Protein AF-A0AAD9RYJ9-F1 (afdb_monomer_lite)

Organism: NCBI:txid1348599

InterPro domains:
  IPR052145 Mediator complex and homeobox domain-containing protein [PTHR24330] (27-257)

Foldseek 3Di:
DDDDDDDDDDDDDDDDDDDDDDDDDDDVVVVVVVVVVVVVVVVVVVVVVVVVPDDDDDDDDDDDDDDDDDDDDDDDDDDDDDDDDDPDDPVNVVVVVVVVVVVVVVVVVVVVVVVVVVVVVLVVVVVVVVVVVVVQVVCVVVVHDRPDDDDDDPRPPPPCVVVVVVVVVPDPPPDDDPPDPPDPPPDDPPDVVVLVVLLVVLVVVLVVVLVVLVVVLVVLVVVLVVLVVPQDDDDDDDDDDDDPDVVNVVSVVVSVVSVVVSVVSVVVSVVVSVVSVVVSVVVSVVVVVVVVVVVVVVVVVVVVVVVVVVVVVVVVVVVVVVVVVVVVVVVVVVVVVVVVVVVVVVVVVVVVVVVVVVVVVVVVVVVVVVVVVVVVVVVVVVVVVVVVVVVVVVVVVVVVVVVVVVVVVVVVVVVVVVVVVVVVVVVVVVVVVVVVVVVVVVVVVVVVVVVVVVVVVVVVVVVVVVVVVVVVVVVVVVVVVVVVVVVVVVVPDDDDDDDDDPVVVVVVVVVVVVVVVVVVVVVVVVVVVVVVVVVVVVVVVVVPPDDPPVVVVVVVVVVVVVVVVVVVVVVVVVVVVVVVVVVVVVVVVVVVVVVVVVVVVCCVPVDDPNVVVVVVVVVVVVVVVVVVVVVVVVVVVVVVVVVVVVVVVVVVVVVVVVVVVVVVVVVVVVVVVVVVVVVVVPPDDDDDVPVVVVVVVVVVVVVVVVVVVVVVVVVVVVVVVVVVVVVVVVVVVVVVVVVVVVVVVVVVVVVVVVVVVVVVVVVVVVVVPPDD

Secondary structure (DSSP, 8-state):
---------------------------HHHHHHHHHHHHHHHHHHHHHHHTTS------------------------------------HHHHHHHHHHHHHHHHHHHHHHHHHHHHHHHHHHHHHHHHHHHHHHHHHHHHTTPPP--PPPP-------THHHHHHHGGGS--------------------HHHHHHHHHHHHHHHHHHHHHHHHHHHHHHHHHHHHHHT-----------SSSHHHHHHHHHHHHHHHHHHHHHHHHHHHHHHHHHHHHHHHHHHHHHHHHHHHHHHHHHHHHHHHHHHHHHHHHHHHHHHHHHHHHHHHHHHHHHHHHHHHHHHHHHHHHHHHHHHHHHHHHHHHHHHHHHHHHHHHHHHHHHHHHHHHHHHHHHHHHHHHHHHHHHHHHHHHHHHHHHHHHHHHHHHHHHHHHHHHHHHHHHHHHHHHHHHHHHHHHHHHHHHHHHHHHHHHHHHHHHHHHHHHHHHTT---------HHHHHHHHHHHHHHHHHHHHHHHHHHHHHHHHHHHHHHHHHSSSS-SHHHHHHHHHHHHHHHHHHHHHHHHHHHHHHHHHHHHHHHHHHHHHHHHHHHHHHHHHT-SHHHHHHHHHHHHHHHHHHHHHHHHHHHHHHHHHHHHHHHHHHHHHHHHHHHHHHHHHHHHHHHHHHHHHHHTTTTS----HHHHHHHHHHHHHHHHHHHHHHHHHHHHHHHHHHHHHHHHHHHHHHHHHHHHHHHHHHHHHHHHHHHHHHHHHHHHHHHTTS--

Sequence (772 aa):
MATCVDKMPPSIPGNRNKSSPCRQESSPSEQQQQQQQQQQQQQQSQQQSQQQQQTGLGEATTGSDTPTNSARRSSVKTSSISNKTRPASTAALAKQKRELENQYFAKKKRFGLLKKEIMQKQKTSQDLYEDISLIRDKLIGSGAKDPGKVDELKIVEIDTSKIAAIESKIQPQTGFGEQATTTDIDNPDINSEFITSLNDKLKEISKSYQDLCEEALEKHSGVIAFLEEKNPKEAPPEESEDSKDKTSQVLQTLLKSYREDNEFLKSRLEELKSSQFDVVAELVRSTSELYSEYEKLRTRMKELTSTLDEQKDFRERLAVLVDELQNERDKHNLTKDRRAQNELQLQRARTKIRDLENRVAGDDSKMQQLQAQNKLLESQLKQKEQVMEQRLKDMQKTMRNSEGLVARMEKQRDSFEARLMELKETMNTKETAAANTIKDMNDKMDAMITELEQEKKKRQEVENDLVAMQERYKELEVTSQEMCKLLEESKNFAITDGNHTENEMRLFQDLKVAREELEEQKITIERLRQEKDEIASVMHQAASEAEEESKDKLAAELVIRSKEVRDITMERNHLQQVAESFQKRNKLLEDQLLSIQNRLHVQSKEGGKAAWSAHVIELQQQISDLRNSLSGLTTHNAELETALTQKQLELEQRDRIMREQSKFLKVRDELLGLLKGKEAHTERDTSNDEEHYKDLDEINKQIVAKTEAIQELYTSLENKQMQVMRLEKIVKQMEDHQDHAQAQRTRLENRIAQLELALQEKNQRSRGFGIL

Radius of gyration: 95.18 Å; chains: 1; bounding box: 205×81×326 Å

pLDDT: mean 77.71, std 19.87, range [28.38, 97.69]

Structure (mmCIF, N/CA/C/O backbone):
data_AF-A0AAD9RYJ9-F1
#
_entry.id   AF-A0AAD9RYJ9-F1
#
loop_
_atom_site.group_PDB
_atom_site.id
_atom_site.type_symbol
_atom_site.label_atom_id
_atom_site.label_alt_id
_atom_site.label_comp_id
_atom_site.label_asym_id
_atom_site.label_entity_id
_atom_site.label_seq_id
_atom_site.pdbx_PDB_ins_code
_atom_site.Cartn_x
_atom_site.Cartn_y
_atom_site.Cartn_z
_atom_site.occupancy
_atom_site.B_iso_or_equiv
_atom_site.auth_seq_id
_atom_site.auth_comp_id
_atom_site.auth_asym_id
_atom_site.auth_atom_id
_atom_site.pdbx_PDB_model_num
ATOM 1 N N . MET A 1 1 ? 54.867 5.104 50.625 1.00 36.09 1 MET A N 1
ATOM 2 C CA . MET A 1 1 ? 55.172 6.372 51.325 1.00 36.09 1 MET A CA 1
ATOM 3 C C . MET A 1 1 ? 54.000 7.302 51.032 1.00 36.09 1 MET A C 1
ATOM 5 O O . MET A 1 1 ? 53.839 7.651 49.877 1.00 36.09 1 MET A O 1
ATOM 9 N N . ALA A 1 2 ? 52.963 7.320 51.881 1.00 35.41 2 ALA A N 1
ATOM 10 C CA . ALA A 1 2 ? 52.818 8.164 53.089 1.00 35.41 2 ALA A CA 1
ATOM 11 C C . ALA A 1 2 ? 52.556 9.635 52.666 1.00 35.41 2 ALA A C 1
ATOM 13 O O . ALA A 1 2 ? 53.354 10.149 51.898 1.00 35.41 2 ALA A O 1
ATOM 14 N N . THR A 1 3 ? 51.474 10.345 53.017 1.00 42.09 3 THR A N 1
ATOM 15 C CA . THR A 1 3 ? 50.627 10.351 54.232 1.00 42.09 3 THR A CA 1
ATOM 16 C C . THR A 1 3 ? 49.264 11.048 54.016 1.00 42.09 3 THR A C 1
ATOM 18 O O . THR A 1 3 ? 49.150 11.953 53.194 1.00 42.09 3 THR A O 1
ATOM 21 N N . CYS A 1 4 ? 48.275 10.658 54.834 1.00 39.84 4 CYS A N 1
ATOM 22 C CA . CYS A 1 4 ? 47.020 11.352 55.180 1.00 39.84 4 CYS A CA 1
ATOM 23 C C . CYS A 1 4 ? 47.226 12.762 55.776 1.00 39.84 4 CYS A C 1
ATOM 25 O O . CYS A 1 4 ? 48.301 12.985 56.318 1.00 39.84 4 CYS A O 1
ATOM 27 N N . VAL A 1 5 ? 46.181 13.618 55.803 1.00 43.06 5 VAL A N 1
ATOM 28 C CA . VAL A 1 5 ? 45.590 14.252 57.020 1.00 43.06 5 VAL A CA 1
ATOM 29 C C . VAL A 1 5 ? 44.170 14.790 56.723 1.00 43.06 5 VAL A C 1
ATOM 31 O O . VAL A 1 5 ? 43.915 15.393 55.685 1.00 43.06 5 VAL A O 1
ATOM 34 N N . ASP A 1 6 ? 43.282 14.545 57.689 1.00 40.81 6 ASP A N 1
ATOM 35 C CA . ASP A 1 6 ? 41.871 14.909 57.869 1.00 40.81 6 ASP A CA 1
ATOM 36 C C . ASP A 1 6 ? 41.494 16.404 57.832 1.00 40.81 6 ASP A C 1
ATOM 38 O O . ASP A 1 6 ? 42.286 17.265 58.219 1.00 40.81 6 ASP A O 1
ATOM 42 N N . LYS A 1 7 ? 40.202 16.681 57.555 1.00 37.72 7 LYS A N 1
ATOM 43 C CA . LYS A 1 7 ? 39.320 17.508 58.418 1.00 37.72 7 LYS A CA 1
ATOM 44 C C . LYS A 1 7 ? 37.838 17.480 57.977 1.00 37.72 7 LYS A C 1
ATOM 46 O O . LYS A 1 7 ? 37.487 17.908 56.885 1.00 37.72 7 LYS A O 1
ATOM 51 N N . MET A 1 8 ? 36.979 17.013 58.884 1.00 35.66 8 MET A N 1
ATOM 52 C CA . MET A 1 8 ? 35.517 17.233 58.998 1.00 35.66 8 MET A CA 1
ATOM 53 C C . MET A 1 8 ? 35.251 18.332 60.072 1.00 35.66 8 MET A C 1
ATOM 55 O O . MET A 1 8 ? 36.213 18.681 60.761 1.00 35.66 8 MET A O 1
ATOM 59 N N . PRO A 1 9 ? 34.002 18.726 60.445 1.00 67.38 9 PRO A N 1
ATOM 60 C CA . PRO A 1 9 ? 32.743 19.034 59.722 1.00 67.38 9 PRO A CA 1
ATOM 61 C C . PRO A 1 9 ? 32.139 20.405 60.217 1.00 67.38 9 PRO A C 1
ATOM 63 O O . PRO A 1 9 ? 32.893 21.181 60.808 1.00 67.38 9 PRO A O 1
ATOM 66 N N . PRO A 1 10 ? 30.837 20.763 60.012 1.00 55.28 10 PRO A N 1
ATOM 67 C CA . PRO A 1 10 ? 29.762 20.273 60.902 1.00 55.28 10 PRO A CA 1
ATOM 68 C C . PRO A 1 10 ? 28.361 20.017 60.272 1.00 55.28 10 PRO A C 1
ATOM 70 O O . PRO A 1 10 ? 28.004 20.503 59.205 1.00 55.28 10 PRO A O 1
ATOM 73 N N . SER A 1 11 ? 27.597 19.225 61.033 1.00 42.12 11 SER A N 1
ATOM 74 C CA . SER A 1 11 ? 26.171 18.813 61.035 1.00 42.12 11 SER A CA 1
ATOM 75 C C . SER A 1 11 ? 25.162 19.998 61.032 1.00 42.12 11 SER A C 1
ATOM 77 O O . SER A 1 11 ? 25.588 21.112 61.305 1.00 42.12 11 SER A O 1
ATOM 79 N N . ILE A 1 12 ? 23.832 19.920 60.785 1.00 38.12 12 ILE A N 1
ATOM 80 C CA . ILE A 1 12 ? 22.691 19.131 61.351 1.00 38.12 12 ILE A CA 1
ATOM 81 C C . ILE A 1 12 ? 21.400 19.359 60.447 1.00 38.12 12 ILE A C 1
ATOM 83 O O . ILE A 1 12 ? 21.499 20.146 59.512 1.00 38.12 12 ILE A O 1
ATOM 87 N N . PRO A 1 13 ? 20.147 18.912 60.769 1.00 51.28 13 PRO A N 1
ATOM 88 C CA . PRO A 1 13 ? 19.452 17.611 60.588 1.00 51.28 13 PRO A CA 1
ATOM 89 C C . PRO A 1 13 ? 18.250 17.620 59.593 1.00 51.28 13 PRO A C 1
ATOM 91 O O . PRO A 1 13 ? 17.698 18.667 59.272 1.00 51.28 13 PRO A O 1
ATOM 94 N N . GLY A 1 14 ? 17.700 16.440 59.254 1.00 31.97 14 GLY A N 1
ATOM 95 C CA . GLY A 1 14 ? 16.342 16.362 58.687 1.00 31.97 14 GLY A CA 1
ATOM 96 C C . GLY A 1 14 ? 15.767 14.963 58.421 1.00 31.97 14 GLY A C 1
ATOM 97 O O . GLY A 1 14 ? 15.960 14.409 57.352 1.00 31.97 14 GLY A O 1
ATOM 98 N N . ASN A 1 15 ? 14.978 14.474 59.380 1.00 34.38 15 ASN A N 1
ATOM 99 C CA . ASN A 1 15 ? 13.889 13.487 59.298 1.00 34.38 15 ASN A CA 1
ATOM 100 C C . ASN A 1 15 ? 14.120 11.989 58.997 1.00 34.38 15 ASN A C 1
ATOM 102 O O . ASN A 1 15 ? 14.526 11.547 57.928 1.00 34.38 15 ASN A O 1
ATOM 106 N N . ARG A 1 16 ? 13.698 11.200 59.996 1.00 37.47 16 ARG A N 1
ATOM 107 C CA . ARG A 1 16 ? 13.538 9.745 60.019 1.00 37.47 16 ARG A CA 1
ATOM 108 C C . ARG A 1 16 ? 12.179 9.368 59.420 1.00 37.47 16 ARG A C 1
ATOM 110 O O . ARG A 1 16 ? 11.166 9.838 59.920 1.00 37.47 16 ARG A O 1
ATOM 117 N N . ASN A 1 17 ? 12.157 8.412 58.496 1.00 33.94 17 ASN A N 1
ATOM 118 C CA . ASN A 1 17 ? 11.053 7.462 58.371 1.00 33.94 17 ASN A CA 1
ATOM 119 C C . ASN A 1 17 ? 11.649 6.052 58.344 1.00 33.94 17 ASN A C 1
ATOM 121 O O . ASN A 1 17 ? 12.457 5.714 57.483 1.00 33.94 17 ASN A O 1
ATOM 125 N N . LYS A 1 18 ? 11.303 5.263 59.364 1.00 40.41 18 LYS A N 1
ATOM 126 C CA . LYS A 1 18 ? 11.671 3.854 59.499 1.00 40.41 18 LYS A CA 1
ATOM 127 C C . LYS A 1 18 ? 10.627 3.018 58.760 1.00 40.41 18 LYS A C 1
ATOM 129 O O . LYS A 1 18 ? 9.472 3.011 59.169 1.00 40.41 18 LYS A O 1
ATOM 134 N N . SER A 1 19 ? 11.046 2.261 57.754 1.00 35.03 19 SER A N 1
ATOM 135 C CA . SER A 1 19 ? 10.320 1.083 57.274 1.00 35.03 19 SER A CA 1
ATOM 136 C C . SER A 1 19 ? 11.279 -0.104 57.276 1.00 35.03 19 SER A C 1
ATOM 138 O O . SER A 1 19 ? 12.297 -0.093 56.585 1.00 35.03 19 SER A O 1
ATOM 140 N N . SER A 1 20 ? 10.972 -1.091 58.115 1.00 37.28 20 SER A N 1
ATOM 141 C CA . SER A 1 20 ? 11.677 -2.368 58.238 1.00 37.28 20 SER A CA 1
ATOM 142 C C . SER A 1 20 ? 11.695 -3.144 56.914 1.00 37.28 20 SER A C 1
ATOM 144 O O . SER A 1 20 ? 10.662 -3.189 56.245 1.00 37.28 20 SER A O 1
ATOM 146 N N . PRO A 1 21 ? 12.789 -3.838 56.555 1.00 38.94 21 PRO A N 1
ATOM 147 C CA . PRO A 1 21 ? 12.757 -4.801 55.469 1.00 38.94 21 PRO A CA 1
ATOM 148 C C . PRO A 1 21 ? 12.261 -6.151 56.005 1.00 38.94 21 PRO A C 1
ATOM 150 O O . PRO A 1 21 ? 12.924 -6.803 56.813 1.00 38.94 21 PRO A O 1
ATOM 153 N N . CYS A 1 22 ? 11.082 -6.576 55.548 1.00 33.59 22 CYS A N 1
ATOM 154 C CA . CYS A 1 22 ? 10.671 -7.974 55.623 1.00 33.59 22 CYS A CA 1
ATOM 155 C C . CYS A 1 22 ? 11.606 -8.806 54.735 1.00 33.59 22 CYS A C 1
ATOM 157 O O . CYS A 1 22 ? 11.613 -8.651 53.515 1.00 33.59 22 CYS A O 1
ATOM 159 N N . ARG A 1 23 ? 12.383 -9.702 55.351 1.00 38.28 23 ARG A N 1
ATOM 160 C CA . ARG A 1 23 ? 12.985 -10.852 54.670 1.00 38.28 23 ARG A CA 1
ATOM 161 C C . ARG A 1 23 ? 11.848 -11.756 54.193 1.00 38.28 23 ARG A C 1
ATOM 163 O O . ARG A 1 23 ? 11.209 -12.409 55.010 1.00 38.28 23 ARG A O 1
ATOM 170 N N . GLN A 1 24 ? 11.597 -11.784 52.888 1.00 37.75 24 GLN A N 1
ATOM 171 C CA . GLN A 1 24 ? 10.890 -12.896 52.262 1.00 37.75 24 GLN A CA 1
ATOM 172 C C . GLN A 1 24 ? 11.902 -14.025 52.063 1.00 37.75 24 GLN A C 1
ATOM 174 O O . GLN A 1 24 ? 12.797 -13.936 51.224 1.00 37.75 24 GLN A O 1
ATOM 179 N N . GLU A 1 25 ? 11.786 -15.061 52.888 1.00 40.53 25 GLU A N 1
ATOM 180 C CA . GLU A 1 25 ? 12.367 -16.365 52.594 1.00 40.53 25 GLU A CA 1
ATOM 181 C C . GLU A 1 25 ? 11.642 -16.920 51.365 1.00 40.53 25 GLU A C 1
ATOM 183 O O . GLU A 1 25 ? 10.450 -17.224 51.408 1.00 40.53 25 GLU A O 1
ATOM 188 N N . SER A 1 26 ? 12.355 -16.975 50.242 1.00 43.75 26 SER A N 1
ATOM 189 C CA . SER A 1 26 ? 11.907 -17.675 49.043 1.00 43.75 26 SER A CA 1
ATOM 190 C C . SER A 1 26 ? 11.836 -19.162 49.367 1.00 43.75 26 SER A C 1
ATOM 192 O O . SER A 1 26 ? 12.786 -19.758 49.876 1.00 43.75 26 SER A O 1
ATOM 194 N N . SER A 1 27 ? 10.675 -19.757 49.106 1.00 50.16 27 SER A N 1
ATOM 195 C CA . SER A 1 27 ? 10.461 -21.184 49.319 1.00 50.16 27 SER A CA 1
ATOM 196 C C . SER A 1 27 ? 11.402 -22.006 48.414 1.00 50.16 27 SER A C 1
ATOM 198 O O . SER A 1 27 ? 11.570 -21.657 47.241 1.00 50.16 27 SER A O 1
ATOM 200 N N . PRO A 1 28 ? 11.992 -23.117 48.898 1.00 56.03 28 PRO A N 1
ATOM 201 C CA . PRO A 1 28 ? 12.911 -23.944 48.106 1.00 56.03 28 PRO A CA 1
ATOM 202 C C . PRO A 1 28 ? 12.299 -24.491 46.798 1.00 56.03 28 PRO A C 1
ATOM 204 O O . PRO A 1 28 ? 13.029 -24.866 45.882 1.00 56.03 28 PRO A O 1
ATOM 207 N N . SER A 1 29 ? 10.968 -24.474 46.667 1.00 58.00 29 SER A N 1
ATOM 208 C CA . SER A 1 29 ? 10.234 -24.833 45.450 1.00 58.00 29 SER A CA 1
ATOM 209 C C . SER A 1 29 ? 10.431 -23.861 44.279 1.00 58.00 29 SER A C 1
ATOM 211 O O . SER A 1 29 ? 10.528 -24.312 43.139 1.00 58.00 29 SER A O 1
ATOM 213 N N . GLU A 1 30 ? 10.543 -22.550 44.519 1.00 60.41 30 GLU A N 1
ATOM 214 C CA . GLU A 1 30 ? 10.737 -21.575 43.428 1.00 60.41 30 GLU A CA 1
ATOM 215 C C . GLU A 1 30 ? 12.166 -21.619 42.880 1.00 60.41 30 GLU A C 1
ATOM 217 O O . GLU A 1 30 ? 12.381 -21.512 41.672 1.00 60.41 30 GLU A O 1
ATOM 222 N N . GLN A 1 31 ? 13.147 -21.873 43.750 1.00 68.50 31 GLN A N 1
ATOM 223 C CA . GLN A 1 31 ? 14.543 -21.998 43.340 1.00 68.50 31 GLN A CA 1
ATOM 224 C C . GLN A 1 31 ? 14.778 -23.278 42.521 1.00 68.50 31 GLN A C 1
ATOM 226 O O . GLN A 1 31 ? 15.528 -23.260 41.543 1.00 68.50 31 GLN A O 1
ATOM 231 N N . GLN A 1 32 ? 14.075 -24.369 42.849 1.00 73.75 32 GLN A N 1
ATOM 232 C CA . GLN A 1 32 ? 14.137 -25.616 42.085 1.00 73.75 32 GLN A CA 1
ATOM 233 C C . GLN A 1 32 ? 13.443 -25.495 40.718 1.00 73.75 32 GLN A C 1
ATOM 235 O O . GLN A 1 32 ? 13.954 -26.009 39.722 1.00 73.75 32 GLN A O 1
ATOM 240 N N . GLN A 1 33 ? 12.329 -24.760 40.633 1.00 77.31 33 GLN A N 1
ATOM 241 C CA . GLN A 1 33 ? 11.629 -24.538 39.365 1.00 77.31 33 GLN A CA 1
ATOM 242 C C . GLN A 1 33 ? 12.423 -23.617 38.425 1.00 77.31 33 GLN A C 1
ATOM 244 O O . GLN A 1 33 ? 12.506 -23.883 37.224 1.00 77.31 33 GLN A O 1
ATOM 249 N N . GLN A 1 34 ? 13.090 -22.593 38.965 1.00 77.88 34 GLN A N 1
ATOM 250 C CA . GLN A 1 34 ? 13.942 -21.699 38.178 1.00 77.88 34 GLN A CA 1
ATOM 251 C C . GLN A 1 34 ? 15.210 -22.410 37.668 1.00 77.88 34 GLN A C 1
ATOM 253 O O . GLN A 1 34 ? 15.625 -22.195 36.528 1.00 77.88 34 GLN A O 1
ATOM 258 N N . GLN A 1 35 ? 15.776 -23.332 38.456 1.00 79.06 35 GLN A N 1
ATOM 259 C CA . GLN A 1 35 ? 16.921 -24.146 38.040 1.00 79.06 35 GLN A CA 1
ATOM 260 C C . GLN A 1 35 ? 16.541 -25.187 36.969 1.00 79.06 35 GLN A C 1
ATOM 262 O O . GLN A 1 35 ? 17.299 -25.409 36.022 1.00 79.06 35 GLN A O 1
ATOM 267 N N . GLN A 1 36 ? 15.338 -25.766 37.051 1.00 79.31 36 GLN A N 1
ATOM 268 C CA . GLN A 1 36 ? 14.826 -26.697 36.039 1.00 79.31 36 GLN A CA 1
ATOM 269 C C . GLN A 1 36 ? 14.502 -25.987 34.710 1.00 79.31 36 GLN A C 1
ATOM 271 O O . GLN A 1 36 ? 14.755 -26.530 33.632 1.00 79.31 36 GLN A O 1
ATOM 276 N N . GLN A 1 37 ? 14.034 -24.736 34.773 1.00 80.69 37 GLN A N 1
ATOM 277 C CA . GLN A 1 37 ? 13.779 -23.910 33.590 1.00 80.69 37 GLN A CA 1
ATOM 278 C C . GLN A 1 37 ? 15.083 -23.473 32.894 1.00 80.69 37 GLN A C 1
ATOM 280 O O . GLN A 1 37 ? 15.153 -23.460 31.663 1.00 80.69 37 GLN A O 1
ATOM 285 N N . GLN A 1 38 ? 16.151 -23.212 33.660 1.00 81.75 38 GLN A N 1
ATOM 286 C CA . GLN A 1 38 ? 17.486 -22.945 33.108 1.00 81.75 38 GLN A CA 1
ATOM 287 C C . GLN A 1 38 ? 18.103 -24.177 32.424 1.00 81.75 38 GLN A C 1
ATOM 289 O O . GLN A 1 38 ? 18.709 -24.044 31.358 1.00 81.75 38 GLN A O 1
ATOM 294 N N . GLN A 1 39 ? 17.904 -25.383 32.973 1.00 81.62 39 GLN A N 1
ATOM 295 C CA . GLN A 1 39 ? 18.356 -26.626 32.330 1.00 81.62 39 GLN A CA 1
ATOM 296 C C . GLN A 1 39 ? 17.621 -26.917 31.013 1.00 81.62 39 GLN A C 1
ATOM 298 O O . GLN A 1 39 ? 18.254 -27.357 30.051 1.00 81.62 39 GLN A O 1
ATOM 303 N N . GLN A 1 40 ? 16.319 -26.621 30.919 1.00 80.38 40 GLN A N 1
ATOM 304 C CA . GLN A 1 40 ? 15.576 -26.781 29.662 1.00 80.38 40 GLN A CA 1
ATOM 305 C C . GLN A 1 40 ? 16.045 -25.817 28.561 1.00 80.38 40 GLN A C 1
ATOM 307 O O . GLN A 1 40 ? 16.154 -26.227 27.404 1.00 80.38 40 GLN A O 1
ATOM 312 N N . GLN A 1 41 ? 16.396 -24.569 28.897 1.00 81.25 41 GLN A N 1
ATOM 313 C CA . GLN A 1 41 ? 16.944 -23.624 27.911 1.00 81.25 41 GLN A CA 1
ATOM 314 C C . GLN A 1 41 ? 18.342 -24.022 27.411 1.00 81.25 41 GLN A C 1
ATOM 316 O O . GLN A 1 41 ? 18.650 -23.831 26.229 1.00 81.25 41 GLN A O 1
ATOM 321 N N . GLN A 1 42 ? 19.180 -24.629 28.259 1.00 78.69 42 GLN A N 1
ATOM 322 C CA . GLN A 1 42 ? 20.482 -25.150 27.821 1.00 78.69 42 GLN A CA 1
ATOM 323 C C . GLN A 1 42 ? 20.355 -26.392 26.922 1.00 78.69 42 GLN A C 1
ATOM 325 O O . GLN A 1 42 ? 21.125 -26.538 25.974 1.00 78.69 42 GLN A O 1
ATOM 330 N N . GLN A 1 43 ? 19.355 -27.253 27.143 1.00 77.56 43 GLN A N 1
ATOM 331 C CA . GLN A 1 43 ? 19.122 -28.403 26.258 1.00 77.56 43 GLN A CA 1
ATOM 332 C C . GLN A 1 43 ? 18.560 -27.994 24.887 1.00 77.56 43 GLN A C 1
ATOM 334 O O . GLN A 1 43 ? 18.962 -28.562 23.871 1.00 77.56 43 GLN A O 1
ATOM 339 N N . GLN A 1 44 ? 17.697 -26.972 24.820 1.00 75.62 44 GLN A N 1
ATOM 340 C CA . GLN A 1 44 ? 17.187 -26.473 23.533 1.00 75.62 44 GLN A CA 1
ATOM 341 C C . GLN A 1 44 ? 18.264 -25.774 22.688 1.00 75.62 44 GLN A C 1
ATOM 343 O O . GLN A 1 44 ? 18.278 -25.929 21.466 1.00 75.62 44 GLN A O 1
ATOM 348 N N . SER A 1 45 ? 19.207 -25.062 23.314 1.00 70.06 45 SER A N 1
ATOM 349 C CA . SER A 1 45 ? 20.317 -24.420 22.591 1.00 70.06 45 SER A CA 1
ATOM 350 C C . SER A 1 45 ? 21.353 -25.426 22.059 1.00 70.06 45 SER A C 1
ATOM 352 O O . SER A 1 45 ? 21.925 -25.208 20.987 1.00 70.06 45 SER A O 1
ATOM 354 N N . GLN A 1 46 ? 21.536 -26.577 22.721 1.00 71.19 46 GLN A N 1
ATOM 355 C CA . GLN A 1 46 ? 22.365 -27.673 22.193 1.00 71.19 46 GLN A CA 1
ATOM 356 C C . GLN A 1 46 ? 21.691 -28.468 21.060 1.00 71.19 46 GLN A C 1
ATOM 358 O O . GLN A 1 46 ? 22.381 -28.934 20.156 1.00 71.19 46 GLN A O 1
ATOM 363 N N . GLN A 1 47 ? 20.358 -28.584 21.037 1.00 66.88 47 GLN A N 1
ATOM 364 C CA . GLN A 1 47 ? 19.662 -29.251 19.925 1.00 66.88 47 GLN A CA 1
ATOM 365 C C . GLN A 1 47 ? 19.645 -28.416 18.634 1.00 66.88 47 GLN A C 1
ATOM 367 O O . GLN A 1 47 ? 19.734 -28.983 17.545 1.00 66.88 47 GLN A O 1
ATOM 372 N N . GLN A 1 48 ? 19.618 -27.080 18.721 1.00 60.47 48 GLN A N 1
ATOM 373 C CA . GLN A 1 48 ? 19.683 -26.225 17.525 1.00 60.47 48 GLN A CA 1
ATOM 374 C C . GLN A 1 48 ? 21.068 -26.191 16.861 1.00 60.47 48 GLN A C 1
ATOM 376 O O . GLN A 1 48 ? 21.156 -25.967 15.656 1.00 60.47 48 GLN A O 1
ATOM 381 N N . SER A 1 49 ? 22.145 -26.475 17.598 1.00 50.09 49 SER A N 1
ATOM 382 C CA . SER A 1 49 ? 23.503 -26.521 17.037 1.00 50.09 49 SER A CA 1
ATOM 383 C C . SER A 1 49 ? 23.839 -27.853 16.348 1.00 50.09 49 SER A C 1
ATOM 385 O O . SER A 1 49 ? 24.750 -27.890 15.524 1.00 50.09 49 SER A O 1
ATOM 387 N N . GLN A 1 50 ? 23.071 -28.926 16.586 1.00 52.03 50 GLN A N 1
ATOM 388 C CA . GLN A 1 50 ? 23.262 -30.220 15.906 1.00 52.03 50 GLN A CA 1
ATOM 389 C C . GLN A 1 50 ? 22.455 -30.378 14.603 1.00 52.03 50 GLN A C 1
ATOM 391 O O . GLN A 1 50 ? 22.808 -31.218 13.778 1.00 52.03 50 GLN A O 1
ATOM 396 N N . GLN A 1 51 ? 21.437 -29.547 14.343 1.00 49.78 51 GLN A N 1
ATOM 397 C CA . GLN A 1 51 ? 20.658 -29.610 13.090 1.00 49.78 51 GLN A CA 1
ATOM 398 C C . GLN A 1 51 ? 21.261 -28.829 11.906 1.00 49.78 51 GLN A C 1
ATOM 400 O O . GLN A 1 51 ? 20.755 -28.946 10.794 1.00 49.78 51 GLN A O 1
ATOM 405 N N . GLN A 1 52 ? 22.366 -28.093 12.082 1.00 48.19 52 GLN A N 1
ATOM 406 C CA . GLN A 1 52 ? 23.048 -27.391 10.976 1.00 48.19 52 GLN A CA 1
ATOM 407 C C . GLN A 1 52 ? 24.201 -28.176 10.316 1.00 48.19 52 GLN A C 1
ATOM 409 O O . GLN A 1 52 ? 24.865 -27.635 9.438 1.00 48.19 52 GLN A O 1
ATOM 414 N N . GLN A 1 53 ? 24.440 -29.447 10.674 1.00 46.16 53 GLN A N 1
ATOM 415 C CA . GLN A 1 53 ? 25.522 -30.259 10.075 1.00 46.16 53 GLN A CA 1
ATOM 416 C C . GLN A 1 53 ? 25.075 -31.509 9.297 1.00 46.16 53 GLN A C 1
ATOM 418 O O . GLN A 1 53 ? 25.918 -32.300 8.883 1.00 46.16 53 GLN A O 1
ATOM 423 N N . GLN A 1 54 ? 23.782 -31.691 9.015 1.00 39.16 54 GLN A N 1
ATOM 424 C CA . GLN A 1 54 ? 23.318 -32.790 8.156 1.00 39.16 54 GLN A CA 1
ATOM 425 C C . GLN A 1 54 ? 22.371 -32.292 7.064 1.00 39.16 54 GLN A C 1
ATOM 427 O O . GLN A 1 54 ? 21.155 -32.321 7.199 1.00 39.16 54 GLN A O 1
ATOM 432 N N . THR A 1 55 ? 22.950 -31.832 5.959 1.00 36.31 55 THR A N 1
ATOM 433 C CA . THR A 1 55 ? 22.383 -31.966 4.606 1.00 36.31 55 THR A CA 1
ATOM 434 C C . THR A 1 55 ? 23.515 -31.727 3.615 1.00 36.31 55 THR A C 1
ATOM 436 O O . THR A 1 55 ? 23.865 -30.600 3.281 1.00 36.31 55 THR A O 1
ATOM 439 N N . GLY A 1 56 ? 24.146 -32.824 3.206 1.00 29.64 56 GLY A N 1
ATOM 440 C CA . GLY A 1 56 ? 25.071 -32.864 2.087 1.00 29.64 56 GLY A CA 1
ATOM 441 C C . GLY A 1 56 ? 24.494 -33.677 0.926 1.00 29.64 56 GLY A C 1
ATOM 442 O O . GLY A 1 56 ? 23.767 -34.638 1.158 1.00 29.64 56 GLY A O 1
ATOM 443 N N . LEU A 1 57 ? 24.962 -33.312 -0.275 1.00 32.28 57 LEU A N 1
ATOM 444 C CA . LEU A 1 57 ? 25.410 -34.186 -1.377 1.00 32.28 57 LEU A CA 1
ATOM 445 C C . LEU A 1 57 ? 24.431 -34.686 -2.467 1.00 32.28 57 LEU A C 1
ATOM 447 O O . LEU A 1 57 ? 23.409 -35.301 -2.187 1.00 32.28 57 LEU A O 1
ATOM 451 N N . GLY A 1 58 ? 24.918 -34.524 -3.715 1.00 29.34 58 GLY A N 1
ATOM 452 C CA . GLY A 1 58 ? 24.561 -35.204 -4.980 1.00 29.34 58 GLY A CA 1
ATOM 453 C C . GLY A 1 58 ? 23.941 -34.255 -6.020 1.00 29.34 58 GLY A C 1
ATOM 454 O O . GLY A 1 58 ? 22.918 -33.665 -5.713 1.00 29.34 58 GLY A O 1
ATOM 455 N N . GLU A 1 59 ? 24.447 -33.990 -7.237 1.00 28.38 59 GLU A N 1
ATOM 456 C CA . GLU A 1 59 ? 25.454 -34.573 -8.163 1.00 28.38 59 GLU A CA 1
ATOM 457 C C . GLU A 1 59 ? 25.988 -33.410 -9.070 1.00 28.38 59 GLU A C 1
ATOM 459 O O . GLU A 1 59 ? 25.242 -32.470 -9.331 1.00 28.38 59 GLU A O 1
ATOM 464 N N . ALA A 1 60 ? 27.276 -33.227 -9.424 1.00 32.62 60 ALA A N 1
ATOM 465 C CA . ALA A 1 60 ? 28.141 -33.968 -10.373 1.00 32.62 60 ALA A CA 1
ATOM 466 C C . ALA A 1 60 ? 27.545 -34.056 -11.811 1.00 32.62 60 ALA A C 1
ATOM 468 O O . ALA A 1 60 ? 26.410 -34.474 -11.943 1.00 32.62 60 ALA A O 1
ATOM 469 N N . THR A 1 61 ? 28.168 -33.764 -12.969 1.00 33.50 61 THR A N 1
ATOM 470 C CA . THR A 1 61 ? 29.486 -33.267 -13.428 1.00 33.50 61 THR A CA 1
ATOM 471 C C . THR A 1 61 ? 29.398 -33.055 -14.960 1.00 33.50 61 THR A C 1
ATOM 473 O O . THR A 1 61 ? 28.675 -33.791 -15.625 1.00 33.50 61 THR A O 1
ATOM 476 N N . THR A 1 62 ? 30.157 -32.104 -15.522 1.00 30.83 62 THR A N 1
ATOM 477 C CA . THR A 1 62 ? 30.917 -32.100 -16.813 1.00 30.83 62 THR A CA 1
ATOM 478 C C . THR A 1 62 ? 31.097 -30.626 -17.218 1.00 30.83 62 THR A C 1
ATOM 480 O O . THR A 1 62 ? 30.134 -29.878 -17.251 1.00 30.83 62 THR A O 1
ATOM 483 N N . GLY A 1 63 ? 32.270 -30.056 -17.476 1.00 29.59 63 GLY A N 1
ATOM 484 C CA . GLY A 1 63 ? 33.619 -30.572 -17.670 1.00 29.59 63 GLY A CA 1
ATOM 485 C C . GLY A 1 63 ? 34.219 -29.839 -18.874 1.00 29.59 63 GLY A C 1
ATOM 486 O O . GLY A 1 63 ? 33.800 -30.133 -19.983 1.00 29.59 63 GLY A O 1
ATOM 487 N N . SER A 1 64 ? 35.141 -28.889 -18.654 1.00 30.88 64 SER A N 1
ATOM 488 C CA . SER A 1 64 ? 36.268 -28.568 -19.560 1.00 30.88 64 SER A CA 1
ATOM 489 C C . SER A 1 64 ? 37.085 -27.367 -19.045 1.00 30.88 64 SER A C 1
ATOM 491 O O . SER A 1 64 ? 36.722 -26.209 -19.242 1.00 30.88 64 SER A O 1
ATOM 493 N N . ASP A 1 65 ? 38.167 -27.708 -18.352 1.00 29.16 65 ASP A N 1
ATOM 494 C CA . ASP A 1 65 ? 39.554 -27.248 -18.489 1.00 29.16 65 ASP A CA 1
ATOM 495 C C . ASP A 1 65 ? 39.954 -25.758 -18.480 1.00 29.16 65 ASP A C 1
ATOM 497 O O . ASP A 1 65 ? 39.662 -24.939 -19.350 1.00 29.16 65 ASP A O 1
ATOM 501 N N . THR A 1 66 ? 40.778 -25.497 -17.466 1.00 32.50 66 THR A N 1
ATOM 502 C CA . THR A 1 66 ? 41.615 -24.343 -17.127 1.00 32.50 66 THR A CA 1
ATOM 503 C C . THR A 1 66 ? 42.830 -24.109 -18.049 1.00 32.50 66 THR A C 1
ATOM 505 O O . THR A 1 66 ? 43.196 -24.966 -18.850 1.00 32.50 66 THR A O 1
ATOM 508 N N . PRO A 1 67 ? 43.495 -22.938 -17.920 1.00 46.00 67 PRO A N 1
ATOM 509 C CA . PRO A 1 67 ? 44.375 -22.362 -18.927 1.00 46.00 67 PRO A CA 1
ATOM 510 C C . PRO A 1 67 ? 45.847 -22.740 -18.734 1.00 46.00 67 PRO A C 1
ATOM 512 O O . PRO A 1 67 ? 46.331 -22.925 -17.619 1.00 46.00 67 PRO A O 1
ATOM 515 N N . THR A 1 68 ? 46.611 -22.764 -19.824 1.00 30.56 68 THR A N 1
ATOM 516 C CA . THR A 1 68 ? 48.076 -22.666 -19.777 1.00 30.56 68 THR A CA 1
ATOM 517 C C . THR A 1 68 ? 48.602 -22.297 -21.157 1.00 30.56 68 THR A C 1
ATOM 519 O O . THR A 1 68 ? 48.359 -23.016 -22.118 1.00 30.56 68 THR A O 1
ATOM 522 N N . ASN A 1 69 ? 49.345 -21.193 -21.274 1.00 30.41 69 ASN A N 1
ATOM 523 C CA . ASN A 1 69 ? 50.559 -21.209 -22.085 1.00 30.41 69 ASN A CA 1
ATOM 524 C C . ASN A 1 69 ? 51.498 -20.051 -21.743 1.00 30.41 69 ASN A C 1
ATOM 526 O O . ASN A 1 69 ? 51.193 -18.869 -21.891 1.00 30.41 69 ASN A O 1
ATOM 530 N N . SER A 1 70 ? 52.667 -20.479 -21.285 1.00 33.75 70 SER A N 1
ATOM 531 C CA . SER A 1 70 ? 53.893 -19.731 -21.082 1.00 33.75 70 SER A CA 1
ATOM 532 C C . SER A 1 70 ? 54.764 -19.833 -22.341 1.00 33.75 70 SER A C 1
ATOM 534 O O . SER A 1 70 ? 54.724 -20.833 -23.050 1.00 33.75 70 SER A O 1
ATOM 536 N N . ALA A 1 71 ? 55.604 -18.814 -22.529 1.00 32.84 71 ALA A N 1
ATOM 537 C CA . ALA A 1 71 ? 56.838 -18.794 -23.317 1.00 32.84 71 ALA A CA 1
ATOM 538 C C . ALA A 1 71 ? 56.761 -18.930 -24.855 1.00 32.84 71 ALA A C 1
ATOM 540 O O . ALA A 1 71 ? 56.520 -19.998 -25.404 1.00 32.84 71 ALA A O 1
ATOM 541 N N . ARG A 1 72 ? 57.261 -17.897 -25.555 1.00 35.94 72 ARG A N 1
ATOM 542 C CA . ARG A 1 72 ? 58.558 -18.013 -26.258 1.00 35.94 72 ARG A CA 1
ATOM 543 C C . ARG A 1 72 ? 59.106 -16.666 -26.741 1.00 35.94 72 ARG A C 1
ATOM 545 O O . ARG A 1 72 ? 58.553 -16.007 -27.613 1.00 35.94 72 ARG A O 1
ATOM 552 N N . ARG A 1 73 ? 60.270 -16.319 -26.184 1.00 38.66 73 ARG A N 1
ATOM 553 C CA . ARG A 1 73 ? 61.295 -15.464 -26.794 1.00 38.66 73 ARG A CA 1
ATOM 554 C C . ARG A 1 73 ? 61.863 -16.146 -28.050 1.00 38.66 73 ARG A C 1
ATOM 556 O O . ARG A 1 73 ? 62.077 -17.354 -28.043 1.00 38.66 73 ARG A O 1
ATOM 563 N N . SER A 1 74 ? 62.208 -15.354 -29.058 1.00 32.41 74 SER A N 1
ATOM 564 C CA . SER A 1 74 ? 63.136 -15.680 -30.156 1.00 32.41 74 SER A CA 1
ATOM 565 C C . SER A 1 74 ? 63.674 -14.325 -30.641 1.00 32.41 74 SER A C 1
ATOM 567 O O . SER A 1 74 ? 62.904 -13.489 -31.094 1.00 32.41 74 SER A O 1
ATOM 569 N N . SER A 1 75 ? 64.851 -13.868 -30.207 1.00 33.00 75 SER A N 1
ATOM 570 C CA . SER A 1 75 ? 66.229 -14.270 -30.545 1.00 33.00 75 SER A CA 1
ATOM 571 C C . SER A 1 75 ? 66.618 -13.978 -31.999 1.00 33.00 75 SER A C 1
ATOM 573 O O . SER A 1 75 ? 66.441 -14.792 -32.902 1.00 33.00 75 SER A O 1
ATOM 575 N N . VAL A 1 76 ? 67.215 -12.799 -32.150 1.00 38.59 76 VAL A N 1
ATOM 576 C CA . VAL A 1 76 ? 68.110 -12.356 -33.221 1.00 38.59 76 VAL A CA 1
ATOM 577 C C . VAL A 1 76 ? 69.124 -13.447 -33.587 1.00 38.59 76 VAL A C 1
ATOM 579 O O . VAL A 1 76 ? 69.779 -13.990 -32.698 1.00 38.59 76 VAL A O 1
ATOM 582 N N . LYS A 1 77 ? 69.314 -13.707 -34.887 1.00 34.44 77 LYS A N 1
ATOM 583 C CA . LYS A 1 77 ? 70.563 -14.258 -35.432 1.00 34.44 77 LYS A CA 1
ATOM 584 C C . LYS A 1 77 ? 70.829 -13.737 -36.846 1.00 34.44 77 LYS A C 1
ATOM 586 O O . LYS A 1 77 ? 69.933 -13.599 -37.670 1.00 34.44 77 LYS A O 1
ATOM 591 N N . THR A 1 78 ? 72.096 -13.408 -37.029 1.00 35.31 78 THR A N 1
ATOM 592 C CA . THR A 1 78 ? 72.797 -12.749 -38.129 1.00 35.31 78 THR A CA 1
ATOM 593 C C . THR A 1 78 ? 73.371 -13.741 -39.151 1.00 35.31 78 THR A C 1
ATOM 595 O O . THR A 1 78 ? 73.507 -14.928 -38.859 1.00 35.31 78 THR A O 1
ATOM 598 N N . SER A 1 79 ? 73.841 -13.174 -40.277 1.00 32.78 79 SER A N 1
ATOM 599 C CA . SER A 1 79 ? 74.721 -13.726 -41.337 1.00 32.78 79 SER A CA 1
ATOM 600 C C . SER A 1 79 ? 74.019 -14.576 -42.419 1.00 32.78 79 SER A C 1
ATOM 602 O O . SER A 1 79 ? 73.085 -15.301 -42.120 1.00 32.78 79 SER A O 1
ATOM 604 N N . SER A 1 80 ? 74.367 -14.530 -43.710 1.00 33.53 80 SER A N 1
ATOM 605 C CA . SER A 1 80 ? 75.642 -14.188 -44.356 1.00 33.53 80 SER A CA 1
ATOM 606 C C . SER A 1 80 ? 75.470 -13.817 -45.845 1.00 33.53 80 SER A C 1
ATOM 608 O O . SER A 1 80 ? 74.458 -14.101 -46.482 1.00 33.53 80 SER A O 1
ATOM 610 N N . ILE A 1 81 ? 76.505 -13.152 -46.358 1.00 42.09 81 ILE A N 1
ATOM 611 C CA . ILE A 1 81 ? 76.744 -12.681 -47.727 1.00 42.09 81 ILE A CA 1
ATOM 612 C C . ILE A 1 81 ? 77.050 -13.861 -48.666 1.00 42.09 81 ILE A C 1
ATOM 614 O O . ILE A 1 81 ? 77.884 -14.699 -48.339 1.00 42.09 81 ILE A O 1
ATOM 618 N N . SER A 1 82 ? 76.494 -13.852 -49.884 1.00 35.38 82 SER A N 1
ATOM 619 C CA . SER A 1 82 ? 77.220 -14.347 -51.063 1.00 35.38 82 SER A CA 1
ATOM 620 C C . SER A 1 82 ? 76.844 -13.532 -52.306 1.00 35.38 82 SER A C 1
ATOM 622 O O . SER A 1 82 ? 75.690 -13.476 -52.726 1.00 35.38 82 SER A O 1
ATOM 624 N N . ASN A 1 83 ? 77.845 -12.849 -52.860 1.00 37.19 83 ASN A N 1
ATOM 625 C CA . ASN A 1 83 ? 77.786 -12.160 -54.142 1.00 37.19 83 ASN A CA 1
ATOM 626 C C . ASN A 1 83 ? 77.951 -13.190 -55.264 1.00 37.19 83 ASN A C 1
ATOM 628 O O . ASN A 1 83 ? 78.970 -13.876 -55.301 1.00 37.19 83 ASN A O 1
ATOM 632 N N . LYS A 1 84 ? 77.012 -13.237 -56.214 1.00 38.72 84 LYS A N 1
ATOM 633 C CA . LYS A 1 84 ? 77.287 -13.635 -57.603 1.00 38.72 84 LYS A CA 1
ATOM 634 C C . LYS A 1 84 ? 76.415 -12.813 -58.550 1.00 38.72 84 LYS A C 1
ATOM 636 O O . LYS A 1 84 ? 75.191 -12.882 -58.542 1.00 38.72 84 LYS A O 1
ATOM 641 N N . THR A 1 85 ? 77.113 -12.010 -59.335 1.00 51.47 85 THR A N 1
ATOM 642 C CA . THR A 1 85 ? 76.674 -11.087 -60.375 1.00 51.47 85 THR A CA 1
ATOM 643 C C . THR A 1 85 ? 75.869 -11.824 -61.453 1.00 51.47 85 THR A C 1
ATOM 645 O O . THR A 1 85 ? 76.403 -12.661 -62.176 1.00 51.47 85 THR A O 1
ATOM 648 N N . ARG A 1 86 ? 74.573 -11.516 -61.565 1.00 46.28 86 ARG A N 1
ATOM 649 C CA . ARG A 1 86 ? 73.699 -11.832 -62.712 1.00 46.28 86 ARG A CA 1
ATOM 650 C C . ARG A 1 86 ? 72.668 -10.701 -62.833 1.00 46.28 86 ARG A C 1
ATOM 652 O O . ARG A 1 86 ? 72.302 -10.138 -61.800 1.00 46.28 86 ARG A O 1
ATOM 659 N N . PRO A 1 87 ? 72.234 -10.323 -64.047 1.00 46.25 87 PRO A N 1
ATOM 660 C CA . PRO A 1 87 ? 71.478 -9.096 -64.254 1.00 46.25 87 PRO A CA 1
ATOM 661 C C . PRO A 1 87 ? 70.146 -9.193 -63.509 1.00 46.25 87 PRO A C 1
ATOM 663 O O . PRO A 1 87 ? 69.514 -10.253 -63.491 1.00 46.25 87 PRO A O 1
ATOM 666 N N . ALA A 1 88 ? 69.777 -8.104 -62.835 1.00 48.03 88 ALA A N 1
ATOM 667 C CA . ALA A 1 88 ? 68.610 -8.020 -61.971 1.00 48.03 88 ALA A CA 1
ATOM 668 C C . ALA A 1 88 ? 67.358 -8.491 -62.721 1.00 48.03 88 ALA A C 1
ATOM 670 O O . ALA A 1 88 ? 66.828 -7.787 -63.577 1.00 48.03 88 ALA A O 1
ATOM 671 N N . SER A 1 89 ? 66.889 -9.701 -62.400 1.00 55.28 89 SER A N 1
ATOM 672 C CA . SER A 1 89 ? 65.584 -10.149 -62.873 1.00 55.28 89 SER A CA 1
ATOM 673 C C . SER A 1 89 ? 64.523 -9.219 -62.287 1.00 55.28 89 SER A C 1
ATOM 675 O O . SER A 1 89 ? 64.584 -8.844 -61.111 1.00 55.28 89 SER A O 1
ATOM 677 N N . THR A 1 90 ? 63.535 -8.863 -63.097 1.00 58.50 90 THR A N 1
ATOM 678 C CA . THR A 1 90 ? 62.352 -8.073 -62.723 1.00 58.50 90 THR A CA 1
ATOM 679 C C . THR A 1 90 ? 61.673 -8.567 -61.434 1.00 58.50 90 THR A C 1
ATOM 681 O O . THR A 1 90 ? 61.090 -7.772 -60.698 1.00 58.50 90 THR A O 1
ATOM 684 N N . ALA A 1 91 ? 61.834 -9.847 -61.083 1.00 57.31 91 ALA A N 1
ATOM 685 C CA . ALA A 1 91 ? 61.354 -10.442 -59.837 1.00 57.31 91 ALA A CA 1
ATOM 686 C C . ALA A 1 91 ? 62.079 -9.947 -58.563 1.00 57.31 91 ALA A C 1
ATOM 688 O O . ALA A 1 91 ? 61.447 -9.812 -57.514 1.00 57.31 91 ALA A O 1
ATOM 689 N N . ALA A 1 92 ? 63.380 -9.635 -58.625 1.00 63.84 92 ALA A N 1
ATOM 690 C CA . ALA A 1 92 ? 64.132 -9.108 -57.478 1.00 63.84 92 ALA A CA 1
ATOM 691 C C . ALA A 1 92 ? 63.746 -7.651 -57.167 1.00 63.84 92 ALA A C 1
ATOM 693 O O . ALA A 1 92 ? 63.537 -7.302 -56.005 1.00 63.84 92 ALA A O 1
ATOM 694 N N . LEU A 1 93 ? 63.549 -6.840 -58.213 1.00 67.56 93 LEU A N 1
ATOM 695 C CA . LEU A 1 93 ? 63.004 -5.481 -58.110 1.00 67.56 93 LEU A CA 1
ATOM 696 C C . LEU A 1 93 ? 61.564 -5.490 -57.580 1.00 67.56 93 LEU A C 1
ATOM 698 O O . LEU A 1 93 ? 61.226 -4.677 -56.725 1.00 67.56 93 LEU A O 1
ATOM 702 N N . ALA A 1 94 ? 60.730 -6.445 -58.007 1.00 68.38 94 ALA A N 1
ATOM 703 C CA . ALA A 1 94 ? 59.371 -6.600 -57.485 1.00 68.38 94 ALA A CA 1
ATOM 704 C C . ALA A 1 94 ? 59.352 -6.991 -55.995 1.00 68.38 94 ALA A C 1
ATOM 706 O O . ALA A 1 94 ? 58.544 -6.465 -55.227 1.00 68.38 94 ALA A O 1
ATOM 707 N N . LYS A 1 95 ? 60.268 -7.865 -55.553 1.00 76.38 95 LYS A N 1
ATOM 708 C CA . LYS A 1 95 ? 60.406 -8.226 -54.134 1.00 76.38 95 LYS A CA 1
ATOM 709 C C . LYS A 1 95 ? 60.887 -7.039 -53.294 1.00 76.38 95 LYS A C 1
ATOM 711 O O . LYS A 1 95 ? 60.309 -6.775 -52.245 1.00 76.38 95 LYS A O 1
ATOM 716 N N . GLN A 1 96 ? 61.876 -6.287 -53.780 1.00 79.69 96 GLN A N 1
ATOM 717 C CA . GLN A 1 96 ? 62.362 -5.068 -53.126 1.00 79.69 96 GLN A CA 1
ATOM 718 C C . GLN A 1 96 ? 61.283 -3.976 -53.065 1.00 79.69 96 GLN A C 1
ATOM 720 O O . GLN A 1 96 ? 61.133 -3.320 -52.036 1.00 79.69 96 GLN A O 1
ATOM 725 N N . LYS A 1 97 ? 60.480 -3.821 -54.125 1.00 79.12 97 LYS A N 1
ATOM 726 C CA . LYS A 1 97 ? 59.326 -2.913 -54.156 1.00 79.12 97 LYS A CA 1
ATOM 727 C C . LYS A 1 97 ? 58.298 -3.288 -53.087 1.00 79.12 97 LYS A C 1
ATOM 729 O O . LYS A 1 97 ? 57.899 -2.430 -52.309 1.00 79.12 97 LYS A O 1
ATOM 734 N N . ARG A 1 98 ? 57.941 -4.572 -52.981 1.00 79.19 98 ARG A N 1
ATOM 735 C CA . ARG A 1 98 ? 56.987 -5.066 -51.974 1.00 79.19 98 ARG A CA 1
ATOM 736 C C . ARG A 1 98 ? 57.506 -4.906 -50.540 1.00 79.19 98 ARG A C 1
ATOM 738 O O . ARG A 1 98 ? 56.741 -4.584 -49.636 1.00 79.19 98 ARG A O 1
ATOM 745 N N . GLU A 1 99 ? 58.807 -5.100 -50.326 1.00 84.94 99 GLU A N 1
ATOM 746 C CA . GLU A 1 99 ? 59.478 -4.861 -49.040 1.00 84.94 99 GLU A CA 1
ATOM 747 C C . GLU A 1 99 ? 59.407 -3.375 -48.642 1.00 84.94 99 GLU A C 1
ATOM 749 O O . GLU A 1 99 ? 59.031 -3.049 -47.516 1.00 84.94 99 GLU A O 1
ATOM 754 N N . LEU A 1 100 ? 59.705 -2.465 -49.578 1.00 85.56 100 LEU A N 1
ATOM 755 C CA . LEU A 1 100 ? 59.632 -1.017 -49.360 1.00 85.56 100 LEU A CA 1
ATOM 756 C C . LEU A 1 100 ? 58.192 -0.532 -49.148 1.00 85.56 100 LEU A C 1
ATOM 758 O O . LEU A 1 100 ? 57.963 0.305 -48.277 1.00 85.56 100 LEU A O 1
ATOM 762 N N . GLU A 1 101 ? 57.217 -1.087 -49.871 1.00 77.81 101 GLU A N 1
ATOM 763 C CA . GLU A 1 101 ? 55.789 -0.824 -49.658 1.00 77.81 101 GLU A CA 1
ATOM 764 C C . GLU A 1 101 ? 55.353 -1.258 -48.255 1.00 77.81 101 GLU A C 1
ATOM 766 O O . GLU A 1 101 ? 54.751 -0.473 -47.522 1.00 77.81 101 GLU A O 1
ATOM 771 N N . ASN A 1 102 ? 55.726 -2.465 -47.824 1.00 83.12 102 ASN A N 1
ATOM 772 C CA . ASN A 1 102 ? 55.427 -2.950 -46.477 1.00 83.12 102 ASN A CA 1
ATOM 773 C C . ASN A 1 102 ? 56.088 -2.083 -45.392 1.00 83.12 102 ASN A C 1
ATOM 775 O O . ASN A 1 102 ? 55.446 -1.751 -44.392 1.00 83.12 102 ASN A O 1
ATOM 779 N N . GLN A 1 103 ? 57.342 -1.660 -45.590 1.00 85.62 103 GLN A N 1
ATOM 780 C CA . GLN A 1 103 ? 58.022 -0.736 -44.677 1.00 85.62 103 GLN A CA 1
ATOM 781 C C . GLN A 1 103 ? 57.353 0.642 -44.645 1.00 85.62 103 GLN A C 1
ATOM 783 O O . GLN A 1 103 ? 57.214 1.230 -43.568 1.00 85.62 103 GLN A O 1
ATOM 788 N N . TYR A 1 104 ? 56.907 1.152 -45.794 1.00 89.31 104 TYR A N 1
ATOM 789 C CA . TYR A 1 104 ? 56.157 2.400 -45.886 1.00 89.31 104 TYR A CA 1
ATOM 790 C C . TYR A 1 104 ? 54.822 2.297 -45.143 1.00 89.31 104 TYR A C 1
ATOM 792 O O . TYR A 1 104 ? 54.533 3.148 -44.304 1.00 89.31 104 TYR A O 1
ATOM 800 N N . PHE A 1 105 ? 54.047 1.227 -45.348 1.00 81.56 105 PHE A N 1
ATOM 801 C CA . PHE A 1 105 ? 52.792 1.002 -44.624 1.00 81.56 105 PHE A CA 1
ATOM 802 C C . PHE A 1 105 ? 53.008 0.861 -43.115 1.00 81.56 105 PHE A C 1
ATOM 804 O O . PHE A 1 105 ? 52.261 1.450 -42.330 1.00 81.56 105 PHE A O 1
ATOM 811 N N . ALA A 1 106 ? 54.050 0.143 -42.690 1.00 84.62 106 ALA A N 1
ATOM 812 C CA . ALA A 1 106 ? 54.397 0.013 -41.279 1.00 84.62 106 ALA A CA 1
ATOM 813 C C . ALA A 1 106 ? 54.780 1.368 -40.656 1.00 84.62 106 ALA A C 1
ATOM 815 O O . ALA A 1 106 ? 54.279 1.716 -39.583 1.00 84.62 106 ALA A O 1
ATOM 816 N N . LYS A 1 107 ? 55.605 2.173 -41.343 1.00 90.12 107 LYS A N 1
ATOM 817 C CA . LYS A 1 107 ? 55.968 3.530 -40.902 1.00 90.12 107 LYS A CA 1
ATOM 818 C C . LYS A 1 107 ? 54.766 4.475 -40.905 1.00 90.12 107 LYS A C 1
ATOM 820 O O . LYS A 1 107 ? 54.593 5.204 -39.935 1.00 90.12 107 LYS A O 1
ATOM 825 N N . LYS A 1 108 ? 53.893 4.418 -41.917 1.00 85.94 108 LYS A N 1
ATOM 826 C CA . LYS A 1 108 ? 52.651 5.206 -42.003 1.00 85.94 108 LYS A CA 1
ATOM 827 C C . LYS A 1 108 ? 51.698 4.871 -40.857 1.00 85.94 108 LYS A C 1
ATOM 829 O O . LYS A 1 108 ? 51.176 5.770 -40.202 1.00 85.94 108 LYS A O 1
ATOM 834 N N . LYS A 1 109 ? 51.526 3.581 -40.550 1.00 84.12 109 LYS A N 1
ATOM 835 C CA . LYS A 1 109 ? 50.727 3.120 -39.406 1.00 84.12 109 LYS A CA 1
ATOM 836 C C . LYS A 1 109 ? 51.329 3.589 -38.079 1.00 84.12 109 LYS A C 1
ATOM 838 O O . LYS A 1 109 ? 50.598 4.099 -37.234 1.00 84.12 109 LYS A O 1
ATOM 843 N N . ARG A 1 110 ? 52.653 3.476 -37.911 1.00 88.06 110 ARG A N 1
ATOM 844 C CA . ARG A 1 110 ? 53.365 3.957 -36.714 1.00 88.06 110 ARG A CA 1
ATOM 845 C C . ARG A 1 110 ? 53.251 5.474 -36.548 1.00 88.06 110 ARG A C 1
ATOM 847 O O . ARG A 1 110 ? 52.992 5.932 -35.443 1.00 88.06 110 ARG A O 1
ATOM 854 N N . PHE A 1 111 ? 53.384 6.236 -37.630 1.00 84.62 111 PHE A N 1
ATOM 855 C CA . PHE A 1 111 ? 53.194 7.686 -37.629 1.00 84.62 111 PHE A CA 1
ATOM 856 C C . PHE A 1 111 ? 51.762 8.069 -37.239 1.00 84.62 111 PHE A C 1
ATOM 858 O O . PHE A 1 111 ? 51.571 8.936 -36.394 1.00 84.62 111 PHE A O 1
ATOM 865 N N . GLY A 1 112 ? 50.752 7.376 -37.776 1.00 81.06 112 GLY A N 1
ATOM 866 C CA . GLY A 1 112 ? 49.353 7.599 -37.401 1.00 81.06 112 GLY A CA 1
ATOM 867 C C . GLY A 1 112 ? 49.071 7.322 -35.921 1.00 81.06 112 GLY A C 1
ATOM 868 O O . GLY A 1 112 ? 48.325 8.070 -35.292 1.00 81.06 112 GLY A O 1
ATOM 869 N N . LEU A 1 113 ? 49.686 6.283 -35.348 1.00 85.12 113 LEU A N 1
ATOM 870 C CA . LEU A 1 113 ? 49.596 6.000 -33.912 1.00 85.12 113 LEU A CA 1
ATOM 871 C C . LEU A 1 113 ? 50.288 7.079 -33.076 1.00 85.12 113 LEU A C 1
ATOM 873 O O . LEU A 1 113 ? 49.679 7.591 -32.143 1.00 85.12 113 LEU A O 1
ATOM 877 N N . LEU A 1 114 ? 51.505 7.479 -33.451 1.00 86.12 114 LEU A N 1
ATOM 878 C CA . LEU A 1 114 ? 52.249 8.519 -32.742 1.00 86.12 114 LEU A CA 1
ATOM 879 C C . LEU A 1 114 ? 51.522 9.871 -32.794 1.00 86.12 114 LEU A C 1
ATOM 881 O O . LEU A 1 114 ? 51.447 10.568 -31.791 1.00 86.12 114 LEU A O 1
ATOM 885 N N . LYS A 1 115 ? 50.908 10.212 -33.934 1.00 83.25 115 LYS A N 1
ATOM 886 C CA . LYS A 1 115 ? 50.070 11.410 -34.077 1.00 83.25 115 LYS A CA 1
ATOM 887 C C . LYS A 1 115 ? 48.878 11.380 -33.117 1.00 83.25 115 LYS A C 1
ATOM 889 O O . LYS A 1 115 ? 48.606 12.379 -32.460 1.00 83.25 115 LYS A O 1
ATOM 894 N N . LYS A 1 116 ? 48.181 10.242 -33.012 1.00 83.50 116 LYS A N 1
ATOM 895 C CA . LYS A 1 116 ? 47.070 10.079 -32.059 1.00 83.50 116 LYS A CA 1
ATOM 896 C C . LYS A 1 116 ? 47.540 10.201 -30.612 1.00 83.50 116 LYS A C 1
ATOM 898 O O . LYS A 1 116 ? 46.887 10.886 -29.837 1.00 83.50 116 LYS A O 1
ATOM 903 N N . GLU A 1 117 ? 48.665 9.580 -30.272 1.00 86.75 117 GLU A N 1
ATOM 904 C CA . GLU A 1 117 ? 49.231 9.635 -28.922 1.00 86.75 117 GLU A CA 1
ATOM 905 C C . GLU A 1 117 ? 49.644 11.062 -28.536 1.00 86.75 117 GLU A C 1
ATOM 907 O O . GLU A 1 117 ? 49.347 11.501 -27.428 1.00 86.75 117 GLU A O 1
ATOM 912 N N . ILE A 1 118 ? 50.267 11.814 -29.451 1.00 86.25 118 ILE A N 1
ATOM 913 C CA . ILE A 1 118 ? 50.640 13.213 -29.206 1.00 86.25 118 ILE A CA 1
ATOM 914 C C . ILE A 1 118 ? 49.393 14.080 -29.003 1.00 86.25 118 ILE A C 1
ATOM 916 O O . ILE A 1 118 ? 49.336 14.809 -28.019 1.00 86.25 118 ILE A O 1
ATOM 920 N N . MET A 1 119 ? 48.370 13.958 -29.858 1.00 83.62 119 MET A N 1
ATOM 921 C CA . MET A 1 119 ? 47.118 14.711 -29.674 1.00 83.62 119 MET A CA 1
ATOM 922 C C . MET A 1 119 ? 46.411 14.345 -28.365 1.00 83.62 119 MET A C 1
ATOM 924 O O . MET A 1 119 ? 45.848 15.212 -27.706 1.00 83.62 119 MET A O 1
ATOM 928 N N . GLN A 1 120 ? 46.445 13.071 -27.969 1.00 86.56 120 GLN A N 1
ATOM 929 C CA . GLN A 1 120 ? 45.861 12.630 -26.707 1.00 86.56 120 GLN A CA 1
ATOM 930 C C . GLN A 1 120 ? 46.610 13.216 -25.508 1.00 86.56 120 GLN A C 1
ATOM 932 O O . GLN A 1 120 ? 45.969 13.751 -24.612 1.00 86.56 120 GLN A O 1
ATOM 937 N N . LYS A 1 121 ? 47.950 13.171 -25.504 1.00 89.44 121 LYS A N 1
ATOM 938 C CA . LYS A 1 121 ? 48.761 13.785 -24.441 1.00 89.44 121 LYS A CA 1
ATOM 939 C C . LYS A 1 121 ? 48.552 15.295 -24.375 1.00 89.44 121 LYS A C 1
ATOM 941 O O . LYS A 1 121 ? 48.391 15.823 -23.285 1.00 89.44 121 LYS A O 1
ATOM 946 N N . GLN A 1 122 ? 48.486 15.965 -25.523 1.00 86.94 122 GLN A N 1
ATOM 947 C CA . GLN A 1 122 ? 48.193 17.394 -25.612 1.00 86.94 122 GLN A CA 1
ATOM 948 C C . GLN A 1 122 ? 46.820 17.731 -25.022 1.00 86.94 122 GLN A C 1
ATOM 950 O O . GLN A 1 122 ? 46.722 18.652 -24.218 1.00 86.94 122 GLN A O 1
ATOM 955 N N . LYS A 1 123 ? 45.787 16.946 -25.351 1.00 87.19 123 LYS A N 1
ATOM 956 C CA . LYS A 1 123 ? 44.454 17.099 -24.764 1.00 87.19 123 LYS A CA 1
ATOM 957 C C . LYS A 1 123 ? 44.468 16.886 -23.250 1.00 87.19 123 LYS A C 1
ATOM 959 O O . LYS A 1 123 ? 43.965 17.725 -22.524 1.00 87.19 123 LYS A O 1
ATOM 964 N N . THR A 1 124 ? 45.097 15.818 -22.763 1.00 86.75 124 THR A N 1
ATOM 965 C CA . THR A 1 124 ? 45.196 15.566 -21.316 1.00 86.75 124 THR A CA 1
ATOM 966 C C . THR A 1 124 ? 45.947 16.684 -20.588 1.00 86.75 124 THR A C 1
ATOM 968 O O . THR A 1 124 ? 45.560 17.060 -19.489 1.00 86.75 124 THR A O 1
ATOM 971 N N . SER A 1 125 ? 47.001 17.246 -21.185 1.00 86.62 125 SER A N 1
ATOM 972 C CA . SER A 1 125 ? 47.696 18.409 -20.621 1.00 86.62 125 SER A CA 1
ATOM 973 C C . SER A 1 125 ? 46.824 19.666 -20.597 1.00 86.62 125 SER A C 1
ATOM 975 O O . SER A 1 125 ? 46.932 20.442 -19.653 1.00 86.62 125 SER A O 1
ATOM 977 N N . GLN A 1 126 ? 45.965 19.859 -21.599 1.00 87.25 126 GLN A N 1
ATOM 978 C CA . GLN A 1 126 ? 45.004 20.960 -21.633 1.00 87.25 126 GLN A CA 1
ATOM 979 C C . GLN A 1 126 ? 43.911 20.791 -20.569 1.00 87.25 126 GLN A C 1
ATOM 981 O O . GLN A 1 126 ? 43.672 21.724 -19.810 1.00 87.25 126 GLN A O 1
ATOM 986 N N . ASP A 1 127 ? 43.330 19.596 -20.448 1.00 87.56 127 ASP A N 1
ATOM 987 C CA . ASP A 1 127 ? 42.313 19.291 -19.434 1.00 87.56 127 ASP A CA 1
ATOM 988 C C . ASP A 1 127 ? 42.874 19.533 -18.013 1.00 87.56 127 ASP A C 1
ATOM 990 O O . ASP A 1 127 ? 42.245 20.186 -17.186 1.00 87.56 127 ASP A O 1
ATOM 994 N N . LEU A 1 128 ? 44.114 19.096 -17.744 1.00 89.94 128 LEU A N 1
ATOM 995 C CA . LEU A 1 128 ? 44.784 19.344 -16.459 1.00 89.94 128 LEU A CA 1
ATOM 996 C C . LEU A 1 128 ? 45.043 20.832 -16.195 1.00 89.94 128 LEU A C 1
ATOM 998 O O . LEU A 1 128 ? 44.985 21.273 -15.048 1.00 89.94 128 LEU A O 1
ATOM 1002 N N . TYR A 1 129 ? 45.356 21.605 -17.234 1.00 90.81 129 TYR A N 1
ATOM 1003 C CA . TYR A 1 129 ? 45.533 23.048 -17.110 1.00 90.81 129 TYR A CA 1
ATOM 1004 C C . TYR A 1 129 ? 44.217 23.747 -16.747 1.00 90.81 129 TYR A C 1
ATOM 1006 O O . TYR A 1 129 ? 44.196 24.588 -15.848 1.00 90.81 129 TYR A O 1
ATOM 1014 N N . GLU A 1 130 ? 43.117 23.359 -17.396 1.00 90.25 130 GLU A N 1
ATOM 1015 C CA . GLU A 1 130 ? 41.771 23.852 -17.088 1.00 90.25 130 GLU A CA 1
ATOM 1016 C C . GLU A 1 130 ? 41.360 23.493 -15.654 1.00 90.25 130 GLU A C 1
ATOM 1018 O O . GLU A 1 130 ? 40.915 24.368 -14.910 1.00 90.25 130 GLU A O 1
ATOM 1023 N N . ASP A 1 131 ? 41.598 22.252 -15.221 1.00 91.19 131 ASP A N 1
ATOM 1024 C CA . ASP A 1 131 ? 41.324 21.809 -13.850 1.00 91.19 131 ASP A CA 1
ATOM 1025 C C . ASP A 1 131 ? 42.112 22.622 -12.814 1.00 91.19 131 ASP A C 1
ATOM 1027 O O . ASP A 1 131 ? 41.547 23.072 -11.815 1.00 91.19 131 ASP A O 1
ATOM 1031 N N . ILE A 1 132 ? 43.407 22.859 -13.049 1.00 90.75 132 ILE A N 1
ATOM 1032 C CA . ILE A 1 132 ? 44.244 23.678 -12.159 1.00 90.75 132 ILE A CA 1
ATOM 1033 C C . ILE A 1 132 ? 43.735 25.125 -12.117 1.00 90.75 132 ILE A C 1
ATOM 1035 O O . ILE A 1 132 ? 43.680 25.717 -11.035 1.00 90.75 132 ILE A O 1
ATOM 1039 N N . SER A 1 133 ? 43.317 25.686 -13.255 1.00 86.94 133 SER A N 1
ATOM 1040 C CA . SER A 1 133 ? 42.724 27.026 -13.306 1.00 86.94 133 SER A CA 1
ATOM 1041 C C . SER A 1 133 ? 41.421 27.095 -12.505 1.00 86.94 133 SER A C 1
ATOM 1043 O O . SER A 1 133 ? 41.252 27.989 -11.679 1.00 86.94 133 SER A O 1
ATOM 1045 N N . LEU A 1 134 ? 40.533 26.110 -12.665 1.00 90.44 134 LEU A N 1
ATOM 1046 C CA . LEU A 1 134 ? 39.275 26.023 -11.918 1.00 90.44 134 LEU A CA 1
ATOM 1047 C C . LEU A 1 134 ? 39.501 25.832 -10.415 1.00 90.44 134 LEU A C 1
ATOM 1049 O O . LEU A 1 134 ? 38.751 26.370 -9.599 1.00 90.44 134 LEU A O 1
ATOM 1053 N N . ILE A 1 135 ? 40.520 25.062 -10.026 1.00 91.50 135 ILE A N 1
ATOM 1054 C CA . ILE A 1 135 ? 40.902 24.890 -8.621 1.00 91.50 135 ILE A CA 1
ATOM 1055 C C . ILE A 1 135 ? 41.417 26.211 -8.050 1.00 91.50 135 ILE A C 1
ATOM 1057 O O . ILE A 1 135 ? 41.013 26.569 -6.946 1.00 91.50 135 ILE A O 1
ATOM 1061 N N . ARG A 1 136 ? 42.248 26.960 -8.787 1.00 91.06 136 ARG A N 1
ATOM 1062 C CA . ARG A 1 136 ? 42.702 28.296 -8.375 1.00 91.06 136 ARG A CA 1
ATOM 1063 C C . ARG A 1 136 ? 41.521 29.245 -8.167 1.00 91.06 136 ARG A C 1
ATOM 1065 O O . ARG A 1 136 ? 41.447 29.875 -7.114 1.00 91.06 136 ARG A O 1
ATOM 1072 N N . ASP A 1 137 ? 40.577 29.293 -9.105 1.00 89.88 137 ASP A N 1
ATOM 1073 C CA . ASP A 1 137 ? 39.392 30.154 -9.001 1.00 89.88 137 ASP A CA 1
ATOM 1074 C C . ASP A 1 137 ? 38.509 29.770 -7.806 1.00 89.88 137 ASP A C 1
ATOM 1076 O O . ASP A 1 137 ? 38.047 30.638 -7.065 1.00 89.88 137 ASP A O 1
ATOM 1080 N N . LYS A 1 138 ? 38.329 28.466 -7.553 1.00 92.19 138 LYS A N 1
ATOM 1081 C CA . LYS A 1 138 ? 37.626 27.973 -6.359 1.00 92.19 138 LYS A CA 1
ATOM 1082 C C . LYS A 1 138 ? 38.354 28.335 -5.068 1.00 92.19 138 LYS A C 1
ATOM 1084 O O . LYS A 1 138 ? 37.698 28.736 -4.113 1.00 92.19 138 LYS A O 1
ATOM 1089 N N . LEU A 1 139 ? 39.682 28.219 -5.040 1.00 90.88 139 LEU A N 1
ATOM 1090 C CA . LEU A 1 139 ? 40.503 28.538 -3.871 1.00 90.88 139 LEU A CA 1
ATOM 1091 C C . LEU A 1 139 ? 40.391 30.031 -3.513 1.00 90.88 139 LEU A C 1
ATOM 1093 O O . LEU A 1 139 ? 40.175 30.376 -2.349 1.00 90.88 139 LEU A O 1
ATOM 1097 N N . ILE A 1 140 ? 40.447 30.901 -4.527 1.00 89.81 140 ILE A N 1
ATOM 1098 C CA . ILE A 1 140 ? 40.218 32.346 -4.386 1.00 89.81 140 ILE A CA 1
ATOM 1099 C C . ILE A 1 140 ? 38.776 32.618 -3.933 1.00 89.81 140 ILE A C 1
ATOM 1101 O O . ILE A 1 140 ? 38.563 33.386 -2.998 1.00 89.81 140 ILE A O 1
ATOM 1105 N N . GLY A 1 141 ? 37.786 31.948 -4.535 1.00 85.75 141 GLY A N 1
ATOM 1106 C CA . GLY A 1 141 ? 36.375 32.059 -4.150 1.00 85.75 141 GLY A CA 1
ATOM 1107 C C . GLY A 1 141 ? 36.096 31.643 -2.701 1.00 85.75 141 GLY A C 1
ATOM 1108 O O . GLY A 1 141 ? 35.215 32.208 -2.062 1.00 85.75 141 GLY A O 1
ATOM 1109 N N . SER A 1 142 ? 36.885 30.715 -2.151 1.00 88.50 142 SER A N 1
ATOM 1110 C CA . SER A 1 142 ? 36.844 30.320 -0.735 1.00 88.50 142 SER A CA 1
ATOM 1111 C C . SER A 1 142 ? 37.622 31.247 0.216 1.00 88.50 142 SER A C 1
ATOM 1113 O O . SER A 1 142 ? 37.787 30.919 1.388 1.00 88.50 142 SER A O 1
ATOM 1115 N N . GLY A 1 143 ? 38.108 32.400 -0.260 1.00 80.69 143 GLY A N 1
ATOM 1116 C CA . GLY A 1 143 ? 38.766 33.418 0.567 1.00 80.69 143 GLY A CA 1
ATOM 1117 C C . GLY A 1 143 ? 40.246 33.157 0.868 1.00 80.69 143 GLY A C 1
ATOM 1118 O O . GLY A 1 143 ? 40.834 33.853 1.698 1.00 80.69 143 GLY A O 1
ATOM 1119 N N . ALA A 1 144 ? 40.874 32.178 0.210 1.00 80.44 144 ALA A N 1
ATOM 1120 C CA . ALA A 1 144 ? 42.312 31.951 0.322 1.00 80.44 144 ALA A CA 1
ATOM 1121 C C . ALA A 1 144 ? 43.108 32.954 -0.537 1.00 80.44 144 ALA A C 1
ATOM 1123 O O . ALA A 1 144 ? 42.617 33.480 -1.535 1.00 80.44 144 ALA A O 1
ATOM 1124 N N . LYS A 1 145 ? 44.370 33.209 -0.167 1.00 86.44 145 LYS A N 1
ATOM 1125 C CA . LYS A 1 145 ? 45.271 34.084 -0.939 1.00 86.44 145 LYS A CA 1
ATOM 1126 C C . LYS A 1 145 ? 45.597 33.452 -2.299 1.00 86.44 145 LYS A C 1
ATOM 1128 O O . LYS A 1 145 ? 45.879 32.258 -2.361 1.00 86.44 145 LYS A O 1
ATOM 1133 N N . ASP A 1 146 ? 45.585 34.261 -3.361 1.00 88.69 146 ASP A N 1
ATOM 1134 C CA . ASP A 1 146 ? 45.865 33.817 -4.734 1.00 88.69 146 ASP A CA 1
ATOM 1135 C C . ASP A 1 146 ? 47.278 33.201 -4.840 1.00 88.69 146 ASP A C 1
ATOM 1137 O O . ASP A 1 146 ? 48.259 33.897 -4.556 1.00 88.69 146 ASP A O 1
ATOM 1141 N N . PRO A 1 147 ? 47.408 31.923 -5.249 1.00 80.19 147 PRO A N 1
ATOM 1142 C CA . PRO A 1 147 ? 48.701 31.260 -5.401 1.00 80.19 147 PRO A CA 1
ATOM 1143 C C . PRO A 1 147 ? 49.536 31.763 -6.597 1.00 80.19 147 PRO A C 1
ATOM 1145 O O . PRO A 1 147 ? 50.682 31.344 -6.741 1.00 80.19 147 PRO A O 1
ATOM 1148 N N . GLY A 1 148 ? 49.010 32.671 -7.430 1.00 80.00 148 GLY A N 1
ATOM 1149 C CA . GLY A 1 148 ? 49.718 33.288 -8.558 1.00 80.00 148 GLY A CA 1
ATOM 1150 C C . GLY A 1 148 ? 49.186 32.850 -9.926 1.00 80.00 148 GLY A C 1
ATOM 1151 O O . GLY A 1 148 ? 48.390 31.920 -10.040 1.00 80.00 148 GLY A O 1
ATOM 1152 N N . LYS A 1 149 ? 49.601 33.549 -10.994 1.00 78.25 149 LYS A N 1
ATOM 1153 C CA . LYS A 1 149 ? 49.160 33.246 -12.368 1.00 78.25 149 LYS A CA 1
ATOM 1154 C C . LYS A 1 149 ? 49.765 31.925 -12.850 1.00 78.25 149 LYS A C 1
ATOM 1156 O O . LYS A 1 149 ? 50.972 31.735 -12.760 1.00 78.25 149 LYS A O 1
ATOM 1161 N N . VAL A 1 150 ? 48.922 31.048 -13.394 1.00 78.69 150 VAL A N 1
ATOM 1162 C CA . VAL A 1 150 ? 49.355 29.809 -14.055 1.00 78.69 150 VAL A CA 1
ATOM 1163 C C . VAL A 1 150 ? 49.894 30.172 -15.444 1.00 78.69 150 VAL A C 1
ATOM 1165 O O . VAL A 1 150 ? 49.182 30.817 -16.214 1.00 78.69 150 VAL A O 1
ATOM 1168 N N . ASP A 1 151 ? 51.138 29.795 -15.754 1.00 78.94 151 ASP A N 1
ATOM 1169 C CA . ASP A 1 151 ? 51.800 30.108 -17.032 1.00 78.94 151 ASP A CA 1
ATOM 1170 C C . ASP A 1 151 ? 50.956 29.681 -18.244 1.00 78.94 151 ASP A C 1
ATOM 1172 O O . ASP A 1 151 ? 50.373 28.600 -18.249 1.00 78.94 151 ASP A O 1
ATOM 1176 N N . GLU A 1 152 ? 50.892 30.509 -19.290 1.00 71.75 152 GLU A N 1
ATOM 1177 C CA . GLU A 1 152 ? 50.108 30.200 -20.494 1.00 71.75 152 GLU A CA 1
ATOM 1178 C C . GLU A 1 152 ? 50.622 28.932 -21.191 1.00 71.75 152 GLU A C 1
ATOM 1180 O O . GLU A 1 152 ? 51.786 28.837 -21.603 1.00 71.75 152 GLU A O 1
ATOM 1185 N N . LEU A 1 153 ? 49.731 27.948 -21.356 1.00 73.69 153 LEU A N 1
ATOM 1186 C CA . LEU A 1 153 ? 50.055 26.695 -22.023 1.00 73.69 153 LEU A CA 1
ATOM 1187 C C . LEU A 1 153 ? 50.281 26.953 -23.525 1.00 73.69 153 LEU A C 1
ATOM 1189 O O . LEU A 1 153 ? 49.337 27.150 -24.290 1.00 73.69 153 LEU A O 1
ATOM 1193 N N . LYS A 1 154 ? 51.541 26.934 -23.978 1.00 69.56 154 LYS A N 1
ATOM 1194 C CA . LYS A 1 154 ? 51.871 27.019 -25.411 1.00 69.56 154 LYS A CA 1
ATOM 1195 C C . LYS A 1 154 ? 51.474 25.725 -26.120 1.00 69.56 154 LYS A C 1
ATOM 1197 O O . LYS A 1 154 ? 52.210 24.738 -26.113 1.00 69.56 154 LYS A O 1
ATOM 1202 N N . ILE A 1 155 ? 50.305 25.743 -26.750 1.00 66.75 155 ILE A N 1
ATOM 1203 C CA . ILE A 1 155 ? 49.808 24.672 -27.614 1.00 66.75 155 ILE A CA 1
ATOM 1204 C C . ILE A 1 155 ? 50.738 24.569 -28.832 1.00 66.75 155 ILE A C 1
ATOM 1206 O O . ILE A 1 155 ? 50.827 25.485 -29.646 1.00 66.75 155 ILE A O 1
ATOM 1210 N N . VAL A 1 156 ? 51.453 23.449 -28.962 1.00 62.06 156 VAL A N 1
ATOM 1211 C CA . VAL A 1 156 ? 52.218 23.142 -30.177 1.00 62.06 156 VAL A CA 1
ATOM 1212 C C . VAL A 1 156 ? 51.220 22.720 -31.252 1.00 62.06 156 VAL A C 1
ATOM 1214 O O . VAL A 1 156 ? 50.759 21.578 -31.276 1.00 62.06 156 VAL A O 1
ATOM 1217 N N . GLU A 1 157 ? 50.852 23.643 -32.135 1.00 58.75 157 GLU A N 1
ATOM 1218 C CA . GLU A 1 157 ? 50.103 23.306 -33.342 1.00 58.75 157 GLU A CA 1
ATOM 1219 C C . GLU A 1 157 ? 51.002 22.482 -34.269 1.00 58.75 157 GLU A C 1
ATOM 1221 O O . GLU A 1 157 ? 51.996 22.960 -34.820 1.00 58.75 157 GLU A O 1
ATOM 1226 N N . ILE A 1 158 ? 50.679 21.197 -34.427 1.00 60.78 158 ILE A N 1
ATOM 1227 C CA . ILE A 1 158 ? 51.312 20.356 -35.442 1.00 60.78 158 ILE A CA 1
ATOM 1228 C C . ILE A 1 158 ? 50.806 20.858 -36.794 1.00 60.78 158 ILE A C 1
ATOM 1230 O O . ILE A 1 158 ? 49.702 20.512 -37.207 1.00 60.78 158 ILE A O 1
ATOM 1234 N N . ASP A 1 159 ? 51.615 21.688 -37.449 1.00 52.28 159 ASP A N 1
ATOM 1235 C CA . ASP A 1 159 ? 51.357 22.359 -38.726 1.00 52.28 159 ASP A CA 1
ATOM 1236 C C . ASP A 1 159 ? 50.979 21.350 -39.834 1.00 52.28 159 ASP A C 1
ATOM 1238 O O . ASP A 1 159 ? 51.816 20.793 -40.553 1.00 52.28 159 ASP A O 1
ATOM 1242 N N . THR A 1 160 ? 49.681 21.052 -39.931 1.00 56.97 160 THR A N 1
ATOM 1243 C CA . THR A 1 160 ? 49.106 20.079 -40.877 1.00 56.97 160 THR A CA 1
ATOM 1244 C C . THR A 1 160 ? 49.222 20.541 -42.333 1.00 56.97 160 THR A C 1
ATOM 1246 O O . THR A 1 160 ? 49.219 19.714 -43.248 1.00 56.97 160 THR A O 1
ATOM 1249 N N . SER A 1 161 ? 49.446 21.838 -42.537 1.00 53.66 161 SER A N 1
ATOM 1250 C CA . SER A 1 161 ? 49.631 22.518 -43.820 1.00 53.66 161 SER A CA 1
ATOM 1251 C C . SER A 1 161 ? 50.858 22.008 -44.589 1.00 53.66 161 SER A C 1
ATOM 1253 O O . SER A 1 161 ? 50.818 21.853 -45.810 1.00 53.66 161 SER A O 1
ATOM 1255 N N . LYS A 1 162 ? 51.945 21.660 -43.884 1.00 55.88 162 LYS A N 1
ATOM 1256 C CA . LYS A 1 162 ? 53.184 21.149 -44.508 1.00 55.88 162 LYS A CA 1
ATOM 1257 C C . LYS A 1 162 ? 53.087 19.689 -44.953 1.00 55.88 162 LYS A C 1
ATOM 1259 O O . LYS A 1 162 ? 53.841 19.273 -45.827 1.00 55.88 162 LYS A O 1
ATOM 1264 N N . ILE A 1 163 ? 52.158 18.918 -44.385 1.00 54.69 163 ILE A N 1
ATOM 1265 C CA . ILE A 1 163 ? 51.942 17.505 -44.737 1.00 54.69 163 ILE A CA 1
ATOM 1266 C C . ILE A 1 163 ? 51.022 17.394 -45.964 1.00 54.69 163 ILE A C 1
ATOM 1268 O O . ILE A 1 163 ? 51.318 16.620 -46.873 1.00 54.69 163 ILE A O 1
ATOM 1272 N N . ALA A 1 164 ? 49.985 18.235 -46.055 1.00 54.78 164 ALA A N 1
ATOM 1273 C CA . ALA A 1 164 ? 49.108 18.309 -47.229 1.00 54.78 164 ALA A CA 1
ATOM 1274 C C . ALA A 1 164 ? 49.856 18.744 -48.510 1.00 54.78 164 ALA A C 1
ATOM 1276 O O . ALA A 1 164 ? 49.581 18.238 -49.597 1.00 54.78 164 ALA A O 1
ATOM 1277 N N . ALA A 1 165 ? 50.867 19.613 -48.381 1.00 51.47 165 ALA A N 1
ATOM 1278 C CA . ALA A 1 165 ? 51.708 20.066 -49.495 1.00 51.47 165 ALA A CA 1
ATOM 1279 C C . ALA A 1 165 ? 52.664 18.988 -50.059 1.00 51.47 165 ALA A C 1
ATOM 1281 O O . ALA A 1 165 ? 53.192 19.142 -51.161 1.00 51.47 165 ALA A O 1
ATOM 1282 N N . ILE A 1 166 ? 52.914 17.907 -49.311 1.00 55.09 166 ILE A N 1
ATOM 1283 C CA . ILE A 1 166 ? 53.730 16.770 -49.769 1.00 55.09 166 ILE A CA 1
ATOM 1284 C C . ILE A 1 166 ? 52.841 15.721 -50.454 1.00 55.09 166 ILE A C 1
ATOM 1286 O O . ILE A 1 166 ? 53.268 15.114 -51.435 1.00 55.09 166 ILE A O 1
ATOM 1290 N N . GLU A 1 167 ? 51.594 15.548 -50.002 1.00 45.06 167 GLU A N 1
ATOM 1291 C CA . GLU A 1 167 ? 50.623 14.644 -50.637 1.00 45.06 167 GLU A CA 1
ATOM 1292 C C . GLU A 1 167 ? 50.070 15.198 -51.968 1.00 45.06 167 GLU A C 1
ATOM 1294 O O . GLU A 1 167 ? 49.776 14.412 -52.867 1.00 45.06 167 GLU A O 1
ATOM 1299 N N . SER A 1 168 ? 50.040 16.524 -52.170 1.00 45.00 168 SER A N 1
ATOM 1300 C CA . SER A 1 168 ? 49.627 17.141 -53.446 1.00 45.00 168 SER A CA 1
ATOM 1301 C C . SER A 1 168 ? 50.678 17.087 -54.570 1.00 45.00 168 SER A C 1
ATOM 1303 O O . SER A 1 168 ? 50.356 17.362 -55.723 1.00 45.00 168 SER A O 1
ATOM 1305 N N . LYS A 1 169 ? 51.927 16.691 -54.280 1.00 43.78 169 LYS A N 1
ATOM 1306 C CA . LYS A 1 169 ? 53.014 16.573 -55.277 1.00 43.78 169 LYS A CA 1
ATOM 1307 C C . LYS A 1 169 ? 53.069 15.223 -56.014 1.00 43.78 169 LYS A C 1
ATOM 1309 O O . LYS A 1 169 ? 53.948 15.040 -56.851 1.00 43.78 169 LYS A O 1
ATOM 1314 N N . ILE A 1 170 ? 52.155 14.288 -55.729 1.00 45.56 170 ILE A N 1
ATOM 1315 C CA . ILE A 1 170 ? 52.103 12.940 -56.344 1.00 45.56 170 ILE A CA 1
ATOM 1316 C C . ILE A 1 170 ? 50.800 12.744 -57.153 1.00 45.56 170 ILE A C 1
ATOM 1318 O O . ILE A 1 170 ? 50.254 11.648 -57.235 1.00 45.56 170 ILE A O 1
ATOM 1322 N N . GLN A 1 171 ? 50.285 13.801 -57.784 1.00 34.94 171 GLN A N 1
ATOM 1323 C CA . GLN A 1 171 ? 49.294 13.673 -58.858 1.00 34.94 171 GLN A CA 1
ATOM 1324 C C . GLN A 1 171 ? 49.951 14.004 -60.204 1.00 34.94 171 GLN A C 1
ATOM 1326 O O . GLN A 1 171 ? 50.611 15.040 -60.310 1.00 34.94 171 GLN A O 1
ATOM 1331 N N . PRO A 1 172 ? 49.794 13.159 -61.241 1.00 40.72 172 PRO A N 1
ATOM 1332 C CA . PRO A 1 172 ? 50.210 13.524 -62.582 1.00 40.72 172 PRO A CA 1
ATOM 1333 C C . PRO A 1 172 ? 49.285 14.644 -63.063 1.00 40.72 172 PRO A C 1
ATOM 1335 O O . PRO A 1 172 ? 48.098 14.423 -63.304 1.00 40.72 172 PRO A O 1
ATOM 1338 N N . GLN A 1 173 ? 49.825 15.860 -63.169 1.00 36.16 173 GLN A N 1
ATOM 1339 C CA . GLN A 1 173 ? 49.140 16.964 -63.826 1.00 36.16 173 GLN A CA 1
ATOM 1340 C C . GLN A 1 173 ? 48.865 16.578 -65.281 1.00 36.16 173 GLN A C 1
ATOM 1342 O O . GLN A 1 173 ? 49.760 16.550 -66.121 1.00 36.16 173 GLN A O 1
ATOM 1347 N N . THR A 1 174 ? 47.608 16.262 -65.569 1.00 38.91 174 THR A N 1
ATOM 1348 C CA . THR A 1 174 ? 47.061 16.169 -66.922 1.00 38.91 174 THR A CA 1
ATOM 1349 C C . THR A 1 174 ? 46.509 17.543 -67.268 1.00 38.91 174 THR A C 1
ATOM 1351 O O . THR A 1 174 ? 45.332 17.836 -67.119 1.00 38.91 174 THR A O 1
ATOM 1354 N N . GLY A 1 175 ? 47.424 18.426 -67.650 1.00 35.97 175 GLY A N 1
ATOM 1355 C CA . GLY A 1 175 ? 47.136 19.782 -68.094 1.00 35.97 175 GLY A CA 1
ATOM 1356 C C . GLY A 1 175 ? 48.055 20.140 -69.249 1.00 35.97 175 GLY A C 1
ATOM 1357 O O . GLY A 1 175 ? 48.860 21.054 -69.131 1.00 35.97 175 GLY A O 1
ATOM 1358 N N . PHE A 1 176 ? 47.979 19.382 -70.343 1.00 34.53 176 PHE A N 1
ATOM 1359 C CA . PHE A 1 176 ? 48.473 19.839 -71.638 1.00 34.53 176 PHE A CA 1
ATOM 1360 C C . PHE A 1 176 ? 47.253 20.081 -72.515 1.00 34.53 176 PHE A C 1
ATOM 1362 O O . PHE A 1 176 ? 46.566 19.144 -72.911 1.00 34.53 176 PHE A O 1
ATOM 1369 N N . GLY A 1 177 ? 46.954 21.364 -72.717 1.00 33.44 177 GLY A N 1
ATOM 1370 C CA . GLY A 1 177 ? 45.917 21.826 -73.620 1.00 33.44 177 GLY A CA 1
ATOM 1371 C C . GLY A 1 177 ? 46.222 21.362 -75.036 1.00 33.44 177 GLY A C 1
ATOM 1372 O O . GLY A 1 177 ? 47.218 21.756 -75.637 1.00 33.44 177 GLY A O 1
ATOM 1373 N N . GLU A 1 178 ? 45.340 20.518 -75.547 1.00 35.34 178 GLU A N 1
ATOM 1374 C CA . GLU A 1 178 ? 45.267 20.108 -76.939 1.00 35.34 178 GLU A CA 1
ATOM 1375 C C . GLU A 1 178 ? 44.538 21.232 -77.702 1.00 35.34 178 GLU A C 1
ATOM 1377 O O . GLU A 1 178 ? 43.334 21.197 -77.923 1.00 35.34 178 GLU A O 1
ATOM 1382 N N . GLN A 1 179 ? 45.263 22.304 -78.034 1.00 38.06 179 GLN A N 1
ATOM 1383 C CA . GLN A 1 179 ? 44.911 23.187 -79.150 1.00 38.06 179 GLN A CA 1
ATOM 1384 C C . GLN A 1 179 ? 45.927 22.942 -80.262 1.00 38.06 179 GLN A C 1
ATOM 1386 O O . GLN A 1 179 ? 46.826 23.739 -80.510 1.00 38.06 179 GLN A O 1
ATOM 1391 N N . ALA A 1 180 ? 45.787 21.797 -80.920 1.00 34.09 180 ALA A N 1
ATOM 1392 C CA . ALA A 1 180 ? 46.259 21.630 -82.279 1.00 34.09 180 ALA A CA 1
ATOM 1393 C C . ALA A 1 180 ? 45.009 21.458 -83.136 1.00 34.09 180 ALA A C 1
ATOM 1395 O O . ALA A 1 180 ? 44.416 20.388 -83.200 1.00 34.09 180 ALA A O 1
ATOM 1396 N N . THR A 1 181 ? 44.576 22.561 -83.740 1.00 35.78 181 THR A N 1
ATOM 1397 C CA . THR A 1 181 ? 43.703 22.568 -84.910 1.00 35.78 181 THR A CA 1
ATOM 1398 C C . THR A 1 181 ? 44.316 21.661 -85.975 1.00 35.78 181 THR A C 1
ATOM 1400 O O . THR A 1 181 ? 45.180 22.091 -86.741 1.00 35.78 181 THR A O 1
ATOM 1403 N N . THR A 1 182 ? 43.903 20.397 -86.012 1.00 37.62 182 THR A N 1
ATOM 1404 C CA . THR A 1 182 ? 44.073 19.546 -87.186 1.00 37.62 182 THR A CA 1
ATOM 1405 C C . THR A 1 182 ? 43.095 20.073 -88.220 1.00 37.62 182 THR A C 1
ATOM 1407 O O . THR A 1 182 ? 41.906 19.769 -88.199 1.00 37.62 182 THR A O 1
ATOM 1410 N N . THR A 1 183 ? 43.593 20.975 -89.056 1.00 36.03 183 THR A N 1
ATOM 1411 C CA . THR A 1 183 ? 42.968 21.294 -90.330 1.00 36.03 183 THR A CA 1
ATOM 1412 C C . THR A 1 183 ? 42.757 19.979 -91.072 1.00 36.03 183 THR A C 1
ATOM 1414 O O . THR A 1 183 ? 43.703 19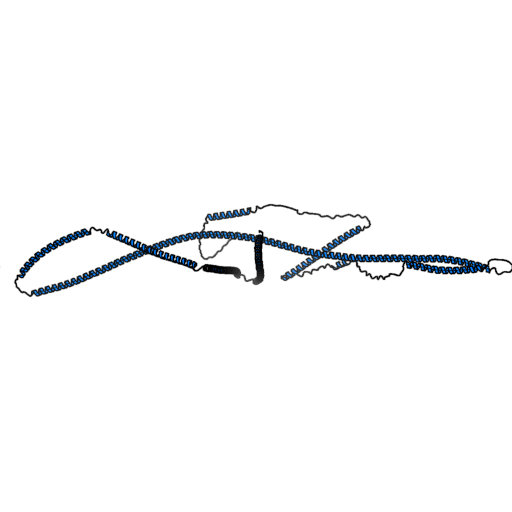.211 -91.248 1.00 36.03 183 THR A O 1
ATOM 1417 N N . ASP A 1 184 ? 41.505 19.717 -91.444 1.00 40.97 184 ASP A N 1
ATOM 1418 C CA . ASP A 1 184 ? 41.135 18.759 -92.478 1.00 40.97 184 ASP A CA 1
ATOM 1419 C C . ASP A 1 184 ? 42.047 18.979 -93.690 1.00 40.97 184 ASP A C 1
ATOM 1421 O O . ASP A 1 184 ? 41.890 19.940 -94.442 1.00 40.97 184 ASP A O 1
ATOM 1425 N N . ILE A 1 185 ? 43.030 18.100 -93.863 1.00 47.56 185 ILE A N 1
ATOM 1426 C CA . ILE A 1 185 ? 43.706 17.885 -95.143 1.00 47.56 185 ILE A CA 1
ATOM 1427 C C . ILE A 1 185 ? 43.181 16.548 -95.664 1.00 47.56 185 ILE A C 1
ATOM 1429 O O . ILE A 1 185 ? 43.925 15.598 -95.900 1.00 47.56 185 ILE A O 1
ATOM 1433 N N . ASP A 1 186 ? 41.857 16.449 -95.771 1.00 45.88 186 ASP A N 1
ATOM 1434 C CA . ASP A 1 186 ? 41.239 15.456 -96.631 1.00 45.88 186 ASP A CA 1
ATOM 1435 C C . ASP A 1 186 ? 41.252 16.021 -98.059 1.00 45.88 186 ASP A C 1
ATOM 1437 O O . ASP A 1 186 ? 40.492 16.919 -98.412 1.00 45.88 186 ASP A O 1
ATOM 1441 N N . ASN A 1 187 ? 42.140 15.434 -98.866 1.00 53.62 187 ASN A N 1
ATOM 1442 C CA . ASN A 1 187 ? 42.270 15.538 -100.322 1.00 53.62 187 ASN A CA 1
ATOM 1443 C C . ASN A 1 187 ? 42.958 16.798 -100.899 1.00 53.62 187 ASN A C 1
ATOM 1445 O O . ASN A 1 187 ? 42.615 17.940 -100.602 1.00 53.62 187 ASN A O 1
ATOM 1449 N N . PRO A 1 188 ? 43.915 16.572 -101.815 1.00 50.72 188 PRO A N 1
ATOM 1450 C CA . PRO A 1 188 ? 43.508 16.519 -103.216 1.00 50.72 188 PRO A CA 1
ATOM 1451 C C . PRO A 1 188 ? 43.852 15.184 -103.880 1.00 50.72 188 PRO A C 1
ATOM 1453 O O . PRO A 1 188 ? 44.759 14.480 -103.442 1.00 50.72 188 PRO A O 1
ATOM 1456 N N . ASP A 1 189 ? 43.112 14.894 -104.951 1.00 55.22 189 ASP A N 1
ATOM 1457 C CA . ASP A 1 189 ? 43.073 13.687 -105.787 1.00 55.22 189 ASP A CA 1
ATOM 1458 C C . ASP A 1 189 ? 44.427 13.238 -106.367 1.00 55.22 189 ASP A C 1
ATOM 1460 O O . ASP A 1 189 ? 44.645 13.187 -107.577 1.00 55.22 189 ASP A O 1
ATOM 1464 N N . ILE A 1 190 ? 45.358 12.864 -105.499 1.00 61.00 190 ILE A N 1
ATOM 1465 C CA . ILE A 1 190 ? 46.534 12.085 -105.856 1.00 61.00 190 ILE A CA 1
ATOM 1466 C C . ILE A 1 190 ? 46.144 10.641 -105.566 1.00 61.00 190 ILE A C 1
ATOM 1468 O O . ILE A 1 190 ? 46.335 10.131 -104.468 1.00 61.00 190 ILE A O 1
ATOM 1472 N N . ASN A 1 191 ? 45.491 10.005 -106.532 1.00 69.31 191 ASN A N 1
ATOM 1473 C CA . ASN A 1 191 ? 45.203 8.573 -106.499 1.00 69.31 191 ASN A CA 1
ATOM 1474 C C . ASN A 1 191 ? 46.229 7.834 -107.377 1.00 69.31 191 ASN A C 1
ATOM 1476 O O . ASN A 1 191 ? 46.958 8.445 -108.157 1.00 69.31 191 ASN A O 1
ATOM 1480 N N . SER A 1 192 ? 46.268 6.507 -107.313 1.00 74.81 192 SER A N 1
ATOM 1481 C CA . SER A 1 192 ? 46.961 5.671 -108.307 1.00 74.81 192 SER A CA 1
ATOM 1482 C C . SER A 1 192 ? 46.630 6.075 -109.759 1.00 74.81 192 SER A C 1
ATOM 1484 O O . SER A 1 192 ? 47.496 6.040 -110.638 1.00 74.81 192 SER A O 1
ATOM 1486 N N . GLU A 1 193 ? 45.410 6.565 -109.994 1.00 79.00 193 GLU A N 1
ATOM 1487 C CA . GLU A 1 193 ? 44.967 7.163 -111.258 1.00 79.00 193 GLU A CA 1
ATOM 1488 C C . GLU A 1 193 ? 45.758 8.422 -111.649 1.00 79.00 193 GLU A C 1
ATOM 1490 O O . GLU A 1 193 ? 46.067 8.601 -112.823 1.00 79.00 193 GLU A O 1
ATOM 1495 N N . PHE A 1 194 ? 46.165 9.263 -110.691 1.00 81.50 194 PHE A N 1
ATOM 1496 C CA . PHE A 1 194 ? 47.006 10.438 -110.945 1.00 81.50 194 PHE A CA 1
ATOM 1497 C C . PHE A 1 194 ? 48.414 10.040 -111.402 1.00 81.50 194 PHE A C 1
ATOM 1499 O O . PHE A 1 194 ? 48.914 10.592 -112.379 1.00 81.50 194 PHE A O 1
ATOM 1506 N N . ILE A 1 195 ? 49.036 9.048 -110.750 1.00 84.62 195 ILE A N 1
ATOM 1507 C CA . ILE A 1 195 ? 50.351 8.522 -111.165 1.00 84.62 195 ILE A CA 1
ATOM 1508 C C . ILE A 1 195 ? 50.274 7.945 -112.585 1.00 84.62 195 ILE A C 1
ATOM 1510 O O . ILE A 1 195 ? 51.155 8.190 -113.411 1.00 84.62 195 ILE A O 1
ATOM 1514 N N . THR A 1 196 ? 49.192 7.222 -112.881 1.00 84.50 196 THR A N 1
ATOM 1515 C CA . THR A 1 196 ? 48.945 6.642 -114.208 1.00 84.50 196 THR A CA 1
ATOM 1516 C C . THR A 1 196 ? 48.747 7.742 -115.257 1.00 84.50 196 THR A C 1
ATOM 1518 O O . THR A 1 196 ? 49.450 7.765 -116.263 1.00 84.50 196 THR A O 1
ATOM 1521 N N . SER A 1 197 ? 47.899 8.736 -114.970 1.00 86.75 197 SER A N 1
ATOM 1522 C CA . SER A 1 197 ? 47.686 9.909 -115.828 1.00 86.75 197 SER A CA 1
ATOM 1523 C C . SER A 1 197 ? 48.967 10.725 -116.050 1.00 86.75 197 SER A C 1
ATOM 1525 O O . SER A 1 197 ? 49.143 11.303 -117.122 1.00 86.75 197 SER A O 1
ATOM 1527 N N . LEU A 1 198 ? 49.845 10.849 -115.052 1.00 86.38 198 LEU A N 1
ATOM 1528 C CA . LEU A 1 198 ? 51.119 11.558 -115.187 1.00 86.38 198 LEU A CA 1
ATOM 1529 C C . LEU A 1 198 ? 52.067 10.811 -116.136 1.00 86.38 198 LEU A C 1
ATOM 1531 O O . LEU A 1 198 ? 52.677 11.435 -117.003 1.00 86.38 198 LEU A O 1
ATOM 1535 N N . ASN A 1 199 ? 52.150 9.485 -116.006 1.00 90.00 199 ASN A N 1
ATOM 1536 C CA . ASN A 1 199 ? 52.940 8.625 -116.889 1.00 90.00 199 ASN A CA 1
ATOM 1537 C C . ASN A 1 199 ? 52.477 8.731 -118.348 1.00 90.00 199 ASN A C 1
ATOM 1539 O O . ASN A 1 199 ? 53.298 8.906 -119.248 1.00 90.00 199 ASN A O 1
ATOM 1543 N N . ASP A 1 200 ? 51.164 8.682 -118.578 1.00 88.69 200 ASP A N 1
ATOM 1544 C CA . ASP A 1 200 ? 50.594 8.759 -119.923 1.00 88.69 200 ASP A CA 1
ATOM 1545 C C . ASP A 1 200 ? 50.885 10.114 -120.581 1.00 88.69 200 ASP A C 1
ATOM 1547 O O . ASP A 1 200 ? 51.368 10.153 -121.713 1.00 88.69 200 ASP A O 1
ATOM 1551 N N . LYS A 1 201 ? 50.716 11.224 -119.847 1.00 89.00 201 LYS A N 1
ATOM 1552 C CA . LYS A 1 201 ? 51.051 12.570 -120.347 1.00 89.00 201 LYS A CA 1
ATOM 1553 C C . LYS A 1 201 ? 52.541 12.738 -120.644 1.00 89.00 201 LYS A C 1
ATOM 1555 O O . LYS A 1 201 ? 52.900 13.343 -121.651 1.00 89.00 201 LYS A O 1
ATOM 1560 N N . LEU A 1 202 ? 53.425 12.209 -119.794 1.00 89.12 202 LEU A N 1
ATOM 1561 C CA . LEU A 1 202 ? 54.874 12.274 -120.020 1.00 89.12 202 LEU A CA 1
ATOM 1562 C C . LEU A 1 202 ? 55.296 11.479 -121.260 1.00 89.12 202 LEU A C 1
ATOM 1564 O O . LEU A 1 202 ? 56.142 11.942 -122.030 1.00 89.12 202 LEU A O 1
ATOM 1568 N N . LYS A 1 203 ? 54.683 10.312 -121.486 1.00 89.81 203 LYS A N 1
ATOM 1569 C CA . LYS A 1 203 ? 54.892 9.516 -122.701 1.00 89.81 203 LYS A CA 1
ATOM 1570 C C . LYS A 1 203 ? 54.358 10.215 -123.945 1.00 89.81 203 LYS A C 1
ATOM 1572 O O . LYS A 1 203 ? 55.043 10.210 -124.960 1.00 89.81 203 LYS A O 1
ATOM 1577 N N . GLU A 1 204 ? 53.183 10.833 -123.870 1.00 90.62 204 GLU A N 1
ATOM 1578 C CA . GLU A 1 204 ? 52.584 11.577 -124.984 1.00 90.62 204 GLU A CA 1
ATOM 1579 C C . GLU A 1 204 ? 53.456 12.766 -125.409 1.00 90.62 204 GLU A C 1
ATOM 1581 O O . GLU A 1 204 ? 53.762 12.915 -126.591 1.00 90.62 204 GLU A O 1
ATOM 1586 N N . ILE A 1 205 ? 53.934 13.562 -124.444 1.00 87.12 205 ILE A N 1
ATOM 1587 C CA . ILE A 1 205 ? 54.868 14.668 -124.703 1.00 87.12 205 ILE A CA 1
ATOM 1588 C C . ILE A 1 205 ? 56.149 14.133 -125.346 1.00 87.12 205 ILE A C 1
ATOM 1590 O O . ILE A 1 205 ? 56.605 14.666 -126.356 1.00 87.12 205 ILE A O 1
ATOM 1594 N N . SER A 1 206 ? 56.713 13.065 -124.779 1.00 89.00 206 SER A N 1
ATOM 1595 C CA . SER A 1 206 ? 57.938 12.450 -125.293 1.00 89.00 206 SER A CA 1
ATOM 1596 C C . SER A 1 206 ? 57.772 11.983 -126.735 1.00 89.00 206 SER A C 1
ATOM 1598 O O . SER A 1 206 ? 58.596 12.304 -127.585 1.00 89.00 206 SER A O 1
ATOM 1600 N N . LYS A 1 207 ? 56.657 11.313 -127.027 1.00 89.38 207 LYS A N 1
ATOM 1601 C CA . LYS A 1 207 ? 56.312 10.838 -128.363 1.00 89.38 207 LYS A CA 1
ATOM 1602 C C . LYS A 1 207 ? 56.143 11.984 -129.364 1.00 89.38 207 LYS A C 1
ATOM 1604 O O . LYS A 1 207 ? 56.720 11.921 -130.437 1.00 89.38 207 LYS A O 1
ATOM 1609 N N . SER A 1 208 ? 55.450 13.062 -128.992 1.00 88.00 208 SER A N 1
ATOM 1610 C CA . SER A 1 208 ? 55.269 14.241 -129.855 1.00 88.00 208 SER A CA 1
ATOM 1611 C C . SER A 1 208 ? 56.603 14.868 -130.295 1.00 88.00 208 SER A C 1
ATOM 1613 O O . SER A 1 208 ? 56.781 15.212 -131.464 1.00 88.00 208 SER A O 1
ATOM 1615 N N . TYR A 1 209 ? 57.586 14.956 -129.388 1.00 87.38 209 TYR A N 1
ATOM 1616 C CA . TYR A 1 209 ? 58.934 15.418 -129.741 1.00 87.38 209 TYR A CA 1
ATOM 1617 C C . TYR A 1 209 ? 59.689 14.428 -130.635 1.00 87.38 209 TYR A C 1
ATOM 1619 O O . TYR A 1 209 ? 60.398 14.855 -131.545 1.00 87.38 209 TYR A O 1
ATOM 1627 N N . GLN A 1 210 ? 59.544 13.125 -130.387 1.00 89.69 210 GLN A N 1
ATOM 1628 C CA . GLN A 1 210 ? 60.157 12.082 -131.213 1.00 89.69 210 GLN A CA 1
ATOM 1629 C C . GLN A 1 210 ? 59.611 12.122 -132.642 1.00 89.69 210 GLN A C 1
ATOM 1631 O O . GLN A 1 210 ? 60.408 12.176 -133.574 1.00 89.69 210 GLN A O 1
ATOM 1636 N N . ASP A 1 211 ? 58.288 12.198 -132.801 1.00 88.88 211 ASP A N 1
ATOM 1637 C CA . ASP A 1 211 ? 57.607 12.285 -134.096 1.00 88.88 211 ASP A CA 1
ATOM 1638 C C . ASP A 1 211 ? 58.091 13.517 -134.895 1.00 88.88 211 ASP A C 1
ATOM 1640 O O . ASP A 1 211 ? 58.387 13.418 -136.085 1.00 88.88 211 ASP A O 1
ATOM 1644 N N . LEU A 1 212 ? 58.268 14.674 -134.236 1.00 89.56 212 LEU A N 1
ATOM 1645 C CA . LEU A 1 212 ? 58.807 15.891 -134.866 1.00 89.56 212 LEU A CA 1
ATOM 1646 C C . LEU A 1 212 ? 60.259 15.707 -135.350 1.00 89.56 212 LEU A C 1
ATOM 1648 O O . LEU A 1 212 ? 60.630 16.175 -136.431 1.00 89.56 212 LEU A O 1
ATOM 1652 N N . CYS A 1 213 ? 61.101 15.051 -134.546 1.00 89.50 213 CYS A N 1
ATOM 1653 C CA . CYS A 1 213 ? 62.483 14.755 -134.921 1.00 89.50 213 CYS A CA 1
ATOM 1654 C C . CYS A 1 213 ? 62.561 13.736 -136.066 1.00 89.50 213 CYS A C 1
ATOM 1656 O O . CYS A 1 213 ? 63.404 13.886 -136.950 1.00 89.50 213 CYS A O 1
ATOM 1658 N N . GLU A 1 214 ? 61.683 12.733 -136.078 1.00 90.50 214 GLU A N 1
ATOM 1659 C CA . GLU A 1 214 ? 61.560 11.775 -137.179 1.00 90.50 214 GLU A CA 1
ATOM 1660 C C . GLU A 1 214 ? 61.119 12.463 -138.471 1.00 90.50 214 GLU A C 1
ATOM 1662 O O . GLU A 1 214 ? 61.767 12.273 -139.498 1.00 90.50 214 GLU A O 1
ATOM 1667 N N . GLU A 1 215 ? 60.106 13.336 -138.422 1.00 89.62 215 GLU A N 1
ATOM 1668 C CA . GLU A 1 215 ? 59.644 14.104 -139.585 1.00 89.62 215 GLU A CA 1
ATOM 1669 C C . GLU A 1 215 ? 60.771 14.980 -140.168 1.00 89.62 215 GLU A C 1
ATOM 1671 O O . GLU A 1 215 ? 60.957 15.067 -141.387 1.00 89.62 215 GLU A O 1
ATOM 1676 N N . ALA A 1 216 ? 61.567 15.621 -139.305 1.00 87.19 216 ALA A N 1
ATOM 1677 C CA . ALA A 1 216 ? 62.721 16.410 -139.728 1.00 87.19 216 ALA A CA 1
ATOM 1678 C C . ALA A 1 216 ? 63.806 15.542 -140.394 1.00 87.19 216 ALA A C 1
ATOM 1680 O O . ALA A 1 216 ? 64.374 15.946 -141.415 1.00 87.19 216 ALA A O 1
ATOM 1681 N N . LEU A 1 217 ? 64.072 14.345 -139.859 1.00 89.31 217 LEU A N 1
ATOM 1682 C CA . LEU A 1 217 ? 65.027 13.396 -140.441 1.00 89.31 217 LEU A CA 1
ATOM 1683 C C . LEU A 1 217 ? 64.531 12.780 -141.745 1.00 89.31 217 LEU A C 1
ATOM 1685 O O . LEU A 1 217 ? 65.328 12.565 -142.660 1.00 89.31 217 LEU A O 1
ATOM 1689 N N . GLU A 1 218 ? 63.233 12.522 -141.867 1.00 88.31 218 GLU A N 1
ATOM 1690 C CA . GLU A 1 218 ? 62.613 12.046 -143.100 1.00 88.31 218 GLU A CA 1
ATOM 1691 C C . GLU A 1 218 ? 62.740 13.103 -144.201 1.00 88.31 218 GLU A C 1
ATOM 1693 O O . GLU A 1 218 ? 63.220 12.803 -145.296 1.00 88.31 218 GLU A O 1
ATOM 1698 N N . LYS A 1 219 ? 62.442 14.372 -143.887 1.00 87.25 219 LYS A N 1
ATOM 1699 C CA . LYS A 1 219 ? 62.664 15.503 -144.803 1.00 87.25 219 LYS A CA 1
ATOM 1700 C C . LYS A 1 219 ? 64.134 15.638 -145.201 1.00 87.25 219 LYS A C 1
ATOM 1702 O O . LYS A 1 219 ? 64.427 15.807 -146.384 1.00 87.25 219 LYS A O 1
ATOM 1707 N N . HIS A 1 220 ? 65.063 15.522 -144.250 1.00 85.44 220 HIS A N 1
ATOM 1708 C CA . HIS A 1 220 ? 66.503 15.558 -144.529 1.00 85.44 220 HIS A CA 1
ATOM 1709 C C . HIS A 1 220 ? 66.943 14.386 -145.427 1.00 85.44 220 HIS A C 1
ATOM 1711 O O . HIS A 1 220 ? 67.687 14.577 -146.389 1.00 85.44 220 HIS A O 1
ATOM 1717 N N . SER A 1 221 ? 66.409 13.187 -145.183 1.00 87.19 221 SER A N 1
ATOM 1718 C CA . SER A 1 221 ? 66.627 12.002 -146.021 1.00 87.19 221 SER A CA 1
ATOM 1719 C C . SER A 1 221 ? 66.089 12.200 -147.441 1.00 87.19 221 SER A C 1
ATOM 1721 O O . SER A 1 221 ? 66.768 11.851 -148.406 1.00 87.19 221 SER A O 1
ATOM 1723 N N . GLY A 1 222 ? 64.914 12.821 -147.583 1.00 85.75 222 GLY A N 1
ATOM 1724 C CA . GLY A 1 222 ? 64.331 13.183 -148.875 1.00 85.75 222 GLY A CA 1
ATOM 1725 C C . GLY A 1 222 ? 65.184 14.184 -149.659 1.00 85.75 222 GLY A C 1
ATOM 1726 O O . GLY A 1 222 ? 65.353 14.028 -150.866 1.00 85.75 222 GLY A O 1
ATOM 1727 N N . VAL A 1 223 ? 65.788 15.172 -148.987 1.00 83.69 223 VAL A N 1
ATOM 1728 C CA . VAL A 1 223 ? 66.728 16.117 -149.621 1.00 83.69 223 VAL A CA 1
ATOM 1729 C C . VAL A 1 223 ? 67.980 15.400 -150.130 1.00 83.69 223 VAL A C 1
ATOM 1731 O O . VAL A 1 223 ? 68.422 15.668 -151.247 1.00 83.69 223 VAL A O 1
ATOM 1734 N N . ILE A 1 224 ? 68.533 14.463 -149.354 1.00 84.06 224 ILE A N 1
ATOM 1735 C CA . ILE A 1 224 ? 69.681 13.652 -149.787 1.00 84.06 224 ILE A CA 1
ATOM 1736 C C . ILE A 1 224 ? 69.313 12.818 -151.018 1.00 84.06 224 ILE A C 1
ATOM 1738 O O . ILE A 1 224 ? 70.047 12.850 -152.003 1.00 84.06 224 ILE A O 1
ATOM 1742 N N . ALA A 1 225 ? 68.160 12.142 -151.004 1.00 81.56 225 ALA A N 1
ATOM 1743 C CA . ALA A 1 225 ? 67.680 11.358 -152.144 1.00 81.56 225 ALA A CA 1
ATOM 1744 C C . ALA A 1 225 ? 67.483 12.223 -153.405 1.00 81.56 225 ALA A C 1
ATOM 1746 O O . ALA A 1 225 ? 67.902 11.841 -154.496 1.00 81.56 225 ALA A O 1
ATOM 1747 N N . PHE A 1 226 ? 66.927 13.429 -153.255 1.00 81.69 226 PHE A N 1
ATOM 1748 C CA . PHE A 1 226 ? 66.781 14.385 -154.355 1.00 81.69 226 PHE A CA 1
ATOM 1749 C C . PHE A 1 226 ? 68.135 14.826 -154.944 1.00 81.69 226 PHE A C 1
ATOM 1751 O O . PHE A 1 226 ? 68.285 14.949 -156.162 1.00 81.69 226 PHE A O 1
ATOM 1758 N N . LEU A 1 227 ? 69.143 15.056 -154.096 1.00 77.69 227 LEU A N 1
ATOM 1759 C CA . LEU A 1 227 ? 70.497 15.403 -154.540 1.00 77.69 227 LEU A CA 1
ATOM 1760 C C . LEU A 1 227 ? 71.203 14.229 -155.242 1.00 77.69 227 LEU A C 1
ATOM 1762 O O . LEU A 1 227 ? 72.031 14.462 -156.123 1.00 77.69 227 LEU A O 1
ATOM 1766 N N . GLU A 1 228 ? 70.868 12.986 -154.893 1.00 74.88 228 GLU A N 1
ATOM 1767 C CA . GLU A 1 228 ? 71.372 11.785 -155.570 1.00 74.88 228 GLU A CA 1
ATOM 1768 C C . GLU A 1 228 ? 70.772 11.600 -156.966 1.00 74.88 228 GLU A C 1
ATOM 1770 O O . GLU A 1 228 ? 71.509 11.312 -157.909 1.00 74.88 228 GLU A O 1
ATOM 1775 N N . GLU A 1 229 ? 69.465 11.826 -157.125 1.00 73.62 229 GLU A N 1
ATOM 1776 C CA . GLU A 1 229 ? 68.762 11.714 -158.412 1.00 73.62 229 GLU A CA 1
ATOM 1777 C C . GLU A 1 229 ? 69.318 12.689 -159.469 1.00 73.62 229 GLU A C 1
ATOM 1779 O O . GLU A 1 229 ? 69.382 12.384 -160.660 1.00 73.62 229 GLU A O 1
ATOM 1784 N N . LYS A 1 230 ? 69.778 13.867 -159.033 1.00 66.69 230 LYS A N 1
ATOM 1785 C CA . LYS A 1 230 ? 70.312 14.929 -159.900 1.00 66.69 230 LYS A CA 1
ATOM 1786 C C . LYS A 1 230 ? 71.757 14.711 -160.369 1.00 66.69 230 LYS A C 1
ATOM 1788 O O . LYS A 1 230 ? 72.237 15.531 -161.154 1.00 66.69 230 LYS A O 1
ATOM 1793 N N . ASN A 1 231 ? 72.450 13.657 -159.928 1.00 61.25 231 ASN A N 1
ATOM 1794 C CA . ASN A 1 231 ? 73.873 13.445 -160.215 1.00 61.25 231 ASN A CA 1
ATOM 1795 C C . ASN A 1 231 ? 74.118 12.138 -161.015 1.00 61.25 231 ASN A C 1
ATOM 1797 O O . ASN A 1 231 ? 74.447 11.107 -160.422 1.00 61.25 231 ASN A O 1
ATOM 1801 N N . PRO A 1 232 ? 73.945 12.134 -162.355 1.00 54.31 232 PRO A N 1
ATOM 1802 C CA . PRO A 1 232 ? 74.118 10.932 -163.168 1.00 54.31 232 PRO A CA 1
ATOM 1803 C C . PRO A 1 232 ? 75.601 10.552 -163.313 1.00 54.31 232 PRO A C 1
ATOM 1805 O O . PRO A 1 232 ? 76.419 11.325 -163.812 1.00 54.31 232 PRO A O 1
ATOM 1808 N N . LYS A 1 233 ? 75.939 9.330 -162.889 1.00 55.34 233 LYS A N 1
ATOM 1809 C CA . LYS A 1 233 ? 77.225 8.674 -163.157 1.00 55.34 233 LYS A CA 1
ATOM 1810 C C . LYS A 1 233 ? 77.232 8.062 -164.565 1.00 55.34 233 LYS A C 1
ATOM 1812 O O . LYS A 1 233 ? 76.283 7.381 -164.926 1.00 55.34 233 LYS A O 1
ATOM 1817 N N . GLU A 1 234 ? 78.362 8.247 -165.252 1.00 47.34 234 GLU A N 1
ATOM 1818 C CA . GLU A 1 234 ? 78.897 7.425 -166.356 1.00 47.34 234 GLU A CA 1
ATOM 1819 C C . GLU A 1 234 ? 78.196 7.488 -167.731 1.00 47.34 234 GLU A C 1
ATOM 1821 O O . GLU A 1 234 ? 77.136 6.908 -167.928 1.00 47.34 234 GLU A O 1
ATOM 1826 N N . ALA A 1 235 ? 78.868 8.086 -168.732 1.00 42.25 235 ALA A N 1
ATOM 1827 C CA . ALA A 1 235 ? 79.367 7.347 -169.910 1.00 42.25 235 ALA A CA 1
ATOM 1828 C C . ALA A 1 235 ? 80.226 8.229 -170.872 1.00 42.25 235 ALA A C 1
ATOM 1830 O O . ALA A 1 235 ? 80.021 9.441 -170.910 1.00 42.25 235 ALA A O 1
ATOM 1831 N N . PRO A 1 236 ? 81.185 7.645 -171.634 1.00 50.41 236 PRO A N 1
ATOM 1832 C CA . PRO A 1 236 ? 82.313 8.314 -172.322 1.00 50.41 236 PRO A CA 1
ATOM 1833 C C . PRO A 1 236 ? 82.193 8.245 -173.873 1.00 50.41 236 PRO A C 1
ATOM 1835 O O . PRO A 1 236 ? 81.153 7.810 -174.364 1.00 50.41 236 PRO A O 1
ATOM 1838 N N . PRO A 1 237 ? 83.270 8.437 -174.665 1.00 51.19 237 PRO A N 1
ATOM 1839 C CA . PRO A 1 237 ? 84.182 9.577 -174.816 1.00 51.19 237 PRO A CA 1
ATOM 1840 C C . PRO A 1 237 ? 84.081 10.183 -176.240 1.00 51.19 237 PRO A C 1
ATOM 1842 O O . PRO A 1 237 ? 83.772 9.466 -177.179 1.00 51.19 237 PRO A O 1
ATOM 1845 N N . GLU A 1 238 ? 84.393 11.469 -176.420 1.00 41.41 238 GLU A N 1
ATOM 1846 C CA . GLU A 1 238 ? 85.238 11.980 -177.523 1.00 41.41 238 GLU A CA 1
ATOM 1847 C C . GLU A 1 238 ? 85.344 13.517 -177.438 1.00 41.41 238 GLU A C 1
ATOM 1849 O O . GLU A 1 238 ? 84.355 14.242 -177.438 1.00 41.41 238 GLU A O 1
ATOM 1854 N N . GLU A 1 239 ? 86.590 13.958 -177.263 1.00 40.47 239 GLU A N 1
ATOM 1855 C CA . GLU A 1 239 ? 87.202 15.238 -177.649 1.00 40.47 239 GLU A CA 1
ATOM 1856 C C . GLU A 1 239 ? 86.380 16.544 -177.536 1.00 40.47 239 GLU A C 1
ATOM 1858 O O . GLU A 1 239 ? 85.758 16.992 -178.490 1.00 40.47 239 GLU A O 1
ATOM 1863 N N . SER A 1 240 ? 86.502 17.248 -176.399 1.00 39.25 240 SER A N 1
ATOM 1864 C CA . SER A 1 240 ? 87.160 18.574 -176.339 1.00 39.25 240 SER A CA 1
ATOM 1865 C C . SER A 1 240 ? 87.150 19.162 -174.914 1.00 39.25 240 SER A C 1
ATOM 1867 O O . SER A 1 240 ? 86.092 19.316 -174.308 1.00 39.25 240 SER A O 1
ATOM 1869 N N . GLU A 1 241 ? 88.349 19.505 -174.444 1.00 39.62 241 GLU A N 1
ATOM 1870 C CA . GLU A 1 241 ? 88.748 20.537 -173.467 1.00 39.62 241 GLU A CA 1
ATOM 1871 C C . GLU A 1 241 ? 87.945 20.779 -172.163 1.00 39.62 241 GLU A C 1
ATOM 1873 O O . GLU A 1 241 ? 86.910 21.442 -172.110 1.00 39.62 241 GLU A O 1
ATOM 1878 N N . ASP A 1 242 ? 88.546 20.285 -171.071 1.00 50.47 242 ASP A N 1
ATOM 1879 C CA . ASP A 1 242 ? 88.920 21.007 -169.840 1.00 50.47 242 ASP A CA 1
ATOM 1880 C C . ASP A 1 242 ? 87.951 22.068 -169.262 1.00 50.47 242 ASP A C 1
ATOM 1882 O O . ASP A 1 242 ? 87.997 23.249 -169.595 1.00 50.47 242 ASP A O 1
ATOM 1886 N N . SER A 1 243 ? 87.121 21.653 -168.287 1.00 49.47 243 SER A N 1
ATOM 1887 C CA . SER A 1 243 ? 86.748 22.451 -167.083 1.00 49.47 243 SER A CA 1
ATOM 1888 C C . SER A 1 243 ? 85.682 21.802 -166.172 1.00 49.47 243 SER A C 1
ATOM 1890 O O . SER A 1 243 ? 85.413 22.325 -165.090 1.00 49.47 243 SER A O 1
ATOM 1892 N N . LYS A 1 244 ? 85.072 20.662 -166.539 1.00 52.41 244 LYS A N 1
ATOM 1893 C CA . LYS A 1 244 ? 83.905 20.097 -165.816 1.00 52.41 244 LYS A CA 1
ATOM 1894 C C . LYS A 1 244 ? 84.193 19.061 -164.714 1.00 52.41 244 LYS A C 1
ATOM 1896 O O . LYS A 1 244 ? 83.263 18.679 -164.009 1.00 52.41 244 LYS A O 1
ATOM 1901 N N . ASP A 1 245 ? 85.444 18.655 -164.498 1.00 55.47 245 ASP A N 1
ATOM 1902 C CA . ASP A 1 245 ? 85.744 17.474 -163.664 1.00 55.47 245 ASP A CA 1
ATOM 1903 C C . ASP A 1 245 ? 85.870 17.750 -162.141 1.00 55.47 245 ASP A C 1
ATOM 1905 O O . ASP A 1 245 ? 85.668 16.864 -161.315 1.00 55.47 245 ASP A O 1
ATOM 1909 N N . LYS A 1 246 ? 86.106 19.001 -161.705 1.00 59.75 246 LYS A N 1
ATOM 1910 C CA . LYS A 1 246 ? 86.245 19.329 -160.262 1.00 59.75 246 LYS A CA 1
ATOM 1911 C C . LYS A 1 246 ? 84.916 19.497 -159.513 1.00 59.75 246 LYS A C 1
ATOM 1913 O O . LYS A 1 246 ? 84.841 19.193 -158.324 1.00 59.75 246 LYS A O 1
ATOM 1918 N N . THR A 1 247 ? 83.858 19.961 -160.177 1.00 61.62 247 THR A N 1
ATOM 1919 C CA . THR A 1 247 ? 82.574 20.265 -159.512 1.00 61.62 247 THR A CA 1
ATOM 1920 C C . THR A 1 247 ? 81.811 18.994 -159.116 1.00 61.62 247 THR A C 1
ATOM 1922 O O . THR A 1 247 ? 81.177 18.961 -158.061 1.00 61.62 247 THR A O 1
ATOM 1925 N N . SER A 1 248 ? 81.925 17.923 -159.909 1.00 64.38 248 SER A N 1
ATOM 1926 C CA . SER A 1 248 ? 81.277 16.631 -159.630 1.00 64.38 248 SER A CA 1
ATOM 1927 C C . SER A 1 248 ? 81.853 15.948 -158.378 1.00 64.38 248 SER A C 1
ATOM 1929 O O . SER A 1 248 ? 81.113 15.450 -157.527 1.00 64.38 248 SER A O 1
ATOM 1931 N N . GLN A 1 249 ? 83.175 16.020 -158.192 1.00 68.19 249 GLN A N 1
ATOM 1932 C CA . GLN A 1 249 ? 83.860 15.409 -157.050 1.00 68.19 249 GLN A CA 1
ATOM 1933 C C . GLN A 1 249 ? 83.549 16.120 -155.715 1.00 68.19 249 GLN A C 1
ATOM 1935 O O . GLN A 1 249 ? 83.382 15.466 -154.681 1.00 68.19 249 GLN A O 1
ATOM 1940 N N . VAL A 1 250 ? 83.398 17.453 -155.732 1.00 72.50 250 VAL A N 1
ATOM 1941 C CA . VAL A 1 250 ? 82.994 18.240 -154.549 1.00 72.50 250 VAL A CA 1
ATOM 1942 C C . VAL A 1 250 ? 81.555 17.917 -154.136 1.00 72.50 250 VAL A C 1
ATOM 1944 O O . VAL A 1 250 ? 81.307 17.670 -152.957 1.00 72.50 250 VAL A O 1
ATOM 1947 N N . LEU A 1 251 ? 80.623 17.834 -155.093 1.00 74.38 251 LEU A N 1
ATOM 1948 C CA . LEU A 1 251 ? 79.230 17.445 -154.829 1.00 74.38 251 LEU A CA 1
ATOM 1949 C C . LEU A 1 251 ? 79.121 16.033 -154.246 1.00 74.38 251 LEU A C 1
ATOM 1951 O O . LEU A 1 251 ? 78.332 15.804 -153.333 1.00 74.38 251 LEU A O 1
ATOM 1955 N N . GLN A 1 252 ? 79.935 15.093 -154.726 1.00 76.50 252 GLN A N 1
ATOM 1956 C CA . GLN A 1 252 ? 79.936 13.723 -154.220 1.00 76.50 252 GLN A CA 1
ATOM 1957 C C . GLN A 1 252 ? 80.499 13.621 -152.794 1.00 76.50 252 GLN A C 1
ATOM 1959 O O . GLN A 1 252 ? 79.972 12.868 -151.974 1.00 76.50 252 GLN A O 1
ATOM 1964 N N . THR A 1 253 ? 81.528 14.412 -152.478 1.00 77.19 253 THR A N 1
ATOM 1965 C CA . THR A 1 253 ? 82.083 14.503 -151.117 1.00 77.19 253 THR A CA 1
ATOM 1966 C C . THR A 1 253 ? 81.070 15.132 -150.157 1.00 77.19 253 THR A C 1
ATOM 1968 O O . THR A 1 253 ? 80.876 14.635 -149.049 1.00 77.19 253 THR A O 1
ATOM 1971 N N . LEU A 1 254 ? 80.360 16.169 -150.610 1.00 81.31 254 LEU A N 1
ATOM 1972 C CA . LEU A 1 254 ? 79.315 16.835 -149.836 1.00 81.31 254 LEU A CA 1
ATOM 1973 C C . LEU A 1 254 ? 78.105 15.915 -149.585 1.00 81.31 254 LEU A C 1
ATOM 1975 O O . LEU A 1 254 ? 77.625 15.830 -148.461 1.00 81.31 254 LEU A O 1
ATOM 1979 N N . LEU A 1 255 ? 77.653 15.160 -150.592 1.00 82.56 255 LEU A N 1
ATOM 1980 C CA . LEU A 1 255 ? 76.593 14.150 -150.445 1.00 82.56 255 LEU A CA 1
ATOM 1981 C C . LEU A 1 255 ? 76.966 13.048 -149.449 1.00 82.56 255 LEU A C 1
ATOM 1983 O O . LEU A 1 255 ? 76.122 12.600 -148.675 1.00 82.56 255 LEU A O 1
ATOM 1987 N N . LYS A 1 256 ? 78.231 12.613 -149.457 1.00 83.56 256 LYS A N 1
ATOM 1988 C CA . LYS A 1 256 ? 78.729 11.631 -148.492 1.00 83.56 256 LYS A CA 1
ATOM 1989 C C . LYS A 1 256 ? 78.704 12.191 -147.066 1.00 83.56 256 LYS A C 1
ATOM 1991 O O . LYS A 1 256 ? 78.203 11.506 -146.182 1.00 83.56 256 LYS A O 1
ATOM 1996 N N . SER A 1 257 ? 79.146 13.439 -146.880 1.00 85.19 257 SER A N 1
ATOM 1997 C CA . SER A 1 257 ? 79.034 14.155 -145.599 1.00 85.19 257 SER A CA 1
ATOM 1998 C C . SER A 1 257 ? 77.583 14.211 -145.123 1.00 85.19 257 SER A C 1
ATOM 2000 O O . SER A 1 257 ? 77.301 13.800 -144.008 1.00 85.19 257 SER A O 1
ATOM 2002 N N . TYR A 1 258 ? 76.639 14.612 -145.984 1.00 85.69 258 TYR A N 1
ATOM 2003 C CA . TYR A 1 258 ? 75.222 14.675 -145.609 1.00 85.69 258 TYR A CA 1
ATOM 2004 C C . TYR A 1 258 ? 74.626 13.308 -145.244 1.00 85.69 258 TYR A C 1
ATOM 2006 O O . TYR A 1 258 ? 73.769 13.240 -144.363 1.00 85.69 258 TYR A O 1
ATOM 2014 N N . ARG A 1 259 ? 75.059 12.210 -145.883 1.00 84.81 259 ARG A N 1
ATOM 2015 C CA . ARG A 1 259 ? 74.650 10.852 -145.476 1.00 84.81 259 ARG A CA 1
ATOM 2016 C C . ARG A 1 259 ? 75.191 10.479 -144.106 1.00 84.81 259 ARG A C 1
ATOM 2018 O O . ARG A 1 259 ? 74.434 9.959 -143.294 1.00 84.81 259 ARG A O 1
ATOM 2025 N N . GLU A 1 260 ? 76.477 10.718 -143.874 1.00 87.38 260 GLU A N 1
ATOM 2026 C CA . GLU A 1 260 ? 77.122 10.443 -142.589 1.00 87.38 260 GLU A CA 1
ATOM 2027 C C . GLU A 1 260 ? 76.461 11.268 -141.472 1.00 87.38 260 GLU A C 1
ATOM 2029 O O . GLU A 1 260 ? 76.109 10.707 -140.436 1.00 87.38 260 GLU A O 1
ATOM 2034 N N . ASP A 1 261 ? 76.161 12.545 -141.726 1.00 86.88 261 ASP A N 1
ATOM 2035 C CA . ASP A 1 261 ? 75.431 13.419 -140.803 1.00 86.88 261 ASP A CA 1
ATOM 2036 C C . ASP A 1 261 ? 73.999 12.923 -140.549 1.00 86.88 261 ASP A C 1
ATOM 2038 O O . ASP A 1 261 ? 73.527 12.938 -139.415 1.00 86.88 261 ASP A O 1
ATOM 2042 N N . ASN A 1 262 ? 73.291 12.442 -141.575 1.00 88.06 262 ASN A N 1
ATOM 2043 C CA . ASN A 1 262 ? 71.935 11.907 -141.419 1.00 88.06 262 ASN A CA 1
ATOM 2044 C C . ASN A 1 262 ? 71.917 10.610 -140.589 1.00 88.06 262 ASN A C 1
ATOM 2046 O O . ASN A 1 262 ? 71.108 10.469 -139.675 1.00 88.06 262 ASN A O 1
ATOM 2050 N N . GLU A 1 263 ? 72.831 9.675 -140.858 1.00 88.38 263 GLU A N 1
ATOM 2051 C CA . GLU A 1 263 ? 72.967 8.449 -140.059 1.00 88.38 263 GLU A CA 1
ATOM 2052 C C . GLU A 1 263 ? 73.412 8.750 -138.618 1.00 88.38 263 GLU A C 1
ATOM 2054 O O . GLU A 1 263 ? 72.925 8.126 -137.668 1.00 88.38 263 GLU A O 1
ATOM 2059 N N . PHE A 1 264 ? 74.265 9.761 -138.427 1.00 91.62 264 PHE A N 1
ATOM 2060 C CA . PHE A 1 264 ? 74.616 10.266 -137.103 1.00 91.62 264 PHE A CA 1
ATOM 2061 C C . PHE A 1 264 ? 73.398 10.845 -136.372 1.00 91.62 264 PHE A C 1
ATOM 2063 O O . PHE A 1 264 ? 73.153 10.490 -135.218 1.00 91.62 264 PHE A O 1
ATOM 2070 N N . LEU A 1 265 ? 72.595 11.687 -137.030 1.00 89.50 265 LEU A N 1
ATOM 2071 C CA . LEU A 1 265 ? 71.402 12.279 -136.425 1.00 89.50 265 LEU A CA 1
ATOM 2072 C C . LEU A 1 265 ? 70.332 11.228 -136.095 1.00 89.50 265 LEU A C 1
ATOM 2074 O O . LEU A 1 265 ? 69.719 11.318 -135.032 1.00 89.50 265 LEU A O 1
ATOM 2078 N N . LYS A 1 266 ? 70.142 10.203 -136.937 1.00 89.38 266 LYS A N 1
ATOM 2079 C CA . LYS A 1 266 ? 69.279 9.050 -136.617 1.00 89.38 266 LYS A CA 1
ATOM 2080 C C . LYS A 1 266 ? 69.768 8.303 -135.380 1.00 89.38 266 LYS A C 1
ATOM 2082 O O . LYS A 1 266 ? 68.983 8.048 -134.472 1.00 89.38 266 LYS A O 1
ATOM 2087 N N . SER A 1 267 ? 71.067 8.005 -135.317 1.00 90.12 267 SER A N 1
ATOM 2088 C CA . SER A 1 267 ? 71.671 7.344 -134.153 1.00 90.12 267 SER A CA 1
ATOM 2089 C C . SER A 1 267 ? 71.496 8.185 -132.884 1.00 90.12 267 SER A C 1
ATOM 2091 O O . SER A 1 267 ? 71.158 7.657 -131.826 1.00 90.12 267 SER A O 1
ATOM 2093 N N . ARG A 1 268 ? 71.654 9.512 -132.996 1.00 90.81 268 ARG A N 1
ATOM 2094 C CA . ARG A 1 268 ? 71.468 10.445 -131.881 1.00 90.81 268 ARG A CA 1
ATOM 2095 C C . ARG A 1 268 ? 70.010 10.552 -131.438 1.00 90.81 268 ARG A C 1
ATOM 2097 O O . ARG A 1 268 ? 69.762 10.678 -130.241 1.00 90.81 268 ARG A O 1
ATOM 2104 N N . LEU A 1 269 ? 69.058 10.498 -132.370 1.00 91.31 269 LEU A N 1
ATOM 2105 C CA . LEU A 1 269 ? 67.635 10.457 -132.046 1.00 91.31 269 LEU A CA 1
ATOM 2106 C C . LEU A 1 269 ? 67.284 9.174 -131.285 1.00 91.31 269 LEU A C 1
ATOM 2108 O O . LEU A 1 269 ? 66.568 9.245 -130.293 1.00 91.31 269 LEU A O 1
ATOM 2112 N N . GLU A 1 270 ? 67.818 8.025 -131.695 1.00 90.62 270 GLU A N 1
ATOM 2113 C CA . GLU A 1 270 ? 67.550 6.752 -131.019 1.00 90.62 270 GLU A CA 1
ATOM 2114 C C . GLU A 1 270 ? 68.140 6.711 -129.596 1.00 90.62 270 GLU A C 1
ATOM 2116 O O . GLU A 1 270 ? 67.479 6.282 -128.650 1.00 90.62 270 GLU A O 1
ATOM 2121 N N . GLU A 1 271 ? 69.344 7.259 -129.403 1.00 91.31 271 GLU A N 1
ATOM 2122 C CA . GLU A 1 271 ? 69.931 7.455 -128.070 1.00 91.31 271 GLU A CA 1
ATOM 2123 C C . GLU A 1 271 ? 69.066 8.387 -127.202 1.00 91.31 271 GLU A C 1
ATOM 2125 O O . GLU A 1 271 ? 68.820 8.105 -126.026 1.00 91.31 271 GLU A O 1
ATOM 2130 N N . LEU A 1 272 ? 68.555 9.479 -127.787 1.00 90.12 272 LEU A N 1
ATOM 2131 C CA . LEU A 1 272 ? 67.678 10.424 -127.095 1.00 90.12 272 LEU A CA 1
ATOM 2132 C C . LEU A 1 272 ? 66.346 9.773 -126.696 1.00 90.12 272 LEU A C 1
ATOM 2134 O O . LEU A 1 272 ? 65.885 9.994 -125.578 1.00 90.12 272 LEU A O 1
ATOM 2138 N N . LYS A 1 273 ? 65.754 8.943 -127.565 1.00 90.75 273 LYS A N 1
ATOM 2139 C CA . LYS A 1 273 ? 64.540 8.166 -127.264 1.00 90.75 273 LYS A CA 1
ATOM 2140 C C . LYS A 1 273 ? 64.745 7.249 -126.067 1.00 90.75 273 LYS A C 1
ATOM 2142 O O . LYS A 1 273 ? 63.927 7.261 -125.148 1.00 90.75 273 LYS A O 1
ATOM 2147 N N . SER A 1 274 ? 65.843 6.490 -126.064 1.00 91.12 274 SER A N 1
ATOM 2148 C CA . SER A 1 274 ? 66.181 5.596 -124.954 1.00 91.12 274 SER A CA 1
ATOM 2149 C C . SER A 1 274 ? 66.375 6.382 -123.657 1.00 91.12 274 SER A C 1
ATOM 2151 O O . SER A 1 274 ? 65.757 6.063 -122.646 1.00 91.12 274 SER A O 1
ATOM 2153 N N . SER A 1 275 ? 67.164 7.461 -123.693 1.00 91.00 275 SER A N 1
ATOM 2154 C CA . SER A 1 275 ? 67.422 8.289 -122.510 1.00 91.00 275 SER A CA 1
ATOM 2155 C C . SER A 1 275 ? 66.150 8.946 -121.964 1.00 91.00 275 SER A C 1
ATOM 2157 O O . SER A 1 275 ? 65.940 8.982 -120.752 1.00 91.00 275 SER A O 1
ATOM 2159 N N . GLN A 1 276 ? 65.273 9.440 -122.838 1.00 88.44 276 GLN A N 1
ATOM 2160 C CA . GLN A 1 276 ? 64.003 10.042 -122.441 1.00 88.44 276 GLN A CA 1
ATOM 2161 C C . GLN A 1 276 ? 63.061 9.015 -121.804 1.00 88.44 276 GLN A C 1
ATOM 2163 O O . GLN A 1 276 ? 62.418 9.320 -120.797 1.00 88.44 276 GLN A O 1
ATOM 2168 N N . PHE A 1 277 ? 62.992 7.802 -122.359 1.00 91.50 277 PHE A N 1
ATOM 2169 C CA . PHE A 1 277 ? 62.212 6.710 -121.783 1.00 91.50 277 PHE A CA 1
ATOM 2170 C C . PHE A 1 277 ? 62.682 6.369 -120.362 1.00 91.50 277 PHE A C 1
ATOM 2172 O O . PHE A 1 277 ? 61.847 6.270 -119.461 1.00 91.50 277 PHE A O 1
ATOM 2179 N N . ASP A 1 278 ? 63.996 6.272 -120.145 1.00 92.25 278 ASP A N 1
ATOM 2180 C CA . ASP A 1 278 ? 64.574 5.973 -118.830 1.00 92.25 278 ASP A CA 1
ATOM 2181 C C . ASP A 1 278 ? 64.249 7.065 -117.798 1.00 92.25 278 ASP A C 1
ATOM 2183 O O . ASP A 1 278 ? 63.825 6.754 -116.684 1.00 92.25 278 ASP A O 1
ATOM 2187 N N . VAL A 1 279 ? 64.352 8.346 -118.178 1.00 90.56 279 VAL A N 1
ATOM 2188 C CA . VAL A 1 279 ? 64.013 9.478 -117.293 1.00 90.56 279 VAL A CA 1
ATOM 2189 C C . VAL A 1 279 ? 62.527 9.479 -116.926 1.00 90.56 279 VAL A C 1
ATOM 2191 O O . VAL A 1 279 ? 62.178 9.684 -115.762 1.00 90.56 279 VAL A O 1
ATOM 2194 N N . VAL A 1 280 ? 61.633 9.234 -117.891 1.00 91.50 280 VAL A N 1
ATOM 2195 C CA . VAL A 1 280 ? 60.187 9.145 -117.621 1.00 91.50 280 VAL A CA 1
ATOM 2196 C C . VAL A 1 280 ? 59.882 7.956 -116.708 1.00 91.50 280 VAL A C 1
ATOM 2198 O O . VAL A 1 280 ? 59.118 8.102 -115.751 1.00 91.50 280 VAL A O 1
ATOM 2201 N N . ALA A 1 281 ? 60.496 6.797 -116.956 1.00 90.75 281 ALA A N 1
ATOM 2202 C CA . ALA A 1 281 ? 60.318 5.608 -116.130 1.00 90.75 281 ALA A CA 1
ATOM 2203 C C . ALA A 1 281 ? 60.808 5.830 -114.689 1.00 90.75 281 ALA A C 1
ATOM 2205 O O . ALA A 1 281 ? 60.109 5.471 -113.738 1.00 90.75 281 ALA A O 1
ATOM 2206 N N . GLU A 1 282 ? 61.969 6.463 -114.510 1.00 92.38 282 GLU A N 1
ATOM 2207 C CA . GLU A 1 282 ? 62.515 6.783 -113.193 1.00 92.38 282 GLU A CA 1
ATOM 2208 C C . GLU A 1 282 ? 61.651 7.800 -112.442 1.00 92.38 282 GLU A C 1
ATOM 2210 O O . GLU A 1 282 ? 61.348 7.593 -111.266 1.00 92.38 282 GLU A O 1
ATOM 2215 N N . LEU A 1 283 ? 61.181 8.852 -113.119 1.00 90.38 283 LEU A N 1
ATOM 2216 C CA . LEU A 1 283 ? 60.315 9.859 -112.510 1.00 90.38 283 LEU A CA 1
ATOM 2217 C C . LEU A 1 283 ? 58.991 9.248 -112.030 1.00 90.38 283 LEU A C 1
ATOM 2219 O O . LEU A 1 283 ? 58.553 9.516 -110.908 1.00 90.38 283 LEU A O 1
ATOM 2223 N N . VAL A 1 284 ? 58.364 8.393 -112.843 1.00 90.69 284 VAL A N 1
ATOM 2224 C CA . VAL A 1 284 ? 57.122 7.692 -112.473 1.00 90.69 284 VAL A CA 1
ATOM 2225 C C . VAL A 1 284 ? 57.362 6.738 -111.304 1.00 90.69 284 VAL A C 1
ATOM 2227 O O . VAL A 1 284 ? 56.565 6.716 -110.364 1.00 90.69 284 VAL A O 1
ATOM 2230 N N . ARG A 1 285 ? 58.482 6.003 -111.311 1.00 91.75 285 ARG A N 1
ATOM 2231 C CA . ARG A 1 285 ? 58.887 5.130 -110.201 1.00 91.75 285 ARG A CA 1
ATOM 2232 C C . ARG A 1 285 ? 59.065 5.923 -108.904 1.00 91.75 285 ARG A C 1
ATOM 2234 O O . ARG A 1 285 ? 58.430 5.583 -107.910 1.00 91.75 285 ARG A O 1
ATOM 2241 N N . SER A 1 286 ? 59.850 7.003 -108.916 1.00 90.81 286 SER A N 1
ATOM 2242 C CA . SER A 1 286 ? 60.058 7.851 -107.733 1.00 90.81 286 SER A CA 1
ATOM 2243 C C . SER A 1 286 ? 58.760 8.480 -107.227 1.00 90.81 286 SER A C 1
ATOM 2245 O O . SER A 1 286 ? 58.524 8.513 -106.021 1.00 90.81 286 SER A O 1
ATOM 2247 N N . THR A 1 287 ? 57.883 8.932 -108.127 1.00 88.25 287 THR A N 1
ATOM 2248 C CA . THR A 1 287 ? 56.586 9.506 -107.732 1.00 88.25 287 THR A CA 1
ATOM 2249 C C . THR A 1 287 ? 55.675 8.441 -107.103 1.00 88.25 287 THR A C 1
ATOM 2251 O O . THR A 1 287 ? 55.010 8.706 -106.102 1.00 88.25 287 THR A O 1
ATOM 2254 N N . SER A 1 288 ? 55.684 7.211 -107.628 1.00 88.00 288 SER A N 1
ATOM 2255 C CA . SER A 1 288 ? 54.942 6.082 -107.051 1.00 88.00 288 SER A CA 1
ATOM 2256 C C . SER A 1 288 ? 55.485 5.646 -105.685 1.00 88.00 288 SER A C 1
ATOM 2258 O O . SER A 1 288 ? 54.702 5.287 -104.804 1.00 88.00 288 SER A O 1
ATOM 2260 N N . GLU A 1 289 ? 56.806 5.651 -105.495 1.00 89.69 289 GLU A N 1
ATOM 2261 C CA . GLU A 1 289 ? 57.445 5.344 -104.210 1.00 89.69 289 GLU A CA 1
ATOM 2262 C C . GLU A 1 289 ? 57.064 6.380 -103.149 1.00 89.69 289 GLU A C 1
ATOM 2264 O O . GLU A 1 289 ? 56.600 6.004 -102.072 1.00 89.69 289 GLU A O 1
ATOM 2269 N N . LEU A 1 290 ? 57.150 7.671 -103.488 1.00 88.25 290 LEU A N 1
ATOM 2270 C CA . LEU A 1 290 ? 56.748 8.762 -102.600 1.00 88.25 290 LEU A CA 1
ATOM 2271 C C . LEU A 1 290 ? 55.272 8.647 -102.190 1.00 88.25 290 LEU A C 1
ATOM 2273 O O . LEU A 1 290 ? 54.929 8.828 -101.022 1.00 88.25 290 LEU A O 1
ATOM 2277 N N . TYR A 1 291 ? 54.396 8.294 -103.134 1.00 87.50 291 TYR A N 1
ATOM 2278 C CA . TYR A 1 291 ? 52.981 8.075 -102.846 1.00 87.50 291 TYR A CA 1
ATOM 2279 C C . TYR A 1 291 ? 52.743 6.870 -101.922 1.00 87.50 291 TYR A C 1
ATOM 2281 O O . TYR A 1 291 ? 51.957 6.949 -100.978 1.00 87.50 291 TYR A O 1
ATOM 2289 N N . SER A 1 292 ? 53.460 5.764 -102.142 1.00 87.06 292 SER A N 1
ATOM 2290 C CA . SER A 1 292 ? 53.407 4.588 -101.265 1.00 87.06 292 SER A CA 1
ATOM 2291 C C . SER A 1 292 ? 53.838 4.924 -99.834 1.00 87.06 292 SER A C 1
ATOM 2293 O O . SER A 1 292 ? 53.218 4.464 -98.874 1.00 87.06 292 SER A O 1
ATOM 2295 N N . GLU A 1 293 ? 54.885 5.736 -99.668 1.00 87.75 293 GLU A N 1
ATOM 2296 C CA . GLU A 1 293 ? 55.322 6.212 -98.352 1.00 87.75 293 GLU A CA 1
ATOM 2297 C C . GLU A 1 293 ? 54.295 7.134 -97.694 1.00 87.75 293 GLU A C 1
ATOM 2299 O O . GLU A 1 293 ? 54.010 6.974 -96.505 1.00 87.75 293 GLU A O 1
ATOM 2304 N N . TYR A 1 294 ? 53.693 8.045 -98.461 1.00 87.31 294 TYR A N 1
ATOM 2305 C CA . TYR A 1 294 ? 52.614 8.902 -97.978 1.00 87.31 294 TYR A CA 1
ATOM 2306 C C . TYR A 1 294 ? 51.419 8.083 -97.463 1.00 87.31 294 TYR A C 1
ATOM 2308 O O . TYR A 1 294 ? 50.970 8.307 -96.339 1.00 87.31 294 TYR A O 1
ATOM 2316 N N . GLU A 1 295 ? 50.946 7.090 -98.222 1.00 84.69 295 GLU A N 1
ATOM 2317 C CA . GLU A 1 295 ? 49.841 6.226 -97.785 1.00 84.69 295 GLU A CA 1
ATOM 2318 C C . GLU A 1 295 ? 50.208 5.411 -96.536 1.00 84.69 295 GLU A C 1
ATOM 2320 O O . GLU A 1 295 ? 49.422 5.352 -95.592 1.00 84.69 295 GLU A O 1
ATOM 2325 N N . LYS A 1 296 ? 51.435 4.878 -96.439 1.00 88.19 296 LYS A N 1
ATOM 2326 C CA . LYS A 1 296 ? 51.913 4.208 -95.210 1.00 88.19 296 LYS A CA 1
ATOM 2327 C C . LYS A 1 296 ? 51.929 5.142 -93.997 1.00 88.19 296 LYS A C 1
ATOM 2329 O O . LYS A 1 296 ? 51.621 4.720 -92.882 1.00 88.19 296 LYS A O 1
ATOM 2334 N N . LEU A 1 297 ? 52.321 6.403 -94.179 1.00 86.94 297 LEU A N 1
ATOM 2335 C CA . LEU A 1 297 ? 52.292 7.399 -93.106 1.00 86.94 297 LEU A CA 1
ATOM 2336 C C . LEU A 1 297 ? 50.853 7.741 -92.714 1.00 86.94 297 LEU A C 1
ATOM 2338 O O . LEU A 1 297 ? 50.555 7.837 -91.524 1.00 86.94 297 LEU A O 1
ATOM 2342 N N . ARG A 1 298 ? 49.954 7.863 -93.693 1.00 85.50 298 ARG A N 1
ATOM 2343 C CA . ARG A 1 298 ? 48.527 8.111 -93.477 1.00 85.50 298 ARG A CA 1
ATOM 2344 C C . ARG A 1 298 ? 47.857 6.970 -92.710 1.00 85.50 298 ARG A C 1
ATOM 2346 O O . ARG A 1 298 ? 47.135 7.240 -91.752 1.00 85.50 298 ARG A O 1
ATOM 2353 N N . THR A 1 299 ? 48.103 5.709 -93.074 1.00 85.06 299 THR A N 1
ATOM 2354 C CA . THR A 1 299 ? 47.557 4.549 -92.345 1.00 85.06 299 THR A CA 1
ATOM 2355 C C . THR A 1 299 ? 48.088 4.495 -90.920 1.00 85.06 299 THR A C 1
ATOM 2357 O O . THR A 1 299 ? 47.302 4.371 -89.983 1.00 85.06 299 THR A O 1
ATOM 2360 N N . ARG A 1 300 ? 49.397 4.702 -90.731 1.00 89.00 300 ARG A N 1
ATOM 2361 C CA . ARG A 1 300 ? 50.009 4.767 -89.398 1.00 89.00 300 ARG A CA 1
ATOM 2362 C C . ARG A 1 300 ? 49.420 5.891 -88.543 1.00 89.00 300 ARG A C 1
ATOM 2364 O O . ARG A 1 300 ? 49.258 5.725 -87.338 1.00 89.00 300 ARG A O 1
ATOM 2371 N N . MET A 1 301 ? 49.100 7.035 -89.147 1.00 83.50 301 MET A N 1
ATOM 2372 C CA . MET A 1 301 ? 48.462 8.151 -88.450 1.00 83.50 301 MET A CA 1
ATOM 2373 C C . MET A 1 301 ? 47.041 7.786 -88.000 1.00 83.50 301 MET A C 1
ATOM 2375 O O . MET A 1 301 ? 46.702 8.027 -86.847 1.00 83.50 301 MET A O 1
ATOM 2379 N N . LYS A 1 302 ? 46.248 7.121 -88.854 1.00 86.56 302 LYS A N 1
ATOM 2380 C CA . LYS A 1 302 ? 44.917 6.599 -88.487 1.00 86.56 302 LYS A CA 1
ATOM 2381 C C . LYS A 1 302 ? 44.988 5.573 -87.352 1.00 86.56 302 LYS A C 1
ATOM 2383 O O . LYS A 1 302 ? 44.181 5.636 -86.429 1.00 86.56 302 LYS A O 1
ATOM 2388 N N . GLU A 1 303 ? 45.964 4.665 -87.388 1.00 85.62 303 GLU A N 1
ATOM 2389 C CA . GLU A 1 303 ? 46.213 3.708 -86.302 1.00 85.62 303 GLU A CA 1
ATOM 2390 C C . GLU A 1 303 ? 46.558 4.427 -84.990 1.00 85.62 303 GLU A C 1
ATOM 2392 O O . GLU A 1 303 ? 45.969 4.128 -83.954 1.00 85.62 303 GLU A O 1
ATOM 2397 N N . LEU A 1 304 ? 47.451 5.423 -85.031 1.00 83.75 304 LEU A N 1
ATOM 2398 C CA . LEU A 1 304 ? 47.800 6.245 -83.867 1.00 83.75 304 LEU A CA 1
ATOM 2399 C C . LEU A 1 304 ? 46.574 6.963 -83.286 1.00 83.75 304 LEU A C 1
ATOM 2401 O O . LEU A 1 304 ? 46.373 6.917 -82.073 1.00 83.75 304 LEU A O 1
ATOM 2405 N N . THR A 1 305 ? 45.729 7.565 -84.126 1.00 84.62 305 THR A N 1
ATOM 2406 C CA . THR A 1 305 ? 44.480 8.201 -83.681 1.00 84.62 305 THR A CA 1
ATOM 2407 C C . THR A 1 305 ? 43.537 7.187 -83.028 1.00 84.62 305 THR A C 1
ATOM 2409 O O . THR A 1 305 ? 43.062 7.437 -81.924 1.00 84.62 305 THR A O 1
ATOM 2412 N N . SER A 1 306 ? 43.359 6.000 -83.620 1.00 85.19 306 SER A N 1
ATOM 2413 C CA . SER A 1 306 ? 42.557 4.922 -83.021 1.00 85.19 306 SER A CA 1
ATOM 2414 C C . SER A 1 306 ? 43.100 4.487 -81.654 1.00 85.19 306 SER A C 1
ATOM 2416 O O . SER A 1 306 ? 42.334 4.324 -80.707 1.00 85.19 306 SER A O 1
ATOM 2418 N N . THR A 1 307 ? 44.423 4.344 -81.506 1.00 86.00 307 THR A N 1
ATOM 2419 C CA . THR A 1 307 ? 45.027 3.996 -80.205 1.00 86.00 307 THR A CA 1
ATOM 2420 C C . THR A 1 307 ? 44.874 5.104 -79.161 1.00 86.00 307 THR A C 1
ATOM 2422 O O . THR A 1 307 ? 44.784 4.817 -77.966 1.00 86.00 307 THR A O 1
ATOM 2425 N N . LEU A 1 308 ? 44.838 6.373 -79.583 1.00 85.06 308 LEU A N 1
ATOM 2426 C CA . LEU A 1 308 ? 44.602 7.505 -78.689 1.00 85.06 308 LEU A CA 1
ATOM 2427 C C . LEU A 1 308 ? 43.161 7.504 -78.166 1.00 85.06 308 LEU A C 1
ATOM 2429 O O . LEU A 1 308 ? 42.956 7.765 -76.979 1.00 85.06 308 LEU A O 1
ATOM 2433 N N . ASP A 1 309 ? 42.190 7.171 -79.017 1.00 84.81 309 ASP A N 1
ATOM 2434 C CA . ASP A 1 309 ? 40.785 7.040 -78.623 1.00 84.81 309 ASP A CA 1
ATOM 2435 C C . ASP A 1 309 ? 40.585 5.861 -77.661 1.00 84.81 309 ASP A C 1
ATOM 2437 O O . ASP A 1 309 ? 40.001 6.036 -76.592 1.00 84.81 309 ASP A O 1
ATOM 2441 N N . GLU A 1 310 ? 41.206 4.704 -77.920 1.00 87.69 310 GLU A N 1
ATOM 2442 C CA . GLU A 1 310 ? 41.237 3.597 -76.951 1.00 87.69 310 GLU A CA 1
ATOM 2443 C C . GLU A 1 310 ? 41.856 4.031 -75.611 1.00 87.69 310 GLU A C 1
ATOM 2445 O O . GLU A 1 310 ? 41.368 3.682 -74.534 1.00 87.69 310 GLU A O 1
ATOM 2450 N N . GLN A 1 311 ? 42.923 4.836 -75.642 1.00 84.19 311 GLN A N 1
ATOM 2451 C CA . GLN A 1 311 ? 43.548 5.366 -74.430 1.00 84.19 311 GLN A CA 1
ATOM 2452 C C . GLN A 1 311 ? 42.635 6.347 -73.674 1.00 84.19 311 GLN A C 1
ATOM 2454 O O . GLN A 1 311 ? 42.733 6.438 -72.444 1.00 84.19 311 GLN A O 1
ATOM 2459 N N . LYS A 1 312 ? 41.777 7.104 -74.369 1.00 89.19 312 LYS A N 1
ATOM 2460 C CA . LYS A 1 312 ? 40.750 7.956 -73.748 1.00 89.19 312 LYS A CA 1
ATOM 2461 C C . LYS A 1 312 ? 39.687 7.093 -73.072 1.00 89.19 312 LYS A C 1
ATOM 2463 O O . LYS A 1 312 ? 39.470 7.271 -71.874 1.00 89.19 312 LYS A O 1
ATOM 2468 N N . ASP A 1 313 ? 39.174 6.073 -73.754 1.00 88.88 313 ASP A N 1
ATOM 2469 C CA . ASP A 1 313 ? 38.217 5.114 -73.187 1.00 88.88 313 ASP A CA 1
ATOM 2470 C C . ASP A 1 313 ? 38.776 4.404 -71.946 1.00 88.88 313 ASP A C 1
ATOM 2472 O O . ASP A 1 313 ? 38.097 4.261 -70.925 1.00 88.88 313 ASP A O 1
ATOM 2476 N N . PHE A 1 314 ? 40.043 3.978 -71.986 1.00 89.19 314 PHE A N 1
ATOM 2477 C CA . PHE A 1 314 ? 40.700 3.385 -70.820 1.00 89.19 314 PHE A CA 1
ATOM 2478 C C . PHE A 1 314 ? 40.830 4.376 -69.663 1.00 89.19 314 PHE A C 1
ATOM 2480 O O . PHE A 1 314 ? 40.651 3.986 -68.507 1.00 89.19 314 PHE A O 1
ATOM 2487 N N . ARG A 1 315 ? 41.128 5.650 -69.944 1.00 91.50 315 ARG A N 1
ATOM 2488 C CA . ARG A 1 315 ? 41.195 6.696 -68.916 1.00 91.50 315 ARG A CA 1
ATOM 2489 C C . ARG A 1 315 ? 39.832 6.964 -68.288 1.00 91.50 315 ARG A C 1
ATOM 2491 O O . ARG A 1 315 ? 39.762 7.056 -67.064 1.00 91.50 315 ARG A O 1
ATOM 2498 N N . GLU A 1 316 ? 38.767 7.021 -69.079 1.00 93.00 316 GLU A N 1
ATOM 2499 C CA . GLU A 1 316 ? 37.401 7.190 -68.575 1.00 93.00 316 GLU A CA 1
ATOM 2500 C C . GLU A 1 316 ? 36.961 5.998 -67.721 1.00 93.00 316 GLU A C 1
ATOM 2502 O O . GLU A 1 316 ? 36.493 6.178 -66.596 1.00 93.00 316 GLU A O 1
ATOM 2507 N N . ARG A 1 317 ? 37.212 4.765 -68.180 1.00 93.50 317 ARG A N 1
ATOM 2508 C CA . ARG A 1 317 ? 36.931 3.553 -67.391 1.00 93.50 317 ARG A CA 1
ATOM 2509 C C . ARG A 1 317 ? 37.709 3.522 -66.077 1.00 93.50 317 ARG A C 1
ATOM 2511 O O . ARG A 1 317 ? 37.161 3.131 -65.049 1.00 93.50 317 ARG A O 1
ATOM 2518 N N . LEU A 1 318 ? 38.977 3.941 -66.086 1.00 93.12 318 LEU A N 1
ATOM 2519 C CA . LEU A 1 318 ? 39.773 4.063 -64.863 1.00 93.12 318 LEU A CA 1
ATOM 2520 C C . LEU A 1 318 ? 39.203 5.123 -63.914 1.00 93.12 318 LEU A C 1
ATOM 2522 O O . LEU A 1 318 ? 39.193 4.890 -62.709 1.00 93.12 318 LEU A O 1
ATOM 2526 N N . ALA A 1 319 ? 38.711 6.251 -64.431 1.00 93.62 319 ALA A N 1
ATOM 2527 C CA . ALA A 1 319 ? 38.079 7.283 -63.614 1.00 93.62 319 ALA A CA 1
ATOM 2528 C C . ALA A 1 319 ? 36.808 6.758 -62.923 1.00 93.62 319 ALA A C 1
ATOM 2530 O O . ALA A 1 319 ? 36.664 6.936 -61.714 1.00 93.62 319 ALA A O 1
ATOM 2531 N N . VAL A 1 320 ? 35.950 6.034 -63.653 1.00 95.31 320 VAL A N 1
ATOM 2532 C CA . VAL A 1 320 ? 34.746 5.396 -63.090 1.00 95.31 320 VAL A CA 1
ATOM 2533 C C . VAL A 1 320 ? 35.112 4.386 -62.001 1.00 95.31 320 VAL A C 1
ATOM 2535 O O . VAL A 1 320 ? 34.569 4.447 -60.903 1.00 95.31 320 VAL A O 1
ATOM 2538 N N . LEU A 1 321 ? 36.089 3.507 -62.247 1.00 93.94 321 LEU A N 1
ATOM 2539 C CA . LEU A 1 321 ? 36.534 2.525 -61.249 1.00 93.94 321 LEU A CA 1
ATOM 2540 C C . LEU A 1 321 ? 37.119 3.178 -59.987 1.00 93.94 321 LEU A C 1
ATOM 2542 O O . LEU A 1 321 ? 36.961 2.653 -58.884 1.00 93.94 321 LEU A O 1
ATOM 2546 N N . VAL A 1 322 ? 37.818 4.307 -60.131 1.00 94.62 322 VAL A N 1
ATOM 2547 C CA . VAL A 1 322 ? 38.334 5.070 -58.987 1.00 94.62 322 VAL A CA 1
ATOM 2548 C C . VAL A 1 322 ? 37.188 5.677 -58.178 1.00 94.62 322 VAL A C 1
ATOM 2550 O O . VAL A 1 322 ? 37.235 5.604 -56.948 1.00 94.62 322 VAL A O 1
ATOM 2553 N N . ASP A 1 323 ? 36.166 6.221 -58.840 1.00 94.62 323 ASP A N 1
ATOM 2554 C CA . ASP A 1 323 ? 34.981 6.773 -58.177 1.00 94.62 323 ASP A CA 1
ATOM 2555 C C . ASP A 1 323 ? 34.172 5.685 -57.453 1.00 94.62 323 ASP A C 1
ATOM 2557 O O . ASP A 1 323 ? 33.848 5.824 -56.276 1.00 94.62 323 ASP A O 1
ATOM 2561 N N . GLU A 1 324 ? 33.942 4.534 -58.089 1.00 93.69 324 GLU A N 1
ATOM 2562 C CA . GLU A 1 324 ? 33.292 3.377 -57.460 1.00 93.69 324 GLU A CA 1
ATOM 2563 C C . GLU A 1 324 ? 34.060 2.882 -56.228 1.00 93.69 324 GLU A C 1
ATOM 2565 O O . GLU A 1 324 ? 33.469 2.628 -55.175 1.00 93.69 324 GLU A O 1
ATOM 2570 N N . LEU A 1 325 ? 35.391 2.788 -56.317 1.00 94.69 325 LEU A N 1
ATOM 2571 C CA . LEU A 1 325 ? 36.235 2.386 -55.193 1.00 94.69 325 LEU A CA 1
ATOM 2572 C C . LEU A 1 325 ? 36.168 3.410 -54.052 1.00 94.69 325 LEU A C 1
ATOM 2574 O O . LEU A 1 325 ? 36.159 3.027 -52.878 1.00 94.69 325 LEU A O 1
ATOM 2578 N N . GLN A 1 326 ? 36.113 4.701 -54.379 1.00 95.06 326 GLN A N 1
ATOM 2579 C CA . GLN A 1 326 ? 35.943 5.764 -53.397 1.00 95.06 326 GLN A CA 1
ATOM 2580 C C . GLN A 1 326 ? 34.566 5.680 -52.719 1.00 95.06 326 GLN A C 1
ATOM 2582 O O . GLN A 1 326 ? 34.500 5.652 -51.489 1.00 95.06 326 GLN A O 1
ATOM 2587 N N . ASN A 1 327 ? 33.497 5.492 -53.493 1.00 93.94 327 ASN A N 1
ATOM 2588 C CA . ASN A 1 327 ? 32.142 5.282 -52.987 1.00 93.94 327 ASN A CA 1
ATOM 2589 C C . ASN A 1 327 ? 32.057 4.059 -52.055 1.00 93.94 327 ASN A C 1
ATOM 2591 O O . ASN A 1 327 ? 31.441 4.125 -50.989 1.00 93.94 327 ASN A O 1
ATOM 2595 N N . GLU A 1 328 ? 32.714 2.947 -52.394 1.00 93.44 328 GLU A N 1
ATOM 2596 C CA . GLU A 1 328 ? 32.774 1.762 -51.529 1.00 93.44 328 GLU A CA 1
ATOM 2597 C C . GLU A 1 328 ? 33.581 2.001 -50.242 1.00 93.44 328 GLU A C 1
ATOM 2599 O O . GLU A 1 328 ? 33.189 1.541 -49.164 1.00 93.44 328 GLU A O 1
ATOM 2604 N N . ARG A 1 329 ? 34.675 2.775 -50.299 1.00 94.69 329 ARG A N 1
ATOM 2605 C CA . ARG A 1 329 ? 35.409 3.192 -49.090 1.00 94.69 329 ARG A CA 1
ATOM 2606 C C . ARG A 1 329 ? 34.541 4.039 -48.167 1.00 94.69 329 ARG A C 1
ATOM 2608 O O . ARG A 1 329 ? 34.566 3.818 -46.953 1.00 94.69 329 ARG A O 1
ATOM 2615 N N . ASP A 1 330 ? 33.765 4.960 -48.722 1.00 95.44 330 ASP A N 1
ATOM 2616 C CA . ASP A 1 330 ? 32.901 5.849 -47.950 1.00 95.44 330 ASP A CA 1
ATOM 2617 C C . ASP A 1 330 ? 31.723 5.084 -47.327 1.00 95.44 330 ASP A C 1
ATOM 2619 O O . ASP A 1 330 ? 31.467 5.222 -46.127 1.00 95.44 330 ASP A O 1
ATOM 2623 N N . LYS A 1 331 ? 31.099 4.155 -48.066 1.00 96.69 331 LYS A N 1
ATOM 2624 C CA . LYS A 1 331 ? 30.099 3.218 -47.513 1.00 96.69 331 LYS A CA 1
ATOM 2625 C C . LYS A 1 331 ? 30.669 2.347 -46.394 1.00 96.69 331 LYS A C 1
ATOM 2627 O O . LYS A 1 331 ? 30.016 2.148 -45.361 1.00 96.69 331 LYS A O 1
ATOM 2632 N N . HIS A 1 332 ? 31.882 1.824 -46.568 1.00 96.50 332 HIS A N 1
ATOM 2633 C CA . HIS A 1 332 ? 32.548 1.027 -45.542 1.00 96.50 332 HIS A CA 1
ATOM 2634 C C . HIS A 1 332 ? 32.827 1.858 -44.280 1.00 96.50 332 HIS A C 1
ATOM 2636 O O . HIS A 1 332 ? 32.589 1.380 -43.169 1.00 96.50 332 HIS A O 1
ATOM 2642 N N . ASN A 1 333 ? 33.285 3.106 -44.426 1.00 95.62 333 ASN A N 1
ATOM 2643 C CA . ASN A 1 333 ? 33.509 4.014 -43.299 1.00 95.62 333 ASN A CA 1
ATOM 2644 C C . ASN A 1 333 ? 32.203 4.336 -42.562 1.00 95.62 333 ASN A C 1
ATOM 2646 O O . ASN A 1 333 ? 32.145 4.167 -41.345 1.00 95.62 333 ASN A O 1
ATOM 2650 N N . LEU A 1 334 ? 31.131 4.665 -43.287 1.00 96.88 334 LEU A N 1
ATOM 2651 C CA . LEU A 1 334 ? 29.810 4.898 -42.699 1.00 96.88 334 LEU A CA 1
ATOM 2652 C C . LEU A 1 334 ? 29.311 3.673 -41.913 1.00 96.88 334 LEU A C 1
ATOM 2654 O O . LEU A 1 334 ? 28.811 3.787 -40.793 1.00 96.88 334 LEU A O 1
ATOM 2658 N N . THR A 1 335 ? 29.489 2.475 -42.476 1.00 95.19 335 THR A N 1
ATOM 2659 C CA . THR A 1 335 ? 29.106 1.214 -41.822 1.00 95.19 335 THR A CA 1
ATOM 2660 C C . THR A 1 335 ? 29.944 0.953 -40.570 1.00 95.19 335 THR A C 1
ATOM 2662 O O . THR A 1 335 ? 29.421 0.510 -39.544 1.00 95.19 335 THR A O 1
ATOM 2665 N N . LYS A 1 336 ? 31.244 1.248 -40.627 1.00 97.56 336 LYS A N 1
ATOM 2666 C CA . LYS A 1 336 ? 32.162 1.128 -39.494 1.00 97.56 336 LYS A CA 1
ATOM 2667 C C . LYS A 1 336 ? 31.784 2.080 -38.358 1.00 97.56 336 LYS A C 1
ATOM 2669 O O . LYS A 1 336 ? 31.769 1.645 -37.206 1.00 97.56 336 LYS A O 1
ATOM 2674 N N . ASP A 1 337 ? 31.433 3.323 -38.667 1.00 95.00 337 ASP A N 1
ATOM 2675 C CA . ASP A 1 337 ? 31.030 4.319 -37.670 1.00 95.00 337 ASP A CA 1
ATOM 2676 C C . ASP A 1 337 ? 29.680 3.958 -37.038 1.00 95.00 337 ASP A C 1
ATOM 2678 O O . ASP A 1 337 ? 29.550 3.957 -35.811 1.00 95.00 337 ASP A O 1
ATOM 2682 N N . ARG A 1 338 ? 28.710 3.501 -37.844 1.00 96.94 338 ARG A N 1
ATOM 2683 C CA . ARG A 1 338 ? 27.441 2.948 -37.340 1.00 96.94 338 ARG A CA 1
ATOM 2684 C C . ARG A 1 338 ? 27.671 1.753 -36.412 1.00 96.94 338 ARG A C 1
ATOM 2686 O O . ARG A 1 338 ? 27.028 1.639 -35.369 1.00 96.94 338 ARG A O 1
ATOM 2693 N N . ARG A 1 339 ? 28.609 0.863 -36.756 1.00 95.81 339 ARG A N 1
ATOM 2694 C CA . ARG A 1 339 ? 28.982 -0.278 -35.906 1.00 95.81 339 ARG A CA 1
ATOM 2695 C C . ARG A 1 339 ? 29.600 0.179 -34.585 1.00 95.81 339 ARG A C 1
ATOM 2697 O O . ARG A 1 339 ? 29.244 -0.369 -33.546 1.00 95.81 339 ARG A O 1
ATOM 2704 N N . ALA A 1 340 ? 30.481 1.179 -34.608 1.00 96.50 340 ALA A N 1
ATOM 2705 C CA . ALA A 1 340 ? 31.077 1.746 -33.400 1.00 96.50 340 ALA A CA 1
ATOM 2706 C C . ALA A 1 340 ? 30.023 2.406 -32.490 1.00 96.50 340 ALA A C 1
ATOM 2708 O O . ALA A 1 340 ? 30.058 2.223 -31.273 1.00 96.50 340 ALA A O 1
ATOM 2709 N N . GLN A 1 341 ? 29.043 3.107 -33.070 1.00 96.88 341 GLN A N 1
ATOM 2710 C CA . GLN A 1 341 ? 27.926 3.691 -32.326 1.00 96.88 341 GLN A CA 1
ATOM 2711 C C . GLN A 1 341 ? 27.041 2.618 -31.674 1.00 96.88 341 GLN A C 1
ATOM 2713 O O . GLN A 1 341 ? 26.695 2.742 -30.498 1.00 96.88 341 GLN A O 1
ATOM 2718 N N . ASN A 1 342 ? 26.712 1.548 -32.404 1.00 96.06 342 ASN A N 1
ATOM 2719 C CA . ASN A 1 342 ? 25.939 0.425 -31.866 1.00 96.06 342 ASN A CA 1
ATOM 2720 C C . ASN A 1 342 ? 26.690 -0.300 -30.738 1.00 96.06 342 ASN A C 1
ATOM 2722 O O . ASN A 1 342 ? 26.084 -0.643 -29.726 1.00 96.06 342 ASN A O 1
ATOM 2726 N N . GLU A 1 343 ? 28.005 -0.489 -30.872 1.00 96.44 343 GLU A N 1
ATOM 2727 C CA . GLU A 1 343 ? 28.839 -1.077 -29.816 1.00 96.44 343 GLU A CA 1
ATOM 2728 C C . GLU A 1 343 ? 28.833 -0.204 -28.551 1.00 96.44 343 GLU A C 1
ATOM 2730 O O . GLU A 1 343 ? 28.670 -0.714 -27.443 1.00 96.44 343 GLU A O 1
ATOM 2735 N N . LEU A 1 344 ? 28.912 1.124 -28.699 1.00 97.38 344 LEU A N 1
ATOM 2736 C CA . LEU A 1 344 ? 28.807 2.049 -27.569 1.00 97.38 344 LEU A CA 1
ATOM 2737 C C . LEU A 1 344 ? 27.432 1.970 -26.884 1.00 97.38 344 LEU A C 1
ATOM 2739 O O . LEU A 1 344 ? 27.349 1.988 -25.654 1.00 97.38 344 LEU A O 1
ATOM 2743 N N . GLN A 1 345 ? 26.346 1.863 -27.655 1.00 96.44 345 GLN A N 1
ATOM 2744 C CA . GLN A 1 345 ? 25.001 1.670 -27.102 1.00 96.44 345 GLN A CA 1
ATOM 2745 C C . GLN A 1 345 ? 24.876 0.332 -26.365 1.00 96.44 345 GLN A C 1
ATOM 2747 O O . GLN A 1 345 ? 24.328 0.297 -25.262 1.00 96.44 345 GLN A O 1
ATOM 2752 N N . LEU A 1 346 ? 25.439 -0.747 -26.916 1.00 96.62 346 LEU A N 1
ATOM 2753 C CA . LEU A 1 346 ? 25.455 -2.061 -26.277 1.00 96.62 346 LEU A CA 1
ATOM 2754 C C . LEU A 1 346 ? 26.249 -2.040 -24.964 1.00 96.62 346 LEU A C 1
ATOM 2756 O O . LEU A 1 346 ? 25.811 -2.618 -23.971 1.00 96.62 346 LEU A O 1
ATOM 2760 N N . GLN A 1 347 ? 27.381 -1.336 -24.919 1.00 97.06 347 GLN A N 1
ATOM 2761 C CA . GLN A 1 347 ? 28.151 -1.155 -23.687 1.00 97.06 347 GLN A CA 1
ATOM 2762 C C . GLN A 1 347 ? 27.364 -0.381 -22.624 1.00 97.06 347 GLN A C 1
ATOM 2764 O O . GLN A 1 347 ? 27.333 -0.805 -21.469 1.00 97.06 347 GLN A O 1
ATOM 2769 N N . ARG A 1 348 ? 26.665 0.698 -23.004 1.00 96.75 348 ARG A N 1
ATOM 2770 C CA . ARG A 1 348 ? 25.770 1.435 -22.090 1.00 96.75 348 ARG A CA 1
ATOM 2771 C C . ARG A 1 348 ? 24.640 0.548 -21.566 1.00 96.75 348 ARG A C 1
ATOM 2773 O O . ARG A 1 348 ? 24.363 0.572 -20.369 1.00 96.75 348 ARG A O 1
ATOM 2780 N N . ALA A 1 349 ? 24.025 -0.259 -22.432 1.00 95.12 349 ALA A N 1
ATOM 2781 C CA . ALA A 1 349 ? 22.988 -1.210 -22.038 1.00 95.12 349 ALA A CA 1
ATOM 2782 C C . ALA A 1 349 ? 23.528 -2.264 -21.059 1.00 95.12 349 ALA A C 1
ATOM 2784 O O . ALA A 1 349 ? 22.903 -2.510 -20.034 1.00 95.12 349 ALA A O 1
ATOM 2785 N N . ARG A 1 350 ? 24.722 -2.821 -21.309 1.00 97.38 350 ARG A N 1
ATOM 2786 C CA . ARG A 1 350 ? 25.384 -3.777 -20.403 1.00 97.38 350 ARG A CA 1
ATOM 2787 C C . ARG A 1 350 ? 25.684 -3.179 -19.030 1.00 97.38 350 ARG A C 1
ATOM 2789 O O . ARG A 1 350 ? 25.480 -3.855 -18.029 1.00 97.38 350 ARG A O 1
ATOM 2796 N N . THR A 1 351 ? 26.154 -1.933 -18.963 1.00 96.44 351 THR A N 1
ATOM 2797 C CA . THR A 1 351 ? 26.365 -1.254 -17.673 1.00 96.44 351 THR A CA 1
ATOM 2798 C C . THR A 1 351 ? 25.040 -1.033 -16.946 1.00 96.44 351 THR A C 1
ATOM 2800 O O . THR A 1 351 ? 24.941 -1.375 -15.775 1.00 96.44 351 THR A O 1
ATOM 2803 N N . LYS A 1 352 ? 23.992 -0.587 -17.653 1.00 97.69 352 LYS A N 1
ATOM 2804 C CA . LYS A 1 352 ? 22.653 -0.424 -17.067 1.00 97.69 352 LYS A CA 1
ATOM 2805 C C . LYS A 1 352 ? 22.069 -1.744 -16.550 1.00 97.69 352 LYS A C 1
ATOM 2807 O O . LYS A 1 352 ? 21.426 -1.741 -15.508 1.00 97.69 352 LYS A O 1
ATOM 2812 N N . ILE A 1 353 ? 22.288 -2.854 -17.257 1.00 96.25 353 ILE A N 1
ATOM 2813 C CA . ILE A 1 353 ? 21.886 -4.194 -16.801 1.00 96.25 353 ILE A CA 1
ATOM 2814 C C . ILE A 1 353 ? 22.603 -4.536 -15.491 1.00 96.25 353 ILE A C 1
ATOM 2816 O O . ILE A 1 353 ? 21.923 -4.851 -14.523 1.00 96.25 353 ILE A O 1
ATOM 2820 N N . ARG A 1 354 ? 23.930 -4.362 -15.413 1.00 97.06 354 ARG A N 1
ATOM 2821 C CA . ARG A 1 354 ? 24.689 -4.602 -14.171 1.00 97.06 354 ARG A CA 1
ATOM 2822 C C . ARG A 1 354 ? 24.210 -3.738 -13.003 1.00 97.06 354 ARG A C 1
ATOM 2824 O O . ARG A 1 354 ? 24.110 -4.222 -11.882 1.00 97.06 354 ARG A O 1
ATOM 2831 N N . ASP A 1 355 ? 23.886 -2.470 -13.250 1.00 95.50 355 ASP A N 1
ATOM 2832 C CA . ASP A 1 355 ? 23.359 -1.581 -12.208 1.00 95.50 355 ASP A CA 1
ATOM 2833 C C . ASP A 1 355 ? 21.985 -2.045 -11.700 1.00 95.50 355 ASP A C 1
ATOM 2835 O O . ASP A 1 355 ? 21.707 -1.958 -10.504 1.00 95.50 355 ASP A O 1
ATOM 2839 N N . LEU A 1 356 ? 21.124 -2.547 -12.593 1.00 96.50 356 LEU A N 1
ATOM 2840 C CA . LEU A 1 356 ? 19.829 -3.121 -12.224 1.00 96.50 356 LEU A CA 1
ATOM 2841 C C . LEU A 1 356 ? 19.989 -4.452 -11.481 1.00 96.50 356 LEU A C 1
ATOM 2843 O O . LEU A 1 356 ? 19.324 -4.643 -10.472 1.00 96.50 356 LEU A O 1
ATOM 2847 N N . GLU A 1 357 ? 20.894 -5.329 -11.914 1.00 96.12 357 GLU A N 1
ATOM 2848 C CA . GLU A 1 357 ? 21.223 -6.582 -11.217 1.00 96.12 357 GLU A CA 1
ATOM 2849 C C . GLU A 1 357 ? 21.727 -6.311 -9.792 1.00 96.12 357 GLU A C 1
ATOM 2851 O O . GLU A 1 357 ? 21.262 -6.936 -8.841 1.00 96.12 357 GLU A O 1
ATOM 2856 N N . ASN A 1 358 ? 22.604 -5.317 -9.616 1.00 95.75 358 ASN A N 1
ATOM 2857 C CA . ASN A 1 358 ? 23.083 -4.902 -8.296 1.00 95.75 358 ASN A CA 1
ATOM 2858 C C . ASN A 1 358 ? 21.957 -4.344 -7.412 1.00 95.75 358 ASN A C 1
ATOM 2860 O O . ASN A 1 358 ? 21.947 -4.586 -6.206 1.00 95.75 358 ASN A O 1
ATOM 2864 N N . ARG A 1 359 ? 21.003 -3.602 -7.994 1.00 96.69 359 ARG A N 1
ATOM 2865 C CA . ARG A 1 359 ? 19.815 -3.126 -7.265 1.00 96.69 359 ARG A CA 1
ATOM 2866 C C . ARG A 1 359 ? 18.923 -4.283 -6.835 1.00 96.69 359 ARG A C 1
ATOM 2868 O O . ARG A 1 359 ? 18.549 -4.318 -5.673 1.00 96.69 359 ARG A O 1
ATOM 2875 N N . VAL A 1 360 ? 18.656 -5.235 -7.729 1.00 96.31 360 VAL A N 1
ATOM 2876 C CA . VAL A 1 360 ? 17.872 -6.441 -7.417 1.00 96.31 360 VAL A CA 1
ATOM 2877 C C . VAL A 1 360 ? 18.530 -7.228 -6.283 1.00 96.31 360 VAL A C 1
ATOM 2879 O O . VAL A 1 360 ? 17.863 -7.537 -5.305 1.00 96.31 360 VAL A O 1
ATOM 2882 N N . ALA A 1 361 ? 19.847 -7.450 -6.335 1.00 95.56 361 ALA A N 1
ATOM 2883 C CA . ALA A 1 361 ? 20.570 -8.116 -5.249 1.00 95.56 361 ALA A CA 1
ATOM 2884 C C . ALA A 1 361 ? 20.495 -7.343 -3.913 1.00 95.56 361 ALA A C 1
ATOM 2886 O O . ALA A 1 361 ? 20.402 -7.944 -2.839 1.00 95.56 361 ALA A O 1
ATOM 2887 N N . GLY A 1 362 ? 20.519 -6.006 -3.961 1.00 96.38 362 GLY A N 1
ATOM 2888 C CA . GLY A 1 362 ? 20.330 -5.151 -2.786 1.00 96.38 362 GLY A CA 1
ATOM 2889 C C . GLY A 1 362 ? 18.916 -5.239 -2.203 1.00 96.38 362 GLY A C 1
ATOM 2890 O O . GLY A 1 362 ? 18.757 -5.359 -0.986 1.00 96.38 362 GLY A O 1
ATOM 2891 N N . ASP A 1 363 ? 17.900 -5.225 -3.063 1.00 94.62 363 ASP A N 1
ATOM 2892 C CA . ASP A 1 363 ? 16.497 -5.356 -2.673 1.00 94.62 363 ASP A CA 1
ATOM 2893 C C . ASP A 1 363 ? 16.191 -6.759 -2.126 1.00 94.62 363 ASP A C 1
ATOM 2895 O O . ASP A 1 363 ? 15.484 -6.868 -1.125 1.00 94.62 363 ASP A O 1
ATOM 2899 N N . ASP A 1 364 ? 16.796 -7.815 -2.677 1.00 95.81 364 ASP A N 1
ATOM 2900 C CA . ASP A 1 364 ? 16.701 -9.183 -2.150 1.00 95.81 364 ASP A CA 1
ATOM 2901 C C . ASP A 1 364 ? 17.283 -9.290 -0.735 1.00 95.81 364 ASP A C 1
ATOM 2903 O O . ASP A 1 364 ? 16.664 -9.876 0.156 1.00 95.81 364 ASP A O 1
ATOM 2907 N N . SER A 1 365 ? 18.441 -8.670 -0.486 1.00 95.12 365 SER A N 1
ATOM 2908 C CA . SER A 1 365 ? 19.034 -8.599 0.856 1.00 95.12 365 SER A CA 1
ATOM 2909 C C . SER A 1 365 ? 18.125 -7.848 1.839 1.00 95.12 365 SER A C 1
ATOM 2911 O O . SER A 1 365 ? 17.866 -8.313 2.954 1.00 95.12 365 SER A O 1
ATOM 2913 N N . LYS A 1 366 ? 17.549 -6.717 1.409 1.00 97.25 366 LYS A N 1
ATOM 2914 C CA . LYS A 1 366 ? 16.590 -5.945 2.212 1.00 97.25 366 LYS A CA 1
ATOM 2915 C C . LYS A 1 366 ? 15.306 -6.734 2.488 1.00 97.25 366 LYS A C 1
ATOM 2917 O O . LYS A 1 366 ? 14.790 -6.692 3.604 1.00 97.25 366 LYS A O 1
ATOM 2922 N N . MET A 1 367 ? 14.803 -7.472 1.503 1.00 97.06 367 MET A N 1
ATOM 2923 C CA . MET A 1 367 ? 13.647 -8.353 1.646 1.00 97.06 367 MET A CA 1
ATOM 2924 C C . MET A 1 367 ? 13.929 -9.466 2.661 1.00 97.06 367 MET A C 1
ATOM 2926 O O . MET A 1 367 ? 13.109 -9.690 3.550 1.00 97.06 367 MET A O 1
ATOM 2930 N N . GLN A 1 368 ? 15.100 -10.107 2.600 1.00 95.81 368 GLN A N 1
ATOM 2931 C CA . GLN A 1 368 ? 15.515 -11.108 3.589 1.00 95.81 368 GLN A CA 1
ATOM 2932 C C . GLN A 1 368 ? 15.609 -10.513 5.002 1.00 95.81 368 GLN A C 1
ATOM 2934 O O . GLN A 1 368 ? 15.147 -11.131 5.963 1.00 95.81 368 GLN A O 1
ATOM 2939 N N . GLN A 1 369 ? 16.140 -9.293 5.139 1.00 95.56 369 GLN A N 1
ATOM 2940 C CA . GLN A 1 369 ? 16.205 -8.589 6.422 1.00 95.56 369 GLN A CA 1
ATOM 2941 C C . GLN A 1 369 ? 14.806 -8.297 6.988 1.00 95.56 369 GLN A C 1
ATOM 2943 O O . GLN A 1 369 ? 14.549 -8.572 8.161 1.00 95.56 369 GLN A O 1
ATOM 2948 N N . LEU A 1 370 ? 13.888 -7.788 6.161 1.00 95.75 370 LEU A N 1
ATOM 2949 C CA . LEU A 1 370 ? 12.499 -7.537 6.562 1.00 95.75 370 LEU A CA 1
ATOM 2950 C C . LEU A 1 370 ? 11.767 -8.836 6.912 1.00 95.75 370 LEU A C 1
ATOM 2952 O O . LEU A 1 370 ? 11.020 -8.879 7.886 1.00 95.75 370 LEU A O 1
ATOM 2956 N N . GLN A 1 371 ? 12.017 -9.921 6.179 1.00 96.56 371 GLN A N 1
ATOM 2957 C CA . GLN A 1 371 ? 11.447 -11.231 6.483 1.00 96.56 371 GLN A CA 1
ATOM 2958 C C . GLN A 1 371 ? 11.959 -11.776 7.826 1.00 96.56 371 GLN A C 1
ATOM 2960 O O . GLN A 1 371 ? 11.181 -12.335 8.599 1.00 96.56 371 GLN A O 1
ATOM 2965 N N . ALA A 1 372 ? 13.244 -11.588 8.142 1.00 96.12 372 ALA A N 1
ATOM 2966 C CA . ALA A 1 372 ? 13.807 -11.945 9.444 1.00 96.12 372 ALA A CA 1
ATOM 2967 C C . ALA A 1 372 ? 13.216 -11.090 10.580 1.00 96.12 372 ALA A C 1
ATOM 2969 O O . ALA A 1 372 ? 12.874 -11.622 11.637 1.00 96.12 372 ALA A O 1
ATOM 2970 N N . GLN A 1 373 ? 13.031 -9.786 10.350 1.00 96.69 373 GLN A N 1
ATOM 2971 C CA . GLN A 1 373 ? 12.390 -8.885 11.310 1.00 96.69 373 GLN A CA 1
ATOM 2972 C C . GLN A 1 373 ? 10.919 -9.255 11.554 1.00 96.69 373 GLN A C 1
ATOM 2974 O O . GLN A 1 373 ? 10.490 -9.278 12.706 1.00 96.69 373 GLN A O 1
ATOM 2979 N N . ASN A 1 374 ? 10.162 -9.602 10.508 1.00 95.06 374 ASN A N 1
ATOM 2980 C CA . ASN A 1 374 ? 8.781 -10.074 10.645 1.00 95.06 374 ASN A CA 1
ATOM 2981 C C . ASN A 1 374 ? 8.705 -11.362 11.469 1.00 95.06 374 ASN A C 1
ATOM 2983 O O . ASN A 1 374 ? 7.932 -11.415 12.419 1.00 95.06 374 ASN A O 1
ATOM 2987 N N . LYS A 1 375 ? 9.572 -12.351 11.206 1.00 97.19 375 LYS A N 1
ATOM 2988 C CA . LYS A 1 375 ? 9.646 -13.576 12.025 1.00 97.19 375 LYS A CA 1
ATOM 2989 C C . LYS A 1 375 ? 9.949 -13.279 13.498 1.00 97.19 375 LYS A C 1
ATOM 2991 O O . LYS A 1 375 ? 9.389 -13.915 14.390 1.00 97.19 375 LYS A O 1
ATOM 2996 N N . LEU A 1 376 ? 10.820 -12.303 13.770 1.00 96.88 376 LEU A N 1
ATOM 2997 C CA . LEU A 1 376 ? 11.111 -11.869 15.136 1.00 96.88 376 LEU A CA 1
ATOM 2998 C C . LEU A 1 376 ? 9.874 -11.239 15.795 1.00 96.88 376 LEU A C 1
ATOM 3000 O O . LEU A 1 376 ? 9.541 -11.606 16.921 1.00 96.88 376 LEU A O 1
ATOM 3004 N N . LEU A 1 377 ? 9.167 -10.344 15.102 1.00 95.00 377 LEU A N 1
ATOM 3005 C CA . LEU A 1 377 ? 7.941 -9.720 15.609 1.00 95.00 377 LEU A CA 1
ATOM 3006 C C . LEU A 1 377 ? 6.818 -10.743 15.834 1.00 95.00 377 LEU A C 1
ATOM 3008 O O . LEU A 1 377 ? 6.168 -10.699 16.875 1.00 95.00 377 LEU A O 1
ATOM 3012 N N . GLU A 1 378 ? 6.643 -11.706 14.929 1.00 95.75 378 GLU A N 1
ATOM 3013 C CA . GLU A 1 378 ? 5.708 -12.828 15.092 1.00 95.75 378 GLU A CA 1
ATOM 3014 C C . GLU A 1 378 ? 6.033 -13.646 16.349 1.00 95.75 378 GLU A C 1
ATOM 3016 O O . GLU A 1 378 ? 5.141 -13.960 17.139 1.00 95.75 378 GLU A O 1
ATOM 3021 N N . SER A 1 379 ? 7.316 -13.942 16.589 1.00 95.88 379 SER A N 1
ATOM 3022 C CA . SER A 1 379 ? 7.738 -14.661 17.798 1.00 95.88 379 SER A CA 1
ATOM 3023 C C . SER A 1 379 ? 7.465 -13.865 19.082 1.00 95.88 379 SER A C 1
ATOM 3025 O O . SER A 1 379 ? 7.003 -14.438 20.071 1.00 95.88 379 SER A O 1
ATOM 3027 N N . GLN A 1 380 ? 7.667 -12.541 19.058 1.00 95.81 380 GLN A N 1
ATOM 3028 C CA . GLN A 1 380 ? 7.366 -11.657 20.187 1.00 95.81 380 GLN A CA 1
ATOM 3029 C C . GLN A 1 380 ? 5.861 -11.546 20.447 1.00 95.81 380 GLN A C 1
ATOM 3031 O O . GLN A 1 380 ? 5.446 -11.544 21.607 1.00 95.81 380 GLN A O 1
ATOM 3036 N N . LEU A 1 381 ? 5.041 -11.467 19.394 1.00 93.94 381 LEU A N 1
ATOM 3037 C CA . LEU A 1 381 ? 3.582 -11.469 19.514 1.00 93.94 381 LEU A CA 1
ATOM 3038 C C . LEU A 1 381 ? 3.095 -12.772 20.140 1.00 93.94 381 LEU A C 1
ATOM 3040 O O . LEU A 1 381 ? 2.402 -12.726 21.151 1.00 93.94 381 LEU A O 1
ATOM 3044 N N . LYS A 1 382 ? 3.561 -13.919 19.636 1.00 96.62 382 LYS A N 1
ATOM 3045 C CA . LYS A 1 382 ? 3.217 -15.233 20.190 1.00 96.62 382 LYS A CA 1
ATOM 3046 C C . LYS A 1 382 ? 3.624 -15.369 21.661 1.00 96.62 382 LYS A C 1
ATOM 3048 O O . LYS A 1 382 ? 2.876 -15.917 22.467 1.00 96.62 382 LYS A O 1
ATOM 3053 N N . GLN A 1 383 ? 4.788 -14.839 22.041 1.00 96.06 383 GLN A N 1
ATOM 3054 C CA . GLN A 1 383 ? 5.217 -14.807 23.440 1.00 96.06 383 GLN A CA 1
ATOM 3055 C C . GLN A 1 383 ? 4.302 -13.915 24.298 1.00 96.06 383 GLN A C 1
ATOM 3057 O O . GLN A 1 383 ? 3.911 -14.314 25.394 1.00 96.06 383 GLN A O 1
ATOM 3062 N N . LYS A 1 384 ? 3.933 -12.720 23.815 1.00 95.12 384 LYS A N 1
ATOM 3063 C CA . LYS A 1 384 ? 2.999 -11.828 24.522 1.00 95.12 384 LYS A CA 1
ATOM 3064 C C . LYS A 1 384 ? 1.610 -12.444 24.665 1.00 95.12 384 LYS A C 1
ATOM 3066 O O . LYS A 1 384 ? 1.022 -12.324 25.736 1.00 95.12 384 LYS A O 1
ATOM 3071 N N . GLU A 1 385 ? 1.109 -13.117 23.634 1.00 94.75 385 GLU A N 1
ATOM 3072 C CA . GLU A 1 385 ? -0.159 -13.850 23.675 1.00 94.75 385 GLU A CA 1
ATOM 3073 C C . GLU A 1 385 ? -0.138 -14.926 24.762 1.00 94.75 385 GLU A C 1
ATOM 3075 O O . GLU A 1 385 ? -1.035 -14.955 25.600 1.00 94.75 385 GLU A O 1
ATOM 3080 N N . GLN A 1 386 ? 0.926 -15.732 24.837 1.00 96.50 386 GLN A N 1
ATOM 3081 C CA . GLN A 1 386 ? 1.081 -16.744 25.888 1.00 96.50 386 GLN A CA 1
ATOM 3082 C C . GLN A 1 386 ? 1.112 -16.134 27.298 1.00 96.50 386 GLN A C 1
ATOM 3084 O O . GLN A 1 386 ? 0.480 -16.659 28.215 1.00 96.50 386 GLN A O 1
ATOM 3089 N N . VAL A 1 387 ? 1.809 -15.008 27.485 1.00 95.44 387 VAL A N 1
ATOM 3090 C CA . VAL A 1 387 ? 1.850 -14.295 28.776 1.00 95.44 387 VAL A CA 1
ATOM 3091 C C . VAL A 1 387 ? 0.471 -13.745 29.152 1.00 95.44 387 VAL A C 1
ATOM 3093 O O . VAL A 1 387 ? 0.054 -13.857 30.306 1.00 95.44 387 VAL A O 1
ATOM 3096 N N . MET A 1 388 ? -0.255 -13.171 28.192 1.00 94.31 388 MET A N 1
ATOM 3097 C CA . MET A 1 388 ? -1.613 -12.666 28.405 1.00 94.31 388 MET A CA 1
ATOM 3098 C C . MET A 1 388 ? -2.595 -13.799 28.717 1.00 94.31 388 MET A C 1
ATOM 3100 O O . MET A 1 388 ? -3.419 -13.654 29.618 1.00 94.31 388 MET A O 1
ATOM 3104 N N . GLU A 1 389 ? -2.478 -14.942 28.040 1.00 96.81 389 GLU A N 1
ATOM 3105 C CA . GLU A 1 389 ? -3.300 -16.122 28.307 1.00 96.81 389 GLU A CA 1
ATOM 3106 C C . GLU A 1 389 ? -3.031 -16.691 29.708 1.00 96.81 389 GLU A C 1
ATOM 3108 O O . GLU A 1 389 ? -3.969 -17.023 30.437 1.00 96.81 389 GLU A O 1
ATOM 3113 N N . GLN A 1 390 ? -1.764 -16.742 30.133 1.00 96.25 390 GLN A N 1
ATOM 3114 C CA . GLN A 1 390 ? -1.410 -17.148 31.493 1.00 96.25 390 GLN A CA 1
ATOM 3115 C C . GLN A 1 390 ? -1.992 -16.182 32.534 1.00 96.25 390 GLN A C 1
ATOM 3117 O O . GLN A 1 390 ? -2.627 -16.615 33.496 1.00 96.25 390 GLN A O 1
ATOM 3122 N N . ARG A 1 391 ? -1.873 -14.868 32.304 1.00 95.56 391 ARG A N 1
ATOM 3123 C CA . ARG A 1 391 ? -2.450 -13.842 33.184 1.00 95.56 391 ARG A CA 1
ATOM 3124 C C . ARG A 1 391 ? -3.976 -13.940 33.268 1.00 95.56 391 ARG A C 1
ATOM 3126 O O . ARG A 1 391 ? -4.539 -13.744 34.344 1.00 95.56 391 ARG A O 1
ATOM 3133 N N . LEU A 1 392 ? -4.648 -14.263 32.162 1.00 94.94 392 LEU A N 1
ATOM 3134 C CA . LEU A 1 392 ? -6.093 -14.493 32.135 1.00 94.94 392 LEU A CA 1
ATOM 3135 C C . LEU A 1 392 ? -6.478 -15.706 32.993 1.00 94.94 392 LEU A C 1
ATOM 3137 O O . LEU A 1 392 ? -7.426 -15.615 33.773 1.00 94.94 392 LEU A O 1
ATOM 3141 N N . LYS A 1 393 ? -5.726 -16.812 32.905 1.00 96.62 393 LYS A N 1
ATOM 3142 C CA . LYS A 1 393 ? -5.936 -18.009 33.741 1.00 96.62 393 LYS A CA 1
ATOM 3143 C C . LYS A 1 393 ? -5.752 -17.703 35.230 1.00 96.62 393 LYS A C 1
ATOM 3145 O O . LYS A 1 393 ? -6.587 -18.106 36.042 1.00 96.62 393 LYS A O 1
ATOM 3150 N N . ASP A 1 394 ? -4.721 -16.942 35.591 1.00 94.75 394 ASP A N 1
ATOM 3151 C CA . ASP A 1 394 ? -4.466 -16.543 36.983 1.00 94.75 394 ASP A CA 1
ATOM 3152 C C . ASP A 1 394 ? -5.556 -15.603 37.524 1.00 94.75 394 ASP A C 1
ATOM 3154 O O . ASP A 1 394 ? -6.026 -15.758 38.658 1.00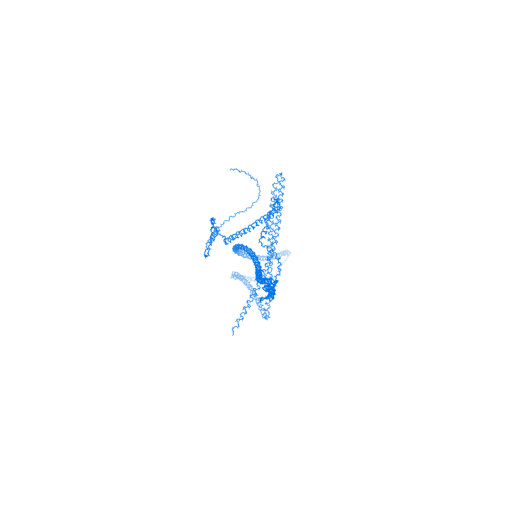 94.75 394 ASP A O 1
ATOM 3158 N N . MET A 1 395 ? -6.028 -14.667 36.695 1.00 95.56 395 MET A N 1
ATOM 3159 C CA . MET A 1 395 ? -7.148 -13.787 37.032 1.00 95.56 395 MET A CA 1
ATOM 3160 C C . MET A 1 395 ? -8.446 -14.580 37.221 1.00 95.56 395 MET A C 1
ATOM 3162 O O . MET A 1 395 ? -9.126 -14.392 38.226 1.00 95.56 395 MET A O 1
ATOM 3166 N N . GLN A 1 396 ? -8.761 -15.522 36.326 1.00 96.00 396 GLN A N 1
ATOM 3167 C CA . GLN A 1 396 ? -9.927 -16.404 36.462 1.00 96.00 396 GLN A CA 1
ATOM 3168 C C . GLN A 1 396 ? -9.863 -17.257 37.735 1.00 96.00 396 GLN A C 1
ATOM 3170 O O . GLN A 1 396 ? -10.869 -17.413 38.428 1.00 96.00 396 GLN A O 1
ATOM 3175 N N . LYS A 1 397 ? -8.684 -17.787 38.084 1.00 96.56 397 LYS A N 1
ATOM 3176 C CA . LYS A 1 397 ? -8.480 -18.526 39.338 1.00 96.56 397 LYS A CA 1
ATOM 3177 C C . LYS A 1 397 ? -8.734 -17.637 40.559 1.00 96.56 397 LYS A C 1
ATOM 3179 O O . LYS A 1 397 ? -9.395 -18.065 41.503 1.00 96.56 397 LYS A O 1
ATOM 3184 N N . THR A 1 398 ? -8.250 -16.397 40.524 1.00 94.06 398 THR A N 1
ATOM 3185 C CA . THR A 1 398 ? -8.462 -15.414 41.597 1.00 94.06 398 THR A CA 1
ATOM 3186 C C . THR A 1 398 ? -9.937 -15.035 41.724 1.00 94.06 398 THR A C 1
ATOM 3188 O O . THR A 1 398 ? -10.463 -15.026 42.836 1.00 94.06 398 THR A O 1
ATOM 3191 N N . MET A 1 399 ? -10.628 -14.816 40.601 1.00 90.94 399 MET A N 1
ATOM 3192 C CA . MET A 1 399 ? -12.067 -14.547 40.577 1.00 90.94 399 MET A CA 1
ATOM 3193 C C . MET A 1 399 ? -12.868 -15.683 41.212 1.00 90.94 399 MET A C 1
ATOM 3195 O O . MET A 1 399 ? -13.613 -15.429 42.153 1.00 90.94 399 MET A O 1
ATOM 3199 N N . ARG A 1 400 ? -12.640 -16.940 40.809 1.00 95.12 400 ARG A N 1
ATOM 3200 C CA . ARG A 1 400 ? -13.322 -18.103 41.411 1.00 95.12 400 ARG A CA 1
ATOM 3201 C C . ARG A 1 400 ? -13.081 -18.215 42.919 1.00 95.12 400 ARG A C 1
ATOM 3203 O O . ARG A 1 400 ? -13.990 -18.550 43.675 1.00 95.12 400 ARG A O 1
ATOM 3210 N N . ASN A 1 401 ? -11.868 -17.904 43.379 1.00 93.38 401 ASN A N 1
ATOM 3211 C CA . ASN A 1 401 ? -11.565 -17.875 44.811 1.00 93.38 401 ASN A CA 1
ATOM 3212 C C . ASN A 1 401 ? -12.343 -16.764 45.538 1.00 93.38 401 ASN A C 1
ATOM 3214 O O . ASN A 1 401 ? -12.853 -16.999 46.636 1.00 93.38 401 ASN A O 1
ATOM 3218 N N . SER A 1 402 ? -12.452 -15.574 44.935 1.00 91.06 402 SER A N 1
ATOM 3219 C CA . SER A 1 402 ? -13.243 -14.470 45.491 1.00 91.06 402 SER A CA 1
ATOM 3220 C C . SER A 1 402 ? -14.747 -14.751 45.475 1.00 91.06 402 SER A C 1
ATOM 3222 O O . SER A 1 402 ? -15.402 -14.492 46.478 1.00 91.06 402 SER A O 1
ATOM 3224 N N . GLU A 1 403 ? -15.283 -15.376 44.423 1.00 92.50 403 GLU A N 1
ATOM 3225 C CA . GLU A 1 403 ? -16.679 -15.831 44.351 1.00 92.50 403 GLU A CA 1
ATOM 3226 C C . GLU A 1 403 ? -16.995 -16.800 45.498 1.00 92.50 403 GLU A C 1
ATOM 3228 O O . GLU A 1 403 ? -17.994 -16.643 46.198 1.00 92.50 403 GLU A O 1
ATOM 3233 N N . GLY A 1 404 ? -16.095 -17.751 45.776 1.00 93.69 404 GLY A N 1
ATOM 3234 C CA . GLY A 1 404 ? -16.232 -18.655 46.920 1.00 93.69 404 GLY A CA 1
ATOM 3235 C C . GLY A 1 404 ? -16.183 -17.947 48.282 1.00 93.69 404 GLY A C 1
ATOM 3236 O O . GLY A 1 404 ? -16.818 -18.397 49.238 1.00 93.69 404 GLY A O 1
ATOM 3237 N N . LEU A 1 405 ? -15.445 -16.838 48.407 1.00 94.31 405 LEU A N 1
ATOM 3238 C CA . LEU A 1 405 ? -15.453 -16.011 49.617 1.00 94.31 405 LEU A CA 1
ATOM 3239 C C . LEU A 1 405 ? -16.763 -15.225 49.754 1.00 94.31 405 LEU A C 1
ATOM 3241 O O . LEU A 1 405 ? -17.345 -15.240 50.837 1.00 94.31 405 LEU A O 1
ATOM 3245 N N . VAL A 1 406 ? -17.245 -14.612 48.672 1.00 94.00 406 VAL A N 1
ATOM 3246 C CA . VAL A 1 406 ? -18.520 -13.880 48.640 1.00 94.00 406 VAL A CA 1
ATOM 3247 C C . VAL A 1 406 ? -19.676 -14.805 49.007 1.00 94.00 406 VAL A C 1
ATOM 3249 O O . VAL A 1 406 ? -20.410 -14.492 49.935 1.00 94.00 406 VAL A O 1
ATOM 3252 N N . ALA A 1 407 ? -19.760 -16.000 48.416 1.00 95.00 407 ALA A N 1
ATOM 3253 C CA . ALA A 1 407 ? -20.800 -16.974 48.751 1.00 95.00 407 ALA A CA 1
ATOM 3254 C C . ALA A 1 407 ? -20.779 -17.395 50.237 1.00 95.00 407 ALA A C 1
ATOM 3256 O O . ALA A 1 407 ? -21.821 -17.667 50.836 1.00 95.00 407 ALA A O 1
ATOM 3257 N N . ARG A 1 408 ? -19.596 -17.451 50.872 1.00 95.50 408 ARG A N 1
ATOM 3258 C CA . ARG A 1 408 ? -19.487 -17.690 52.325 1.00 95.50 408 ARG A CA 1
ATOM 3259 C C . ARG A 1 408 ? -19.963 -16.490 53.140 1.00 95.50 408 ARG A C 1
ATOM 3261 O O . ARG A 1 408 ? -20.643 -16.692 54.143 1.00 95.50 408 ARG A O 1
ATOM 3268 N N . MET A 1 409 ? -19.624 -15.274 52.717 1.00 93.38 409 MET A N 1
ATOM 3269 C CA . MET A 1 409 ? -20.092 -14.049 53.366 1.00 93.38 409 MET A CA 1
ATOM 3270 C C . MET A 1 409 ? -21.607 -13.869 53.240 1.00 93.38 409 MET A C 1
ATOM 3272 O O . MET A 1 409 ? -22.245 -13.494 54.216 1.00 93.38 409 MET A O 1
ATOM 3276 N N . GLU A 1 410 ? -22.193 -14.191 52.087 1.00 93.50 410 GLU A N 1
ATOM 3277 C CA . GLU A 1 410 ? -23.645 -14.172 51.873 1.00 93.50 410 GLU A CA 1
ATOM 3278 C C . GLU A 1 410 ? -24.352 -15.156 52.805 1.00 93.50 410 GLU A C 1
ATOM 3280 O O . GLU A 1 410 ? -25.253 -14.759 53.534 1.00 93.50 410 GLU A O 1
ATOM 3285 N N . LYS A 1 411 ? -23.866 -16.402 52.907 1.00 96.38 411 LYS A N 1
ATOM 3286 C CA . LYS A 1 411 ? -24.409 -17.371 53.876 1.00 96.38 411 LYS A CA 1
ATOM 3287 C C . LYS A 1 411 ? -24.318 -16.883 55.323 1.00 96.38 411 LYS A C 1
ATOM 3289 O O . LYS A 1 411 ? -25.231 -17.127 56.108 1.00 96.38 411 LYS A O 1
ATOM 3294 N N . GLN A 1 412 ? -23.224 -16.216 55.699 1.00 95.62 412 GLN A N 1
ATOM 3295 C CA . GLN A 1 412 ? -23.094 -15.626 57.035 1.00 95.62 412 GLN A CA 1
ATOM 3296 C C . GLN A 1 412 ? -24.076 -14.472 57.245 1.00 95.62 412 GLN A C 1
ATOM 3298 O O . GLN A 1 412 ? -24.711 -14.415 58.295 1.00 95.62 412 GLN A O 1
ATOM 3303 N N . ARG A 1 413 ? -24.234 -13.584 56.257 1.00 96.19 413 ARG A N 1
ATOM 3304 C CA . ARG A 1 413 ? -25.229 -12.506 56.286 1.00 96.19 413 ARG A CA 1
ATOM 3305 C C . ARG A 1 413 ? -26.631 -13.077 56.480 1.00 96.19 413 ARG A C 1
ATOM 3307 O O . ARG A 1 413 ? -27.306 -12.655 57.409 1.00 96.19 413 ARG A O 1
ATOM 3314 N N . ASP A 1 414 ? -27.021 -14.059 55.674 1.00 95.81 414 ASP A N 1
ATOM 3315 C CA . ASP A 1 414 ? -28.350 -14.677 55.738 1.00 95.81 414 ASP A CA 1
ATOM 3316 C C . ASP A 1 414 ? -28.579 -15.358 57.098 1.00 95.81 414 ASP A C 1
ATOM 3318 O O . ASP A 1 414 ? -29.652 -15.248 57.688 1.00 95.81 414 ASP A O 1
ATOM 3322 N N . SER A 1 415 ? -27.546 -16.002 57.655 1.00 97.00 415 SER A N 1
ATOM 3323 C CA . SER A 1 415 ? -27.598 -16.573 59.005 1.00 97.00 415 SER A CA 1
ATOM 3324 C C . SER A 1 415 ? -27.779 -15.507 60.093 1.00 97.00 415 SER A C 1
ATOM 3326 O O . SER A 1 415 ? -28.554 -15.720 61.029 1.00 97.00 415 SER A O 1
ATOM 3328 N N . PHE A 1 416 ? -27.089 -14.367 59.996 1.00 96.00 416 PHE A N 1
ATOM 3329 C CA . PHE A 1 416 ? -27.263 -13.262 60.940 1.00 96.00 416 PHE A CA 1
ATOM 3330 C C . PHE A 1 416 ? -28.623 -12.582 60.790 1.00 96.00 416 PHE A C 1
ATOM 3332 O O . PHE A 1 416 ? -29.233 -12.228 61.796 1.00 96.00 416 PHE A O 1
ATOM 3339 N N . GLU A 1 417 ? -29.114 -12.431 59.563 1.00 96.50 417 GLU A N 1
ATOM 3340 C CA . GLU A 1 417 ? -30.430 -11.870 59.270 1.00 96.50 417 GLU A CA 1
ATOM 3341 C C . GLU A 1 417 ? -31.549 -12.751 59.837 1.00 96.50 417 GLU A C 1
ATOM 3343 O O . GLU A 1 417 ? -32.426 -12.243 60.538 1.00 96.50 417 GLU A O 1
ATOM 3348 N N . ALA A 1 418 ? -31.458 -14.073 59.655 1.00 95.81 418 ALA A N 1
ATOM 3349 C CA . ALA A 1 418 ? -32.377 -15.032 60.266 1.00 95.81 418 ALA A CA 1
ATOM 3350 C C . ALA A 1 418 ? -32.371 -14.932 61.801 1.00 95.81 418 ALA A C 1
ATOM 3352 O O . ALA A 1 418 ? -33.430 -14.821 62.418 1.00 95.81 418 ALA A O 1
ATOM 3353 N N . ARG A 1 419 ? -31.184 -14.876 62.425 1.00 95.31 419 ARG A N 1
ATOM 3354 C CA . ARG A 1 419 ? -31.057 -14.723 63.884 1.00 95.31 419 ARG A CA 1
ATOM 3355 C C . ARG A 1 419 ? -31.628 -13.395 64.384 1.00 95.31 419 ARG A C 1
ATOM 3357 O O . ARG A 1 419 ? -32.194 -13.340 65.471 1.00 95.31 419 ARG A O 1
ATOM 3364 N N . LEU A 1 420 ? -31.473 -12.316 63.620 1.00 94.31 420 LEU A N 1
ATOM 3365 C CA . LEU A 1 420 ? -32.010 -11.000 63.964 1.00 94.31 420 LEU A CA 1
ATOM 3366 C C . LEU A 1 420 ? -33.541 -10.981 63.865 1.00 94.31 420 LEU A C 1
ATOM 3368 O O . LEU A 1 420 ? -34.192 -10.390 64.726 1.00 94.31 420 LEU A O 1
ATOM 3372 N N . MET A 1 421 ? -34.111 -11.644 62.856 1.00 94.69 421 MET A N 1
ATOM 3373 C CA . MET A 1 421 ? -35.559 -11.830 62.725 1.00 94.69 421 MET A CA 1
ATOM 3374 C C . MET A 1 421 ? -36.133 -12.650 63.883 1.00 94.69 421 MET A C 1
ATOM 3376 O O . MET A 1 421 ? -37.091 -12.204 64.510 1.00 94.69 421 MET A O 1
ATOM 3380 N N . GLU A 1 422 ? -35.498 -13.770 64.238 1.00 94.75 422 GLU A N 1
ATOM 3381 C CA . GLU A 1 422 ? -35.879 -14.580 65.403 1.00 94.75 422 GLU A CA 1
ATOM 3382 C C . GLU A 1 422 ? -35.813 -13.752 66.696 1.00 94.75 422 GLU A C 1
ATOM 3384 O O . GLU A 1 422 ? -36.755 -13.732 67.487 1.00 94.75 422 GLU A O 1
ATOM 3389 N N . LEU A 1 423 ? -34.743 -12.971 66.893 1.00 95.38 423 LEU A N 1
ATOM 3390 C CA . LEU A 1 423 ? -34.616 -12.115 68.072 1.00 95.38 423 LEU A CA 1
ATOM 3391 C C . LEU A 1 423 ? -35.721 -11.047 68.128 1.00 95.38 423 LEU A C 1
ATOM 3393 O O . LEU A 1 423 ? -36.290 -10.812 69.191 1.00 95.38 423 LEU A O 1
ATOM 3397 N N . LYS A 1 424 ? -36.063 -10.425 66.993 1.00 95.69 424 LYS A N 1
ATOM 3398 C CA . LYS A 1 424 ? -37.177 -9.467 66.907 1.00 95.69 424 LYS A CA 1
ATOM 3399 C C . LYS A 1 424 ? -38.515 -10.120 67.244 1.00 95.69 424 LYS A C 1
ATOM 3401 O O . LYS A 1 424 ? -39.309 -9.517 67.960 1.00 95.69 424 LYS A O 1
ATOM 3406 N N . GLU A 1 425 ? -38.758 -11.337 66.771 1.00 95.75 425 GLU A N 1
ATOM 3407 C CA . GLU A 1 425 ? -39.974 -12.087 67.087 1.00 95.75 425 GLU A CA 1
ATOM 3408 C C . GLU A 1 425 ? -40.037 -12.449 68.580 1.00 95.75 425 GLU A C 1
ATOM 3410 O O . GLU A 1 425 ? -41.059 -12.225 69.233 1.00 95.75 425 GLU A O 1
ATOM 3415 N N . THR A 1 426 ? -38.926 -12.904 69.173 1.00 96.00 426 THR A N 1
ATOM 3416 C CA . THR A 1 426 ? -38.857 -13.155 70.626 1.00 96.00 426 THR A CA 1
ATOM 3417 C C . THR A 1 426 ? -39.060 -11.881 71.449 1.00 96.00 426 THR A C 1
ATOM 3419 O O . THR A 1 426 ? -39.742 -11.905 72.471 1.00 96.00 426 THR A O 1
ATOM 3422 N N . MET A 1 427 ? -38.526 -10.744 70.998 1.00 95.38 427 MET A N 1
ATOM 3423 C CA . MET A 1 427 ? -38.741 -9.451 71.643 1.00 95.38 427 MET A CA 1
ATOM 3424 C C . MET A 1 427 ? -40.215 -9.044 71.572 1.00 95.38 427 MET A C 1
ATOM 3426 O O . MET A 1 427 ? -40.799 -8.729 72.601 1.00 95.38 427 MET A O 1
ATOM 3430 N N . ASN A 1 428 ? -40.837 -9.130 70.394 1.00 95.62 428 ASN A N 1
ATOM 3431 C CA . ASN A 1 428 ? -42.240 -8.766 70.197 1.00 95.62 428 ASN A CA 1
ATOM 3432 C C . ASN A 1 428 ? -43.195 -9.683 70.988 1.00 95.62 428 ASN A C 1
ATOM 3434 O O . ASN A 1 428 ? -44.169 -9.228 71.586 1.00 95.62 428 ASN A O 1
ATOM 3438 N N . THR A 1 429 ? -42.906 -10.984 71.062 1.00 95.31 429 THR A N 1
ATOM 3439 C CA . THR A 1 429 ? -43.679 -11.923 71.898 1.00 95.31 429 THR A CA 1
ATOM 3440 C C . THR A 1 429 ? -43.519 -11.634 73.392 1.00 95.31 429 THR A C 1
ATOM 3442 O O . THR A 1 429 ? -44.490 -11.715 74.142 1.00 95.31 429 THR A O 1
ATOM 3445 N N . LYS A 1 430 ? -42.324 -11.240 73.853 1.00 95.00 430 LYS A N 1
ATOM 3446 C CA . LYS A 1 430 ? -42.110 -10.802 75.242 1.00 95.00 430 LYS A CA 1
ATOM 3447 C C . LYS A 1 430 ? -42.773 -9.459 75.543 1.00 95.00 430 LYS A C 1
ATOM 3449 O O . LYS A 1 430 ? -43.337 -9.308 76.621 1.00 95.00 430 LYS A O 1
ATOM 3454 N N . GLU A 1 431 ? -42.739 -8.518 74.608 1.00 94.81 431 GLU A N 1
ATOM 3455 C CA . GLU A 1 431 ? -43.373 -7.204 74.730 1.00 94.81 431 GLU A CA 1
ATOM 3456 C C . GLU A 1 431 ? -44.899 -7.329 74.789 1.00 94.81 431 GLU A C 1
ATOM 3458 O O . GLU A 1 431 ? -45.525 -6.791 75.698 1.00 94.81 431 GLU A O 1
ATOM 3463 N N . THR A 1 432 ? -45.498 -8.135 73.908 1.00 95.31 432 THR A N 1
ATOM 3464 C CA . THR A 1 432 ? -46.937 -8.448 73.955 1.00 95.31 432 THR A CA 1
ATOM 3465 C C . THR A 1 432 ? -47.327 -9.194 75.233 1.00 95.31 432 THR A C 1
ATOM 3467 O O . THR A 1 432 ? -48.340 -8.860 75.844 1.00 95.31 432 THR A O 1
ATOM 3470 N N . ALA A 1 433 ? -46.518 -10.151 75.702 1.00 94.31 433 ALA A N 1
ATOM 3471 C CA . ALA A 1 433 ? -46.760 -10.832 76.976 1.00 94.31 433 ALA A CA 1
ATOM 3472 C C . ALA A 1 433 ? -46.686 -9.873 78.180 1.00 94.31 433 ALA A C 1
ATOM 3474 O O . ALA A 1 433 ? -47.524 -9.943 79.082 1.00 94.31 433 ALA A O 1
ATOM 3475 N N . ALA A 1 434 ? -45.717 -8.954 78.190 1.00 93.19 434 ALA A N 1
ATOM 3476 C CA . ALA A 1 434 ? -45.600 -7.927 79.220 1.00 93.19 434 ALA A CA 1
ATOM 3477 C C . ALA A 1 434 ? -46.782 -6.947 79.175 1.00 93.19 434 ALA A C 1
ATOM 3479 O O . ALA A 1 434 ? -47.375 -6.674 80.214 1.00 93.19 434 ALA A O 1
ATOM 3480 N N . ALA A 1 435 ? -47.177 -6.484 77.985 1.00 95.31 435 ALA A N 1
ATOM 3481 C CA . ALA A 1 435 ? -48.340 -5.618 77.795 1.00 95.31 435 ALA A CA 1
ATOM 3482 C C . ALA A 1 435 ? -49.635 -6.282 78.288 1.00 95.31 435 ALA A C 1
ATOM 3484 O O . ALA A 1 435 ? -50.417 -5.644 78.991 1.00 95.31 435 ALA A O 1
ATOM 3485 N N . ASN A 1 436 ? -49.827 -7.572 77.996 1.00 95.44 436 ASN A N 1
ATOM 3486 C CA . ASN A 1 436 ? -50.958 -8.344 78.513 1.00 95.44 436 ASN A CA 1
ATOM 3487 C C . ASN A 1 436 ? -50.913 -8.456 80.043 1.00 95.44 436 ASN A C 1
ATOM 3489 O O . ASN A 1 436 ? -51.921 -8.224 80.692 1.00 95.44 436 ASN A O 1
ATOM 3493 N N . THR A 1 437 ? -49.742 -8.719 80.634 1.00 94.88 437 THR A N 1
ATOM 3494 C CA . THR A 1 437 ? -49.595 -8.789 82.101 1.00 94.88 437 THR A CA 1
ATOM 3495 C C . THR A 1 437 ? -49.897 -7.442 82.766 1.00 94.88 437 THR A C 1
ATOM 3497 O O . THR A 1 437 ? -50.553 -7.398 83.802 1.00 94.88 437 THR A O 1
ATOM 3500 N N . ILE A 1 438 ? -49.438 -6.333 82.175 1.00 94.06 438 ILE A N 1
ATOM 3501 C CA . ILE A 1 438 ? -49.745 -4.976 82.651 1.00 94.06 438 ILE A CA 1
ATOM 3502 C C . ILE A 1 438 ? -51.249 -4.719 82.566 1.00 94.06 438 ILE A C 1
ATOM 3504 O O . ILE A 1 438 ? -51.829 -4.219 83.527 1.00 94.06 438 ILE A O 1
ATOM 3508 N N . LYS A 1 439 ? -51.885 -5.086 81.448 1.00 96.31 439 LYS A N 1
ATOM 3509 C CA . LYS A 1 439 ? -53.333 -4.962 81.280 1.00 96.31 439 LYS A CA 1
ATOM 3510 C C . LYS A 1 439 ? -54.086 -5.767 82.343 1.00 96.31 439 LYS A C 1
ATOM 3512 O O . LYS A 1 439 ? -54.923 -5.196 83.025 1.00 96.31 439 LYS A O 1
ATOM 3517 N N . ASP A 1 440 ? -53.726 -7.032 82.551 1.00 93.56 440 ASP A N 1
ATOM 3518 C CA . ASP A 1 440 ? -54.354 -7.891 83.561 1.00 93.56 440 ASP A CA 1
ATOM 3519 C C . ASP A 1 440 ? -54.192 -7.326 84.984 1.00 93.56 440 ASP A C 1
ATOM 3521 O O . ASP A 1 440 ? -55.096 -7.436 85.812 1.00 93.56 440 ASP A O 1
ATOM 3525 N N . MET A 1 441 ? -53.038 -6.724 85.294 1.00 94.19 441 MET A N 1
ATOM 3526 C CA . MET A 1 441 ? -52.804 -6.072 86.587 1.00 94.19 441 MET A CA 1
ATOM 3527 C C . MET A 1 441 ? -53.611 -4.780 86.739 1.00 94.19 441 MET A C 1
ATOM 3529 O O . MET A 1 441 ? -54.138 -4.541 87.822 1.00 94.19 441 MET A O 1
ATOM 3533 N N . ASN A 1 442 ? -53.745 -3.981 85.677 1.00 95.31 442 ASN A N 1
ATOM 3534 C CA . ASN A 1 442 ? -54.603 -2.796 85.676 1.00 95.31 442 ASN A CA 1
ATOM 3535 C C . ASN A 1 442 ? -56.075 -3.182 85.851 1.00 95.31 442 ASN A C 1
ATOM 3537 O O . ASN A 1 442 ? -56.725 -2.639 86.734 1.00 95.31 442 ASN A O 1
ATOM 3541 N N . ASP A 1 443 ? -56.566 -4.181 85.112 1.00 95.25 443 ASP A N 1
ATOM 3542 C CA . ASP A 1 443 ? -57.946 -4.669 85.224 1.00 95.25 443 ASP A CA 1
ATOM 3543 C C . ASP A 1 443 ? -58.239 -5.170 86.658 1.00 95.25 443 ASP A C 1
ATOM 3545 O O . ASP A 1 443 ? -59.298 -4.892 87.224 1.00 95.25 443 ASP A O 1
ATOM 3549 N N . LYS A 1 444 ? -57.277 -5.856 87.301 1.00 95.31 444 LYS A N 1
ATOM 3550 C CA . LYS A 1 444 ? -57.370 -6.245 88.724 1.00 95.31 444 LYS A CA 1
ATOM 3551 C C . LYS A 1 444 ? -57.351 -5.048 89.671 1.00 95.31 444 LYS A C 1
ATOM 3553 O O . LYS A 1 444 ? -58.060 -5.061 90.674 1.00 95.31 444 LYS A O 1
ATOM 3558 N N . MET A 1 445 ? -56.518 -4.048 89.396 1.00 93.88 445 MET A N 1
ATOM 3559 C CA . MET A 1 445 ? -56.428 -2.836 90.206 1.00 93.88 445 MET A CA 1
ATOM 3560 C C . MET A 1 445 ? -57.731 -2.038 90.132 1.00 93.88 445 MET A C 1
ATOM 3562 O O . MET A 1 445 ? -58.245 -1.638 91.173 1.00 93.88 445 MET A O 1
ATOM 3566 N N . ASP A 1 446 ? -58.305 -1.889 88.939 1.00 95.50 446 ASP A N 1
ATOM 3567 C CA . ASP A 1 446 ? -59.602 -1.252 88.717 1.00 95.50 446 ASP A CA 1
ATOM 3568 C C . ASP A 1 446 ? -60.721 -2.018 89.433 1.00 95.50 446 ASP A C 1
ATOM 3570 O O . ASP A 1 446 ? -61.525 -1.409 90.140 1.00 95.50 446 ASP A O 1
ATOM 3574 N N . ALA A 1 447 ? -60.728 -3.355 89.352 1.00 94.62 447 ALA A N 1
ATOM 3575 C CA . ALA A 1 447 ? -61.659 -4.181 90.120 1.00 94.62 447 ALA A CA 1
ATOM 3576 C C . ALA A 1 447 ? -61.537 -3.918 91.635 1.00 94.62 447 ALA A C 1
ATOM 3578 O O . ALA A 1 447 ? -62.536 -3.595 92.277 1.00 94.62 447 ALA A O 1
ATOM 3579 N N . MET A 1 448 ? -60.321 -3.932 92.198 1.00 93.88 448 MET A N 1
ATOM 3580 C CA . MET A 1 448 ? -60.101 -3.613 93.618 1.00 93.88 448 MET A CA 1
ATOM 3581 C C . MET A 1 448 ? -60.522 -2.184 93.981 1.00 93.88 448 MET A C 1
ATOM 3583 O O . MET A 1 448 ? -61.066 -1.969 95.062 1.00 93.88 448 MET A O 1
ATOM 3587 N N . ILE A 1 449 ? -60.287 -1.200 93.106 1.00 95.25 449 ILE A N 1
ATOM 3588 C CA . ILE A 1 449 ? -60.738 0.184 93.315 1.00 95.25 449 ILE A CA 1
ATOM 3589 C C . ILE A 1 449 ? -62.266 0.218 93.404 1.00 95.25 449 ILE A C 1
ATOM 3591 O O . ILE A 1 449 ? -62.801 0.797 94.350 1.00 95.25 449 ILE A O 1
ATOM 3595 N N . THR A 1 450 ? -62.970 -0.444 92.480 1.00 94.75 450 THR A N 1
ATOM 3596 C CA . THR A 1 450 ? -64.440 -0.495 92.504 1.00 94.75 450 THR A CA 1
ATOM 3597 C C . THR A 1 450 ? -64.985 -1.208 93.744 1.00 94.75 450 THR A C 1
ATOM 3599 O O . THR A 1 450 ? -65.932 -0.714 94.359 1.00 94.75 450 THR A O 1
ATOM 3602 N N . GLU A 1 451 ? -64.374 -2.316 94.174 1.00 94.31 451 GLU A N 1
ATOM 3603 C CA . GLU A 1 451 ? -64.733 -3.016 95.416 1.00 94.31 451 GLU A CA 1
ATOM 3604 C C . GLU A 1 451 ? -64.506 -2.129 96.648 1.00 94.31 451 GLU A C 1
ATOM 3606 O O . GLU A 1 451 ? -65.366 -2.034 97.526 1.00 94.31 451 GLU A O 1
ATOM 3611 N N . LEU A 1 452 ? -63.376 -1.419 96.699 1.00 94.25 452 LEU A N 1
ATOM 3612 C CA . LEU A 1 452 ? -63.029 -0.519 97.795 1.00 94.25 452 LEU A CA 1
ATOM 3613 C C . LEU A 1 452 ? -63.975 0.689 97.870 1.00 94.25 452 LEU A C 1
ATOM 3615 O O . LEU A 1 452 ? -64.327 1.128 98.965 1.00 94.25 452 LEU A O 1
ATOM 3619 N N . GLU A 1 453 ? -64.421 1.222 96.733 1.00 94.62 453 GLU A N 1
ATOM 3620 C CA . GLU A 1 453 ? -65.452 2.264 96.680 1.00 94.62 453 GLU A CA 1
ATOM 3621 C C . GLU A 1 453 ? -66.818 1.763 97.156 1.00 94.62 453 GLU A C 1
ATOM 3623 O O . GLU A 1 453 ? -67.502 2.469 97.902 1.00 94.62 453 GLU A O 1
ATOM 3628 N N . GLN A 1 454 ? -67.215 0.549 96.764 1.00 94.31 454 GLN A N 1
ATOM 3629 C CA . GLN A 1 454 ? -68.446 -0.074 97.256 1.00 94.31 454 GLN A CA 1
ATOM 3630 C C . GLN A 1 454 ? -68.391 -0.285 98.772 1.00 94.31 454 GLN A C 1
ATOM 3632 O O . GLN A 1 454 ? -69.350 0.038 99.470 1.00 94.31 454 GLN A O 1
ATOM 3637 N N . GLU A 1 455 ? -67.264 -0.765 99.296 1.00 93.06 455 GLU A N 1
ATOM 3638 C CA . GLU A 1 455 ? -67.058 -0.956 100.731 1.00 93.06 455 GLU A CA 1
ATOM 3639 C C . GLU A 1 455 ? -67.077 0.378 101.494 1.00 93.06 455 GLU A C 1
ATOM 3641 O O . GLU A 1 455 ? -67.706 0.483 102.545 1.00 93.06 455 GLU A O 1
ATOM 3646 N N . LYS A 1 456 ? -66.466 1.440 100.948 1.00 94.56 456 LYS A N 1
ATOM 3647 C CA . LYS A 1 456 ? -66.566 2.797 101.513 1.00 94.56 456 LYS A CA 1
ATOM 3648 C C . LYS A 1 456 ? -68.008 3.298 101.567 1.00 94.56 456 LYS A C 1
ATOM 3650 O O . LYS A 1 456 ? -68.395 3.866 102.583 1.00 94.56 456 LYS A O 1
ATOM 3655 N N . LYS A 1 457 ? -68.803 3.080 100.511 1.00 95.06 457 LYS A N 1
ATOM 3656 C CA . LYS A 1 457 ? -70.231 3.443 100.499 1.00 95.06 457 LYS A CA 1
ATOM 3657 C C . LYS A 1 457 ? -71.007 2.690 101.577 1.00 95.06 457 LYS A C 1
ATOM 3659 O O . LYS A 1 457 ? -71.693 3.332 102.361 1.00 95.06 457 LYS A O 1
ATOM 3664 N N . LYS A 1 458 ? -70.818 1.369 101.685 1.00 94.50 458 LYS A N 1
ATOM 3665 C CA . LYS A 1 458 ? -71.435 0.552 102.745 1.00 94.50 458 LYS A CA 1
ATOM 3666 C C . LYS A 1 458 ? -71.049 1.037 104.144 1.00 94.50 458 LYS A C 1
ATOM 3668 O O . LYS A 1 458 ? -71.905 1.150 105.012 1.00 94.50 458 LYS A O 1
ATOM 3673 N N . ARG A 1 459 ? -69.770 1.361 104.375 1.00 91.81 459 ARG A N 1
ATOM 3674 C CA . ARG A 1 459 ? -69.314 1.925 105.658 1.00 91.81 459 ARG A CA 1
ATOM 3675 C C . ARG A 1 459 ? -69.963 3.271 105.961 1.00 91.81 459 ARG A C 1
ATOM 3677 O O . ARG A 1 459 ? -70.381 3.475 107.092 1.00 91.81 459 ARG A O 1
ATOM 3684 N N . GLN A 1 460 ? -70.078 4.150 104.966 1.00 94.88 460 GLN A N 1
ATOM 3685 C CA . GLN A 1 460 ? -70.756 5.437 105.121 1.00 94.88 460 GLN A CA 1
ATOM 3686 C C . GLN A 1 460 ? -72.246 5.262 105.443 1.00 94.88 460 GLN A C 1
ATOM 3688 O O . GLN A 1 460 ? -72.768 5.984 106.284 1.00 94.88 460 GLN A O 1
ATOM 3693 N N . GLU A 1 461 ? -72.931 4.312 104.799 1.00 93.81 461 GLU A N 1
ATOM 3694 C CA . GLU A 1 461 ? -74.328 3.970 105.104 1.00 93.81 461 GLU A CA 1
ATOM 3695 C C . GLU A 1 461 ? -74.477 3.507 106.559 1.00 93.81 461 GLU A C 1
ATOM 3697 O O . GLU A 1 461 ? -75.291 4.061 107.291 1.00 93.81 461 GLU A O 1
ATOM 3702 N N . VAL A 1 462 ? -73.623 2.583 107.014 1.00 92.62 462 VAL A N 1
ATOM 3703 C CA . VAL A 1 462 ? -73.617 2.110 108.410 1.00 92.62 462 VAL A CA 1
ATOM 3704 C C . VAL A 1 462 ? -73.298 3.237 109.397 1.00 92.62 462 VAL A C 1
ATOM 3706 O O . VAL A 1 462 ? -73.891 3.298 110.472 1.00 92.62 462 VAL A O 1
ATOM 3709 N N . GLU A 1 463 ? -72.373 4.138 109.063 1.00 94.06 463 GLU A N 1
ATOM 3710 C CA . GLU A 1 463 ? -72.050 5.298 109.899 1.00 94.06 463 GLU A CA 1
ATOM 3711 C C . GLU A 1 463 ? -73.228 6.278 109.986 1.00 94.06 463 GLU A C 1
ATOM 3713 O O . GLU A 1 463 ? -73.562 6.735 111.079 1.00 94.06 463 GLU A O 1
ATOM 3718 N N . ASN A 1 464 ? -73.920 6.535 108.872 1.00 94.19 464 ASN A N 1
ATOM 3719 C CA . ASN A 1 464 ? -75.141 7.342 108.855 1.00 94.19 464 ASN A CA 1
ATOM 3720 C C . ASN A 1 464 ? -76.254 6.697 109.701 1.00 94.19 464 ASN A C 1
ATOM 3722 O O . ASN A 1 464 ? -76.902 7.390 110.486 1.00 94.19 464 ASN A O 1
ATOM 3726 N N . ASP A 1 465 ? -76.450 5.379 109.585 1.00 94.56 465 ASP A N 1
ATOM 3727 C CA . ASP A 1 465 ? -77.421 4.625 110.387 1.00 94.56 465 ASP A CA 1
ATOM 3728 C C . ASP A 1 465 ? -77.076 4.675 111.881 1.00 94.56 465 ASP A C 1
ATOM 3730 O O . ASP A 1 465 ? -77.960 4.837 112.726 1.00 94.56 465 ASP A O 1
ATOM 3734 N N . LEU A 1 466 ? -75.788 4.583 112.226 1.00 93.50 466 LEU A N 1
ATOM 3735 C CA . LEU A 1 466 ? -75.315 4.711 113.601 1.00 93.50 466 LEU A CA 1
ATOM 3736 C C . LEU A 1 466 ? -75.609 6.106 114.163 1.00 93.50 466 LEU A C 1
ATOM 3738 O O . LEU A 1 466 ? -76.099 6.207 115.287 1.00 93.50 466 LEU A O 1
ATOM 3742 N N . VAL A 1 467 ? -75.339 7.167 113.396 1.00 94.69 467 VAL A N 1
ATOM 3743 C CA . VAL A 1 467 ? -75.660 8.550 113.787 1.00 94.69 467 VAL A CA 1
ATOM 3744 C C . VAL A 1 467 ? -77.166 8.708 113.995 1.00 94.69 467 VAL A C 1
ATOM 3746 O O . VAL A 1 467 ? -77.580 9.187 115.049 1.00 94.69 467 VAL A O 1
ATOM 3749 N N . ALA A 1 468 ? -77.989 8.224 113.061 1.00 93.75 468 ALA A N 1
ATOM 3750 C CA . ALA A 1 468 ? -79.446 8.271 113.181 1.00 93.75 468 ALA A CA 1
ATOM 3751 C C . ALA A 1 468 ? -79.952 7.511 114.422 1.00 93.75 468 ALA A C 1
ATOM 3753 O O . ALA A 1 468 ? -80.850 7.976 115.126 1.00 93.75 468 ALA A O 1
ATOM 3754 N N . MET A 1 469 ? -79.363 6.353 114.736 1.00 92.12 469 MET A N 1
ATOM 3755 C CA . MET A 1 469 ? -79.684 5.608 115.956 1.00 92.12 469 MET A CA 1
ATOM 3756 C C . MET A 1 469 ? -79.236 6.354 117.214 1.00 92.12 469 MET A C 1
ATOM 3758 O O . MET A 1 469 ? -79.997 6.412 118.176 1.00 92.12 469 MET A O 1
ATOM 3762 N N . GLN A 1 470 ? -78.044 6.956 117.227 1.00 93.69 470 GLN A N 1
ATOM 3763 C CA . GLN A 1 470 ? -77.575 7.781 118.346 1.00 93.69 470 GLN A CA 1
ATOM 3764 C C . GLN A 1 470 ? -78.485 8.989 118.594 1.00 93.69 470 GLN A C 1
ATOM 3766 O O . GLN A 1 470 ? -78.756 9.313 119.749 1.00 93.69 470 GLN A O 1
ATOM 3771 N N . GLU A 1 471 ? -78.973 9.647 117.542 1.00 93.19 471 GLU A N 1
ATOM 3772 C CA . GLU A 1 471 ? -79.954 10.732 117.649 1.00 93.19 471 GLU A CA 1
ATOM 3773 C C . GLU A 1 471 ? -81.272 10.235 118.248 1.00 93.19 471 GLU A C 1
ATOM 3775 O O . GLU A 1 471 ? -81.730 10.802 119.239 1.00 93.19 471 GLU A O 1
ATOM 3780 N N . ARG A 1 472 ? -81.812 9.109 117.757 1.00 92.25 472 ARG A N 1
ATOM 3781 C CA . ARG A 1 472 ? -82.998 8.471 118.358 1.00 92.25 472 ARG A CA 1
ATOM 3782 C C . ARG A 1 472 ? -82.792 8.118 119.827 1.00 92.25 472 ARG A C 1
ATOM 3784 O O . ARG A 1 472 ? -83.704 8.294 120.627 1.00 92.25 472 ARG A O 1
ATOM 3791 N N . TYR A 1 473 ? -81.612 7.621 120.200 1.00 90.94 473 TYR A N 1
ATOM 3792 C CA . TYR A 1 473 ? -81.291 7.336 121.598 1.00 90.94 473 TYR A CA 1
ATOM 3793 C C . TYR A 1 473 ? -81.255 8.609 122.448 1.00 90.94 473 TYR A C 1
ATOM 3795 O O . TYR A 1 473 ? -81.791 8.591 123.551 1.00 90.94 473 TYR A O 1
ATOM 3803 N N . LYS A 1 474 ? -80.692 9.715 121.943 1.00 93.88 474 LYS A N 1
ATOM 3804 C CA . LYS A 1 474 ? -80.721 11.014 122.637 1.00 93.88 474 LYS A CA 1
ATOM 3805 C C . LYS A 1 474 ? -82.147 11.531 122.815 1.00 93.88 474 LYS A C 1
ATOM 3807 O O . LYS A 1 474 ? -82.492 11.984 123.900 1.00 93.88 474 LYS A O 1
ATOM 3812 N N . GLU A 1 475 ? -82.985 11.449 121.784 1.00 92.56 475 GLU A N 1
ATOM 3813 C CA . GLU A 1 475 ? -84.404 11.826 121.869 1.00 92.56 475 GLU A CA 1
ATOM 3814 C C . GLU A 1 475 ? -85.161 10.955 122.878 1.00 92.56 475 GLU A C 1
ATOM 3816 O O . GLU A 1 475 ? -85.932 11.457 123.699 1.00 92.56 475 GLU A O 1
ATOM 3821 N N . LEU A 1 476 ? -84.910 9.644 122.863 1.00 91.50 476 LEU A N 1
ATOM 3822 C CA . LEU A 1 476 ? -85.485 8.711 123.826 1.00 91.50 476 LEU A CA 1
ATOM 3823 C C . LEU A 1 476 ? -85.020 9.015 125.259 1.00 91.50 476 LEU A C 1
ATOM 3825 O O . LEU A 1 476 ? -85.803 8.929 126.201 1.00 91.50 476 LEU A O 1
ATOM 3829 N N . GLU A 1 477 ? -83.760 9.402 125.437 1.00 91.50 477 GLU A N 1
ATOM 3830 C CA . GLU A 1 477 ? -83.223 9.809 126.734 1.00 91.50 477 GLU A CA 1
ATOM 3831 C C . GLU A 1 477 ? -83.879 11.106 127.230 1.00 91.50 477 GLU A C 1
ATOM 3833 O O . GLU A 1 477 ? -84.294 11.172 128.388 1.00 91.50 477 GLU A O 1
ATOM 3838 N N . VAL A 1 478 ? -84.062 12.105 126.358 1.00 91.38 478 VAL A N 1
ATOM 3839 C CA . VAL A 1 478 ? -84.780 13.352 126.682 1.00 91.38 478 VAL A CA 1
ATOM 3840 C C . VAL A 1 478 ? -86.231 13.066 127.073 1.00 91.38 478 VAL A C 1
ATOM 3842 O O . VAL A 1 478 ? -86.663 13.482 128.147 1.00 91.38 478 VAL A O 1
ATOM 3845 N N . THR A 1 479 ? -86.968 12.304 126.260 1.00 90.06 479 THR A N 1
ATOM 3846 C CA . THR A 1 479 ? -88.366 11.936 126.558 1.00 90.06 479 THR A CA 1
ATOM 3847 C C . THR A 1 479 ? -88.479 11.108 127.840 1.00 90.06 479 THR A C 1
ATOM 3849 O O . THR A 1 479 ? -89.385 11.328 128.643 1.00 90.06 479 THR A O 1
ATOM 3852 N N . SER A 1 480 ? -87.533 10.201 128.105 1.00 85.44 480 SER A N 1
ATOM 3853 C CA . SER A 1 480 ? -87.468 9.471 129.375 1.00 85.44 480 SER A CA 1
ATOM 3854 C C . SER A 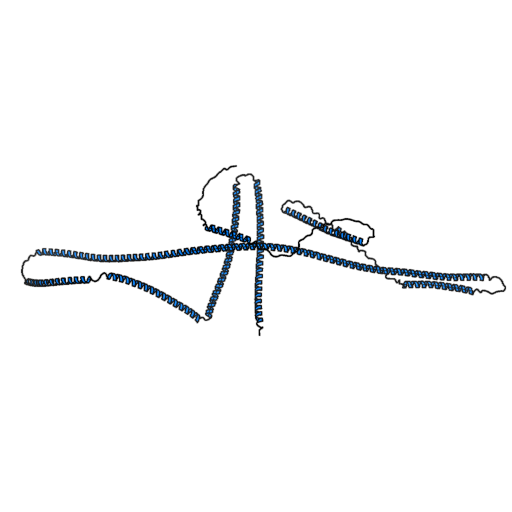1 480 ? -87.234 10.405 130.565 1.00 85.44 480 SER A C 1
ATOM 3856 O O . SER A 1 480 ? -87.855 10.219 131.611 1.00 85.44 480 SER A O 1
ATOM 3858 N N . GLN A 1 481 ? -86.354 11.404 130.443 1.00 89.00 481 GLN A N 1
ATOM 3859 C CA . GLN A 1 481 ? -86.127 12.398 131.497 1.00 89.00 481 GLN A CA 1
ATOM 3860 C C . GLN A 1 481 ? -87.363 13.280 131.726 1.00 89.00 481 GLN A C 1
ATOM 3862 O O . GLN A 1 481 ? -87.688 13.586 132.873 1.00 89.00 481 GLN A O 1
ATOM 3867 N N . GLU A 1 482 ? -88.078 13.665 130.667 1.00 85.88 482 GLU A N 1
ATOM 3868 C CA . GLU A 1 482 ? -89.356 14.384 130.754 1.00 85.88 482 GLU A CA 1
ATOM 3869 C C . GLU A 1 482 ? -90.436 13.553 131.455 1.00 85.88 482 GLU A C 1
ATOM 3871 O O . GLU A 1 482 ? -91.112 14.061 132.347 1.00 85.88 482 GLU A O 1
ATOM 3876 N N . MET A 1 483 ? -90.551 12.261 131.133 1.00 80.75 483 MET A N 1
ATOM 3877 C CA . MET A 1 483 ? -91.463 11.340 131.820 1.00 80.75 483 MET A CA 1
ATOM 3878 C C . MET A 1 483 ? -91.132 11.213 133.309 1.00 80.75 483 MET A C 1
ATOM 3880 O O . MET A 1 483 ? -92.044 11.222 134.133 1.00 80.75 483 MET A O 1
ATOM 3884 N N . CYS A 1 484 ? -89.849 11.148 133.679 1.00 80.00 484 CYS A N 1
ATOM 3885 C CA . CYS A 1 484 ? -89.430 11.162 135.082 1.00 80.00 484 CYS A CA 1
ATOM 3886 C C . CYS A 1 484 ? -89.804 12.476 135.787 1.00 80.00 484 CYS A C 1
ATOM 3888 O O . CYS A 1 484 ? -90.296 12.425 136.913 1.00 80.00 484 CYS A O 1
ATOM 3890 N N . LYS A 1 485 ? -89.656 13.635 135.127 1.00 79.19 485 LYS A N 1
ATOM 3891 C CA . LYS A 1 485 ? -90.116 14.933 135.661 1.00 79.19 485 LYS A CA 1
ATOM 3892 C C . LYS A 1 485 ? -91.635 14.974 135.841 1.00 79.19 485 LYS A C 1
ATOM 3894 O O . LYS A 1 485 ? -92.098 15.376 136.901 1.00 79.19 485 LYS A O 1
ATOM 3899 N N . LEU A 1 486 ? -92.410 14.490 134.867 1.00 76.19 486 LEU A N 1
ATOM 3900 C CA . LEU A 1 486 ? -93.870 14.366 134.983 1.00 76.19 486 LEU A CA 1
ATOM 3901 C C . LEU A 1 486 ? -94.275 13.432 136.133 1.00 76.19 486 LEU A C 1
ATOM 3903 O O . LEU A 1 486 ? -95.257 13.689 136.825 1.00 76.19 486 LEU A O 1
ATOM 3907 N N . LEU A 1 487 ? -93.511 12.365 136.379 1.00 66.56 487 LEU A N 1
ATOM 3908 C CA . LEU A 1 487 ? -93.717 11.462 137.514 1.00 66.56 487 LEU A CA 1
ATOM 3909 C C . LEU A 1 487 ? -93.424 12.154 138.854 1.00 66.56 487 LEU A C 1
ATOM 3911 O O . LEU A 1 487 ? -94.186 11.985 139.808 1.00 66.56 487 LEU A O 1
ATOM 3915 N N . GLU A 1 488 ? -92.372 12.971 138.926 1.00 69.00 488 GLU A N 1
ATOM 3916 C CA . GLU A 1 488 ? -92.067 13.812 140.090 1.00 69.00 488 GLU A CA 1
ATOM 3917 C C . GLU A 1 488 ? -93.129 14.901 140.321 1.00 69.00 488 GLU A C 1
ATOM 3919 O O . GLU A 1 488 ? -93.511 15.141 141.466 1.00 69.00 488 GLU A O 1
ATOM 3924 N N . GLU A 1 489 ? -93.685 15.489 139.260 1.00 63.50 489 GLU A N 1
ATOM 3925 C CA . GLU A 1 489 ? -94.803 16.440 139.326 1.00 63.50 489 GLU A CA 1
ATOM 3926 C C . GLU A 1 489 ? -96.131 15.754 139.715 1.00 63.50 489 GLU A C 1
ATOM 3928 O O . GLU A 1 489 ? -96.917 16.315 140.483 1.00 63.50 489 GLU A O 1
ATOM 3933 N N . SER A 1 490 ? -96.353 14.503 139.288 1.00 54.09 490 SER A N 1
ATOM 3934 C CA . SER A 1 490 ? -97.523 13.683 139.660 1.00 54.09 490 SER A CA 1
ATOM 3935 C C . SER A 1 490 ? -97.521 13.235 141.126 1.00 54.09 490 SER A C 1
ATOM 3937 O O . SER A 1 490 ? -98.566 12.890 141.680 1.00 54.09 490 SER A O 1
ATOM 3939 N N . LYS A 1 491 ? -96.366 13.311 141.800 1.00 53.09 491 LYS A N 1
ATOM 3940 C CA . LYS A 1 491 ? -96.212 13.000 143.230 1.00 53.09 491 LYS A CA 1
ATOM 3941 C C . LYS A 1 491 ? -96.929 14.002 144.152 1.00 53.09 491 LYS A C 1
ATOM 3943 O O . LYS A 1 491 ? -97.038 13.742 145.347 1.00 53.09 491 LYS A O 1
ATOM 3948 N N . ASN A 1 492 ? -97.456 15.103 143.604 1.00 43.47 492 ASN A N 1
ATOM 3949 C CA . ASN A 1 492 ? -98.238 16.117 144.319 1.00 43.47 492 ASN A CA 1
ATOM 3950 C C . ASN A 1 492 ? -99.769 15.926 144.242 1.00 43.47 492 ASN A C 1
ATOM 3952 O O . ASN A 1 492 ? -100.508 16.815 144.661 1.00 43.47 492 ASN A O 1
ATOM 3956 N N . PHE A 1 493 ? -100.267 14.773 143.780 1.00 38.53 493 PHE A N 1
ATOM 3957 C CA . PHE A 1 493 ? -101.683 14.405 143.902 1.00 38.53 493 PHE A CA 1
ATOM 3958 C C . PHE A 1 493 ? -101.845 13.078 144.655 1.00 38.53 493 PHE A C 1
ATOM 3960 O O . PHE A 1 493 ? -101.607 11.999 144.122 1.00 38.53 493 PHE A O 1
ATOM 3967 N N . ALA A 1 494 ? -102.277 13.171 145.914 1.00 34.72 494 ALA A N 1
ATOM 3968 C CA . ALA A 1 494 ? -102.722 12.043 146.725 1.00 34.72 494 ALA A CA 1
ATOM 3969 C C . ALA A 1 494 ? -104.259 12.003 146.762 1.00 34.72 494 ALA A C 1
ATOM 3971 O O . ALA A 1 494 ? -104.858 12.920 147.317 1.00 34.72 494 ALA A O 1
ATOM 3972 N N . ILE A 1 495 ? -104.868 10.950 146.198 1.00 37.09 495 ILE A N 1
ATOM 3973 C CA . ILE A 1 495 ? -106.267 10.497 146.392 1.00 37.09 495 ILE A CA 1
ATOM 3974 C C . ILE A 1 495 ? -106.240 8.971 146.119 1.00 37.09 495 ILE A C 1
ATOM 3976 O O . ILE A 1 495 ? -105.909 8.579 145.006 1.00 37.09 495 ILE A O 1
ATOM 3980 N N . THR A 1 496 ? -106.169 8.071 147.110 1.00 35.06 496 THR A N 1
ATOM 3981 C CA . THR A 1 496 ? -107.227 7.454 147.955 1.00 35.06 496 THR A CA 1
ATOM 3982 C C . THR A 1 496 ? -108.349 6.710 147.219 1.00 35.06 496 THR A C 1
ATOM 3984 O O . THR A 1 496 ? -108.986 7.263 146.333 1.00 35.06 496 THR A O 1
ATOM 3987 N N . ASP A 1 497 ? -108.613 5.501 147.733 1.00 34.12 497 ASP A N 1
ATOM 3988 C CA . ASP A 1 497 ? -109.715 4.555 147.487 1.00 34.12 497 ASP A CA 1
ATOM 3989 C C . ASP A 1 497 ? -109.777 3.887 146.100 1.00 34.12 497 ASP A C 1
ATOM 3991 O O . ASP A 1 497 ? -109.741 4.526 145.061 1.00 34.12 497 ASP A O 1
ATOM 3995 N N . GLY A 1 498 ? -109.840 2.559 145.973 1.00 35.03 498 GLY A N 1
ATOM 3996 C CA . GLY A 1 498 ? -110.435 1.586 146.886 1.00 35.03 498 GLY A CA 1
ATOM 3997 C C . GLY A 1 498 ? -111.869 1.277 146.466 1.00 35.03 498 GLY A C 1
ATOM 3998 O O . GLY A 1 498 ? -112.788 1.670 147.172 1.00 35.03 498 GLY A O 1
ATOM 3999 N N . ASN A 1 499 ? -112.063 0.613 145.312 1.00 37.72 499 ASN A N 1
ATOM 4000 C CA . ASN A 1 499 ? -112.824 -0.644 145.213 1.00 37.72 499 ASN A CA 1
ATOM 4001 C C . ASN A 1 499 ? -113.213 -1.079 143.784 1.00 37.72 499 ASN A C 1
ATOM 4003 O O . ASN A 1 499 ? -113.913 -0.369 143.072 1.00 37.72 499 ASN A O 1
ATOM 4007 N N . HIS A 1 500 ? -112.860 -2.350 143.538 1.00 51.31 500 HIS A N 1
ATOM 4008 C CA . HIS A 1 500 ? -113.548 -3.436 142.818 1.00 51.31 500 HIS A CA 1
ATOM 4009 C C . HIS A 1 500 ? -113.763 -3.323 141.306 1.00 51.31 500 HIS A C 1
ATOM 4011 O O . HIS A 1 500 ? -114.167 -2.287 140.798 1.00 51.31 500 HIS A O 1
ATOM 4017 N N . THR A 1 501 ? -113.698 -4.465 140.607 1.00 57.56 501 THR A N 1
ATOM 4018 C CA . THR A 1 501 ? -114.821 -4.933 139.764 1.00 57.56 501 THR A CA 1
ATOM 4019 C C . THR A 1 501 ? -114.615 -6.355 139.226 1.00 57.56 501 THR A C 1
ATOM 4021 O O . THR A 1 501 ? -113.507 -6.809 138.979 1.00 57.56 501 THR A O 1
ATOM 4024 N N . GLU A 1 502 ? -115.728 -7.049 138.988 1.00 50.06 502 GLU A N 1
ATOM 4025 C CA . GLU A 1 502 ? -115.886 -8.376 138.358 1.00 50.06 502 GLU A CA 1
ATOM 4026 C C . GLU A 1 502 ? -115.096 -8.572 137.044 1.00 50.06 502 GLU A C 1
ATOM 4028 O O . GLU A 1 502 ? -114.768 -9.693 136.651 1.00 50.06 502 GLU A O 1
ATOM 4033 N N . ASN A 1 503 ? -114.708 -7.468 136.405 1.00 54.22 503 ASN A N 1
ATOM 4034 C CA . ASN A 1 503 ? -113.834 -7.437 135.242 1.00 54.22 503 ASN A CA 1
ATOM 4035 C C . ASN A 1 503 ? -112.416 -7.969 135.546 1.00 54.22 503 ASN A C 1
ATOM 4037 O O . ASN A 1 503 ? -111.814 -8.634 134.708 1.00 54.22 503 ASN A O 1
ATOM 4041 N N . GLU A 1 504 ? -111.904 -7.759 136.763 1.00 56.94 504 GLU A N 1
ATOM 4042 C CA . GLU A 1 504 ? -110.574 -8.219 137.191 1.00 56.94 504 GLU A CA 1
ATOM 4043 C C . GLU A 1 504 ? -110.534 -9.739 137.445 1.00 56.94 504 GLU A C 1
ATOM 4045 O O . GLU A 1 504 ? -109.515 -10.378 137.188 1.00 56.94 504 GLU A O 1
ATOM 4050 N N . MET A 1 505 ? -111.654 -10.357 137.852 1.00 58.62 505 MET A N 1
ATOM 4051 C CA . MET A 1 505 ? -111.767 -11.824 137.942 1.00 58.62 505 MET A CA 1
ATOM 4052 C C . MET A 1 505 ? -111.888 -12.488 136.565 1.00 58.62 505 MET A C 1
ATOM 4054 O O . MET A 1 505 ? -111.332 -13.567 136.360 1.00 58.62 505 MET A O 1
ATOM 4058 N N . ARG A 1 506 ? -112.561 -11.844 135.600 1.00 62.81 506 ARG A N 1
ATOM 4059 C CA . ARG A 1 506 ? -112.638 -12.331 134.212 1.00 62.81 506 ARG A CA 1
ATOM 4060 C C . ARG A 1 506 ? -111.274 -12.270 133.523 1.00 62.81 506 ARG A C 1
ATOM 4062 O O . ARG A 1 506 ? -110.856 -13.251 132.917 1.00 62.81 506 ARG A O 1
ATOM 4069 N N . LEU A 1 507 ? -110.535 -11.181 133.743 1.00 63.97 507 LEU A N 1
ATOM 4070 C CA . LEU A 1 507 ? -109.170 -11.026 133.246 1.00 63.97 507 LEU A CA 1
ATOM 4071 C C . LEU A 1 507 ? -108.226 -12.088 133.825 1.00 63.97 507 LEU A C 1
ATOM 4073 O O . LEU A 1 507 ? -107.357 -12.564 133.110 1.00 63.97 507 LEU A O 1
ATOM 4077 N N . PHE A 1 508 ? -108.416 -12.510 135.082 1.00 69.25 508 PHE A N 1
ATOM 4078 C CA . PHE A 1 508 ? -107.617 -13.580 135.693 1.00 69.25 508 PHE A CA 1
ATOM 4079 C C . PHE A 1 508 ? -107.906 -14.963 135.082 1.00 69.25 508 PHE A C 1
ATOM 4081 O O . PHE A 1 508 ? -106.993 -15.780 134.940 1.00 69.25 508 PHE A O 1
ATOM 4088 N N . GLN A 1 509 ? -109.157 -15.221 134.686 1.00 71.94 509 GLN A N 1
ATOM 4089 C CA . GLN A 1 509 ? -109.547 -16.448 133.989 1.00 71.94 509 GLN A CA 1
ATOM 4090 C C . GLN A 1 509 ? -108.980 -16.475 132.558 1.00 71.94 509 GLN A C 1
ATOM 4092 O O . GLN A 1 509 ? -108.394 -17.483 132.159 1.00 71.94 509 GLN A O 1
ATOM 4097 N N . ASP A 1 510 ? -109.058 -15.356 131.832 1.00 72.50 510 ASP A N 1
ATOM 4098 C CA . ASP A 1 510 ? -108.500 -15.216 130.479 1.00 72.50 510 ASP A CA 1
ATOM 4099 C C . ASP A 1 510 ? -106.959 -15.312 130.488 1.00 72.50 510 ASP A C 1
ATOM 4101 O O . ASP A 1 510 ? -106.363 -15.950 129.620 1.00 72.50 510 ASP A O 1
ATOM 4105 N N . LEU A 1 511 ? -106.295 -14.785 131.527 1.00 73.38 511 LEU A N 1
ATOM 4106 C CA . LEU A 1 511 ? -104.841 -14.915 131.717 1.00 73.38 511 LEU A CA 1
ATOM 4107 C C . LEU A 1 511 ? -104.402 -16.356 132.003 1.00 73.38 511 LEU A C 1
ATOM 4109 O O . LEU A 1 511 ? -103.270 -16.731 131.691 1.00 73.38 511 LEU A O 1
ATOM 4113 N N . LYS A 1 512 ? -105.275 -17.171 132.603 1.00 77.81 512 LYS A N 1
ATOM 4114 C CA . LYS A 1 512 ? -104.994 -18.589 132.839 1.00 77.81 512 LYS A CA 1
ATOM 4115 C C . LYS A 1 512 ? -105.066 -19.389 131.536 1.00 77.81 512 LYS A C 1
ATOM 4117 O O . LYS A 1 512 ? -104.156 -20.169 131.276 1.00 77.81 512 LYS A O 1
ATOM 4122 N N . VAL A 1 513 ? -106.078 -19.135 130.703 1.00 76.31 513 VAL A N 1
ATOM 4123 C CA . VAL A 1 513 ? -106.232 -19.779 129.384 1.00 76.31 513 VAL A CA 1
ATOM 4124 C C . VAL A 1 513 ? -105.085 -19.390 128.446 1.00 76.31 513 VAL A C 1
ATOM 4126 O O . VAL A 1 513 ? -104.451 -20.260 127.856 1.00 76.31 513 VAL A O 1
ATOM 4129 N N . ALA A 1 514 ? -104.710 -18.107 128.408 1.00 73.00 514 ALA A N 1
ATOM 4130 C CA . ALA A 1 514 ? -103.576 -17.642 127.606 1.00 73.00 514 ALA A CA 1
ATOM 4131 C C . ALA A 1 514 ? -102.229 -18.251 128.047 1.00 73.00 514 ALA A C 1
ATOM 4133 O O . ALA A 1 514 ? -101.313 -18.395 127.238 1.00 73.00 514 ALA A O 1
ATOM 4134 N N . ARG A 1 515 ? -102.081 -18.628 129.326 1.00 76.31 515 ARG A N 1
ATOM 4135 C CA . ARG A 1 515 ? -100.882 -19.330 129.815 1.00 76.31 515 ARG A CA 1
ATOM 4136 C C . ARG A 1 515 ? -100.826 -20.792 129.379 1.00 76.31 515 ARG A C 1
ATOM 4138 O O . ARG A 1 515 ? -99.725 -21.289 129.166 1.00 76.31 515 ARG A O 1
ATOM 4145 N N . GLU A 1 516 ? -101.967 -21.463 129.250 1.00 77.69 516 GLU A N 1
ATOM 4146 C CA . GLU A 1 516 ? -102.035 -22.850 128.772 1.00 77.69 516 GLU A CA 1
ATOM 4147 C C . GLU A 1 516 ? -101.734 -22.923 127.260 1.00 77.69 516 GLU A C 1
ATOM 4149 O O . GLU A 1 516 ? -100.900 -23.730 126.848 1.00 77.69 516 GLU A O 1
ATOM 4154 N N . GLU A 1 517 ? -102.270 -21.999 126.451 1.00 76.88 517 GLU A N 1
ATOM 4155 C CA . GLU A 1 517 ? -101.976 -21.909 125.005 1.00 76.88 517 GLU A CA 1
ATOM 4156 C C . GLU A 1 517 ? -100.498 -21.589 124.706 1.00 76.88 517 GLU A C 1
ATOM 4158 O O . GLU A 1 517 ? -99.912 -22.096 123.746 1.00 76.88 517 GLU A O 1
ATOM 4163 N N . LEU A 1 518 ? -99.858 -20.767 125.543 1.00 74.81 518 LEU A N 1
ATOM 4164 C CA . LEU A 1 518 ? -98.454 -20.386 125.360 1.00 74.81 518 LEU A CA 1
ATOM 4165 C C . LEU A 1 518 ? -97.491 -21.548 125.659 1.00 74.81 518 LEU A C 1
ATOM 4167 O O . LEU A 1 518 ? -96.413 -21.631 125.064 1.00 74.81 518 LEU A O 1
ATOM 4171 N N . GLU A 1 519 ? -97.883 -22.473 126.536 1.00 79.12 519 GLU A N 1
ATOM 4172 C CA . GLU A 1 519 ? -97.091 -23.667 126.837 1.00 79.12 519 GLU A CA 1
ATOM 4173 C C . GLU A 1 519 ? -97.232 -24.739 125.739 1.00 79.12 519 GLU A C 1
ATOM 4175 O O . GLU A 1 519 ? -96.239 -25.369 125.370 1.00 79.12 519 GLU A O 1
ATOM 4180 N N . GLU A 1 520 ? -98.406 -24.866 125.104 1.00 76.88 520 GLU A N 1
ATOM 4181 C CA . GLU A 1 520 ? -98.571 -25.685 123.890 1.00 76.88 520 GLU A CA 1
ATOM 4182 C C . GLU A 1 520 ? -97.737 -25.157 122.707 1.00 76.88 520 GLU A C 1
ATOM 4184 O O . GLU A 1 520 ? -97.111 -25.935 121.972 1.00 76.88 520 GLU A O 1
ATOM 4189 N N . GLN A 1 521 ? -97.654 -23.833 122.534 1.00 75.62 521 GLN A N 1
ATOM 4190 C CA . GLN A 1 521 ? -96.831 -23.240 121.475 1.00 75.62 521 GLN A CA 1
ATOM 4191 C C . GLN A 1 521 ? -95.331 -23.490 121.675 1.00 75.62 521 GLN A C 1
ATOM 4193 O O . GLN A 1 521 ? -94.632 -23.781 120.701 1.00 75.62 521 GLN A O 1
ATOM 4198 N N . LYS A 1 522 ? -94.824 -23.461 122.914 1.00 79.00 522 LYS A N 1
ATOM 4199 C CA . LYS A 1 522 ? -93.416 -23.799 123.195 1.00 79.00 522 LYS A CA 1
ATOM 4200 C C . LYS A 1 522 ? -93.073 -25.233 122.804 1.00 79.00 522 LYS A C 1
ATOM 4202 O O . LYS A 1 522 ? -92.071 -25.449 122.128 1.00 79.00 522 LYS A O 1
ATOM 4207 N N . ILE A 1 523 ? -93.930 -26.195 123.150 1.00 77.94 523 ILE A N 1
ATOM 4208 C CA . ILE A 1 523 ? -93.735 -27.610 122.787 1.00 77.94 523 ILE A CA 1
ATOM 4209 C C . ILE A 1 523 ? -93.694 -27.782 121.257 1.00 77.94 523 ILE A C 1
ATOM 4211 O O . ILE A 1 523 ? -92.952 -28.614 120.733 1.00 77.94 523 ILE A O 1
ATOM 4215 N N . THR A 1 524 ? -94.452 -26.965 120.523 1.00 78.38 524 THR A N 1
ATOM 4216 C CA . THR A 1 524 ? -94.483 -26.984 119.053 1.00 78.38 524 THR A CA 1
ATOM 4217 C C . THR A 1 524 ? -93.209 -26.388 118.435 1.00 78.38 524 THR A C 1
ATOM 4219 O O . THR A 1 524 ? -92.687 -26.924 117.457 1.00 78.38 524 THR A O 1
ATOM 4222 N N . ILE A 1 525 ? -92.655 -25.325 119.027 1.00 75.69 525 ILE A N 1
ATOM 4223 C CA . ILE A 1 525 ? -91.402 -24.690 118.580 1.00 75.69 525 ILE A CA 1
ATOM 4224 C C . ILE A 1 525 ? -90.188 -25.602 118.818 1.00 75.69 525 ILE A C 1
ATOM 4226 O O . ILE A 1 525 ? -89.300 -25.672 117.966 1.00 75.69 525 ILE A O 1
ATOM 4230 N N . GLU A 1 526 ? -90.158 -26.342 119.928 1.00 78.50 526 GLU A N 1
ATOM 4231 C CA . GLU A 1 526 ? -89.078 -27.295 120.220 1.00 78.50 526 GLU A CA 1
ATOM 4232 C C . GLU A 1 526 ? -89.024 -28.431 119.178 1.00 78.50 526 GLU A C 1
ATOM 4234 O O . GLU A 1 526 ? -87.942 -28.832 118.745 1.00 78.50 526 GLU A O 1
ATOM 4239 N N . ARG A 1 527 ? -90.190 -28.893 118.700 1.00 75.19 527 ARG A N 1
ATOM 4240 C CA . ARG A 1 527 ? -90.301 -29.921 117.650 1.00 75.19 527 ARG A CA 1
ATOM 4241 C C . ARG A 1 527 ? -89.779 -29.424 116.296 1.00 75.19 527 ARG A C 1
ATOM 4243 O O . ARG A 1 527 ? -89.025 -30.128 115.633 1.00 75.19 527 ARG A O 1
ATOM 4250 N N . LEU A 1 528 ? -90.106 -28.185 115.924 1.00 72.19 528 LEU A N 1
ATOM 4251 C CA . LEU A 1 528 ? -89.637 -27.566 114.675 1.00 72.19 528 LEU A CA 1
ATOM 4252 C C . LEU A 1 528 ? -88.123 -27.289 114.672 1.00 72.19 528 LEU A C 1
ATOM 4254 O O . LEU A 1 528 ? -87.496 -27.285 113.613 1.00 72.19 528 LEU A O 1
ATOM 4258 N N . ARG A 1 529 ? -87.508 -27.077 115.843 1.00 75.44 529 ARG A N 1
ATOM 4259 C CA . ARG A 1 529 ? -86.043 -26.979 115.962 1.00 75.44 529 ARG A CA 1
ATOM 4260 C C . ARG A 1 529 ? -85.348 -28.311 115.692 1.00 75.44 529 ARG A C 1
ATOM 4262 O O . ARG A 1 529 ? -84.349 -28.316 114.982 1.00 75.44 529 ARG A O 1
ATOM 4269 N N . GLN A 1 530 ? -85.897 -29.417 116.193 1.00 75.25 530 GLN A N 1
ATOM 4270 C CA . GLN A 1 530 ? -85.338 -30.750 115.953 1.00 75.25 530 GLN A CA 1
ATOM 4271 C C . GLN A 1 530 ? -85.402 -31.147 114.469 1.00 75.25 530 GLN A C 1
ATOM 4273 O O . GLN A 1 530 ? -84.405 -31.619 113.931 1.00 75.25 530 GLN A O 1
ATOM 4278 N N . GLU A 1 531 ? -86.510 -30.863 113.776 1.00 73.50 531 GLU A N 1
ATOM 4279 C CA . GLU A 1 531 ? -86.636 -31.130 112.330 1.00 73.50 531 GLU A CA 1
ATOM 4280 C C . GLU A 1 531 ? -85.663 -30.285 111.485 1.00 73.50 531 GLU A C 1
ATOM 4282 O O . GLU A 1 531 ? -85.104 -30.759 110.494 1.00 73.50 531 GLU A O 1
ATOM 4287 N N . LYS A 1 532 ? -85.404 -29.033 111.885 1.00 75.75 532 LYS A N 1
ATOM 4288 C CA . LYS A 1 532 ? -84.438 -28.160 111.200 1.00 75.75 532 LYS A CA 1
ATOM 4289 C C . LYS A 1 532 ? -83.003 -28.692 111.306 1.00 75.75 532 LYS A C 1
ATOM 4291 O O . LYS A 1 532 ? -82.264 -28.642 110.320 1.00 75.75 532 LYS A O 1
ATOM 4296 N N . ASP A 1 533 ? -82.607 -29.182 112.477 1.00 73.06 533 ASP A N 1
ATOM 4297 C CA . ASP A 1 533 ? -81.253 -29.700 112.701 1.00 73.06 533 ASP A CA 1
ATOM 4298 C C . ASP A 1 533 ? -81.027 -31.033 111.957 1.00 73.06 533 ASP A C 1
ATOM 4300 O O . ASP A 1 533 ? -79.931 -31.291 111.453 1.00 73.06 533 ASP A O 1
ATOM 4304 N N . GLU A 1 534 ? -82.082 -31.830 111.768 1.00 69.75 534 GLU A N 1
ATOM 4305 C CA . GLU A 1 534 ? -82.054 -33.058 110.963 1.00 69.75 534 GLU A CA 1
ATOM 4306 C C . GLU A 1 534 ? -81.914 -32.759 109.452 1.00 69.75 534 GLU A C 1
ATOM 4308 O O . GLU A 1 534 ? -81.101 -33.381 108.762 1.00 69.75 534 GLU A O 1
ATOM 4313 N N . ILE A 1 535 ? -82.597 -31.723 108.940 1.00 64.06 535 ILE A N 1
ATOM 4314 C CA . ILE A 1 535 ? -82.454 -31.251 107.547 1.00 64.06 535 ILE A CA 1
ATOM 4315 C C . ILE A 1 535 ? -81.051 -30.679 107.284 1.00 64.06 535 ILE A C 1
ATOM 4317 O O . ILE A 1 535 ? -80.460 -30.944 106.233 1.00 64.06 535 ILE A O 1
ATOM 4321 N N . ALA A 1 536 ? -80.487 -29.928 108.234 1.00 65.56 536 ALA A N 1
ATOM 4322 C CA . ALA A 1 536 ? -79.127 -29.401 108.121 1.00 65.56 536 ALA A CA 1
ATOM 4323 C C . ALA A 1 536 ? -78.074 -30.529 108.059 1.00 65.56 536 ALA A C 1
ATOM 4325 O O . ALA A 1 536 ? -77.121 -30.436 107.281 1.00 65.56 536 ALA A O 1
ATOM 4326 N N . SER A 1 537 ? -78.280 -31.627 108.799 1.00 65.06 537 SER A N 1
ATOM 4327 C CA . SER A 1 537 ? -77.408 -32.811 108.742 1.00 65.06 537 SER A CA 1
ATOM 4328 C C . SER A 1 537 ? -77.490 -33.537 107.393 1.00 65.06 537 SER A C 1
ATOM 4330 O O . SER A 1 537 ? -76.464 -33.958 106.859 1.00 65.06 537 SER A O 1
ATOM 4332 N N . VAL A 1 538 ? -78.681 -33.641 106.793 1.00 61.09 538 VAL A N 1
ATOM 4333 C CA . VAL A 1 538 ? -78.862 -34.295 105.482 1.00 61.09 538 VAL A CA 1
ATOM 4334 C C . VAL A 1 538 ? -78.282 -33.443 104.344 1.00 61.09 538 VAL A C 1
ATOM 4336 O O . VAL A 1 538 ? -77.682 -33.979 103.411 1.00 61.09 538 VAL A O 1
ATOM 4339 N N . MET A 1 539 ? -78.363 -32.111 104.437 1.00 55.09 539 MET A N 1
ATOM 4340 C CA . MET A 1 539 ? -77.736 -31.211 103.460 1.00 55.09 539 MET A CA 1
ATOM 4341 C C . MET A 1 539 ? -76.203 -31.248 103.497 1.00 55.09 539 MET A C 1
ATOM 4343 O O . MET A 1 539 ? -75.573 -31.185 102.439 1.00 55.09 539 MET A O 1
ATOM 4347 N N . HIS A 1 540 ? -75.584 -31.395 104.672 1.00 54.88 540 HIS A N 1
ATOM 4348 C CA . HIS A 1 540 ? -74.129 -31.563 104.757 1.00 54.88 540 HIS A CA 1
ATOM 4349 C C . HIS A 1 540 ? -73.645 -32.934 104.269 1.00 54.88 540 HIS A C 1
ATOM 4351 O O . HIS A 1 540 ? -72.525 -33.029 103.770 1.00 54.88 540 HIS A O 1
ATOM 4357 N N . GLN A 1 541 ? -74.498 -33.960 104.301 1.00 50.16 541 GLN A N 1
ATOM 4358 C CA . GLN A 1 541 ? -74.172 -35.276 103.753 1.00 50.16 541 GLN A CA 1
ATOM 4359 C C . GLN A 1 541 ? -74.344 -35.354 102.222 1.00 50.16 541 GLN A C 1
ATOM 4361 O O . GLN A 1 541 ? -73.604 -36.082 101.571 1.00 50.16 541 GLN A O 1
ATOM 4366 N N . ALA A 1 542 ? -75.221 -34.539 101.619 1.00 48.53 542 ALA A N 1
ATOM 4367 C CA . ALA A 1 542 ? -75.370 -34.444 100.158 1.00 48.53 542 ALA A CA 1
ATOM 4368 C C . ALA A 1 542 ? -74.317 -33.547 99.467 1.00 48.53 542 ALA A C 1
ATOM 4370 O O . ALA A 1 542 ? -74.049 -33.714 98.279 1.00 48.53 542 ALA A O 1
ATOM 4371 N N . ALA A 1 543 ? -73.705 -32.599 100.186 1.00 48.31 543 ALA A N 1
ATOM 4372 C CA . ALA A 1 543 ? -72.690 -31.695 99.629 1.00 48.31 543 ALA A CA 1
ATOM 4373 C C . ALA A 1 543 ? -71.258 -32.274 99.644 1.00 48.31 543 ALA A C 1
ATOM 4375 O O . ALA A 1 543 ? -70.377 -31.734 98.980 1.00 48.31 543 ALA A O 1
ATOM 4376 N N . SER A 1 544 ? -71.022 -33.364 100.384 1.00 48.00 544 SER A N 1
ATOM 4377 C CA . SER A 1 544 ? -69.691 -33.957 100.584 1.00 48.00 544 SER A CA 1
ATOM 4378 C C . SER A 1 544 ? -69.288 -35.005 99.529 1.00 48.00 544 SER A C 1
ATOM 4380 O O . SER A 1 544 ? -68.137 -35.437 99.543 1.00 48.00 544 SER A O 1
ATOM 4382 N N . GLU A 1 545 ? -70.183 -35.428 98.627 1.00 54.62 545 GLU A N 1
ATOM 4383 C CA . GLU A 1 545 ? -69.933 -36.546 97.688 1.00 54.62 545 GLU A CA 1
ATOM 4384 C C . GLU A 1 545 ? -69.874 -36.157 96.193 1.00 54.62 545 GLU A C 1
ATOM 4386 O O . GLU A 1 545 ? -69.941 -37.024 95.327 1.00 54.62 545 GLU A O 1
ATOM 4391 N N . ALA A 1 546 ? -69.682 -34.880 95.838 1.00 53.50 546 ALA A N 1
ATOM 4392 C CA . ALA A 1 546 ? -69.480 -34.481 94.435 1.00 53.50 546 ALA A CA 1
ATOM 4393 C C . ALA A 1 546 ? -68.280 -33.534 94.249 1.00 53.50 546 ALA A C 1
ATOM 4395 O O . ALA A 1 546 ? -68.434 -32.326 94.073 1.00 53.50 546 ALA A O 1
ATOM 4396 N N . GLU A 1 547 ? -67.096 -34.150 94.307 1.00 58.53 547 GLU A N 1
ATOM 4397 C CA . GLU A 1 547 ? -65.811 -33.791 93.684 1.00 58.53 547 GLU A CA 1
ATOM 4398 C C . GLU A 1 547 ? -65.612 -32.337 93.201 1.00 58.53 547 GLU A C 1
ATOM 4400 O O . GLU A 1 547 ? -66.074 -31.930 92.132 1.00 58.53 547 GLU A O 1
ATOM 4405 N N . GLU A 1 548 ? -64.767 -31.591 93.917 1.00 55.94 548 GLU A N 1
ATOM 4406 C CA . GLU A 1 548 ? -64.087 -30.399 93.386 1.00 55.94 548 GLU A CA 1
ATOM 4407 C C . GLU A 1 548 ? -62.965 -30.747 92.385 1.00 55.94 548 GLU A C 1
ATOM 4409 O O . GLU A 1 548 ? -62.637 -29.937 91.523 1.00 55.94 548 GLU A O 1
ATOM 4414 N N . GLU A 1 549 ? -62.415 -31.967 92.410 1.00 54.91 549 GLU A N 1
ATOM 4415 C CA . GLU A 1 549 ? -61.222 -32.323 91.621 1.00 54.91 549 GLU A CA 1
ATOM 4416 C C . GLU A 1 549 ? -61.508 -32.618 90.125 1.00 54.91 549 GLU A C 1
ATOM 4418 O O . GLU A 1 549 ? -60.592 -32.615 89.295 1.00 54.91 549 GLU A O 1
ATOM 4423 N N . SER A 1 550 ? -62.776 -32.830 89.739 1.00 58.75 550 SER A N 1
ATOM 4424 C CA . SER A 1 550 ? -63.193 -33.061 88.342 1.00 58.75 550 SER A CA 1
ATOM 4425 C C . SER A 1 550 ? -63.567 -31.778 87.588 1.00 58.75 550 SER A C 1
ATOM 4427 O O . SER A 1 550 ? -63.483 -31.739 86.356 1.00 58.75 550 SER A O 1
ATOM 4429 N N . LYS A 1 551 ? -63.902 -30.693 88.300 1.00 61.69 551 LYS A N 1
ATOM 4430 C CA . LYS A 1 551 ? -64.289 -29.408 87.692 1.00 61.69 551 LYS A CA 1
ATOM 4431 C C . LYS A 1 551 ? -63.096 -28.649 87.123 1.00 61.69 551 LYS A C 1
ATOM 4433 O O . LYS A 1 551 ? -63.193 -28.138 86.009 1.00 61.69 551 LYS A O 1
ATOM 4438 N N . ASP A 1 552 ? -61.960 -28.656 87.814 1.00 67.62 552 ASP A N 1
ATOM 4439 C CA . ASP A 1 552 ? -60.755 -27.959 87.347 1.00 67.62 552 ASP A CA 1
ATOM 4440 C C . ASP A 1 552 ? -60.095 -28.662 86.152 1.00 67.62 552 ASP A C 1
ATOM 4442 O O . ASP A 1 552 ? -59.623 -28.001 85.224 1.00 67.62 552 ASP A O 1
ATOM 4446 N N . LYS A 1 553 ? -60.139 -30.002 86.097 1.00 73.69 553 LYS A N 1
ATOM 4447 C CA . LYS A 1 553 ? -59.712 -30.769 84.910 1.00 73.69 553 LYS A CA 1
ATOM 4448 C C . LYS A 1 553 ? -60.622 -30.516 83.711 1.00 73.69 553 LYS A C 1
ATOM 4450 O O . LYS A 1 553 ? -60.118 -30.275 82.617 1.00 73.69 553 LYS A O 1
ATOM 4455 N N . LEU A 1 554 ? -61.941 -30.502 83.918 1.00 71.50 554 LEU A N 1
ATOM 4456 C CA . LEU A 1 554 ? -62.905 -30.199 82.859 1.00 71.50 554 LEU A CA 1
ATOM 4457 C C . LEU A 1 554 ? -62.771 -28.750 82.362 1.00 71.50 554 LEU A C 1
ATOM 4459 O O . LEU A 1 554 ? -62.849 -28.504 81.160 1.00 71.50 554 LEU A O 1
ATOM 4463 N N . ALA A 1 555 ? -62.517 -27.793 83.259 1.00 77.56 555 ALA A N 1
ATOM 4464 C CA . ALA A 1 555 ? -62.269 -26.400 82.900 1.00 77.56 555 ALA A CA 1
ATOM 4465 C C . ALA A 1 555 ? -60.969 -26.243 82.093 1.00 77.56 555 ALA A C 1
ATOM 4467 O O . ALA A 1 555 ? -60.968 -25.572 81.058 1.00 77.56 555 ALA A O 1
ATOM 4468 N N . ALA A 1 556 ? -59.882 -26.903 82.503 1.00 80.50 556 ALA A N 1
ATOM 4469 C CA . ALA A 1 556 ? -58.622 -26.898 81.761 1.00 80.50 556 ALA A CA 1
ATOM 4470 C C . ALA A 1 556 ? -58.767 -27.549 80.373 1.00 80.50 556 ALA A C 1
ATOM 4472 O O . ALA A 1 556 ? -58.295 -26.997 79.377 1.00 80.50 556 ALA A O 1
ATOM 4473 N N . GLU A 1 557 ? -59.471 -28.679 80.279 1.00 81.12 557 GLU A N 1
ATOM 4474 C CA . GLU A 1 557 ? -59.718 -29.371 79.012 1.00 81.12 557 GLU A CA 1
ATOM 4475 C C . GLU A 1 557 ? -60.632 -28.559 78.079 1.00 81.12 557 GLU A C 1
ATOM 4477 O O . GLU A 1 557 ? -60.373 -28.488 76.877 1.00 81.12 557 GLU A O 1
ATOM 4482 N N . LEU A 1 558 ? -61.628 -27.845 78.617 1.00 83.94 558 LEU A N 1
ATOM 4483 C CA . LEU A 1 558 ? -62.449 -26.897 77.858 1.00 83.94 558 LEU A CA 1
ATOM 4484 C C . LEU A 1 558 ? -61.637 -25.709 77.330 1.00 83.94 558 LEU A C 1
ATOM 4486 O O . LEU A 1 558 ? -61.875 -25.268 76.205 1.00 83.94 558 LEU A O 1
ATOM 4490 N N . VAL A 1 559 ? -60.664 -25.198 78.088 1.00 85.88 559 VAL A N 1
ATOM 4491 C CA . VAL A 1 559 ? -59.774 -24.119 77.626 1.00 85.88 559 VAL A CA 1
ATOM 4492 C C . VAL A 1 559 ? -58.846 -24.610 76.513 1.00 85.88 559 VAL A C 1
ATOM 4494 O O . VAL A 1 559 ? -58.683 -23.907 75.512 1.00 85.88 559 VAL A O 1
ATOM 4497 N N . ILE A 1 560 ? -58.288 -25.819 76.640 1.00 86.75 560 ILE A N 1
ATOM 4498 C CA . ILE A 1 560 ? -57.451 -26.438 75.601 1.00 86.75 560 ILE A CA 1
ATOM 4499 C C . ILE A 1 560 ? -58.279 -26.686 74.336 1.00 86.75 560 ILE A C 1
ATOM 4501 O O . ILE A 1 560 ? -57.910 -26.196 73.271 1.00 86.75 560 ILE A O 1
ATOM 4505 N N . ARG A 1 561 ? -59.451 -27.323 74.454 1.00 85.25 561 ARG A N 1
ATOM 4506 C CA . ARG A 1 561 ? -60.386 -27.528 73.334 1.00 85.25 561 ARG A CA 1
ATOM 4507 C C . ARG A 1 561 ? -60.836 -26.209 72.707 1.00 85.25 561 ARG A C 1
ATOM 4509 O O . ARG A 1 561 ? -60.942 -26.121 71.490 1.00 85.25 561 ARG A O 1
ATOM 4516 N N . SER A 1 562 ? -61.072 -25.166 73.502 1.00 85.94 562 SER A N 1
ATOM 4517 C CA . SER A 1 562 ? -61.428 -23.831 73.000 1.00 85.94 562 SER A CA 1
ATOM 4518 C C . SER A 1 562 ? -60.275 -23.186 72.228 1.00 85.94 562 SER A C 1
ATOM 4520 O O . SER A 1 562 ? -60.500 -22.548 71.198 1.00 85.94 562 SER A O 1
ATOM 4522 N N . LYS A 1 563 ? -59.028 -23.388 72.673 1.00 90.62 563 LYS A N 1
ATOM 4523 C CA . LYS A 1 563 ? -57.832 -22.959 71.941 1.00 90.62 563 LYS A CA 1
ATOM 4524 C C . LYS A 1 563 ? -57.676 -23.728 70.628 1.00 90.62 563 LYS A C 1
ATOM 4526 O O . LYS A 1 563 ? -57.541 -23.088 69.596 1.00 90.62 563 LYS A O 1
ATOM 4531 N N . GLU A 1 564 ? -57.804 -25.053 70.647 1.00 89.75 564 GLU A N 1
ATOM 4532 C CA . GLU A 1 564 ? -57.754 -25.894 69.442 1.00 89.75 564 GLU A CA 1
ATOM 4533 C C . GLU A 1 564 ? -58.839 -25.512 68.428 1.00 89.75 564 GLU A C 1
ATOM 4535 O O . GLU A 1 564 ? -58.559 -25.357 67.244 1.00 89.75 564 GLU A O 1
ATOM 4540 N N . VAL A 1 565 ? -60.078 -25.283 68.878 1.00 87.31 565 VAL A N 1
ATOM 4541 C CA . VAL A 1 565 ? -61.170 -24.818 68.007 1.00 87.31 565 VAL A CA 1
ATOM 4542 C C . VAL A 1 565 ? -60.855 -23.445 67.418 1.00 87.31 565 VAL A C 1
ATOM 4544 O O . VAL A 1 565 ? -61.145 -23.202 66.245 1.00 87.31 565 VAL A O 1
ATOM 4547 N N . ARG A 1 566 ? -60.243 -22.544 68.194 1.00 91.38 566 ARG A N 1
ATOM 4548 C CA . ARG A 1 566 ? -59.833 -21.221 67.709 1.00 91.38 566 ARG A CA 1
ATOM 4549 C C . ARG A 1 566 ? -58.726 -21.330 66.660 1.00 91.38 566 ARG A C 1
ATOM 4551 O O . ARG A 1 566 ? -58.842 -20.687 65.621 1.00 91.38 566 ARG A O 1
ATOM 4558 N N . ASP A 1 567 ? -57.725 -22.173 66.893 1.00 91.12 567 ASP A N 1
ATOM 4559 C CA . ASP A 1 567 ? -56.609 -22.408 65.973 1.00 91.12 567 ASP A CA 1
ATOM 4560 C C . ASP A 1 567 ? -57.106 -23.052 64.665 1.00 91.12 567 ASP A C 1
ATOM 4562 O O . ASP A 1 567 ? -56.831 -22.533 63.583 1.00 91.12 567 ASP A O 1
ATOM 4566 N N . ILE A 1 568 ? -57.968 -24.075 64.749 1.00 89.00 568 ILE A N 1
ATOM 4567 C CA . ILE A 1 568 ? -58.630 -24.690 63.583 1.00 89.00 568 ILE A CA 1
ATOM 4568 C C . ILE A 1 568 ? -59.498 -23.667 62.838 1.00 89.00 568 ILE A C 1
ATOM 4570 O O . ILE A 1 568 ? -59.554 -23.669 61.611 1.00 89.00 568 ILE A O 1
ATOM 4574 N N . THR A 1 569 ? -60.177 -22.763 63.550 1.00 89.81 569 THR A N 1
ATOM 4575 C CA . THR A 1 569 ? -60.982 -21.705 62.918 1.00 89.81 569 THR A CA 1
ATOM 4576 C C . THR A 1 569 ? -60.099 -20.700 62.176 1.00 89.81 569 THR A C 1
ATOM 4578 O O . THR A 1 569 ? -60.447 -20.290 61.067 1.00 89.81 569 THR A O 1
ATOM 4581 N N . MET A 1 570 ? -58.947 -20.323 62.741 1.00 90.50 570 MET A N 1
ATOM 4582 C CA . MET A 1 570 ? -57.974 -19.464 62.059 1.00 90.50 570 MET A CA 1
ATOM 4583 C C . MET A 1 570 ? -57.387 -20.155 60.825 1.00 90.50 570 MET A C 1
ATOM 4585 O O . MET A 1 570 ? -57.339 -19.543 59.759 1.00 90.50 570 MET A O 1
ATOM 4589 N N . GLU A 1 571 ? -57.020 -21.432 60.935 1.00 91.44 571 GLU A N 1
ATOM 4590 C CA . GLU A 1 571 ? -56.511 -22.226 59.814 1.00 91.44 571 GLU A CA 1
ATOM 4591 C C . GLU A 1 571 ? -57.568 -22.388 58.712 1.00 91.44 571 GLU A C 1
ATOM 4593 O O . GLU A 1 571 ? -57.278 -22.167 57.536 1.00 91.44 571 GLU A O 1
ATOM 4598 N N . ARG A 1 572 ? -58.829 -22.653 59.076 1.00 89.25 572 ARG A N 1
ATOM 4599 C CA . ARG A 1 572 ? -59.959 -22.693 58.137 1.00 89.25 572 ARG A CA 1
ATOM 4600 C C . ARG A 1 572 ? -60.127 -21.366 57.402 1.00 89.25 572 ARG A C 1
ATOM 4602 O O . ARG A 1 572 ? -60.323 -21.364 56.189 1.00 89.25 572 ARG A O 1
ATOM 4609 N N . ASN A 1 573 ? -60.057 -20.244 58.117 1.00 90.44 573 ASN A N 1
ATOM 4610 C CA . ASN A 1 573 ? -60.182 -18.916 57.517 1.00 90.44 573 ASN A CA 1
ATOM 4611 C C . ASN A 1 573 ? -59.003 -18.609 56.582 1.00 90.44 573 ASN A C 1
ATOM 4613 O O . ASN A 1 573 ? -59.208 -18.062 55.499 1.00 90.44 573 ASN A O 1
ATOM 4617 N N . HIS A 1 574 ? -57.786 -19.013 56.955 1.00 91.94 574 HIS A N 1
ATOM 4618 C CA . HIS A 1 574 ? -56.610 -18.885 56.101 1.00 91.94 574 HIS A CA 1
ATOM 4619 C C . HIS A 1 574 ? -56.742 -19.728 54.825 1.00 91.94 574 HIS A C 1
ATOM 4621 O O . HIS A 1 574 ? -56.578 -19.208 53.721 1.00 91.94 574 HIS A O 1
ATOM 4627 N N . LEU A 1 575 ? -57.125 -21.002 54.950 1.00 88.44 575 LEU A N 1
ATOM 4628 C CA . LEU A 1 575 ? -57.360 -21.891 53.809 1.00 88.44 575 LEU A CA 1
ATOM 4629 C C . LEU A 1 575 ? -58.492 -21.387 52.907 1.00 88.44 575 LEU A C 1
ATOM 4631 O O . LEU A 1 575 ? -58.376 -21.466 51.685 1.00 88.44 575 LEU A O 1
ATOM 4635 N N . GLN A 1 576 ? -59.555 -20.814 53.476 1.00 92.31 576 GLN A N 1
ATOM 4636 C CA . GLN A 1 576 ? -60.631 -20.183 52.712 1.00 92.31 576 GLN A CA 1
ATOM 4637 C C . GLN A 1 576 ? -60.121 -18.972 51.915 1.00 92.31 576 GLN A C 1
ATOM 4639 O O . GLN A 1 576 ? -60.410 -18.854 50.725 1.00 92.31 576 GLN A O 1
ATOM 4644 N N . GLN A 1 577 ? -59.299 -18.115 52.525 1.00 91.19 577 GLN A N 1
ATOM 4645 C CA . GLN A 1 577 ? -58.684 -16.974 51.843 1.00 91.19 577 GLN A CA 1
ATOM 4646 C C . GLN A 1 577 ? -57.745 -17.422 50.709 1.00 91.19 577 GLN A C 1
ATOM 4648 O O . GLN A 1 577 ? -57.756 -16.845 49.617 1.00 91.19 577 GLN A O 1
ATOM 4653 N N . VAL A 1 578 ? -56.969 -18.485 50.936 1.00 89.81 578 VAL A N 1
ATOM 4654 C CA . VAL A 1 578 ? -56.115 -19.106 49.915 1.00 89.81 578 VAL A CA 1
ATOM 4655 C C . VAL A 1 578 ? -56.966 -19.670 48.772 1.00 89.81 578 VAL A C 1
ATOM 4657 O O . VAL A 1 578 ? -56.684 -19.370 47.611 1.00 89.81 578 VAL A O 1
ATOM 4660 N N . ALA A 1 579 ? -58.046 -20.398 49.061 1.00 85.94 579 ALA A N 1
ATOM 4661 C CA . ALA A 1 579 ? -58.954 -20.933 48.045 1.00 85.94 579 ALA A CA 1
ATOM 4662 C C . ALA A 1 579 ? -59.609 -19.826 47.199 1.00 85.94 579 ALA A C 1
ATOM 4664 O O . ALA A 1 579 ? -59.638 -19.925 45.972 1.00 85.94 579 ALA A O 1
ATOM 4665 N N . GLU A 1 580 ? -60.053 -18.732 47.821 1.00 92.31 580 GLU A N 1
ATOM 4666 C CA . GLU A 1 580 ? -60.584 -17.563 47.110 1.00 92.31 580 GLU A CA 1
ATOM 4667 C C . GLU A 1 580 ? -59.521 -16.893 46.226 1.00 92.31 580 GLU A C 1
ATOM 4669 O O . GLU A 1 580 ? -59.818 -16.469 45.105 1.00 92.31 580 GLU A O 1
ATOM 4674 N N . SER A 1 581 ? -58.270 -16.815 46.692 1.00 90.12 581 SER A N 1
ATOM 4675 C CA . SER A 1 581 ? -57.154 -16.279 45.903 1.00 90.12 581 SER A CA 1
ATOM 4676 C C . SER A 1 581 ? -56.848 -17.145 44.673 1.00 90.12 581 SER A C 1
ATOM 4678 O O . SER A 1 581 ? -56.686 -16.615 43.570 1.00 90.12 581 SER A O 1
ATOM 4680 N N . PHE A 1 582 ? -56.871 -18.474 44.825 1.00 88.25 582 PHE A N 1
ATOM 4681 C CA . PHE A 1 582 ? -56.724 -19.417 43.717 1.00 88.25 582 PHE A CA 1
ATOM 4682 C C . PHE A 1 582 ? -57.905 -19.342 42.751 1.00 88.25 582 PHE A C 1
ATOM 4684 O O . PHE A 1 582 ? -57.696 -19.331 41.542 1.00 88.25 582 PHE A O 1
ATOM 4691 N N . GLN A 1 583 ? -59.136 -19.211 43.250 1.00 91.62 583 GLN A N 1
ATOM 4692 C CA . GLN A 1 583 ? -60.320 -19.058 42.407 1.00 91.62 583 GLN A CA 1
ATOM 4693 C C . GLN A 1 583 ? -60.270 -17.762 41.586 1.00 91.62 583 GLN A C 1
ATOM 4695 O O . GLN A 1 583 ? -60.576 -17.779 40.395 1.00 91.62 583 GLN A O 1
ATOM 4700 N N . LYS A 1 584 ? -59.842 -16.641 42.185 1.00 91.50 584 LYS A N 1
ATOM 4701 C CA . LYS A 1 584 ? -59.628 -15.371 41.467 1.00 91.50 584 LYS A CA 1
ATOM 4702 C C . LYS A 1 584 ? -58.541 -15.505 40.400 1.00 91.50 584 LYS A C 1
ATOM 4704 O O . LYS A 1 584 ? -58.720 -15.019 39.287 1.00 91.50 584 LYS A O 1
ATOM 4709 N N . ARG A 1 585 ? -57.442 -16.198 40.715 1.00 91.69 585 ARG A N 1
ATOM 4710 C CA . ARG A 1 585 ? -56.364 -16.474 39.756 1.00 91.69 585 ARG A CA 1
ATOM 4711 C C . ARG A 1 585 ? -56.833 -17.364 38.604 1.00 91.69 585 ARG A C 1
ATOM 4713 O O . ARG A 1 585 ? -56.495 -17.077 37.463 1.00 91.69 585 ARG A O 1
ATOM 4720 N N . ASN A 1 586 ? -57.627 -18.393 38.884 1.00 87.31 586 ASN A N 1
ATOM 4721 C CA . ASN A 1 586 ? -58.186 -19.264 37.851 1.00 87.31 586 ASN A CA 1
ATOM 4722 C C . ASN A 1 586 ? -59.159 -18.512 36.946 1.00 87.31 586 ASN A C 1
ATOM 4724 O O . ASN A 1 586 ? -59.017 -18.611 35.735 1.00 87.31 586 ASN A O 1
ATOM 4728 N N . LYS A 1 587 ? -60.054 -17.683 37.500 1.00 92.50 587 LYS A N 1
ATOM 4729 C CA . LYS A 1 587 ? -60.921 -16.809 36.690 1.00 92.50 587 LYS A CA 1
ATOM 4730 C C . LYS A 1 587 ? -60.113 -15.889 35.775 1.00 92.50 587 LYS A C 1
ATOM 4732 O O . LYS A 1 587 ? -60.410 -15.791 34.595 1.00 92.50 587 LYS A O 1
ATOM 4737 N N . LEU A 1 588 ? -59.038 -15.283 36.287 1.00 91.25 588 LEU A N 1
ATOM 4738 C CA . LEU A 1 588 ? -58.154 -14.445 35.473 1.00 91.25 588 LEU A CA 1
ATOM 4739 C C . LEU A 1 588 ? -57.499 -15.234 34.326 1.00 91.25 588 LEU A C 1
ATOM 4741 O O . LEU A 1 588 ? -57.377 -14.719 33.218 1.00 91.25 588 LEU A O 1
ATOM 4745 N N . LEU A 1 589 ? -57.071 -16.472 34.584 1.00 88.31 589 LEU A N 1
ATOM 4746 C CA . LEU A 1 589 ? -56.499 -17.343 33.555 1.00 88.31 589 LEU A CA 1
ATOM 4747 C C . LEU A 1 589 ? -57.552 -17.778 32.524 1.00 88.31 589 LEU A C 1
ATOM 4749 O O . LEU A 1 589 ? -57.254 -17.793 31.332 1.00 88.31 589 LEU A O 1
ATOM 4753 N N . GLU A 1 590 ? -58.776 -18.086 32.953 1.00 91.00 590 GLU A N 1
ATOM 4754 C CA . GLU A 1 590 ? -59.908 -18.390 32.069 1.00 91.00 590 GLU A CA 1
ATOM 4755 C C . GLU A 1 590 ? -60.253 -17.192 31.174 1.00 91.00 590 GLU A C 1
ATOM 4757 O O . GLU A 1 590 ? -60.372 -17.356 29.960 1.00 91.00 590 GLU A O 1
ATOM 4762 N N . ASP A 1 591 ? -60.304 -15.980 31.734 1.00 90.19 591 ASP A N 1
ATOM 4763 C CA . ASP A 1 591 ? -60.535 -14.738 30.989 1.00 90.19 591 ASP A CA 1
ATOM 4764 C C . ASP A 1 591 ? -59.410 -14.463 29.974 1.00 90.19 591 ASP A C 1
ATOM 4766 O O . ASP A 1 591 ? -59.662 -14.055 28.836 1.00 90.19 591 ASP A O 1
ATOM 4770 N N . GLN A 1 592 ? -58.151 -14.723 30.349 1.00 89.38 592 GLN A N 1
ATOM 4771 C CA . GLN A 1 592 ? -57.005 -14.615 29.441 1.00 89.38 592 GLN A CA 1
ATOM 4772 C C . GLN A 1 592 ? -57.077 -15.634 28.299 1.00 89.38 592 GLN A C 1
ATOM 4774 O O . GLN A 1 592 ? -56.813 -15.278 27.148 1.00 89.38 592 GLN A O 1
ATOM 4779 N N . LEU A 1 593 ? -57.463 -16.880 28.586 1.00 86.69 593 LEU A N 1
ATOM 4780 C CA . LEU A 1 593 ? -57.655 -17.913 27.568 1.00 86.69 593 LEU A CA 1
ATOM 4781 C C . LEU A 1 593 ? -58.800 -17.554 26.616 1.00 86.69 593 LEU A C 1
ATOM 4783 O O . LEU A 1 593 ? -58.620 -17.641 25.402 1.00 86.69 593 LEU A O 1
ATOM 4787 N N . LEU A 1 594 ? -59.926 -17.066 27.140 1.00 87.69 594 LEU A N 1
ATOM 4788 C CA . LEU A 1 594 ? -61.049 -16.553 26.348 1.00 87.69 594 LEU A CA 1
ATOM 4789 C C . LEU A 1 594 ? -60.636 -15.368 25.468 1.00 87.69 594 LEU A C 1
ATOM 4791 O O . LEU A 1 594 ? -61.022 -15.303 24.303 1.00 87.69 594 LEU A O 1
ATOM 4795 N N . SER A 1 595 ? -59.807 -14.458 25.982 1.00 86.44 595 SER A N 1
ATOM 4796 C CA . SER A 1 595 ? -59.263 -13.330 25.218 1.00 86.44 595 SER A CA 1
ATOM 4797 C C . SER A 1 595 ? -58.346 -13.786 24.077 1.00 86.44 595 SER A C 1
ATOM 4799 O O . SER A 1 595 ? -58.500 -13.335 22.941 1.00 86.44 595 SER A O 1
ATOM 4801 N N . ILE A 1 596 ? -57.438 -14.735 24.330 1.00 83.44 596 ILE A N 1
ATOM 4802 C CA . ILE A 1 596 ? -56.561 -15.312 23.297 1.00 83.44 596 ILE A CA 1
ATOM 4803 C C . ILE A 1 596 ? -57.384 -16.063 22.248 1.00 83.44 596 ILE A C 1
ATOM 4805 O O . ILE A 1 596 ? -57.152 -15.893 21.050 1.00 83.44 596 ILE A O 1
ATOM 4809 N N . GLN A 1 597 ? -58.362 -16.857 22.683 1.00 82.12 597 GLN A N 1
ATOM 4810 C CA . GLN A 1 597 ? -59.253 -17.598 21.798 1.00 82.12 597 GLN A CA 1
ATOM 4811 C C . GLN A 1 597 ? -60.085 -16.649 20.932 1.00 82.12 597 GLN A C 1
ATOM 4813 O O . GLN A 1 597 ? -60.160 -16.851 19.724 1.00 82.12 597 GLN A O 1
ATOM 4818 N N . ASN A 1 598 ? -60.633 -15.574 21.502 1.00 78.06 598 ASN A N 1
ATOM 4819 C CA . ASN A 1 598 ? -61.345 -14.545 20.747 1.00 78.06 598 ASN A CA 1
ATOM 4820 C C . ASN A 1 598 ? -60.418 -13.802 19.782 1.00 78.06 598 ASN A C 1
ATOM 4822 O O . ASN A 1 598 ? -60.800 -13.581 18.638 1.00 78.06 598 ASN A O 1
ATOM 4826 N N . ARG A 1 599 ? -59.181 -13.482 20.180 1.00 76.25 599 ARG A N 1
ATOM 4827 C CA . ARG A 1 599 ? -58.193 -12.841 19.299 1.00 76.25 599 ARG A CA 1
ATOM 4828 C C . ARG A 1 599 ? -57.840 -13.727 18.104 1.00 76.25 599 ARG A C 1
ATOM 4830 O O . ARG A 1 599 ? -57.805 -13.238 16.980 1.00 76.25 599 ARG A O 1
ATOM 4837 N N . LEU A 1 600 ? -57.629 -15.022 18.330 1.00 71.69 600 LEU A N 1
ATOM 4838 C CA . LEU A 1 600 ? -57.368 -16.001 17.271 1.00 71.69 600 LEU A CA 1
ATOM 4839 C C . LEU A 1 600 ? -58.600 -16.233 16.386 1.00 71.69 600 LEU A C 1
ATOM 4841 O O . LEU A 1 600 ? -58.479 -16.352 15.169 1.00 71.69 600 LEU A O 1
ATOM 4845 N N . HIS A 1 601 ? -59.795 -16.257 16.975 1.00 72.25 601 HIS A N 1
ATOM 4846 C CA . HIS A 1 601 ? -61.053 -16.439 16.250 1.00 72.25 601 HIS A CA 1
ATOM 4847 C C . HIS A 1 601 ? -61.410 -15.229 15.384 1.00 72.25 601 HIS A C 1
ATOM 4849 O O . HIS A 1 601 ? -61.820 -15.405 14.241 1.00 72.25 601 HIS A O 1
ATOM 4855 N N . VAL A 1 602 ? -61.185 -14.010 15.880 1.00 66.56 602 VAL A N 1
ATOM 4856 C CA . VAL A 1 602 ? -61.306 -12.755 15.119 1.00 66.56 602 VAL A CA 1
ATOM 4857 C C . VAL A 1 602 ? -60.262 -12.706 13.998 1.00 66.56 602 VAL A C 1
ATOM 4859 O O . VAL A 1 602 ? -60.620 -12.463 12.848 1.00 66.56 602 VAL A O 1
ATOM 4862 N N . GLN A 1 603 ? -59.003 -13.069 14.277 1.00 60.72 603 GLN A N 1
ATOM 4863 C CA . GLN A 1 603 ? -57.960 -13.204 13.247 1.00 60.72 603 GLN A CA 1
ATOM 4864 C C . GLN A 1 603 ? -58.309 -14.252 12.176 1.00 60.72 603 GLN A C 1
ATOM 4866 O O . GLN A 1 603 ? -57.956 -14.073 11.014 1.00 60.72 603 GLN A O 1
ATOM 4871 N N . SER A 1 604 ? -59.030 -15.319 12.535 1.00 61.78 604 SER A N 1
ATOM 4872 C CA . SER A 1 604 ? -59.456 -16.363 11.598 1.00 61.78 604 SER A CA 1
ATOM 4873 C C . SER A 1 604 ? -60.744 -16.033 10.833 1.00 61.78 604 SER A C 1
ATOM 4875 O O . SER A 1 604 ? -60.946 -16.603 9.759 1.00 61.78 604 SER A O 1
ATOM 4877 N N . LYS A 1 605 ? -61.634 -15.181 11.367 1.00 60.97 605 LYS A N 1
ATOM 4878 C CA . LYS A 1 605 ? -62.946 -14.879 10.763 1.00 60.97 605 LYS A CA 1
ATOM 4879 C C . LYS A 1 605 ? -63.008 -13.551 10.012 1.00 60.97 605 LYS A C 1
ATOM 4881 O O . LYS A 1 605 ? -63.712 -13.487 9.011 1.00 60.97 605 LYS A O 1
ATOM 4886 N N . GLU A 1 606 ? -62.281 -12.522 10.445 1.00 55.22 606 GLU A N 1
ATOM 4887 C CA . GLU A 1 606 ? -62.313 -11.191 9.809 1.00 55.22 606 GLU A CA 1
ATOM 4888 C C . GLU A 1 606 ? -61.134 -10.940 8.858 1.00 55.22 606 GLU A C 1
ATOM 4890 O O . GLU A 1 606 ? -61.160 -10.004 8.063 1.00 55.22 606 GLU A O 1
ATOM 4895 N N . GLY A 1 607 ? -60.121 -11.810 8.862 1.00 51.00 607 GLY A N 1
ATOM 4896 C CA . GLY A 1 607 ? -58.895 -11.618 8.099 1.00 51.00 607 GLY A CA 1
ATOM 4897 C C . GLY A 1 607 ? -58.470 -12.846 7.309 1.00 51.00 607 GLY A C 1
ATOM 4898 O O . GLY A 1 607 ? -57.541 -13.546 7.701 1.00 51.00 607 GLY A O 1
ATOM 4899 N N . GLY A 1 608 ? -59.067 -13.070 6.135 1.00 64.94 608 GLY A N 1
ATOM 4900 C CA . GLY A 1 608 ? -58.431 -13.904 5.105 1.00 64.94 608 GLY A CA 1
ATOM 4901 C C . GLY A 1 608 ? -57.030 -13.376 4.731 1.00 64.94 608 GLY A C 1
ATOM 4902 O O . GLY A 1 608 ? -56.524 -12.449 5.357 1.00 64.94 608 GLY A O 1
ATOM 4903 N N . LYS A 1 609 ? -56.399 -13.916 3.675 1.00 58.97 609 LYS A N 1
ATOM 4904 C CA . LYS A 1 609 ? -55.022 -13.594 3.200 1.00 58.97 609 LYS A CA 1
ATOM 4905 C C . LYS A 1 609 ? -54.544 -12.126 3.362 1.00 58.97 609 LYS A C 1
ATOM 4907 O O . LYS A 1 609 ? -53.352 -11.909 3.544 1.00 58.97 609 LYS A O 1
ATOM 4912 N N . ALA A 1 610 ? -55.441 -11.139 3.331 1.00 60.66 610 ALA A N 1
ATOM 4913 C CA . ALA A 1 610 ? -55.178 -9.726 3.608 1.00 60.66 610 ALA A CA 1
ATOM 4914 C C . ALA A 1 610 ? -54.674 -9.398 5.038 1.00 60.66 610 ALA A C 1
ATOM 4916 O O . ALA A 1 610 ? -53.762 -8.587 5.162 1.00 60.66 610 ALA A O 1
ATOM 4917 N N . ALA A 1 611 ? -55.185 -10.019 6.110 1.00 63.69 611 ALA A N 1
ATOM 4918 C CA . ALA A 1 611 ? -54.717 -9.729 7.478 1.00 63.69 611 ALA A CA 1
ATOM 4919 C C . ALA A 1 611 ? -53.320 -10.311 7.748 1.00 63.69 611 ALA A C 1
ATOM 4921 O O . ALA A 1 611 ? -52.465 -9.658 8.343 1.00 63.69 611 ALA A O 1
ATOM 4922 N N . TRP A 1 612 ? -53.052 -11.506 7.214 1.00 69.06 612 TRP A N 1
ATOM 4923 C CA . TRP A 1 612 ? -51.706 -12.079 7.178 1.00 69.06 612 TRP A CA 1
ATOM 4924 C C . TRP A 1 612 ? -50.751 -11.223 6.342 1.00 69.06 612 TRP A C 1
ATOM 4926 O O . TRP A 1 612 ? -49.621 -10.990 6.758 1.00 69.06 612 TRP A O 1
ATOM 4936 N N . SER A 1 613 ? -51.210 -10.695 5.202 1.00 73.75 613 SER A N 1
ATOM 4937 C CA . SER A 1 613 ? -50.425 -9.755 4.396 1.00 73.75 613 SER A CA 1
ATOM 4938 C C . SER A 1 613 ? -50.094 -8.471 5.162 1.00 7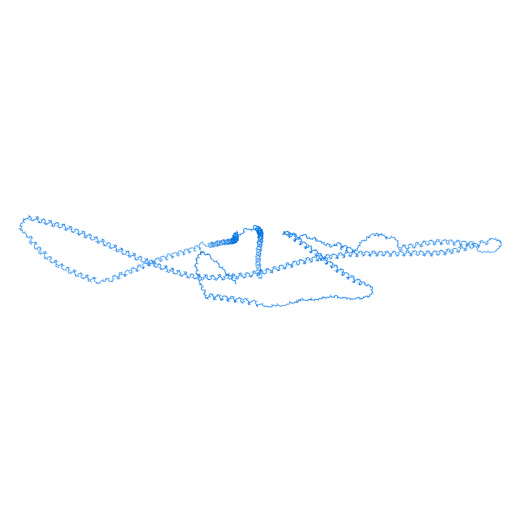3.75 613 SER A C 1
ATOM 4940 O O . SER A 1 613 ? -48.973 -7.993 5.047 1.00 73.75 613 SER A O 1
ATOM 4942 N N . ALA A 1 614 ? -51.021 -7.922 5.954 1.00 76.94 614 ALA A N 1
ATOM 4943 C CA . ALA A 1 614 ? -50.772 -6.731 6.767 1.00 76.94 614 ALA A CA 1
ATOM 4944 C C . ALA A 1 614 ? -49.717 -6.988 7.856 1.00 76.94 614 ALA A C 1
ATOM 4946 O O . ALA A 1 614 ? -48.796 -6.191 8.008 1.00 76.94 614 ALA A O 1
ATOM 4947 N N . HIS A 1 615 ? -49.783 -8.134 8.541 1.00 79.19 615 HIS A N 1
ATOM 4948 C CA . HIS A 1 615 ? -48.775 -8.508 9.537 1.00 79.19 615 HIS A CA 1
ATOM 4949 C C . HIS A 1 615 ? -47.397 -8.775 8.909 1.00 79.19 615 HIS A C 1
ATOM 4951 O O . HIS A 1 615 ? -46.368 -8.407 9.468 1.00 79.19 615 HIS A O 1
ATOM 4957 N N . VAL A 1 616 ? -47.356 -9.363 7.709 1.00 81.81 616 VAL A N 1
ATOM 4958 C CA . VAL A 1 616 ? -46.107 -9.538 6.950 1.00 81.81 616 VAL A CA 1
ATOM 4959 C C . VAL A 1 616 ? -45.521 -8.190 6.524 1.00 81.81 616 VAL A C 1
ATOM 4961 O O . VAL A 1 616 ? -44.309 -8.013 6.621 1.00 81.81 616 VAL A O 1
ATOM 4964 N N . ILE A 1 617 ? -46.351 -7.233 6.099 1.00 83.56 617 ILE A N 1
ATOM 4965 C CA . ILE A 1 617 ? -45.910 -5.869 5.770 1.00 83.56 617 ILE A CA 1
ATOM 4966 C C . ILE A 1 617 ? -45.378 -5.158 7.021 1.00 83.56 617 ILE A C 1
ATOM 4968 O O . ILE A 1 617 ? -44.328 -4.530 6.958 1.00 83.56 617 ILE A O 1
ATOM 4972 N N . GLU A 1 618 ? -46.044 -5.299 8.168 1.00 87.12 618 GLU A N 1
ATOM 4973 C CA . GLU A 1 618 ? -45.593 -4.728 9.441 1.00 87.12 618 GLU A CA 1
ATOM 4974 C C . GLU A 1 618 ? -44.242 -5.314 9.883 1.00 87.12 618 GLU A C 1
ATOM 4976 O O . GLU A 1 618 ? -43.326 -4.571 10.230 1.00 87.12 618 GLU A O 1
ATOM 4981 N N . LEU A 1 619 ? -44.066 -6.635 9.783 1.00 87.56 619 LEU A N 1
ATOM 4982 C CA . LEU A 1 619 ? -42.782 -7.289 10.051 1.00 87.56 619 LEU A CA 1
ATOM 4983 C C . LEU A 1 619 ? -41.696 -6.853 9.058 1.00 87.56 619 LEU A C 1
ATOM 4985 O O . LEU A 1 619 ? -40.550 -6.642 9.450 1.00 87.56 619 LEU A O 1
ATOM 4989 N N . GLN A 1 620 ? -42.032 -6.682 7.777 1.00 87.75 620 GLN A N 1
ATOM 4990 C CA . GLN A 1 620 ? -41.097 -6.159 6.777 1.00 87.75 620 GLN A CA 1
ATOM 4991 C C . GLN A 1 620 ? -40.699 -4.708 7.066 1.00 87.75 620 GLN A C 1
ATOM 4993 O O . GLN A 1 620 ? -39.523 -4.371 6.917 1.00 87.75 620 GLN A O 1
ATOM 4998 N N . GLN A 1 621 ? -41.634 -3.878 7.531 1.00 91.56 621 GLN A N 1
ATOM 4999 C CA . GLN A 1 621 ? -41.356 -2.510 7.957 1.00 91.56 621 GLN A CA 1
ATOM 5000 C C . GLN A 1 621 ? -40.441 -2.496 9.186 1.00 91.56 621 GLN A C 1
ATOM 5002 O O . GLN A 1 621 ? -39.420 -1.818 9.161 1.00 91.56 621 GLN A O 1
ATOM 5007 N N . GLN A 1 622 ? -40.713 -3.323 10.201 1.00 92.62 622 GLN A N 1
ATOM 5008 C CA . GLN A 1 622 ? -39.839 -3.463 11.373 1.00 92.62 622 GLN A CA 1
ATOM 5009 C C . GLN A 1 622 ? -38.427 -3.929 10.986 1.00 92.62 622 GLN A C 1
ATOM 5011 O O . GLN A 1 622 ? -37.439 -3.400 11.490 1.00 92.62 622 GLN A O 1
ATOM 5016 N N . ILE A 1 623 ? -38.304 -4.877 10.050 1.00 90.50 623 ILE A N 1
ATOM 5017 C CA . ILE A 1 623 ? -37.002 -5.304 9.513 1.00 90.50 623 ILE A CA 1
ATOM 5018 C C . ILE A 1 623 ? -36.306 -4.147 8.784 1.00 90.50 623 ILE A C 1
ATOM 5020 O O . ILE A 1 623 ? -35.092 -3.987 8.916 1.00 90.50 623 ILE A O 1
ATOM 5024 N N . SER A 1 624 ? -37.044 -3.342 8.018 1.00 93.56 624 SER A N 1
ATOM 5025 C CA . SER A 1 624 ? -36.505 -2.165 7.330 1.00 93.56 624 SER A CA 1
ATOM 5026 C C . SER A 1 624 ? -36.016 -1.103 8.319 1.00 93.56 624 SER A C 1
ATOM 5028 O O . SER A 1 624 ? -34.905 -0.597 8.174 1.00 93.56 624 SER A O 1
ATOM 5030 N N . ASP A 1 625 ? -36.793 -0.811 9.359 1.00 94.31 625 ASP A N 1
ATOM 5031 C CA . ASP A 1 625 ? -36.445 0.176 10.383 1.00 94.31 625 ASP A CA 1
ATOM 5032 C C . ASP A 1 625 ? -35.230 -0.276 11.203 1.00 94.31 625 ASP A C 1
ATOM 5034 O O . ASP A 1 625 ? -34.311 0.511 11.436 1.00 94.31 625 ASP A O 1
ATOM 5038 N N . LEU A 1 626 ? -35.152 -1.567 11.552 1.00 94.25 626 LEU A N 1
ATOM 5039 C CA . LEU A 1 626 ? -33.977 -2.151 12.205 1.00 94.25 626 LEU A CA 1
ATOM 5040 C C . LEU A 1 626 ? -32.735 -2.102 11.309 1.00 94.25 626 LEU A C 1
ATOM 5042 O O . LEU A 1 626 ? -31.648 -1.799 11.795 1.00 94.25 626 LEU A O 1
ATOM 5046 N N . ARG A 1 627 ? -32.871 -2.350 10.000 1.00 93.25 627 ARG A N 1
ATOM 5047 C CA . ARG A 1 627 ? -31.761 -2.215 9.040 1.00 93.25 627 ARG A CA 1
ATOM 5048 C C . ARG A 1 627 ? -31.286 -0.770 8.919 1.00 93.25 627 ARG A C 1
ATOM 5050 O O . ARG A 1 627 ? -30.081 -0.536 8.908 1.00 93.25 627 ARG A O 1
ATOM 5057 N N . ASN A 1 628 ? -32.210 0.186 8.876 1.00 91.44 628 ASN A N 1
ATOM 5058 C CA . ASN A 1 628 ? -31.883 1.610 8.834 1.00 91.44 628 ASN A CA 1
ATOM 5059 C C . ASN A 1 628 ? -31.196 2.063 10.129 1.00 91.44 628 ASN A C 1
ATOM 5061 O O . ASN A 1 628 ? -30.181 2.755 10.074 1.00 91.44 628 ASN A O 1
ATOM 5065 N N . SER A 1 629 ? -31.688 1.620 11.289 1.00 95.19 629 SER A N 1
ATOM 5066 C CA . SER A 1 629 ? -31.064 1.897 12.586 1.00 95.19 629 SER A CA 1
ATOM 5067 C C . SER A 1 629 ? -29.667 1.281 12.689 1.00 95.19 629 SER A C 1
ATOM 5069 O O . SER A 1 629 ? -28.728 1.964 13.092 1.00 95.19 629 SER A O 1
ATOM 5071 N N . LEU A 1 630 ? -29.489 0.034 12.240 1.00 93.31 630 LEU A N 1
ATOM 5072 C CA . LEU A 1 630 ? -28.183 -0.623 12.190 1.00 93.31 630 LEU A CA 1
ATOM 5073 C C . LEU A 1 630 ? -27.214 0.117 11.260 1.00 93.31 630 LEU A C 1
ATOM 5075 O O . LEU A 1 630 ? -26.057 0.317 11.622 1.00 93.31 630 LEU A O 1
ATOM 5079 N N . SER A 1 631 ? -27.680 0.560 10.089 1.00 92.94 631 SER A N 1
ATOM 5080 C CA . SER A 1 631 ? -26.879 1.376 9.172 1.00 92.94 631 SER A CA 1
ATOM 5081 C C . SER A 1 631 ? -26.457 2.692 9.827 1.00 92.94 631 SER A C 1
ATOM 5083 O O . SER A 1 631 ? -25.284 3.041 9.754 1.00 92.94 631 SER A O 1
ATOM 5085 N N . GLY A 1 632 ? -27.378 3.387 10.505 1.00 93.31 632 GLY A N 1
ATOM 5086 C CA . GLY A 1 632 ? -27.085 4.628 11.228 1.00 93.31 632 GLY A CA 1
ATOM 5087 C C . GLY A 1 632 ? -26.108 4.436 12.392 1.00 93.31 632 GLY A C 1
ATOM 5088 O O . GLY A 1 632 ? -25.199 5.241 12.583 1.00 93.31 632 GLY A O 1
ATOM 5089 N N . LEU A 1 633 ? -26.235 3.338 13.143 1.00 92.75 633 LEU A N 1
ATOM 5090 C CA . LEU A 1 633 ? -25.279 2.972 14.193 1.00 92.75 633 LEU A CA 1
ATOM 5091 C C . LEU A 1 633 ? -23.908 2.616 13.615 1.00 92.75 633 LEU A C 1
ATOM 5093 O O . LEU A 1 633 ? -22.891 2.972 14.201 1.00 92.75 633 LEU A O 1
ATOM 5097 N N . THR A 1 634 ? -23.866 1.961 12.455 1.00 92.12 634 THR A N 1
ATOM 5098 C CA . THR A 1 634 ? -22.610 1.615 11.777 1.00 92.12 634 THR A CA 1
ATOM 5099 C C . THR A 1 634 ? -21.885 2.871 11.297 1.00 92.12 634 THR A C 1
ATOM 5101 O O . THR A 1 634 ? -20.683 3.000 11.517 1.00 92.12 634 THR A O 1
ATOM 5104 N N . THR A 1 635 ? -22.603 3.830 10.699 1.00 92.94 635 THR A N 1
ATOM 5105 C CA . THR A 1 635 ? -22.013 5.114 10.294 1.00 92.94 635 THR A CA 1
ATOM 5106 C C . THR A 1 635 ? -21.558 5.926 11.500 1.00 92.94 635 THR A C 1
ATOM 5108 O O . THR A 1 635 ? -20.452 6.453 11.482 1.00 92.94 635 THR A O 1
ATOM 5111 N N . HIS A 1 636 ? -22.347 5.966 12.578 1.00 94.75 636 HIS A N 1
ATOM 5112 C CA . HIS A 1 636 ? -21.953 6.666 13.800 1.00 94.75 636 HIS A CA 1
ATOM 5113 C C . HIS A 1 636 ? -20.729 6.027 14.471 1.00 94.75 636 HIS A C 1
ATOM 5115 O O . HIS A 1 636 ? -19.845 6.729 14.952 1.00 94.75 636 HIS A O 1
ATOM 5121 N N . ASN A 1 637 ? -20.630 4.695 14.464 1.00 92.12 637 ASN A N 1
ATOM 5122 C CA . ASN A 1 637 ? -19.448 4.005 14.970 1.00 92.12 637 ASN A CA 1
ATOM 5123 C C . ASN A 1 637 ? -18.206 4.325 14.122 1.00 92.12 637 ASN A C 1
ATOM 5125 O O . ASN A 1 637 ? -17.151 4.604 14.681 1.00 92.12 637 ASN A O 1
ATOM 5129 N N . ALA A 1 638 ? -18.340 4.382 12.792 1.00 89.69 638 ALA A N 1
ATOM 5130 C CA . ALA A 1 638 ? -17.255 4.819 11.912 1.00 89.69 638 ALA A CA 1
ATOM 5131 C C . ALA A 1 638 ? -16.841 6.280 12.187 1.00 89.69 638 ALA A C 1
ATOM 5133 O O . ALA A 1 638 ? -15.652 6.586 12.255 1.00 89.69 638 ALA A O 1
ATOM 5134 N N . GLU A 1 639 ? -17.798 7.185 12.415 1.00 93.00 639 GLU A N 1
ATOM 5135 C CA . GLU A 1 639 ? -17.516 8.568 12.824 1.00 93.00 639 GLU A CA 1
ATOM 5136 C C . GLU A 1 639 ? -16.760 8.620 14.161 1.00 93.00 639 GLU A C 1
ATOM 5138 O O . GLU A 1 639 ? -15.753 9.320 14.272 1.00 93.00 639 GLU A O 1
ATOM 5143 N N . LEU A 1 640 ? -17.183 7.844 15.162 1.00 93.19 640 LEU A N 1
ATOM 5144 C CA . LEU A 1 640 ? -16.502 7.770 16.457 1.00 93.19 640 LEU A CA 1
ATOM 5145 C C . LEU A 1 640 ? -15.091 7.184 16.343 1.00 93.19 640 LEU A C 1
ATOM 5147 O O . LEU A 1 640 ? -14.174 7.699 16.981 1.00 93.19 640 LEU A O 1
ATOM 5151 N N . GLU A 1 641 ? -14.886 6.166 15.509 1.00 90.88 641 GLU A N 1
ATOM 5152 C CA . GLU A 1 641 ? -13.558 5.625 15.208 1.00 90.88 641 GLU A CA 1
ATOM 5153 C C . GLU A 1 641 ? -12.660 6.694 14.567 1.00 90.88 641 GLU A C 1
ATOM 5155 O O . GLU A 1 641 ? -11.528 6.904 15.013 1.00 90.88 641 GLU A O 1
ATOM 5160 N N . THR A 1 642 ? -13.168 7.457 13.591 1.00 92.38 642 THR A N 1
ATOM 5161 C CA . THR A 1 642 ? -12.400 8.564 12.995 1.00 92.38 642 THR A CA 1
ATOM 5162 C C . THR A 1 642 ? -12.083 9.663 14.013 1.00 92.38 642 THR A C 1
ATOM 5164 O O . THR A 1 642 ? -10.939 10.111 14.090 1.00 92.38 642 THR A O 1
ATOM 5167 N N . ALA A 1 643 ? -13.031 10.038 14.876 1.00 93.00 643 ALA A N 1
ATOM 5168 C CA . ALA A 1 643 ? -12.803 11.019 15.935 1.00 93.00 643 ALA A CA 1
ATOM 5169 C C . ALA A 1 643 ? -11.777 10.522 16.969 1.00 93.00 643 ALA A C 1
ATOM 5171 O O . ALA A 1 643 ? -10.932 11.293 17.429 1.00 93.00 643 ALA A O 1
ATOM 5172 N N . LEU A 1 644 ? -11.808 9.230 17.308 1.00 93.75 644 LEU A N 1
ATOM 5173 C CA . LEU A 1 644 ? -10.858 8.608 18.227 1.00 93.75 644 LEU A CA 1
ATOM 5174 C C . LEU A 1 644 ? -9.444 8.608 17.644 1.00 93.75 644 LEU A C 1
ATOM 5176 O O . LEU A 1 644 ? -8.511 9.023 18.329 1.00 93.75 644 LEU A O 1
ATOM 5180 N N . THR A 1 645 ? -9.279 8.234 16.371 1.00 90.50 645 THR A N 1
ATOM 5181 C CA . THR A 1 645 ? -7.967 8.306 15.701 1.00 90.50 645 THR A CA 1
ATOM 5182 C C . THR A 1 645 ? -7.446 9.745 15.606 1.00 90.50 645 THR A C 1
ATOM 5184 O O . THR A 1 645 ? -6.264 9.988 15.851 1.00 90.50 645 THR A O 1
ATOM 5187 N N . GLN A 1 646 ? -8.319 10.728 15.359 1.00 91.19 646 GLN A N 1
ATOM 5188 C CA . GLN A 1 646 ? -7.945 12.143 15.376 1.00 91.19 646 GLN A CA 1
ATOM 5189 C C . GLN A 1 646 ? -7.483 12.598 16.770 1.00 91.19 646 GLN A C 1
ATOM 5191 O O . GLN A 1 646 ? -6.471 13.292 16.889 1.00 91.19 646 GLN A O 1
ATOM 5196 N N . LYS A 1 647 ? -8.175 12.185 17.842 1.00 93.75 647 LYS A N 1
ATOM 5197 C CA . LYS A 1 647 ? -7.763 12.498 19.221 1.00 93.75 647 LYS A CA 1
ATOM 5198 C C . LYS A 1 647 ? -6.475 11.802 19.635 1.00 93.75 647 LYS A C 1
ATOM 5200 O O . LYS A 1 647 ? -5.669 12.421 20.328 1.00 93.75 647 LYS A O 1
ATOM 5205 N N . GLN A 1 648 ? -6.242 10.581 19.166 1.00 90.88 648 GLN A N 1
ATOM 5206 C CA . GLN A 1 648 ? -4.967 9.887 19.329 1.00 90.88 648 GLN A CA 1
ATOM 5207 C C . GLN A 1 648 ? -3.819 10.712 18.720 1.00 90.88 648 GLN A C 1
ATOM 5209 O O . GLN A 1 648 ? -2.831 10.986 19.398 1.00 90.88 648 GLN A O 1
ATOM 5214 N N . LEU A 1 649 ? -3.986 11.191 17.481 1.00 90.50 649 LEU A N 1
ATOM 5215 C CA . LEU A 1 649 ? -2.979 12.001 16.789 1.00 90.50 649 LEU A CA 1
ATOM 5216 C C . LEU A 1 649 ? -2.722 13.344 17.497 1.00 90.50 649 LEU A C 1
ATOM 5218 O O . LEU A 1 649 ? -1.573 13.756 17.656 1.00 90.50 649 LEU A O 1
ATOM 5222 N N . GLU A 1 650 ? -3.777 14.019 17.969 1.00 91.00 650 GLU A N 1
ATOM 5223 C CA . GLU A 1 650 ? -3.638 15.247 18.765 1.00 91.00 650 GLU A CA 1
ATOM 5224 C C . GLU A 1 650 ? -2.846 15.012 20.064 1.00 91.00 650 GLU A C 1
ATOM 5226 O O . GLU A 1 650 ? -2.063 15.873 20.474 1.00 91.00 650 GLU A O 1
ATOM 5231 N N . LEU A 1 651 ? -3.056 13.876 20.742 1.00 91.69 651 LEU A N 1
ATOM 5232 C CA . LEU A 1 651 ? -2.313 13.521 21.955 1.00 91.69 651 LEU A CA 1
ATOM 5233 C C . LEU A 1 651 ? -0.840 13.244 21.646 1.00 91.69 651 LEU A C 1
ATOM 5235 O O . LEU A 1 651 ? 0.028 13.809 22.308 1.00 91.69 651 LEU A O 1
ATOM 5239 N N . GLU A 1 652 ? -0.544 12.477 20.597 1.00 90.31 652 GLU A N 1
ATOM 5240 C CA . GLU A 1 652 ? 0.836 12.222 20.165 1.00 90.31 652 GLU A CA 1
ATOM 5241 C C . GLU A 1 652 ? 1.578 13.518 19.799 1.00 90.31 652 GLU A C 1
ATOM 5243 O O . GLU A 1 652 ? 2.759 13.688 20.130 1.00 90.31 652 GLU A O 1
ATOM 5248 N N . GLN A 1 653 ? 0.880 14.467 19.167 1.00 92.19 653 GLN A N 1
ATOM 5249 C CA . GLN A 1 653 ? 1.418 15.792 18.870 1.00 92.19 653 GLN A CA 1
ATOM 5250 C C . GLN A 1 653 ? 1.704 16.589 20.151 1.00 92.19 653 GLN A C 1
ATOM 5252 O O . GLN A 1 653 ? 2.791 17.159 20.281 1.00 92.19 653 GLN A O 1
ATOM 5257 N N . ARG A 1 654 ? 0.776 16.604 21.121 1.00 90.81 654 ARG A N 1
ATOM 5258 C CA . ARG A 1 654 ? 0.992 17.246 22.432 1.00 90.81 654 ARG A CA 1
ATOM 5259 C C . ARG A 1 654 ? 2.177 16.625 23.177 1.00 90.81 654 ARG A C 1
ATOM 5261 O O . ARG A 1 654 ? 3.016 17.363 23.690 1.00 90.81 654 ARG A O 1
ATOM 5268 N N . ASP A 1 655 ? 2.313 15.302 23.164 1.00 92.56 655 ASP A N 1
ATOM 5269 C CA . ASP A 1 655 ? 3.436 14.593 23.788 1.00 92.56 655 ASP A CA 1
ATOM 5270 C C . ASP A 1 655 ? 4.773 14.892 23.109 1.00 92.56 655 ASP A C 1
ATOM 5272 O O . ASP A 1 655 ? 5.819 14.960 23.764 1.00 92.56 655 ASP A O 1
ATOM 5276 N N . ARG A 1 656 ? 4.776 15.066 21.784 1.00 92.25 656 ARG A N 1
ATOM 5277 C CA . ARG A 1 656 ? 5.967 15.502 21.050 1.00 92.25 656 ARG A CA 1
ATOM 5278 C C . ARG A 1 656 ? 6.383 16.911 21.471 1.00 92.25 656 ARG A C 1
ATOM 5280 O O . ARG A 1 656 ? 7.551 17.105 21.806 1.00 92.25 656 ARG A O 1
ATOM 5287 N N . ILE A 1 657 ? 5.431 17.844 21.538 1.00 91.12 657 ILE A N 1
ATOM 5288 C CA . ILE A 1 657 ? 5.673 19.219 21.996 1.00 91.12 657 ILE A CA 1
ATOM 5289 C C . ILE A 1 657 ? 6.189 19.221 23.441 1.00 91.12 657 ILE A C 1
ATOM 5291 O O . ILE A 1 657 ? 7.189 19.873 23.725 1.00 91.12 657 ILE A O 1
ATOM 5295 N N . MET A 1 658 ? 5.589 18.444 24.348 1.00 90.69 658 MET A N 1
ATOM 5296 C CA . MET A 1 658 ? 6.057 18.342 25.737 1.00 90.69 658 MET A CA 1
ATOM 5297 C C . MET A 1 658 ? 7.484 17.795 25.845 1.00 90.69 658 MET A C 1
ATOM 5299 O O . MET A 1 658 ? 8.284 18.288 26.646 1.00 90.69 658 MET A O 1
ATOM 5303 N N . ARG A 1 659 ? 7.843 16.794 25.030 1.00 90.94 659 ARG A N 1
ATOM 5304 C CA . ARG A 1 659 ? 9.217 16.268 24.972 1.00 90.94 659 ARG A CA 1
ATOM 5305 C C . ARG A 1 659 ? 10.202 17.315 24.459 1.00 90.94 659 ARG A C 1
ATOM 5307 O O . ARG A 1 659 ? 11.304 17.414 24.995 1.00 90.94 659 ARG A O 1
ATOM 5314 N N . GLU A 1 660 ? 9.826 18.090 23.448 1.00 90.00 660 GLU A N 1
ATOM 5315 C CA . GLU A 1 660 ? 10.643 19.186 22.916 1.00 90.00 660 GLU A CA 1
ATOM 5316 C C . GLU A 1 660 ? 10.801 20.324 23.938 1.00 90.00 660 GLU A C 1
ATOM 5318 O O . GLU A 1 660 ? 11.926 20.744 24.207 1.00 90.00 660 GLU A O 1
ATOM 5323 N N . GLN A 1 661 ? 9.723 20.734 24.612 1.00 87.75 661 GLN A N 1
ATOM 5324 C CA . GLN A 1 661 ? 9.773 21.706 25.710 1.00 87.75 661 GLN A CA 1
ATOM 5325 C C . GLN A 1 661 ? 10.642 21.216 26.875 1.00 87.75 661 GLN A C 1
ATOM 5327 O O . GLN A 1 661 ? 11.438 21.980 27.413 1.00 87.75 661 GLN A O 1
ATOM 5332 N N . SER A 1 662 ? 10.566 19.930 27.227 1.00 91.06 662 SER A N 1
ATOM 5333 C CA . SER A 1 662 ? 11.421 19.337 28.265 1.00 91.06 662 SER A CA 1
ATOM 5334 C C . SER A 1 662 ? 12.904 19.368 27.883 1.00 91.06 662 SER A C 1
ATOM 5336 O O . SER A 1 662 ? 13.754 19.609 28.738 1.00 91.06 662 SER A O 1
ATOM 5338 N N . LYS A 1 663 ? 13.240 19.154 26.602 1.00 92.06 663 LYS A N 1
ATOM 5339 C CA . LYS A 1 663 ? 14.616 19.323 26.102 1.00 92.06 663 LYS A CA 1
ATOM 5340 C C . LYS A 1 663 ? 15.057 20.783 26.183 1.00 92.06 663 LYS A C 1
ATOM 5342 O O . LYS A 1 663 ? 16.167 21.044 26.629 1.00 92.06 663 LYS A O 1
ATOM 5347 N N . PHE A 1 664 ? 14.188 21.718 25.800 1.00 89.38 664 PHE A N 1
ATOM 5348 C CA . PHE A 1 664 ? 14.473 23.150 25.885 1.00 89.38 664 PHE A CA 1
ATOM 5349 C C . PHE A 1 664 ? 14.731 23.596 27.330 1.00 89.38 664 PHE A C 1
ATOM 5351 O O . PHE A 1 664 ? 15.696 24.310 27.589 1.00 89.38 664 PHE A O 1
ATOM 5358 N N . LEU A 1 665 ? 13.924 23.121 28.285 1.00 88.75 665 LEU A N 1
ATOM 5359 C CA . LEU A 1 665 ? 14.130 23.378 29.711 1.00 88.75 665 LEU A CA 1
ATOM 5360 C C . LEU A 1 665 ? 15.472 22.823 30.202 1.00 88.75 665 LEU A C 1
ATOM 5362 O O . LEU A 1 665 ? 16.190 23.549 30.875 1.00 88.75 665 LEU A O 1
ATOM 5366 N N . LYS A 1 666 ? 15.859 21.603 29.804 1.00 91.50 666 LYS A N 1
ATOM 5367 C CA . LYS A 1 666 ? 17.181 21.045 30.146 1.00 91.50 666 LYS A CA 1
ATOM 5368 C C . LYS A 1 666 ? 18.330 21.896 29.617 1.00 91.50 666 LYS A C 1
ATOM 5370 O O . LYS A 1 666 ? 19.222 22.230 30.381 1.00 91.50 666 LYS A O 1
ATOM 5375 N N . VAL A 1 667 ? 18.284 22.295 28.344 1.00 90.56 667 VAL A N 1
ATOM 5376 C CA . VAL A 1 667 ? 19.314 23.167 27.751 1.00 90.56 667 VAL A CA 1
ATOM 5377 C C . VAL A 1 667 ? 19.360 24.518 28.467 1.00 90.56 667 VAL A C 1
ATOM 5379 O O . VAL A 1 667 ? 20.437 25.038 28.743 1.00 90.56 667 VAL A O 1
ATOM 5382 N N . ARG A 1 668 ? 18.200 25.084 28.816 1.00 89.62 668 ARG A N 1
ATOM 5383 C CA . ARG A 1 668 ? 18.123 26.320 29.601 1.00 89.62 668 ARG A CA 1
ATOM 5384 C C . ARG A 1 668 ? 18.730 26.144 30.994 1.00 89.62 668 ARG A C 1
ATOM 5386 O O . ARG A 1 668 ? 19.448 27.030 31.440 1.00 89.62 668 ARG A O 1
ATOM 5393 N N . ASP A 1 669 ? 18.456 25.034 31.670 1.00 88.88 669 ASP A N 1
ATOM 5394 C CA . ASP A 1 669 ? 18.988 24.743 33.003 1.00 88.88 669 ASP A CA 1
ATOM 5395 C C . ASP A 1 669 ? 20.505 24.472 32.956 1.00 88.88 669 ASP A C 1
ATOM 5397 O O . ASP A 1 669 ? 21.229 24.923 33.840 1.00 88.88 669 ASP A O 1
ATOM 5401 N N . GLU A 1 670 ? 21.011 23.834 31.895 1.00 88.81 670 GLU A N 1
ATOM 5402 C CA . GLU A 1 670 ? 22.447 23.682 31.615 1.00 88.81 670 GLU A CA 1
ATOM 5403 C C . GLU A 1 670 ? 23.121 25.041 31.361 1.00 88.81 670 GLU A C 1
ATOM 5405 O O . GLU A 1 670 ? 24.163 25.331 31.948 1.00 88.81 670 GLU A O 1
ATOM 5410 N N . LEU A 1 671 ? 22.507 25.917 30.554 1.00 84.62 671 LEU A N 1
ATOM 5411 C CA . LEU A 1 671 ? 22.990 27.284 30.319 1.00 84.62 671 LEU A CA 1
ATOM 5412 C C . LEU A 1 671 ? 22.971 28.130 31.598 1.00 84.62 671 LEU A C 1
ATOM 5414 O O . LEU A 1 671 ? 23.934 28.841 31.874 1.00 84.62 671 LEU A O 1
ATOM 5418 N N . LEU A 1 672 ? 21.913 28.029 32.408 1.00 83.06 672 LEU A N 1
ATOM 5419 C CA . LEU A 1 672 ? 21.846 28.664 33.727 1.00 83.06 672 LEU A CA 1
ATOM 5420 C C . LEU A 1 672 ? 22.910 28.102 34.675 1.00 83.06 672 LEU A C 1
ATOM 5422 O O . LEU A 1 672 ? 23.489 28.862 35.446 1.00 83.06 672 LEU A O 1
ATOM 5426 N N . GLY A 1 673 ? 23.191 26.799 34.610 1.00 82.88 673 GLY A N 1
ATOM 5427 C CA . GLY A 1 673 ? 24.279 26.159 35.345 1.00 82.88 673 GLY A CA 1
ATOM 5428 C C . GLY A 1 673 ? 25.650 26.704 34.944 1.00 82.88 673 GLY A C 1
ATOM 5429 O O . GLY A 1 673 ? 26.456 27.015 35.816 1.00 82.88 673 GLY A O 1
ATOM 5430 N N . LEU A 1 674 ? 25.895 26.899 33.645 1.00 81.12 674 LEU A N 1
ATOM 5431 C CA . LEU A 1 674 ? 27.129 27.503 33.132 1.00 81.12 674 LEU A CA 1
ATOM 5432 C C . LEU A 1 674 ? 27.260 28.983 33.515 1.00 81.12 674 LEU A C 1
ATOM 5434 O O . LEU A 1 674 ? 28.350 29.421 33.880 1.00 81.12 674 LEU A O 1
ATOM 5438 N N . LEU A 1 675 ? 26.164 29.746 33.472 1.00 73.50 675 LEU A N 1
ATOM 5439 C CA . LEU A 1 675 ? 26.147 31.158 33.869 1.00 73.50 675 LEU A CA 1
ATOM 5440 C C . LEU A 1 675 ? 26.381 31.326 35.379 1.00 73.50 675 LEU A C 1
ATOM 5442 O O . LEU A 1 675 ? 27.247 32.103 35.771 1.00 73.50 675 LEU A O 1
ATOM 5446 N N . LYS A 1 676 ? 25.716 30.525 36.223 1.00 75.94 676 LYS A N 1
ATOM 5447 C CA . LYS A 1 676 ? 25.955 30.510 37.680 1.00 75.94 676 LYS A CA 1
ATOM 5448 C C . LYS A 1 676 ? 27.335 29.965 38.054 1.00 75.94 676 LYS A C 1
ATOM 5450 O O . LYS A 1 676 ? 27.937 30.421 39.020 1.00 75.94 676 LYS A O 1
ATOM 5455 N N . GLY A 1 677 ? 27.852 28.998 37.295 1.00 57.34 677 GLY A N 1
ATOM 5456 C CA . GLY A 1 677 ? 29.212 28.479 37.459 1.00 57.34 677 GLY A CA 1
ATOM 5457 C C . GLY A 1 677 ? 30.291 29.508 37.107 1.00 57.34 677 GLY A C 1
ATOM 5458 O O . GLY A 1 677 ? 31.371 29.475 37.690 1.00 57.34 677 GLY A O 1
ATOM 5459 N N . LYS A 1 678 ? 29.990 30.454 36.207 1.00 53.16 678 LYS A N 1
ATOM 5460 C CA . LYS A 1 678 ? 30.867 31.590 35.892 1.00 53.16 678 LYS A CA 1
ATOM 5461 C C . LYS A 1 678 ? 30.851 32.672 36.972 1.00 53.16 678 LYS A C 1
ATOM 5463 O O . LYS A 1 678 ? 31.914 33.198 37.275 1.00 53.16 678 LYS A O 1
ATOM 5468 N N . GLU A 1 679 ? 29.710 32.937 37.611 1.00 49.31 679 GLU A N 1
ATOM 5469 C CA . GLU A 1 679 ? 29.615 33.918 38.709 1.00 49.31 679 GLU A CA 1
ATOM 5470 C C . GLU A 1 679 ? 30.475 33.538 39.933 1.00 49.31 679 GLU A C 1
ATOM 5472 O O . GLU A 1 679 ? 31.007 34.421 40.602 1.00 49.31 679 GLU A O 1
ATOM 5477 N N . ALA A 1 680 ? 30.705 32.242 40.181 1.00 47.06 680 ALA A N 1
ATOM 5478 C CA . ALA A 1 680 ? 31.552 31.763 41.282 1.00 47.06 680 ALA A CA 1
ATOM 5479 C C . ALA A 1 680 ? 33.074 31.885 41.033 1.00 47.06 680 ALA A C 1
ATOM 5481 O O . ALA A 1 680 ? 33.862 31.658 41.953 1.00 47.06 680 ALA A O 1
ATOM 5482 N N . HIS A 1 681 ? 33.508 32.245 39.819 1.00 44.72 681 HIS A N 1
ATOM 5483 C CA . HIS A 1 681 ? 34.926 32.443 39.480 1.00 44.72 681 HIS A CA 1
ATOM 5484 C C . HIS A 1 681 ? 35.298 33.892 39.133 1.00 44.72 681 HIS A C 1
ATOM 5486 O O . HIS A 1 681 ? 36.461 34.169 38.866 1.00 44.72 681 HIS A O 1
ATOM 5492 N N . THR A 1 682 ? 34.357 34.833 39.225 1.00 46.19 682 THR A N 1
ATOM 5493 C CA . THR A 1 682 ? 34.573 36.267 38.943 1.00 46.19 682 THR A CA 1
ATOM 5494 C C . THR A 1 682 ? 34.907 37.132 40.166 1.00 46.19 682 THR A C 1
ATOM 5496 O O . THR A 1 682 ? 34.874 38.353 40.067 1.00 46.19 682 THR A O 1
ATOM 5499 N N . GLU A 1 683 ? 35.264 36.544 41.314 1.00 44.91 683 GLU A N 1
ATOM 5500 C CA . GLU A 1 683 ? 35.751 37.299 42.490 1.00 44.91 683 GLU A CA 1
ATOM 5501 C C . GLU A 1 683 ? 37.273 37.221 42.712 1.00 44.91 683 GLU A C 1
ATOM 5503 O O . GLU A 1 683 ? 37.781 37.679 43.737 1.00 44.91 683 GLU A O 1
ATOM 5508 N N . ARG A 1 684 ? 38.050 36.700 41.754 1.00 45.25 684 ARG A N 1
ATOM 5509 C CA . ARG A 1 684 ? 39.512 36.798 41.829 1.00 45.25 684 ARG A CA 1
ATOM 5510 C C . ARG A 1 684 ? 40.127 36.999 40.451 1.00 45.25 684 ARG A C 1
ATOM 5512 O O . ARG A 1 684 ? 39.907 36.194 39.559 1.00 45.25 684 ARG A O 1
ATOM 5519 N N . ASP A 1 685 ? 40.912 38.067 40.354 1.00 37.31 685 ASP A N 1
ATOM 5520 C CA . ASP A 1 685 ? 41.830 38.421 39.266 1.00 37.31 685 ASP A CA 1
ATOM 5521 C C . ASP A 1 685 ? 41.253 39.309 38.149 1.00 37.31 685 ASP A C 1
ATOM 5523 O O . ASP A 1 685 ? 41.134 38.957 36.979 1.00 37.31 685 ASP A O 1
ATOM 5527 N N . THR A 1 686 ? 40.978 40.557 38.536 1.00 48.56 686 THR A N 1
ATOM 5528 C CA . THR A 1 686 ? 40.951 41.725 37.648 1.00 48.56 686 THR A CA 1
ATOM 5529 C C . THR A 1 686 ? 42.377 42.082 37.202 1.00 48.56 686 THR A C 1
ATOM 5531 O O . THR A 1 686 ? 43.029 42.895 37.857 1.00 48.56 686 THR A O 1
ATOM 5534 N N . SER A 1 687 ? 42.870 41.485 36.112 1.00 49.09 687 SER A N 1
ATOM 5535 C CA . SER A 1 687 ? 43.976 42.037 35.300 1.00 49.09 687 SER A CA 1
ATOM 5536 C C . SER A 1 687 ? 44.256 41.186 34.053 1.00 49.09 687 SER A C 1
ATOM 5538 O O . SER A 1 687 ? 45.235 40.449 34.043 1.00 49.09 687 SER A O 1
ATOM 5540 N N . ASN A 1 688 ? 43.394 41.253 33.028 1.00 48.06 688 ASN A N 1
ATOM 5541 C CA . ASN A 1 688 ? 43.727 40.953 31.618 1.00 48.06 688 ASN A CA 1
ATOM 5542 C C . ASN A 1 688 ? 42.518 41.233 30.699 1.00 48.06 688 ASN A C 1
ATOM 5544 O O . ASN A 1 688 ? 41.917 40.334 30.114 1.00 48.06 688 ASN A O 1
ATOM 5548 N N . ASP A 1 689 ? 42.147 42.508 30.569 1.00 55.00 689 ASP A N 1
ATOM 5549 C CA . ASP A 1 689 ? 40.983 42.920 29.770 1.00 55.00 689 ASP A CA 1
ATOM 5550 C C . ASP A 1 689 ? 41.196 42.796 28.245 1.00 55.00 689 ASP A C 1
ATOM 5552 O O . ASP A 1 689 ? 40.222 42.750 27.506 1.00 55.00 689 ASP A O 1
ATOM 5556 N N . GLU A 1 690 ? 42.421 42.665 27.719 1.00 54.28 690 GLU A N 1
ATOM 5557 C CA . GLU A 1 690 ? 42.632 42.549 26.259 1.00 54.28 690 GLU A CA 1
ATOM 5558 C C . GLU A 1 690 ? 42.474 41.124 25.692 1.00 54.28 690 GLU A C 1
ATOM 5560 O O . GLU A 1 690 ? 42.079 40.965 24.534 1.00 54.28 690 GLU A O 1
ATOM 5565 N N . GLU A 1 691 ? 42.734 40.074 26.478 1.00 55.72 691 GLU A N 1
ATOM 5566 C CA . GLU A 1 691 ? 42.526 38.681 26.038 1.00 55.72 691 GLU A CA 1
ATOM 5567 C C . GLU A 1 691 ? 41.046 38.283 26.106 1.00 55.72 691 GLU A C 1
ATOM 5569 O O . GLU A 1 691 ? 40.539 37.608 25.209 1.00 55.72 691 GLU A O 1
ATOM 5574 N N . HIS A 1 692 ? 40.311 38.795 27.097 1.00 59.19 692 HIS A N 1
ATOM 5575 C CA . HIS A 1 692 ? 38.897 38.478 27.291 1.00 59.19 692 HIS A CA 1
ATOM 5576 C C . HIS A 1 692 ? 37.992 39.053 26.179 1.00 59.19 692 HIS A C 1
ATOM 5578 O O . HIS A 1 692 ? 36.967 38.455 25.849 1.00 59.19 692 HIS A O 1
ATOM 5584 N N . TYR A 1 693 ? 38.373 40.174 25.547 1.00 59.22 693 TYR A N 1
ATOM 5585 C CA . TYR A 1 693 ? 37.655 40.725 24.384 1.00 59.22 693 TYR A CA 1
ATOM 5586 C C . TYR A 1 693 ? 37.866 39.906 23.105 1.00 59.22 693 TYR A C 1
ATOM 5588 O O . TYR A 1 693 ? 36.935 39.783 22.309 1.00 59.22 693 TYR A O 1
ATOM 5596 N N . LYS A 1 694 ? 39.053 39.315 22.906 1.00 65.44 694 LYS A N 1
ATOM 5597 C CA . LYS A 1 694 ? 39.311 38.430 21.758 1.00 65.44 694 LYS A CA 1
ATOM 5598 C C . LYS A 1 694 ? 38.558 37.113 21.889 1.00 65.44 694 LYS A C 1
ATOM 5600 O O . LYS A 1 694 ? 37.938 36.691 20.919 1.00 65.44 694 LYS A O 1
ATOM 5605 N N . ASP A 1 695 ? 38.526 36.528 23.085 1.00 71.12 695 ASP A N 1
ATOM 5606 C CA . ASP A 1 695 ? 37.730 35.325 23.346 1.00 71.12 695 ASP A CA 1
ATOM 5607 C C . ASP A 1 695 ? 36.225 35.585 23.188 1.00 71.12 695 ASP A C 1
ATOM 5609 O O . ASP A 1 695 ? 35.512 34.750 22.631 1.00 71.12 695 ASP A O 1
ATOM 5613 N N . LEU A 1 696 ? 35.722 36.758 23.599 1.00 74.31 696 LEU A N 1
ATOM 5614 C CA . LEU A 1 696 ? 34.320 37.126 23.365 1.00 74.31 696 LEU A CA 1
ATOM 5615 C C . LEU A 1 696 ? 33.993 37.290 21.874 1.00 74.31 696 LEU A C 1
ATOM 5617 O O . LEU A 1 696 ? 32.918 36.879 21.439 1.00 74.31 696 LEU A O 1
ATOM 5621 N N . ASP A 1 697 ? 34.899 37.887 21.096 1.00 77.69 697 ASP A N 1
ATOM 5622 C CA . ASP A 1 697 ? 34.717 38.086 19.655 1.00 77.69 697 ASP A CA 1
ATOM 5623 C C . ASP A 1 697 ? 34.793 36.754 18.886 1.00 77.69 697 ASP A C 1
ATOM 5625 O O . ASP A 1 697 ? 34.004 36.507 17.973 1.00 77.69 697 ASP A O 1
ATOM 5629 N N . GLU A 1 698 ? 35.670 35.840 19.310 1.00 81.62 698 GLU A N 1
ATOM 5630 C CA . GLU A 1 698 ? 35.755 34.469 18.793 1.00 81.62 698 GLU A CA 1
ATOM 5631 C C . GLU A 1 698 ? 34.477 33.671 19.116 1.00 81.62 698 GLU A C 1
ATOM 5633 O O . GLU A 1 698 ? 33.916 32.996 18.248 1.00 81.62 698 GLU A O 1
ATOM 5638 N N . ILE A 1 699 ? 33.956 33.801 20.344 1.00 77.25 699 ILE A N 1
ATOM 5639 C CA . ILE A 1 699 ? 32.679 33.200 20.756 1.00 77.25 699 ILE A CA 1
ATOM 5640 C C . ILE A 1 699 ? 31.521 33.782 19.938 1.00 77.25 699 ILE A C 1
ATOM 5642 O O . ILE A 1 699 ? 30.680 33.022 19.460 1.00 77.25 699 ILE A O 1
ATOM 5646 N N . ASN A 1 700 ? 31.484 35.097 19.709 1.00 82.06 700 ASN A N 1
ATOM 5647 C CA . ASN A 1 700 ? 30.454 35.725 18.880 1.00 82.06 700 ASN A CA 1
ATOM 5648 C C . ASN A 1 700 ? 30.519 35.255 17.424 1.00 82.06 700 ASN A C 1
ATOM 5650 O O . ASN A 1 700 ? 29.480 34.930 16.852 1.00 82.06 700 ASN A O 1
ATOM 5654 N N . LYS A 1 701 ? 31.714 35.128 16.834 1.00 87.19 701 LYS A N 1
ATOM 5655 C CA . LYS A 1 701 ? 31.875 34.551 15.488 1.00 87.19 701 LYS A CA 1
ATOM 5656 C C . LYS A 1 701 ? 31.381 33.110 15.429 1.00 87.19 701 LYS A C 1
ATOM 5658 O O . LYS A 1 701 ? 30.687 32.745 14.483 1.00 87.19 701 LYS A O 1
ATOM 5663 N N . GLN A 1 702 ? 31.664 32.303 16.452 1.00 84.56 702 GLN A N 1
ATOM 5664 C CA . GLN A 1 702 ? 31.134 30.941 16.537 1.00 84.56 702 GLN A CA 1
ATOM 5665 C C . GLN A 1 702 ? 29.612 30.911 16.708 1.00 84.56 702 GLN A C 1
ATOM 5667 O O . GLN A 1 702 ? 28.962 30.037 16.136 1.00 84.56 702 GLN A O 1
ATOM 5672 N N . ILE A 1 703 ? 29.028 31.840 17.467 1.00 83.94 703 ILE A N 1
ATOM 5673 C CA . ILE A 1 703 ? 27.573 31.966 17.609 1.00 83.94 703 ILE A CA 1
ATOM 5674 C C . ILE A 1 703 ? 26.943 32.334 16.265 1.00 83.94 703 ILE A C 1
ATOM 5676 O O . ILE A 1 703 ? 25.968 31.695 15.873 1.00 83.94 703 ILE A O 1
ATOM 5680 N N . VAL A 1 704 ? 27.508 33.298 15.534 1.00 87.88 704 VAL A N 1
ATOM 5681 C CA . VAL A 1 704 ? 27.023 33.695 14.202 1.00 87.88 704 VAL A CA 1
ATOM 5682 C C . VAL A 1 704 ? 27.113 32.520 13.229 1.00 87.88 704 VAL A C 1
ATOM 5684 O O . VAL A 1 704 ? 26.092 32.131 12.670 1.00 87.88 704 VAL A O 1
ATOM 5687 N N . ALA A 1 705 ? 28.271 31.862 13.129 1.00 87.81 705 ALA A N 1
ATOM 5688 C CA . ALA A 1 705 ? 28.453 30.706 12.251 1.00 87.81 705 ALA A CA 1
ATOM 5689 C C . ALA A 1 705 ? 27.508 29.540 12.601 1.00 87.81 705 ALA A C 1
ATOM 5691 O O . ALA A 1 705 ? 26.944 28.894 11.719 1.00 87.81 705 ALA A O 1
ATOM 5692 N N . LYS A 1 706 ? 27.281 29.272 13.896 1.00 89.75 706 LYS A N 1
ATOM 5693 C CA . LYS A 1 706 ? 26.307 28.257 14.329 1.00 89.75 706 LYS A CA 1
ATOM 5694 C C . LYS A 1 706 ? 24.871 28.671 14.026 1.00 89.75 706 LYS A C 1
ATOM 5696 O O . LYS A 1 706 ? 24.061 27.808 13.702 1.00 89.75 706 LYS A O 1
ATOM 5701 N N . THR A 1 707 ? 24.551 29.958 14.117 1.00 87.62 707 THR A N 1
ATOM 5702 C CA . THR A 1 707 ? 23.219 30.482 13.787 1.00 87.62 707 THR A CA 1
ATOM 5703 C C . THR A 1 707 ? 22.950 30.362 12.288 1.00 87.62 707 THR A C 1
ATOM 5705 O O . THR A 1 707 ? 21.883 29.890 11.906 1.00 87.62 707 THR A O 1
ATOM 5708 N N . GLU A 1 708 ? 23.932 30.678 11.442 1.00 90.12 708 GLU A N 1
ATOM 5709 C CA . GLU A 1 708 ? 23.862 30.481 9.989 1.00 90.12 708 GLU A CA 1
ATOM 5710 C C . GLU A 1 708 ? 23.698 29.000 9.627 1.00 90.12 708 GLU A C 1
ATOM 5712 O O . GLU A 1 708 ? 22.781 28.650 8.888 1.00 90.12 708 GLU A O 1
ATOM 5717 N N . ALA A 1 709 ? 24.485 28.105 10.235 1.00 89.12 709 ALA A N 1
ATOM 5718 C CA . ALA A 1 709 ? 24.347 26.663 10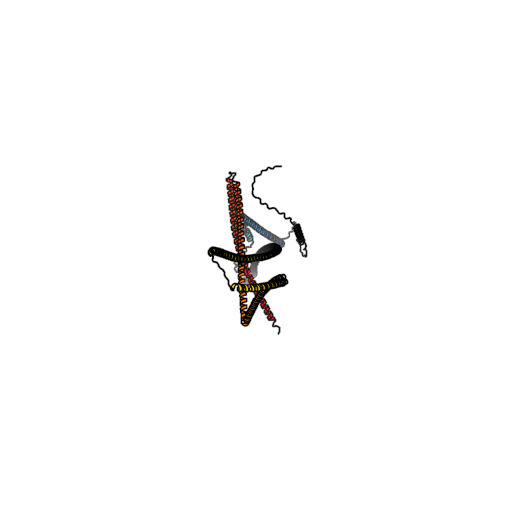.020 1.00 89.12 709 ALA A CA 1
ATOM 5719 C C . ALA A 1 709 ? 22.965 26.129 10.446 1.00 89.12 709 ALA A C 1
ATOM 5721 O O . ALA A 1 709 ? 22.393 25.256 9.792 1.00 89.12 709 ALA A O 1
ATOM 5722 N N . ILE A 1 710 ? 22.395 26.656 11.535 1.00 88.44 710 ILE A N 1
ATOM 5723 C CA . ILE A 1 710 ? 21.032 26.323 11.967 1.00 88.44 710 ILE A CA 1
ATOM 5724 C C . ILE A 1 710 ? 20.003 26.839 10.950 1.00 88.44 710 ILE A C 1
ATOM 5726 O O . ILE A 1 710 ? 19.072 26.110 10.607 1.00 88.44 710 ILE A O 1
ATOM 5730 N N . GLN A 1 711 ? 20.176 28.056 10.431 1.00 90.06 711 GLN A N 1
ATOM 5731 C CA . GLN A 1 711 ? 19.313 28.636 9.399 1.00 90.06 711 GLN A CA 1
ATOM 5732 C C . GLN A 1 711 ? 19.344 27.800 8.103 1.00 90.06 711 GLN A C 1
ATOM 5734 O O . GLN A 1 711 ? 18.299 27.504 7.516 1.00 90.06 711 GLN A O 1
ATOM 5739 N N . GLU A 1 712 ? 20.527 27.352 7.679 1.00 89.75 712 GLU A N 1
ATOM 5740 C CA . GLU A 1 712 ? 20.710 26.441 6.543 1.00 89.75 712 GLU A CA 1
ATOM 5741 C C . GLU A 1 712 ? 20.048 25.077 6.781 1.00 89.75 712 GLU A C 1
ATOM 5743 O O . GLU A 1 712 ? 19.398 24.526 5.891 1.00 89.75 712 GLU A O 1
ATOM 5748 N N . LEU A 1 713 ? 20.139 24.535 7.999 1.00 90.94 713 LEU A N 1
ATOM 5749 C CA . LEU A 1 713 ? 19.445 23.296 8.355 1.00 90.94 713 LEU A CA 1
ATOM 5750 C C . LEU A 1 713 ? 17.921 23.456 8.311 1.00 90.94 713 LEU A C 1
ATOM 5752 O O . LEU A 1 713 ? 17.246 22.561 7.803 1.00 90.94 713 LEU A O 1
ATOM 5756 N N . TYR A 1 714 ? 17.374 24.579 8.784 1.00 90.75 714 TYR A N 1
ATOM 5757 C CA . TYR A 1 714 ? 15.935 24.851 8.705 1.00 90.75 714 TYR A CA 1
ATOM 5758 C C . TYR A 1 714 ? 15.448 24.982 7.261 1.00 90.75 714 TYR A C 1
ATOM 5760 O O . TYR A 1 714 ? 14.465 24.342 6.894 1.00 90.75 714 TYR A O 1
ATOM 5768 N N . THR A 1 715 ? 16.159 25.737 6.422 1.00 90.56 715 THR A N 1
ATOM 5769 C CA . THR A 1 715 ? 15.811 25.867 4.995 1.00 90.56 715 THR A CA 1
ATOM 5770 C C . THR A 1 715 ? 15.947 24.534 4.249 1.00 90.56 715 THR A C 1
ATOM 5772 O O . THR A 1 715 ? 15.109 24.191 3.413 1.00 90.56 715 THR A O 1
ATOM 5775 N N . SER A 1 716 ? 16.954 23.718 4.576 1.00 93.88 716 SER A N 1
ATOM 5776 C CA . SER A 1 716 ? 17.099 22.359 4.040 1.00 93.88 716 SER A CA 1
ATOM 5777 C C . SER A 1 716 ? 15.953 21.440 4.481 1.00 93.88 716 SER A C 1
ATOM 5779 O O . SER A 1 716 ? 15.395 20.706 3.660 1.00 93.88 716 SER A O 1
ATOM 5781 N N . LEU A 1 717 ? 15.543 21.513 5.751 1.00 93.19 717 LEU A N 1
ATOM 5782 C CA . LEU A 1 717 ? 14.415 20.755 6.291 1.00 93.19 717 LEU A CA 1
ATOM 5783 C C . LEU A 1 717 ? 13.095 21.147 5.618 1.00 93.19 717 LEU A C 1
ATOM 5785 O O . LEU A 1 717 ? 12.344 20.263 5.210 1.00 93.19 717 LEU A O 1
ATOM 5789 N N . GLU A 1 718 ? 12.839 22.442 5.440 1.00 92.81 718 GLU A N 1
ATOM 5790 C CA . GLU A 1 718 ? 11.657 22.961 4.744 1.00 92.81 718 GLU A CA 1
ATOM 5791 C C . GLU A 1 718 ? 11.610 22.475 3.286 1.00 92.81 718 GLU A C 1
ATOM 5793 O O . GLU A 1 718 ? 10.597 21.941 2.828 1.00 92.81 718 GLU A O 1
ATOM 5798 N N . ASN A 1 719 ? 12.742 22.534 2.575 1.00 91.62 719 ASN A N 1
ATOM 5799 C CA . ASN A 1 719 ? 12.860 21.997 1.219 1.00 91.62 719 ASN A CA 1
ATOM 5800 C C . ASN A 1 719 ? 12.590 20.484 1.164 1.00 91.62 719 ASN A C 1
ATOM 5802 O O . ASN A 1 719 ? 11.908 20.002 0.253 1.00 91.62 719 ASN A O 1
ATOM 5806 N N . LYS A 1 720 ? 13.095 19.719 2.141 1.00 94.38 720 LYS A N 1
ATOM 5807 C CA . LYS A 1 720 ? 12.837 18.275 2.248 1.00 94.38 720 LYS A CA 1
ATOM 5808 C C . LYS A 1 720 ? 11.377 17.977 2.569 1.00 94.38 720 LYS A C 1
ATOM 5810 O O . LYS A 1 720 ? 10.813 17.072 1.961 1.00 94.38 720 LYS A O 1
ATOM 5815 N N . GLN A 1 721 ? 10.745 18.753 3.441 1.00 89.69 721 GLN A N 1
ATOM 5816 C CA . GLN A 1 721 ? 9.327 18.616 3.768 1.00 89.69 721 GLN A CA 1
ATOM 5817 C C . GLN A 1 721 ? 8.442 18.900 2.545 1.00 89.69 721 GLN A C 1
ATOM 5819 O O . GLN A 1 721 ? 7.542 18.121 2.233 1.00 89.69 721 GLN A O 1
ATOM 5824 N N . MET A 1 722 ? 8.765 19.942 1.774 1.00 91.62 722 MET A N 1
ATOM 5825 C CA . MET A 1 722 ? 8.092 20.242 0.507 1.00 91.62 722 MET A CA 1
ATOM 5826 C C . MET A 1 722 ? 8.300 19.145 -0.545 1.00 91.62 722 MET A C 1
ATOM 5828 O O . MET A 1 722 ? 7.384 18.834 -1.309 1.00 91.62 722 MET A O 1
ATOM 5832 N N . GLN A 1 723 ? 9.485 18.529 -0.593 1.00 94.94 723 GLN A N 1
ATOM 5833 C CA . GLN A 1 723 ? 9.756 17.386 -1.468 1.00 94.94 723 GLN A CA 1
ATOM 5834 C C . GLN A 1 723 ? 8.920 16.159 -1.074 1.00 94.94 723 GLN A C 1
ATOM 5836 O O . GLN A 1 723 ? 8.345 15.519 -1.954 1.00 94.94 723 GLN A O 1
ATOM 5841 N N . VAL A 1 724 ? 8.818 15.860 0.224 1.00 90.44 724 VAL A N 1
ATOM 5842 C CA . VAL A 1 724 ? 7.993 14.760 0.751 1.00 90.44 724 VAL A CA 1
ATOM 5843 C C . VAL A 1 724 ? 6.523 14.979 0.404 1.00 90.44 724 VAL A C 1
ATOM 5845 O O . VAL A 1 724 ? 5.932 14.102 -0.215 1.00 90.44 724 VAL A O 1
ATOM 5848 N N . MET A 1 725 ? 5.972 16.173 0.642 1.00 92.69 725 MET A N 1
ATOM 5849 C CA . MET A 1 725 ? 4.590 16.497 0.258 1.00 92.69 725 MET A CA 1
ATOM 5850 C C . MET A 1 725 ? 4.310 16.293 -1.240 1.00 92.69 725 MET A C 1
ATOM 5852 O O . MET A 1 725 ? 3.235 15.833 -1.629 1.00 92.69 725 MET A O 1
ATOM 5856 N N . ARG A 1 726 ? 5.262 16.642 -2.118 1.00 93.00 726 ARG A N 1
ATOM 5857 C CA . ARG A 1 726 ? 5.115 16.405 -3.565 1.00 93.00 726 ARG A CA 1
ATOM 5858 C C . ARG A 1 726 ? 5.103 14.915 -3.893 1.00 93.00 726 ARG A C 1
ATOM 5860 O O . ARG A 1 726 ? 4.308 14.499 -4.731 1.00 93.00 726 ARG A O 1
ATOM 5867 N N . LEU A 1 727 ? 5.964 14.129 -3.248 1.00 93.06 727 LEU A N 1
ATOM 5868 C CA . LEU A 1 727 ? 6.007 12.678 -3.430 1.00 93.06 727 LEU A CA 1
ATOM 5869 C C . LEU A 1 727 ? 4.735 12.008 -2.902 1.00 93.06 727 LEU A C 1
ATOM 5871 O O . LEU A 1 727 ? 4.164 11.197 -3.619 1.00 93.06 727 LEU A O 1
ATOM 5875 N N . GLU A 1 728 ? 4.239 12.401 -1.729 1.00 89.94 728 GLU A N 1
ATOM 5876 C CA . GLU A 1 728 ? 2.963 11.924 -1.173 1.00 89.94 728 GLU A CA 1
ATOM 5877 C C . GLU A 1 728 ? 1.799 12.188 -2.135 1.00 89.94 728 GLU A C 1
ATOM 5879 O O . GLU A 1 728 ? 0.974 11.308 -2.379 1.00 89.94 728 GLU A O 1
ATOM 5884 N N . LYS A 1 729 ? 1.766 13.371 -2.766 1.00 95.25 729 LYS A N 1
ATOM 5885 C CA . LYS A 1 729 ? 0.752 13.698 -3.776 1.00 95.25 729 LYS A CA 1
ATOM 5886 C C . LYS A 1 729 ? 0.842 12.799 -5.015 1.00 95.25 729 LYS A C 1
ATOM 5888 O O . LYS A 1 729 ? -0.195 12.410 -5.544 1.00 95.25 729 LYS A O 1
ATOM 5893 N N . ILE A 1 730 ? 2.052 12.475 -5.477 1.00 92.06 730 ILE A N 1
ATOM 5894 C CA . ILE A 1 730 ? 2.263 11.576 -6.626 1.00 92.06 730 ILE A CA 1
ATOM 5895 C C . ILE A 1 730 ? 1.877 10.136 -6.268 1.00 92.06 730 ILE A C 1
ATOM 5897 O O . ILE A 1 730 ? 1.205 9.480 -7.059 1.00 92.06 730 ILE A O 1
ATOM 5901 N N . VAL A 1 731 ? 2.260 9.656 -5.081 1.00 92.56 731 VAL A N 1
ATOM 5902 C CA . VAL A 1 731 ? 1.900 8.315 -4.595 1.00 92.56 731 VAL A CA 1
ATOM 5903 C C . VAL A 1 731 ? 0.384 8.173 -4.516 1.00 92.56 731 VAL A C 1
ATOM 5905 O O . VAL A 1 731 ? -0.153 7.234 -5.091 1.00 92.56 731 VAL A O 1
ATOM 5908 N N . LYS A 1 732 ? -0.316 9.157 -3.941 1.00 95.62 732 LYS A N 1
ATOM 5909 C CA . LYS A 1 732 ? -1.782 9.153 -3.883 1.00 95.62 732 LYS A CA 1
ATOM 5910 C C . LYS A 1 732 ? -2.433 9.103 -5.272 1.00 95.62 732 LYS A C 1
ATOM 5912 O O . LYS A 1 732 ? -3.365 8.343 -5.492 1.00 95.62 732 LYS A O 1
ATOM 5917 N N . GLN A 1 733 ? -1.914 9.865 -6.239 1.00 92.69 733 GLN A N 1
ATOM 5918 C CA . GLN A 1 733 ? -2.396 9.797 -7.626 1.00 92.69 733 GLN A CA 1
ATOM 5919 C C . GLN A 1 733 ? -2.155 8.422 -8.266 1.00 92.69 733 GLN A C 1
ATOM 5921 O O . GLN A 1 733 ? -2.978 7.955 -9.052 1.00 92.69 733 GLN A O 1
ATOM 5926 N N . MET A 1 734 ? -1.033 7.767 -7.954 1.00 91.94 734 MET A N 1
ATOM 5927 C CA . MET A 1 734 ? -0.758 6.409 -8.423 1.00 91.94 734 MET A CA 1
ATOM 5928 C C . MET A 1 734 ? -1.690 5.371 -7.790 1.00 91.94 734 MET A C 1
ATOM 5930 O O . MET A 1 734 ? -2.148 4.483 -8.506 1.00 91.94 734 MET A O 1
ATOM 5934 N N . GLU A 1 735 ? -1.991 5.493 -6.497 1.00 88.31 735 GLU A N 1
ATOM 5935 C CA . GLU A 1 735 ? -2.966 4.648 -5.793 1.00 88.31 735 GLU A CA 1
ATOM 5936 C C . GLU A 1 735 ? -4.360 4.790 -6.422 1.00 88.31 735 GLU A C 1
ATOM 5938 O O . GLU A 1 735 ? -4.946 3.790 -6.835 1.00 88.31 735 GLU A O 1
ATOM 5943 N N . ASP A 1 736 ? -4.828 6.025 -6.641 1.00 92.38 736 ASP A N 1
ATOM 5944 C CA . ASP A 1 736 ? -6.112 6.293 -7.303 1.00 92.38 736 ASP A CA 1
ATOM 5945 C C . ASP A 1 736 ? -6.167 5.662 -8.710 1.00 92.38 736 ASP A C 1
ATOM 5947 O O . ASP A 1 736 ? -7.182 5.080 -9.111 1.00 92.38 736 ASP A O 1
ATOM 5951 N N . HIS A 1 737 ? -5.076 5.747 -9.482 1.00 94.88 737 HIS A N 1
ATOM 5952 C CA . HIS A 1 737 ? -4.983 5.111 -10.799 1.00 94.88 737 HIS A CA 1
ATOM 5953 C C . HIS A 1 737 ? -4.992 3.580 -10.723 1.00 94.88 737 HIS A C 1
ATOM 5955 O O . HIS A 1 737 ? -5.628 2.935 -11.565 1.00 94.88 737 HIS A O 1
ATOM 5961 N N . GLN A 1 738 ? -4.313 2.996 -9.735 1.00 95.00 738 GLN A N 1
ATOM 5962 C CA . GLN A 1 738 ? -4.303 1.554 -9.506 1.00 95.00 738 GLN A CA 1
ATOM 5963 C C . GLN A 1 738 ? -5.700 1.045 -9.132 1.00 95.00 738 GLN A C 1
ATOM 5965 O O . GLN A 1 738 ? -6.149 0.053 -9.708 1.00 95.00 738 GLN A O 1
ATOM 5970 N N . ASP A 1 739 ? -6.421 1.749 -8.261 1.00 93.00 739 ASP A N 1
ATOM 5971 C CA . ASP A 1 739 ? -7.790 1.401 -7.869 1.00 93.00 739 ASP A CA 1
ATOM 5972 C C . ASP A 1 739 ? -8.757 1.467 -9.055 1.00 93.00 739 ASP A C 1
ATOM 5974 O O . ASP A 1 739 ? -9.560 0.552 -9.270 1.00 93.00 739 ASP A O 1
ATOM 5978 N N . HIS A 1 740 ? -8.640 2.495 -9.902 1.00 95.62 740 HIS A N 1
ATOM 5979 C CA . HIS A 1 740 ? -9.424 2.587 -11.137 1.00 95.62 740 HIS A CA 1
ATOM 5980 C C . HIS A 1 740 ? -9.127 1.426 -12.096 1.00 95.62 740 HIS A C 1
ATOM 5982 O O . HIS A 1 740 ? -10.057 0.840 -12.662 1.00 95.62 740 HIS A O 1
ATOM 5988 N N . ALA A 1 741 ? -7.852 1.068 -12.276 1.00 94.19 741 ALA A N 1
ATOM 5989 C CA . ALA A 1 741 ? -7.452 -0.058 -13.117 1.00 94.19 741 ALA A CA 1
ATOM 5990 C C . ALA A 1 741 ? -7.959 -1.399 -12.555 1.00 94.19 741 ALA A C 1
ATOM 5992 O O . ALA A 1 741 ? -8.485 -2.227 -13.303 1.00 94.19 741 ALA A O 1
ATOM 5993 N N . GLN A 1 742 ? -7.882 -1.594 -11.236 1.00 95.88 742 GLN A N 1
ATOM 5994 C CA . GLN A 1 742 ? -8.376 -2.789 -10.552 1.00 95.88 742 GLN A CA 1
ATOM 5995 C C . GLN A 1 742 ? -9.904 -2.910 -10.651 1.00 95.88 742 GLN A C 1
ATOM 5997 O O . GLN A 1 742 ? -10.432 -3.995 -10.919 1.00 95.88 742 GLN A O 1
ATOM 6002 N N . ALA A 1 743 ? -10.634 -1.800 -10.521 1.00 93.38 743 ALA A N 1
ATOM 6003 C CA . ALA A 1 743 ? -12.080 -1.765 -10.718 1.00 93.38 743 ALA A CA 1
ATOM 6004 C C . ALA A 1 743 ? -12.470 -2.115 -12.165 1.00 93.38 743 ALA A C 1
ATOM 6006 O O . ALA A 1 743 ? -13.428 -2.861 -12.387 1.00 93.38 743 ALA A O 1
ATOM 6007 N N . GLN A 1 744 ? -11.725 -1.627 -13.165 1.00 96.31 744 GLN A N 1
ATOM 6008 C CA . GLN A 1 744 ? -11.937 -2.009 -14.566 1.00 96.31 744 GLN A CA 1
ATOM 6009 C C . GLN A 1 744 ? -11.659 -3.494 -14.803 1.00 96.31 744 GLN A C 1
ATOM 6011 O O . GLN A 1 744 ? -12.475 -4.166 -15.437 1.00 96.31 744 GLN A O 1
ATOM 6016 N N . ARG A 1 745 ? -10.561 -4.020 -14.253 1.00 94.19 745 ARG A N 1
ATOM 6017 C CA . ARG A 1 745 ? -10.227 -5.446 -14.321 1.00 94.19 745 ARG A CA 1
ATOM 6018 C C . ARG A 1 745 ? -11.346 -6.308 -13.738 1.00 94.19 745 ARG A C 1
ATOM 6020 O O . ARG A 1 745 ? -11.826 -7.204 -14.420 1.00 94.19 745 ARG A O 1
ATOM 6027 N N . THR A 1 746 ? -11.846 -5.952 -12.556 1.00 96.44 746 THR A N 1
ATOM 6028 C CA . THR A 1 746 ? -12.966 -6.648 -11.899 1.00 96.44 746 THR A CA 1
ATOM 6029 C C . THR A 1 746 ? -14.240 -6.618 -12.758 1.00 96.44 746 THR A C 1
ATOM 6031 O O . THR A 1 746 ? -14.939 -7.621 -12.888 1.00 96.44 746 THR A O 1
ATOM 6034 N N . ARG A 1 747 ? -14.553 -5.484 -13.408 1.00 95.81 747 ARG A N 1
ATOM 6035 C CA . ARG A 1 747 ? -15.700 -5.385 -14.336 1.00 95.81 747 ARG A CA 1
ATOM 6036 C C . ARG A 1 747 ? -15.538 -6.289 -15.559 1.00 95.81 747 ARG A C 1
ATOM 6038 O O . ARG A 1 747 ? -16.519 -6.894 -15.991 1.00 95.81 747 ARG A O 1
ATOM 6045 N N . LEU A 1 748 ? -14.334 -6.363 -16.124 1.00 96.19 748 LEU A N 1
ATOM 6046 C CA . LEU A 1 748 ? -14.039 -7.233 -17.264 1.00 96.19 748 LEU A CA 1
ATOM 6047 C C . LEU A 1 748 ? -14.094 -8.710 -16.868 1.00 96.19 748 LEU A C 1
ATOM 6049 O O . LEU A 1 748 ? -14.731 -9.481 -17.576 1.00 96.19 748 LEU A O 1
ATOM 6053 N N . GLU A 1 749 ? -13.519 -9.086 -15.725 1.00 95.12 749 GLU A N 1
ATOM 6054 C CA . GLU A 1 749 ? -13.585 -10.445 -15.169 1.00 95.12 749 GLU A CA 1
ATOM 6055 C C . GLU A 1 749 ? -15.040 -10.878 -14.932 1.00 95.12 749 GLU A C 1
ATOM 6057 O O . GLU A 1 749 ? -15.447 -11.941 -15.395 1.00 95.12 749 GLU A O 1
ATOM 6062 N N . ASN A 1 750 ? -15.873 -10.012 -14.344 1.00 95.38 750 ASN A N 1
ATOM 6063 C CA . ASN A 1 750 ? -17.305 -10.282 -14.180 1.0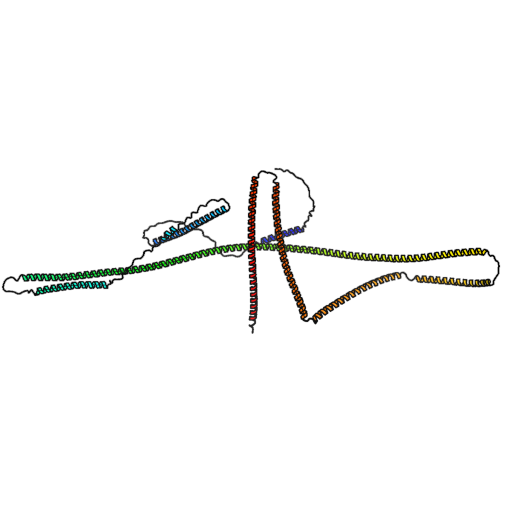0 95.38 750 ASN A CA 1
ATOM 6064 C C . ASN A 1 750 ? -18.034 -10.452 -15.523 1.00 95.38 750 ASN A C 1
ATOM 6066 O O . ASN A 1 750 ? -18.904 -11.312 -15.654 1.00 95.38 750 ASN A O 1
ATOM 6070 N N . ARG A 1 751 ? -17.690 -9.651 -16.541 1.00 97.38 751 ARG A N 1
ATOM 6071 C CA . ARG A 1 751 ? -18.281 -9.776 -17.882 1.00 97.38 751 ARG A CA 1
ATOM 6072 C C . ARG A 1 751 ? -17.831 -11.056 -18.585 1.00 97.38 751 ARG A C 1
ATOM 6074 O O . ARG A 1 751 ? -18.646 -11.671 -19.265 1.00 97.38 751 ARG A O 1
ATOM 6081 N N . ILE A 1 752 ? -16.573 -11.463 -18.410 1.00 94.06 752 ILE A N 1
ATOM 6082 C CA . ILE A 1 752 ? -16.057 -12.746 -18.901 1.00 94.06 752 ILE A CA 1
ATOM 6083 C C . ILE A 1 752 ? -16.824 -13.890 -18.237 1.00 94.06 752 ILE A C 1
ATOM 6085 O O . ILE A 1 752 ? -17.394 -14.703 -18.954 1.00 94.06 752 ILE A O 1
ATOM 6089 N N . ALA A 1 753 ? -16.958 -13.890 -16.908 1.00 94.88 753 ALA A N 1
ATOM 6090 C CA . ALA A 1 753 ? -17.711 -14.914 -16.182 1.00 94.88 753 ALA A CA 1
ATOM 6091 C C . ALA A 1 753 ? -19.182 -15.005 -16.642 1.00 94.88 753 ALA A C 1
ATOM 6093 O O . ALA A 1 753 ? -19.713 -16.096 -16.841 1.00 94.88 753 ALA A O 1
ATOM 6094 N N . GLN A 1 754 ? -19.844 -13.866 -16.886 1.00 94.81 754 GLN A N 1
ATOM 6095 C CA . GLN A 1 754 ? -21.203 -13.844 -17.447 1.00 94.81 754 GLN A CA 1
ATOM 6096 C C . GLN A 1 754 ? -21.268 -14.428 -18.866 1.00 94.81 754 GLN A C 1
ATOM 6098 O O . GLN A 1 754 ? -22.198 -15.167 -19.187 1.00 94.81 754 GLN A O 1
ATOM 6103 N N . LEU A 1 755 ? -20.293 -14.108 -19.722 1.00 95.50 755 LEU A N 1
ATOM 6104 C CA . LEU A 1 755 ? -20.214 -14.660 -21.076 1.00 95.50 755 LEU A CA 1
ATOM 6105 C C . LEU A 1 755 ? -19.917 -16.165 -21.059 1.00 95.50 755 LEU A C 1
ATOM 6107 O O . LEU A 1 755 ? -20.495 -16.899 -21.858 1.00 95.50 755 LEU A O 1
ATOM 6111 N N . GLU A 1 756 ? -19.071 -16.636 -20.143 1.00 92.75 756 GLU A N 1
ATOM 6112 C CA . GLU A 1 756 ? -18.787 -18.058 -19.935 1.00 92.75 756 GLU A CA 1
ATOM 6113 C C . GLU A 1 756 ? -20.039 -18.823 -19.493 1.00 92.75 756 GLU A C 1
ATOM 6115 O O . GLU A 1 756 ? -20.344 -19.868 -20.072 1.00 92.75 756 GLU A O 1
ATOM 6120 N N . LEU A 1 757 ? -20.819 -18.276 -18.551 1.00 92.94 757 LEU A N 1
ATOM 6121 C CA . LEU A 1 757 ? -22.110 -18.845 -18.147 1.00 92.94 757 LEU A CA 1
ATOM 6122 C C . LEU A 1 757 ? -23.099 -18.898 -19.321 1.00 92.94 757 LEU A C 1
ATOM 6124 O O . LEU A 1 757 ? -23.683 -19.947 -19.589 1.00 92.94 757 LEU A O 1
ATOM 6128 N N . ALA A 1 758 ? -23.235 -17.811 -20.087 1.00 91.88 758 ALA A N 1
ATOM 6129 C CA . ALA A 1 758 ? -24.119 -17.775 -21.253 1.00 91.88 758 ALA A CA 1
ATOM 6130 C C . ALA A 1 758 ? -23.697 -18.774 -22.351 1.00 91.88 758 ALA A C 1
ATOM 6132 O O . ALA A 1 758 ? -24.544 -19.393 -23.003 1.00 91.88 758 ALA A O 1
ATOM 6133 N N . LEU A 1 759 ? -22.389 -18.964 -22.559 1.00 90.56 759 LEU A N 1
ATOM 6134 C CA . LEU A 1 759 ? -21.857 -19.969 -23.482 1.00 90.56 759 LEU A CA 1
ATOM 6135 C C . LEU A 1 759 ? -22.122 -21.394 -22.988 1.00 90.56 759 LEU A C 1
ATOM 6137 O O . LEU A 1 759 ? -22.489 -22.251 -23.795 1.00 90.56 759 LEU A O 1
ATOM 6141 N N . GLN A 1 760 ? -21.982 -21.654 -21.685 1.00 86.69 760 GLN A N 1
ATOM 6142 C CA . GLN A 1 760 ? -22.334 -22.944 -21.092 1.00 86.69 760 GLN A CA 1
ATOM 6143 C C . GLN A 1 760 ? -23.829 -23.248 -21.253 1.00 86.69 760 GLN A C 1
ATOM 6145 O O . GLN A 1 760 ? -24.173 -24.339 -21.712 1.00 86.69 760 GLN A O 1
ATOM 6150 N N . GLU A 1 761 ? -24.715 -22.287 -20.982 1.00 85.69 761 GLU A N 1
ATOM 6151 C CA . GLU A 1 761 ? -26.162 -22.443 -21.185 1.00 85.69 761 GLU A CA 1
ATOM 6152 C C . GLU A 1 761 ? -26.519 -22.697 -22.658 1.00 85.69 761 GLU A C 1
ATOM 6154 O O . GLU A 1 761 ? -27.323 -23.581 -22.972 1.00 85.69 761 GLU A O 1
ATOM 6159 N N . LYS A 1 762 ? -25.893 -21.970 -23.594 1.00 82.25 762 LYS A N 1
ATOM 6160 C CA . LYS A 1 762 ? -26.108 -22.166 -25.036 1.00 82.25 762 LYS A CA 1
ATOM 6161 C C . LYS A 1 762 ? -25.612 -23.537 -25.509 1.00 82.25 762 LYS A C 1
ATOM 6163 O O . LYS A 1 762 ? -26.296 -24.192 -26.297 1.00 82.25 762 LYS A O 1
ATOM 6168 N N . ASN A 1 763 ? -24.471 -24.005 -25.001 1.00 77.12 763 ASN A N 1
ATOM 6169 C CA . ASN A 1 763 ? -23.942 -25.336 -25.308 1.00 77.12 763 ASN A CA 1
ATOM 6170 C C . ASN A 1 763 ? -24.797 -26.464 -24.709 1.00 77.12 763 ASN A C 1
ATOM 6172 O O . ASN A 1 763 ? -24.957 -27.505 -25.348 1.00 77.12 763 ASN A O 1
ATOM 6176 N N . GLN A 1 764 ? -25.399 -26.262 -23.533 1.00 72.75 764 GLN A N 1
ATOM 6177 C CA . GLN A 1 764 ? -26.357 -27.218 -22.967 1.00 72.75 764 GLN A CA 1
ATOM 6178 C C . GLN A 1 764 ? -27.640 -27.299 -23.808 1.00 72.75 764 GLN A C 1
ATOM 6180 O O . GLN A 1 764 ? -28.103 -28.399 -24.105 1.00 72.75 764 GLN A O 1
ATOM 6185 N N . ARG A 1 765 ? -28.164 -26.165 -24.296 1.00 64.44 765 ARG A N 1
ATOM 6186 C CA . ARG A 1 765 ? -29.324 -26.151 -25.212 1.00 64.44 765 ARG A CA 1
ATOM 6187 C C . ARG A 1 765 ? -29.016 -26.773 -26.581 1.00 64.44 765 ARG A C 1
ATOM 6189 O O . ARG A 1 765 ? -29.881 -27.424 -27.155 1.00 64.44 765 ARG A O 1
ATOM 6196 N N . SER A 1 766 ? -27.785 -26.637 -27.080 1.00 57.91 766 SER A N 1
ATOM 6197 C CA . SER A 1 766 ? -27.342 -27.243 -28.347 1.00 57.91 766 SER A CA 1
ATOM 6198 C C . SER A 1 766 ? -27.181 -28.767 -28.283 1.00 57.91 766 SER A C 1
ATOM 6200 O O . SER A 1 766 ? -27.296 -29.419 -29.317 1.00 57.91 766 SER A O 1
ATOM 6202 N N . ARG A 1 767 ? -26.911 -29.350 -27.107 1.00 57.72 767 ARG A N 1
ATOM 6203 C CA . ARG A 1 767 ? -26.813 -30.813 -26.934 1.00 57.72 767 ARG A CA 1
ATOM 6204 C C . ARG A 1 767 ? -28.166 -31.504 -26.720 1.00 57.72 767 ARG A C 1
ATOM 6206 O O . ARG A 1 767 ? -28.234 -32.719 -26.852 1.00 57.72 767 ARG A O 1
ATOM 6213 N N . GLY A 1 768 ? -29.235 -30.753 -26.445 1.00 52.88 768 GLY A N 1
ATOM 6214 C CA . GLY A 1 768 ? -30.585 -31.290 -26.219 1.00 52.88 768 GLY A CA 1
ATOM 6215 C C . GLY A 1 768 ? -31.429 -31.554 -27.475 1.00 52.88 768 GLY A C 1
ATOM 6216 O O . GLY A 1 768 ? -32.509 -32.115 -27.346 1.00 52.88 768 GLY A O 1
ATOM 6217 N N . PHE A 1 769 ? -30.966 -31.184 -28.675 1.00 50.69 769 PHE A N 1
ATOM 6218 C CA . PHE A 1 769 ? -31.717 -31.352 -29.938 1.00 50.69 769 PHE A CA 1
ATOM 6219 C C . PHE A 1 769 ? -31.170 -32.461 -30.860 1.00 50.69 769 PHE A C 1
ATOM 6221 O O . PHE A 1 769 ? -31.534 -32.524 -32.029 1.00 50.69 769 PHE A O 1
ATOM 6228 N N . GLY A 1 770 ? -30.298 -33.339 -30.350 1.00 47.19 770 GLY A N 1
ATOM 6229 C CA . GLY A 1 770 ? -29.687 -34.441 -31.111 1.00 47.19 770 GLY A CA 1
ATOM 6230 C C . GLY A 1 770 ? -30.250 -35.839 -30.828 1.00 47.19 770 GLY A C 1
ATOM 6231 O O . GLY A 1 770 ? -29.644 -36.816 -31.254 1.00 47.19 770 GLY A O 1
ATOM 6232 N N . ILE A 1 771 ? -31.356 -35.955 -30.087 1.00 49.03 771 ILE A N 1
ATOM 6233 C CA . ILE A 1 771 ? -32.060 -37.227 -29.866 1.00 49.03 771 ILE A CA 1
ATOM 6234 C C . ILE A 1 771 ? -33.509 -37.036 -30.310 1.00 49.03 771 ILE A C 1
ATOM 6236 O O . ILE A 1 771 ? -34.372 -36.662 -29.516 1.00 49.03 771 ILE A O 1
ATOM 6240 N N . LEU A 1 772 ? -33.735 -37.247 -31.602 1.00 38.00 772 LEU A N 1
ATOM 6241 C CA . LEU A 1 772 ? -35.009 -37.648 -32.190 1.00 38.00 772 LEU A CA 1
ATOM 6242 C C . LEU A 1 772 ? -34.708 -38.476 -33.435 1.00 38.00 772 LEU A C 1
ATOM 6244 O O . LEU A 1 772 ? -33.949 -37.968 -34.292 1.00 38.00 772 LEU A O 1
#